Protein AF-0000000074040891 (afdb_homodimer)

Nearest PDB structures (foldseek):
  8d3t-assembly1_A  TM=7.217E-01  e=8.850E-19  Populus trichocarpa
  2z87-assembly3_B  TM=5.027E-01  e=4.835E-04  Escherichia coli
  4fkz-assembly1_B  TM=4.422E-01  e=5.295E-01  Bacillus subtilis subsp. subtilis str. 168
  5xvr-assembly3_A  TM=4.857E-01  e=1.137E+00  Neisseria meningitidis H44/76
  4qsh-assembly1_D  TM=4.574E-01  e=2.304E+00  Listeria monocytogenes

pLDDT: mean 83.93, std 18.78, range [24.61, 98.81]

Solvent-accessible surface area (backbone atoms only — not comparable to full-atom values): 55770 Å² total; per-residue (Å²): 133,84,78,75,78,71,81,71,76,76,76,73,74,57,65,66,55,55,51,50,46,50,63,48,29,43,67,40,32,47,58,51,40,54,50,46,51,52,49,47,51,50,48,47,50,51,46,50,46,41,50,53,49,47,42,42,63,63,41,50,34,51,44,39,41,47,47,33,33,80,36,63,64,63,84,83,60,68,85,58,79,82,63,48,80,85,43,43,64,36,47,40,34,47,63,88,72,64,28,33,40,44,44,33,34,52,38,64,54,58,68,75,63,56,64,53,52,37,47,66,44,70,43,89,90,69,51,65,45,64,48,61,44,76,52,81,64,72,79,74,57,62,88,64,39,45,56,53,24,28,36,43,31,39,28,37,37,53,61,83,57,64,53,87,41,29,29,39,36,34,34,23,92,81,70,48,73,46,76,40,68,39,69,40,67,42,67,48,82,89,38,82,82,24,59,27,21,32,24,42,37,32,34,72,40,63,28,49,46,59,42,57,55,28,80,41,62,44,24,40,18,55,23,31,60,91,38,80,62,15,54,50,67,65,41,72,32,62,47,43,57,41,50,83,62,44,66,55,35,52,39,56,85,36,55,31,31,37,37,39,60,60,37,46,89,50,34,41,41,25,36,51,53,48,47,42,53,54,51,40,43,68,26,51,42,62,35,35,41,39,32,46,47,29,54,28,72,64,29,47,48,52,51,51,54,37,32,74,70,62,38,34,40,69,29,56,47,58,76,82,90,62,52,78,68,56,32,29,50,69,84,42,38,62,37,51,55,38,52,40,43,45,44,38,27,40,55,60,26,24,39,32,34,33,44,42,45,80,48,45,43,80,42,48,57,52,90,91,44,33,43,46,57,48,48,59,64,68,37,40,53,44,45,23,28,40,36,22,23,20,30,40,29,48,67,86,52,77,66,48,69,86,78,56,57,87,84,51,72,61,71,82,44,61,67,62,21,56,34,47,26,28,59,67,58,42,54,77,69,45,76,10,30,33,36,32,26,37,90,32,47,77,35,60,51,83,29,46,73,74,39,58,46,84,86,44,40,73,40,74,44,46,76,82,48,17,34,23,46,30,54,37,70,32,50,83,69,80,62,72,82,46,62,40,83,53,57,62,61,25,70,75,40,35,73,59,51,56,49,53,42,39,51,49,22,30,67,75,29,64,90,76,29,46,47,52,63,35,91,68,56,86,54,60,48,73,64,122,135,84,78,76,78,74,80,72,77,76,76,76,73,57,63,66,55,56,50,51,47,48,62,48,29,43,67,41,33,46,56,50,38,51,50,44,51,52,48,48,51,50,49,47,50,51,47,51,47,40,49,52,48,47,43,41,62,64,42,50,34,52,43,38,39,42,48,31,34,79,37,62,62,63,85,71,68,71,86,55,79,80,60,46,79,83,40,45,63,35,46,39,35,47,62,90,72,64,29,34,40,44,43,33,34,53,40,60,54,56,69,74,62,55,64,53,49,34,47,65,45,69,44,92,89,69,52,65,44,65,48,29,64,74,48,82,64,71,77,73,57,62,88,63,38,46,56,52,23,29,37,42,31,39,30,36,37,52,61,81,57,62,52,88,39,29,29,40,35,33,34,24,90,81,69,46,73,47,76,42,67,39,69,39,69,42,69,48,83,88,38,83,83,25,60,28,20,32,24,42,36,33,33,71,40,64,28,48,47,60,43,55,55,28,77,42,61,47,27,40,18,54,24,32,60,90,39,80,64,16,55,51,66,66,40,73,34,60,47,43,56,41,50,82,61,45,68,58,33,53,37,56,84,36,55,32,31,36,37,39,60,60,37,47,90,51,34,41,42,26,36,52,52,48,47,42,54,54,50,40,42,69,26,50,42,61,36,35,42,39,32,45,47,28,54,30,72,64,28,46,48,52,52,51,54,37,33,75,69,62,38,34,40,67,29,56,48,58,76,81,90,62,50,77,69,56,32,28,50,69,85,42,37,61,36,51,54,39,51,40,44,45,44,39,26,40,55,60,26,24,37,32,34,34,44,42,46,81,48,46,42,80,43,47,58,52,90,91,45,33,42,48,55,49,49,58,65,69,37,40,55,46,45,23,28,41,37,22,24,20,30,40,29,48,66,85,51,78,65,45,69,85,77,56,57,88,85,52,72,61,72,81,44,61,66,60,22,56,34,46,26,29,58,67,58,40,55,78,66,46,74,10,30,34,36,32,26,37,92,31,47,75,37,59,51,83,30,45,72,75,37,57,46,85,86,45,40,73,42,73,42,47,74,83,49,16,35,24,46,30,54,37,70,32,47,82,70,81,62,71,83,46,62,40,82,53,56,62,61,25,71,72,40,35,72,59,50,57,49,53,41,40,52,49,22,29,69,74,28,64,90,76,28,45,48,51,63,35,92,68,57,87,54,60,49,72,64,122

Organism: Anopheles stephensi (NCBI:txid30069)

Radius of gyration: 36.56 Å; Cα contacts (8 Å, |Δi|>4): 2229; chains: 2; bounding box: 82×111×142 Å

InterPro domains:
  IPR008166 Glycosyltransferase family 92 [PF01697] (255-505)

Sequence (1056 aa):
MARNQGYMPIKSRLKPVIFVHTLVSNRFIRKYGVFCLILCTALGLLYYRRVLFQKYIHQTLPLYQRSVSLVFGNDSKVDVEDTGQHDRWLPIGDADKKFKIYSAYFDPRLEVVGKSIGLDIRLPKGWITNACCLLLESYLVPDGFLPFGSIRIFAILPLKVQKVNIFCNFRSDNDYLAQHRADEVEAVHEHWNMEYAASYVICKLAGNVTKREARLPDEVALSYLDEPSMQEATSFVRIKYPKTDRLFRAAPTRSLAVCVGPLHHNFAYALRVVEFFEYYKLQGAERFYVYNKSATPEVQAVLRHYEAAGLVQVLDWHFEGYRFESELRYEGIFVALNECFYRATVAGGFRYTAIVDFDELLFPSGDKETLLEYLQAKDRYDVHSFNFQGVFYYDIYAPDFSHVPPWANNTYLYTQVRNVRTKNPLLHHNRSKYVLKGRNVLEAGNHFVWKAVRDTYEYPVPESEGLLMHYRDGNLGYDFENVVLDNRIRDRFGKTMWQVVNEQCAIIFPETRICPLGENYNQTEPSQMARNQGYMPIKSRLKPVIFVHTLVSNRFIRKYGVFCLILCTALGLLYYRRVLFQKYIHQTLPLYQRSVSLVFGNDSKVDVEDTGQHDRWLPIGDADKKFKIYSAYFDPRLEVVGKSIGLDIRLPKGWITNACCLLLESYLVPDGFLPFGSIRIFAILPLKVQKVNIFCNFRSDNDYLAQHRADEVEAVHEHWNMEYAASYVICKLAGNVTKREARLPDEVALSYLDEPSMQEATSFVRIKYPKTDRLFRAAPTRSLAVCVGPLHHNFAYALRVVEFFEYYKLQGAERFYVYNKSATPEVQAVLRHYEAAGLVQVLDWHFEGYRFESELRYEGIFVALNECFYRATVAGGFRYTAIVDFDELLFPSGDKETLLEYLQAKDRYDVHSFNFQGVFYYDIYAPDFSHVPPWANNTYLYTQVRNVRTKNPLLHHNRSKYVLKGRNVLEAGNHFVWKAVRDTYEYPVPESEGLLMHYRDGNLGYDFENVVLDNRIRDRFGKTMWQVVNEQCAIIFPETRICPLGENYNQTEPSQ

Secondary structure (DSSP, 8-state):
--------------HHHHHHHHHTSHHHHHHHHHHHHHHHHHHHHHHHHHHHHHHIIIIIHHHHHHHSEEEESSGGGTT-----TT---EESS-GGG--EEEEEEEE--HHHH---EEEEEE-TTS-EEEEEEEE--S--PPTTEEEEEEEEEEEEEETT--GGGEEEEEE-TTS-EEEEE-SEEEEPS--TT-SEEEEEEEEEEEEETT-SEEEEPSEEEEEETTSGGGSS---EEEEE---GGGSSS---SEEEEEEEEEE-SSB--HHHHHHHHHHHHHTTEEEEEEEES-B-HHHHHHHHHHHHTTSEEEEE-------BTTTBGGGGHHHHHHHHHHIIIIIT-EEEEEEE-TTEEEEE-STT--HHHHHHHH--TTEEEEEEPEEEEETTSPP--TT--TT-S----HHHH--EEESSPPPTTSS-EEEEEGGGEEEE-SSSEEEE-TT-EEEEE-TTTEEEEEEE-S---TTTTSEEE--HHHHHHHHHHHHHHHHHHHHHSTTT------TTTT------/--------------HHHHHHHHHTSHHHHHHHHHHHHHHHHHHHHHHHHHHHHHHIIIIIHHHHHHHSEEEESSSSGGG-----TT---EESS-GGG--EEEEEEEE--HHHH---EEEEEE-TTS-EEEEEEEE--S--PPTTEEEEEEEEEEEEEETT--GGGEEEEEE-TTS-EEEEE-SEEEEPS--TT-SEEEEEEEEEEEEETT-SEEEEPSEEEEEETTSGGGSS----EEEE---GGGTTT---SEEEEEEEEEE-SSB--HHHHHHHHHHHHHTTEEEEEEEES-B-HHHHHHHHHHHHTTSEEEEE-------BTTTBGGGGHHHHHHHHHHIIIIIT-EEEEEEE-TTEEEEE-STT--HHHHHHHH--TTEEEEEE-EEEEETTSPP--TT--TT-S----HHHH--EEESSPPPTTSS-EEEEEGGGEEEE-SSSEEEE-TT-EEEEE-TTTEEEEEEE-S---TTTTSEEE--HHHHHHHHHHHHHHHHHHHHH-TTT------TTTT------

Structure (mmCIF, N/CA/C/O backbone):
data_AF-0000000074040891-model_v1
#
loop_
_entity.id
_entity.type
_entity.pdbx_description
1 polymer 'Glycosyltransferase family 92 protein'
#
loop_
_atom_site.group_PDB
_atom_site.id
_atom_site.type_symbol
_atom_site.label_atom_id
_atom_site.label_alt_id
_atom_site.label_comp_id
_atom_site.label_asym_id
_atom_site.label_entity_id
_atom_site.label_seq_id
_atom_site.pdbx_PDB_ins_code
_atom_site.Cartn_x
_atom_site.Cartn_y
_atom_site.Cartn_z
_atom_site.occupancy
_atom_site.B_iso_or_equiv
_atom_site.auth_seq_id
_atom_site.auth_comp_id
_atom_site.auth_asym_id
_atom_site.auth_atom_id
_atom_site.pdbx_PDB_model_num
ATOM 1 N N . MET A 1 1 ? -47.812 -59.562 62.156 1 25.06 1 MET A N 1
ATOM 2 C CA . MET A 1 1 ? -47.75 -58.781 60.906 1 25.06 1 MET A CA 1
ATOM 3 C C . MET A 1 1 ? -46.594 -57.812 60.938 1 25.06 1 MET A C 1
ATOM 5 O O . MET A 1 1 ? -46.625 -56.781 61.562 1 25.06 1 MET A O 1
ATOM 9 N N . ALA A 1 2 ? -45.312 -58.375 60.969 1 27.67 2 ALA A N 1
ATOM 10 C CA . ALA A 1 2 ? -44.031 -57.688 60.969 1 27.67 2 ALA A CA 1
ATOM 11 C C . ALA A 1 2 ? -43.875 -56.75 59.781 1 27.67 2 ALA A C 1
ATOM 13 O O . ALA A 1 2 ? -44 -57.188 58.625 1 27.67 2 ALA A O 1
ATOM 14 N N . ARG A 1 3 ? -44.281 -55.469 59.969 1 29.45 3 ARG A N 1
ATOM 15 C CA . ARG A 1 3 ? -44.25 -54.312 59.062 1 29.45 3 ARG A CA 1
ATOM 16 C C . ARG A 1 3 ? -42.844 -54.156 58.438 1 29.45 3 ARG A C 1
ATOM 18 O O . ARG A 1 3 ? -41.875 -53.969 59.156 1 29.45 3 ARG A O 1
ATOM 25 N N . ASN A 1 4 ? -42.5 -54.938 57.438 1 29.17 4 ASN A N 1
ATOM 26 C CA . ASN A 1 4 ? -41.312 -54.906 56.594 1 29.17 4 ASN A CA 1
ATOM 27 C C . ASN A 1 4 ? -41.031 -53.531 56.031 1 29.17 4 ASN A C 1
ATOM 29 O O . ASN A 1 4 ? -41.812 -53 55.219 1 29.17 4 ASN A O 1
ATOM 33 N N . GLN A 1 5 ? -40.656 -52.594 56.969 1 33.5 5 GLN A N 1
ATOM 34 C CA . GLN A 1 5 ? -40.219 -51.25 56.594 1 33.5 5 GLN A CA 1
ATOM 35 C C . GLN A 1 5 ? -39.188 -51.312 55.469 1 33.5 5 GLN A C 1
ATOM 37 O O . GLN A 1 5 ? -38.094 -51.906 55.656 1 33.5 5 GLN A O 1
ATOM 42 N N . GLY A 1 6 ? -39.625 -51.375 54.219 1 31.72 6 GLY A N 1
ATOM 43 C CA . GLY A 1 6 ? -38.875 -51.344 52.969 1 31.72 6 GLY A CA 1
ATOM 44 C C . GLY A 1 6 ? -37.844 -50.25 52.938 1 31.72 6 GLY A C 1
ATOM 45 O O . GLY A 1 6 ? -38.031 -49.188 53.531 1 31.72 6 GLY A O 1
ATOM 46 N N . TYR A 1 7 ? -36.531 -50.625 52.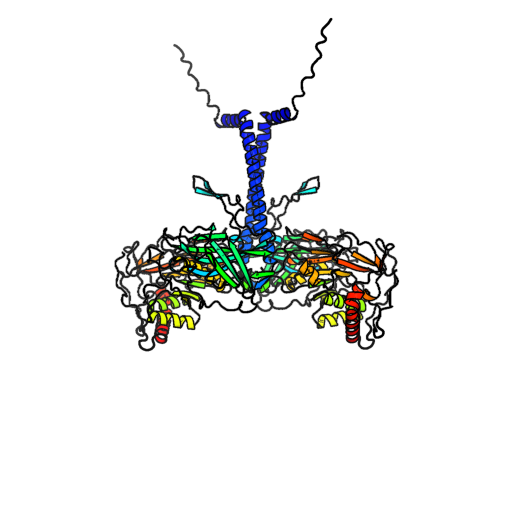969 1 36.31 7 TYR A N 1
ATOM 47 C CA . TYR A 1 7 ? -35.312 -49.812 52.812 1 36.31 7 TYR A CA 1
ATOM 48 C C . TYR A 1 7 ? -35.469 -48.844 51.625 1 36.31 7 TYR A C 1
ATOM 50 O O . TYR A 1 7 ? -35.781 -49.281 50.531 1 36.31 7 TYR A O 1
ATOM 58 N N . MET A 1 8 ? -36.188 -47.719 51.875 1 35.69 8 MET A N 1
ATOM 59 C CA . MET A 1 8 ? -36.25 -46.719 50.812 1 35.69 8 MET A CA 1
ATOM 60 C C . MET A 1 8 ? -34.844 -46.375 50.375 1 35.69 8 MET A C 1
ATOM 62 O O . MET A 1 8 ? -33.969 -46.094 51.188 1 35.69 8 MET A O 1
ATOM 66 N N . PRO A 1 9 ? -34.469 -46.781 49.156 1 34.47 9 PRO A N 1
ATOM 67 C CA . PRO A 1 9 ? -33.188 -46.438 48.562 1 34.47 9 PRO A CA 1
ATOM 68 C C . PRO A 1 9 ? -32.875 -44.969 48.656 1 34.47 9 PRO A C 1
ATOM 70 O O . PRO A 1 9 ? -33.781 -44.125 48.562 1 34.47 9 PRO A O 1
ATOM 73 N N . ILE A 1 10 ? -31.906 -44.625 49.531 1 37.72 10 ILE A N 1
ATOM 74 C CA . ILE A 1 10 ? -31.344 -43.281 49.656 1 37.72 10 ILE A CA 1
ATOM 75 C C . ILE A 1 10 ? -31.172 -42.688 48.281 1 37.72 10 ILE A C 1
ATOM 77 O O . ILE A 1 10 ? -30.547 -43.281 47.375 1 37.72 10 ILE A O 1
ATOM 81 N N . LYS A 1 11 ? -32.062 -41.75 47.906 1 34.97 11 LYS A N 1
ATOM 82 C CA . LYS A 1 11 ? -31.969 -40.906 46.719 1 34.97 11 LYS A CA 1
ATOM 83 C C . LYS A 1 11 ? -30.531 -40.469 46.469 1 34.97 11 LYS A C 1
ATOM 85 O O . LYS A 1 11 ? -29.859 -39.969 47.406 1 34.97 11 LYS A O 1
ATOM 90 N N . SER A 1 12 ? -29.859 -41.125 45.5 1 32.81 12 SER A N 1
ATOM 91 C CA . SER A 1 12 ? -28.547 -40.812 44.938 1 32.81 12 SER A CA 1
ATOM 92 C C . SER A 1 12 ? -28.328 -39.312 44.812 1 32.81 12 SER A C 1
ATOM 94 O O . SER A 1 12 ? -29.094 -38.625 44.156 1 32.81 12 SER A O 1
ATOM 96 N N . ARG A 1 13 ? -27.922 -38.656 45.969 1 42.09 13 ARG A N 1
ATOM 97 C CA . ARG A 1 13 ? -27.422 -37.281 45.812 1 42.09 13 ARG A CA 1
ATOM 98 C C . ARG A 1 13 ? -26.703 -37.094 44.5 1 42.09 13 ARG A C 1
ATOM 100 O O . ARG A 1 13 ? -25.875 -37.938 44.094 1 42.09 13 ARG A O 1
ATOM 107 N N . LEU A 1 14 ? -27.328 -36.344 43.656 1 42.75 14 LEU A N 1
ATOM 108 C CA . LEU A 1 14 ? -26.984 -36.031 42.25 1 42.75 14 LEU A CA 1
ATOM 109 C C . LEU A 1 14 ? -25.5 -35.75 42.125 1 42.75 14 LEU A C 1
ATOM 111 O O . LEU A 1 14 ? -24.938 -34.969 42.906 1 42.75 14 LEU A O 1
ATOM 115 N N . LYS A 1 15 ? -24.688 -36.594 41.469 1 47.31 15 LYS A N 1
ATOM 116 C CA . LYS A 1 15 ? -23.297 -36.594 41.062 1 47.31 15 LYS A CA 1
ATOM 117 C C . LYS A 1 15 ? -22.812 -35.188 40.719 1 47.31 15 LYS A C 1
ATOM 119 O O . LYS A 1 15 ? -21.703 -34.781 41.062 1 47.31 15 LYS A O 1
ATOM 124 N N . PRO A 1 16 ? -23.672 -34.438 40.188 1 48.41 16 PRO A N 1
ATOM 125 C CA . PRO A 1 16 ? -23.172 -33.094 39.875 1 48.41 16 PRO A CA 1
ATOM 126 C C . PRO A 1 16 ? -22.922 -32.25 41.125 1 48.41 16 PRO A C 1
ATOM 128 O O . PRO A 1 16 ? -22 -31.438 41.156 1 48.41 16 PRO A O 1
ATOM 131 N N . VAL A 1 17 ? -23.609 -32.5 42.219 1 51.91 17 VAL A N 1
ATOM 132 C CA . VAL A 1 17 ? -23.453 -31.703 43.438 1 51.91 17 VAL A CA 1
ATOM 133 C C . VAL A 1 17 ? -22.188 -32.125 44.188 1 51.91 17 VAL A C 1
ATOM 135 O O . VAL A 1 17 ? -21.453 -31.297 44.688 1 51.91 17 VAL A O 1
ATOM 138 N N . ILE A 1 18 ? -21.953 -33.438 44.25 1 51.84 18 ILE A N 1
ATOM 139 C CA . ILE A 1 18 ? -20.719 -33.906 44.844 1 51.84 18 ILE A CA 1
ATOM 140 C C . ILE A 1 18 ? -19.531 -33.375 44.062 1 51.84 18 ILE A C 1
ATOM 142 O O . ILE A 1 18 ? -18.531 -32.938 44.656 1 51.84 18 ILE A O 1
ATOM 146 N N . PHE A 1 19 ? -19.672 -33.406 42.75 1 48.81 19 PHE A N 1
ATOM 147 C CA . PHE A 1 19 ? -18.609 -32.875 41.906 1 48.81 19 PHE A CA 1
ATOM 148 C C . PHE A 1 19 ? -18.406 -31.391 42.156 1 48.81 19 PHE A C 1
ATOM 150 O O . PHE A 1 19 ? -17.266 -30.922 42.312 1 48.81 19 PHE A O 1
ATOM 157 N N . VAL A 1 20 ? -19.516 -30.688 42.312 1 51.34 20 VAL A N 1
ATOM 158 C CA . VAL A 1 20 ? -19.422 -29.266 42.625 1 51.34 20 VAL A CA 1
ATOM 159 C C . VAL A 1 20 ? -18.844 -29.094 44.031 1 51.34 20 VAL A C 1
ATOM 161 O O . VAL A 1 20 ? -18.016 -28.203 44.25 1 51.34 20 VAL A O 1
ATOM 164 N N . HIS A 1 21 ? -19.156 -29.969 44.938 1 53.56 21 HIS A N 1
ATOM 165 C CA . HIS A 1 21 ? -18.641 -29.875 46.312 1 53.56 21 HIS A CA 1
ATOM 166 C C . HIS A 1 21 ? -17.156 -30.172 46.344 1 53.56 21 HIS A C 1
ATOM 168 O O . HIS A 1 21 ? -16.422 -29.562 47.156 1 53.56 21 HIS A O 1
ATOM 174 N N . THR A 1 22 ? -16.812 -31.141 45.594 1 52.62 22 THR A N 1
ATOM 175 C CA . THR A 1 22 ? -15.391 -31.453 45.562 1 52.62 22 THR A CA 1
ATOM 176 C C . THR A 1 22 ? -14.617 -30.312 44.906 1 52.62 22 THR A C 1
ATOM 178 O O . THR A 1 22 ? -13.469 -30.047 45.25 1 52.62 22 THR A O 1
ATOM 181 N N . LEU A 1 23 ? -15.195 -29.812 43.875 1 51.72 23 LEU A N 1
ATOM 182 C CA . LEU A 1 23 ? -14.586 -28.656 43.219 1 51.72 23 LEU A CA 1
ATOM 183 C C . LEU A 1 23 ? -14.438 -27.5 44.188 1 51.72 23 LEU A C 1
ATOM 185 O O . LEU A 1 23 ? -13.523 -26.672 44.031 1 51.72 23 LEU A O 1
ATOM 189 N N . VAL A 1 24 ? -15.375 -27.625 45.25 1 53.38 24 VAL A N 1
ATOM 190 C CA . VAL A 1 24 ? -15.414 -26.547 46.25 1 53.38 24 VAL A CA 1
ATOM 191 C C . VAL A 1 24 ? -14.656 -26.984 47.5 1 53.38 24 VAL A C 1
ATOM 193 O O . VAL A 1 24 ? -14.656 -26.281 48.5 1 53.38 24 VAL A O 1
ATOM 196 N N . SER A 1 25 ? -14.062 -28.109 47.469 1 55.88 25 SER A N 1
ATOM 197 C CA . SER A 1 25 ? -13.297 -28.5 48.656 1 55.88 25 SER A CA 1
ATOM 198 C C . SER A 1 25 ? -12.016 -27.688 48.781 1 55.88 25 SER A C 1
ATOM 200 O O . SER A 1 25 ? -11.484 -27.188 47.781 1 55.88 25 SER A O 1
ATOM 202 N N . ASN A 1 26 ? -11.555 -27.281 50.031 1 55.97 26 ASN A N 1
ATOM 203 C CA . ASN A 1 26 ? -10.398 -26.469 50.375 1 55.97 26 ASN A CA 1
ATOM 204 C C . ASN A 1 26 ? -9.133 -26.953 49.688 1 55.97 26 ASN A C 1
ATOM 206 O O . ASN A 1 26 ? -8.328 -26.156 49.188 1 55.97 26 ASN A O 1
ATOM 210 N N . ARG A 1 27 ? -8.961 -28.234 49.781 1 57.5 27 ARG A N 1
ATOM 211 C CA . ARG A 1 27 ? -7.805 -28.812 49.125 1 57.5 27 ARG A CA 1
ATOM 212 C C . ARG A 1 27 ? -7.848 -28.562 47.625 1 57.5 27 ARG A C 1
ATOM 214 O O . ARG A 1 27 ? -6.82 -28.25 47 1 57.5 27 ARG A O 1
ATOM 221 N N . PHE A 1 28 ? -8.945 -28.688 47.094 1 58.28 28 PHE A N 1
ATOM 222 C CA . PHE A 1 28 ? -9.125 -28.5 45.656 1 58.28 28 PHE A CA 1
ATOM 223 C C . PHE A 1 28 ? -8.883 -27.047 45.281 1 58.28 28 PHE A C 1
ATOM 225 O O . PHE A 1 28 ? -8.188 -26.766 44.312 1 58.28 28 PHE A O 1
ATOM 232 N N . ILE A 1 29 ? -9.32 -26.219 46.156 1 59.19 29 ILE A N 1
ATOM 233 C CA . ILE A 1 29 ? -9.219 -24.797 45.875 1 59.19 29 ILE A CA 1
ATOM 234 C C . ILE A 1 29 ? -7.762 -24.359 46 1 59.19 29 ILE A C 1
ATOM 236 O O . ILE A 1 29 ? -7.277 -23.562 45.188 1 59.19 29 ILE A O 1
ATOM 240 N N . ARG A 1 30 ? -7.102 -24.953 47.031 1 59.53 30 ARG A N 1
ATOM 241 C CA . ARG A 1 30 ? -5.699 -24.594 47.219 1 59.53 30 ARG A CA 1
ATOM 242 C C . ARG A 1 30 ? -4.863 -25.062 46.031 1 59.53 30 ARG A C 1
ATOM 244 O O . ARG A 1 30 ? -4.07 -24.297 45.469 1 59.53 30 ARG A O 1
ATOM 251 N N . LYS A 1 31 ? -4.965 -26.312 45.844 1 60 31 LYS A N 1
ATOM 252 C CA . LYS A 1 31 ? -4.152 -26.859 44.75 1 60 31 LYS A CA 1
ATOM 253 C C . LYS A 1 31 ? -4.582 -26.312 43.406 1 60 31 LYS A C 1
ATOM 255 O O . LYS A 1 31 ? -3.744 -25.875 42.594 1 60 31 LYS A O 1
ATOM 260 N N . TYR A 1 32 ? -5.773 -26.266 43.281 1 62.38 32 TYR A N 1
ATOM 261 C CA . TYR A 1 32 ? -6.234 -25.891 41.969 1 62.38 32 TYR A CA 1
ATOM 262 C C . TYR A 1 32 ? -6.32 -24.375 41.812 1 62.38 32 TYR A C 1
ATOM 264 O O . TYR A 1 32 ? -6.254 -23.828 40.719 1 62.38 32 TYR A O 1
ATOM 272 N N . GLY A 1 33 ? -6.238 -23.797 43.062 1 62.47 33 GLY A N 1
ATOM 273 C CA . GLY A 1 33 ? -6.172 -22.344 43.031 1 62.47 33 GLY A CA 1
ATOM 274 C C . GLY A 1 33 ? -4.812 -21.828 42.594 1 62.47 33 GLY A C 1
ATOM 275 O O . GLY A 1 33 ? -4.727 -20.922 41.781 1 62.47 33 GLY A O 1
ATOM 276 N N . VAL A 1 34 ? -3.742 -22.422 43.25 1 63.78 34 VAL A N 1
ATOM 277 C CA . VAL A 1 34 ? -2.389 -22.047 42.844 1 63.78 34 VAL A CA 1
ATOM 278 C C . VAL A 1 34 ? -2.162 -22.344 41.375 1 63.78 34 VAL A C 1
ATOM 280 O O . VAL A 1 34 ? -1.588 -21.531 40.656 1 63.78 34 VAL A O 1
ATOM 283 N N . PHE A 1 35 ? -2.627 -23.469 41 1 69.44 35 PHE A N 1
ATOM 284 C CA . PHE A 1 35 ? -2.502 -23.859 39.594 1 69.44 35 PHE A CA 1
ATOM 285 C C . PHE A 1 35 ? -3.252 -22.875 38.719 1 69.44 35 PHE A C 1
ATOM 287 O O . PHE A 1 35 ? -2.756 -22.5 37.656 1 69.44 35 PHE A O 1
ATOM 294 N N . CYS A 1 36 ? -4.324 -22.438 39.188 1 68.19 36 CYS A N 1
ATOM 295 C CA . CYS A 1 36 ? -5.105 -21.484 38.406 1 68.19 36 CYS A CA 1
ATOM 296 C C . CYS A 1 36 ? -4.387 -20.141 38.344 1 68.19 36 CYS A C 1
ATOM 298 O O . CYS A 1 36 ? -4.395 -19.484 37.281 1 68.19 36 CYS A O 1
ATOM 300 N N . LEU A 1 37 ? -3.73 -19.812 39.469 1 66.44 37 LEU A N 1
ATOM 301 C CA . LEU A 1 37 ? -2.988 -18.562 39.438 1 66.44 37 LEU A CA 1
ATOM 302 C C . LEU A 1 37 ? -1.797 -18.641 38.5 1 66.44 37 LEU A C 1
ATOM 304 O O . LEU A 1 37 ? -1.509 -17.688 37.781 1 66.44 37 LEU A O 1
ATOM 308 N N . ILE A 1 38 ? -1.15 -19.719 38.531 1 72.44 38 ILE A N 1
ATOM 309 C CA . ILE A 1 38 ? -0.019 -19.938 37.625 1 72.44 38 ILE A CA 1
ATOM 310 C C . ILE A 1 38 ? -0.502 -19.938 36.188 1 72.44 38 ILE A C 1
ATOM 312 O O . ILE A 1 38 ? 0.111 -19.297 35.312 1 72.44 38 ILE A O 1
ATOM 316 N N . LEU A 1 39 ? -1.589 -20.547 35.969 1 72.5 39 LEU A N 1
ATOM 317 C CA . LEU A 1 39 ? -2.146 -20.609 34.625 1 72.5 39 LEU A CA 1
ATOM 318 C C . LEU A 1 39 ? -2.59 -19.234 34.156 1 72.5 39 LEU A C 1
ATOM 320 O O . LEU A 1 39 ? -2.35 -18.859 33 1 72.5 39 LEU A O 1
ATOM 324 N N . CYS A 1 40 ? -3.111 -18.531 35.062 1 72 40 CYS A N 1
ATOM 325 C CA . CYS A 1 40 ? -3.557 -17.188 34.719 1 72 40 CYS A CA 1
ATOM 326 C C . CYS A 1 40 ? -2.369 -16.297 34.375 1 72 40 CYS A C 1
ATOM 328 O O . CYS A 1 40 ? -2.41 -15.531 33.406 1 72 40 CYS A O 1
ATOM 330 N N . THR A 1 41 ? -1.351 -16.438 35.188 1 73.94 41 THR A N 1
ATOM 331 C CA . THR A 1 41 ? -0.161 -15.641 34.938 1 73.94 41 THR A CA 1
ATOM 332 C C . THR A 1 41 ? 0.484 -16.031 33.625 1 73.94 41 THR A C 1
ATOM 334 O O . THR A 1 41 ? 0.906 -15.172 32.844 1 73.94 41 THR A O 1
ATOM 337 N N . ALA A 1 42 ? 0.497 -17.266 33.406 1 75.5 42 ALA A N 1
ATOM 338 C CA . ALA A 1 42 ? 1.069 -17.75 32.156 1 75.5 42 ALA A CA 1
ATOM 339 C C . ALA A 1 42 ? 0.244 -17.281 30.969 1 75.5 42 ALA A C 1
ATOM 341 O O . ALA A 1 42 ? 0.796 -16.828 29.969 1 75.5 42 ALA A O 1
ATOM 342 N N . LEU A 1 43 ? -1.014 -17.391 31.141 1 72.25 43 LEU A N 1
ATOM 343 C CA . LEU A 1 43 ? -1.894 -16.938 30.062 1 72.25 43 LEU A CA 1
ATOM 344 C C . LEU A 1 43 ? -1.787 -15.422 29.875 1 72.25 43 LEU A C 1
ATOM 346 O O . LEU A 1 43 ? -1.83 -14.93 28.75 1 72.25 43 LEU A O 1
ATOM 350 N N . GLY A 1 44 ? -1.665 -14.805 31.016 1 71.44 44 GLY A N 1
ATOM 351 C CA . GLY A 1 44 ? -1.463 -13.367 30.938 1 71.44 44 GLY A CA 1
ATOM 352 C C . GLY A 1 44 ? -0.19 -12.992 30.203 1 71.44 44 GLY A C 1
ATOM 353 O O . GLY A 1 44 ? -0.194 -12.078 29.375 1 71.44 44 GLY A O 1
ATOM 354 N N . LEU A 1 45 ? 0.823 -13.664 30.516 1 76.25 45 LEU A N 1
ATOM 355 C CA . LEU A 1 45 ? 2.096 -13.406 29.844 1 76.25 45 LEU A CA 1
ATOM 356 C C . LEU A 1 45 ? 2.01 -13.734 28.359 1 76.25 45 LEU A C 1
ATOM 358 O O . LEU A 1 45 ? 2.535 -13 27.516 1 76.25 45 LEU A O 1
ATOM 362 N N . LEU A 1 46 ? 1.368 -14.789 28.094 1 71.94 46 LEU A N 1
ATOM 363 C CA . LEU A 1 46 ? 1.197 -15.172 26.688 1 71.94 46 LEU A CA 1
ATOM 364 C C . LEU A 1 46 ? 0.361 -14.141 25.938 1 71.94 46 LEU A C 1
ATOM 366 O O . LEU A 1 46 ? 0.66 -13.805 24.797 1 71.94 46 LEU A O 1
ATOM 370 N N . TYR A 1 47 ? -0.542 -13.734 26.703 1 69.25 47 TYR A N 1
ATOM 371 C CA . TYR A 1 47 ? -1.394 -12.711 26.109 1 69.25 47 TYR A CA 1
ATOM 372 C C . TYR A 1 47 ? -0.605 -11.43 25.844 1 69.25 47 TYR A C 1
ATOM 374 O O . TYR A 1 47 ? -0.724 -10.828 24.781 1 69.25 47 TYR A O 1
ATOM 382 N N . TYR A 1 48 ? 0.125 -11.125 26.812 1 72.69 48 TYR A N 1
ATOM 383 C CA . TYR A 1 48 ? 0.932 -9.922 26.672 1 72.69 48 TYR A CA 1
ATOM 384 C C . TYR A 1 48 ? 1.907 -10.047 25.5 1 72.69 48 TYR A C 1
ATOM 386 O O . TYR A 1 48 ? 2.053 -9.125 24.703 1 72.69 48 TYR A O 1
ATOM 394 N N . ARG A 1 49 ? 2.436 -11.07 25.375 1 72.06 49 ARG A N 1
ATOM 395 C CA . ARG A 1 49 ? 3.381 -11.297 24.281 1 72.06 49 ARG A CA 1
ATOM 396 C C . ARG A 1 49 ? 2.672 -11.289 22.938 1 72.06 49 ARG A C 1
ATOM 398 O O . ARG A 1 49 ? 3.203 -10.766 21.953 1 72.06 49 ARG A O 1
ATOM 405 N N . ARG A 1 50 ? 1.54 -11.836 22.953 1 70.5 50 ARG A N 1
ATOM 406 C CA . ARG A 1 50 ? 0.763 -11.844 21.719 1 70.5 50 ARG A CA 1
ATOM 407 C C . ARG A 1 50 ? 0.384 -10.43 21.297 1 70.5 50 ARG A C 1
ATOM 409 O O . ARG A 1 50 ? 0.436 -10.086 20.125 1 70.5 50 ARG A O 1
ATOM 416 N N . VAL A 1 51 ? 0.156 -9.695 22.266 1 68.31 51 VAL A N 1
ATOM 417 C CA . VAL A 1 51 ? -0.224 -8.32 21.984 1 68.31 51 VAL A CA 1
ATOM 418 C C . VAL A 1 51 ? 0.974 -7.555 21.422 1 68.31 51 VAL A C 1
ATOM 420 O O . VAL A 1 51 ? 0.839 -6.801 20.453 1 68.31 51 VAL A O 1
ATOM 423 N N . LEU A 1 52 ? 2.088 -7.789 21.969 1 71.88 52 LEU A N 1
ATOM 424 C CA . LEU A 1 52 ? 3.291 -7.113 21.5 1 71.88 52 LEU A CA 1
ATOM 425 C C . LEU A 1 52 ? 3.637 -7.543 20.078 1 71.88 52 LEU A C 1
ATOM 427 O O . LEU A 1 52 ? 4.043 -6.719 19.266 1 71.88 52 LEU A O 1
ATOM 431 N N . PHE A 1 53 ? 3.387 -8.727 19.906 1 72.94 53 PHE A N 1
ATOM 432 C CA . PHE A 1 53 ? 3.674 -9.258 18.578 1 72.94 53 PHE A CA 1
ATOM 433 C C . PHE A 1 53 ? 2.715 -8.68 17.547 1 72.94 53 PHE A C 1
ATOM 435 O O . PHE A 1 53 ? 3.133 -8.289 16.453 1 72.94 53 PHE A O 1
ATOM 442 N N . GLN A 1 54 ? 1.573 -8.641 17.922 1 72.19 54 GLN A N 1
ATOM 443 C CA . GLN A 1 54 ? 0.575 -8.094 17.016 1 72.19 54 GLN A CA 1
ATOM 444 C C . GLN A 1 54 ? 0.837 -6.613 16.734 1 72.19 54 GLN A C 1
ATOM 446 O O . GLN A 1 54 ? 0.682 -6.156 15.594 1 72.19 54 GLN A O 1
ATOM 451 N N . LYS A 1 55 ? 1.257 -5.996 17.734 1 74.69 55 LYS A N 1
ATOM 452 C CA . LYS A 1 55 ? 1.608 -4.594 17.562 1 74.69 55 LYS A CA 1
ATOM 453 C C . LYS A 1 55 ? 2.789 -4.438 16.594 1 74.69 55 LYS A C 1
ATOM 455 O O . LYS A 1 55 ? 2.787 -3.557 15.742 1 74.69 55 LYS A O 1
ATOM 460 N N . TYR A 1 56 ? 3.686 -5.277 16.766 1 78.25 56 TYR A N 1
ATOM 461 C CA . TYR A 1 56 ? 4.879 -5.234 15.922 1 78.25 56 TYR A CA 1
ATOM 462 C C . TYR A 1 56 ? 4.531 -5.504 14.461 1 78.25 56 TYR A C 1
ATOM 464 O O . TYR A 1 56 ? 4.871 -4.711 13.586 1 78.25 56 TYR A O 1
ATOM 472 N N . ILE A 1 57 ? 3.752 -6.48 14.18 1 77.69 57 ILE A N 1
ATOM 473 C CA . ILE A 1 57 ? 3.508 -6.941 12.82 1 77.69 57 ILE A CA 1
ATOM 474 C C . ILE A 1 57 ? 2.449 -6.062 12.156 1 77.69 57 ILE A C 1
ATOM 476 O O . ILE A 1 57 ? 2.527 -5.777 10.961 1 77.69 57 ILE A O 1
ATOM 480 N N . HIS A 1 58 ? 1.532 -5.633 13.039 1 78.75 58 HIS A N 1
ATOM 481 C CA . HIS A 1 58 ? 0.375 -5.012 12.398 1 78.75 58 HIS A CA 1
ATOM 482 C C . HIS A 1 58 ? 0.429 -3.492 12.523 1 78.75 58 HIS A C 1
ATOM 484 O O . HIS A 1 58 ? -0.353 -2.785 11.883 1 78.75 58 HIS A O 1
ATOM 490 N N . GLN A 1 59 ? 1.335 -3.008 13.234 1 80.81 59 GLN A N 1
ATOM 491 C CA . GLN A 1 59 ? 1.413 -1.56 13.391 1 80.81 59 GLN A CA 1
ATOM 492 C C . GLN A 1 59 ? 2.812 -1.044 13.07 1 80.81 59 GLN A C 1
ATOM 494 O O . GLN A 1 59 ? 2.994 -0.278 12.117 1 80.81 59 GLN A O 1
ATOM 499 N N . THR A 1 60 ? 3.779 -1.605 13.758 1 85.06 60 THR A N 1
ATOM 500 C CA . THR A 1 60 ? 5.133 -1.078 13.648 1 85.06 60 THR A CA 1
ATOM 501 C C . THR A 1 60 ? 5.691 -1.297 12.242 1 85.06 60 THR A C 1
ATOM 503 O O . THR A 1 60 ? 6.176 -0.359 11.609 1 85.06 60 THR A O 1
ATOM 506 N N . LEU A 1 61 ? 5.57 -2.494 11.766 1 86.69 61 LEU A N 1
ATOM 507 C CA . LEU A 1 61 ? 6.188 -2.814 10.477 1 86.69 61 LEU A CA 1
ATOM 508 C C . LEU A 1 61 ? 5.484 -2.086 9.344 1 86.69 61 LEU A C 1
ATOM 510 O O . LEU A 1 61 ? 6.137 -1.492 8.477 1 86.69 61 LEU A O 1
ATOM 514 N N . PRO A 1 62 ? 4.145 -2.121 9.391 1 84.31 62 PRO A N 1
ATOM 515 C CA . PRO A 1 62 ? 3.48 -1.356 8.336 1 84.31 62 PRO A CA 1
ATOM 516 C C . PRO A 1 62 ? 3.797 0.136 8.398 1 84.31 62 PRO A C 1
ATOM 518 O O . PRO A 1 62 ? 3.939 0.784 7.355 1 84.31 62 PRO A O 1
ATOM 521 N N . LEU A 1 63 ? 3.883 0.666 9.57 1 87.25 63 LEU A N 1
ATOM 522 C CA . LEU A 1 63 ? 4.234 2.072 9.734 1 87.25 63 LEU A CA 1
ATOM 523 C C . LEU A 1 63 ? 5.617 2.357 9.156 1 87.25 63 LEU A C 1
ATOM 525 O O . LEU A 1 63 ? 5.805 3.35 8.445 1 87.25 63 LEU A O 1
ATOM 529 N N . TYR A 1 64 ? 6.559 1.544 9.391 1 89.44 64 TYR A N 1
ATOM 530 C CA . TYR A 1 64 ? 7.902 1.716 8.852 1 89.44 64 TYR A CA 1
ATOM 531 C C . TYR A 1 64 ? 7.906 1.565 7.336 1 89.44 64 TYR A C 1
ATOM 533 O O . TYR A 1 64 ? 8.492 2.385 6.625 1 89.44 64 TYR A O 1
ATOM 541 N N . GLN A 1 65 ? 7.246 0.553 6.879 1 85.75 65 GLN A N 1
ATOM 542 C CA . GLN A 1 65 ? 7.242 0.265 5.449 1 85.75 65 GLN A CA 1
ATOM 543 C C . GLN A 1 65 ? 6.66 1.431 4.652 1 85.75 65 GLN A C 1
ATOM 545 O O . GLN A 1 65 ? 7.121 1.729 3.551 1 85.75 65 GLN A O 1
ATOM 550 N N . ARG A 1 66 ? 5.695 2.107 5.207 1 82.06 66 ARG A N 1
ATOM 551 C CA . ARG A 1 66 ? 5.059 3.205 4.488 1 82.06 66 ARG A CA 1
ATOM 552 C C . ARG A 1 66 ? 5.828 4.508 4.68 1 82.06 66 ARG A C 1
ATOM 554 O O . ARG A 1 66 ? 5.516 5.52 4.047 1 82.06 66 ARG A O 1
ATOM 561 N N . SER A 1 67 ? 6.781 4.469 5.535 1 84 67 SER A N 1
ATOM 562 C CA . SER A 1 67 ? 7.488 5.695 5.875 1 84 67 SER A CA 1
ATOM 563 C C . SER A 1 67 ? 8.828 5.785 5.148 1 84 67 SER A C 1
ATOM 565 O O . SER A 1 67 ? 9.398 6.867 5.016 1 84 67 SER A O 1
ATOM 567 N N . VAL A 1 68 ? 9.336 4.648 4.699 1 85.38 68 VAL A N 1
ATOM 568 C CA . VAL A 1 68 ? 10.688 4.637 4.152 1 85.38 68 VAL A CA 1
ATOM 569 C C . VAL A 1 68 ? 10.633 4.578 2.629 1 85.38 68 VAL A C 1
ATOM 571 O O . VAL A 1 68 ? 9.789 3.881 2.061 1 85.38 68 VAL A O 1
ATOM 574 N N . SER A 1 69 ? 11.445 5.359 1.998 1 82.5 69 SER A N 1
ATOM 575 C CA . SER A 1 69 ? 11.602 5.305 0.548 1 82.5 69 SER A CA 1
ATOM 576 C C . SER A 1 69 ? 12.578 4.211 0.136 1 82.5 69 SER A C 1
ATOM 578 O O . SER A 1 69 ? 13.719 4.172 0.617 1 82.5 69 SER A O 1
ATOM 580 N N . LEU A 1 70 ? 12.164 3.365 -0.679 1 82.75 70 LEU A N 1
ATOM 581 C CA . LEU A 1 70 ? 13.031 2.301 -1.175 1 82.75 70 LEU A CA 1
ATOM 582 C C . LEU A 1 70 ? 13.82 2.768 -2.391 1 82.75 70 LEU A C 1
ATOM 584 O O . LEU A 1 70 ? 13.242 3.209 -3.385 1 82.75 70 LEU A O 1
ATOM 588 N N . VAL A 1 71 ? 15.094 2.732 -2.254 1 81.31 71 VAL A N 1
ATOM 589 C CA . VAL A 1 71 ? 15.945 3.27 -3.309 1 81.31 71 VAL A CA 1
ATOM 590 C C . VAL A 1 71 ? 16.875 2.174 -3.836 1 81.31 71 VAL A C 1
ATOM 592 O O . VAL A 1 71 ? 17.391 1.37 -3.061 1 81.31 71 VAL A O 1
ATOM 595 N N . PHE A 1 72 ? 16.922 2.174 -5.172 1 79.12 72 PHE A N 1
ATOM 596 C CA . PHE A 1 72 ? 17.828 1.221 -5.805 1 79.12 72 PHE A CA 1
ATOM 597 C C . PHE A 1 72 ? 19.25 1.744 -5.793 1 79.12 72 PHE A C 1
ATOM 599 O O . PHE A 1 72 ? 19.484 2.957 -5.766 1 79.12 72 PHE A O 1
ATOM 606 N N . GLY A 1 73 ? 20.172 0.868 -5.605 1 65.25 73 GLY A N 1
ATOM 607 C CA . GLY A 1 73 ? 21.562 1.277 -5.684 1 65.25 73 GLY A CA 1
ATOM 608 C C . GLY A 1 73 ? 21.922 1.915 -7.012 1 65.25 73 GLY A C 1
ATOM 609 O O . GLY A 1 73 ? 22.609 2.943 -7.047 1 65.25 73 GLY A O 1
ATOM 610 N N . ASN A 1 74 ? 21.609 1.321 -8.18 1 59.16 74 ASN A N 1
ATOM 611 C CA . ASN A 1 74 ? 21.859 1.878 -9.5 1 59.16 74 ASN A CA 1
ATOM 612 C C . ASN A 1 74 ? 20.578 2.285 -10.203 1 59.16 74 ASN A C 1
ATOM 614 O O . ASN A 1 74 ? 19.594 1.536 -10.188 1 59.16 74 ASN A O 1
ATOM 618 N N . ASP A 1 75 ? 20.25 3.656 -10.352 1 55.06 75 ASP A N 1
ATOM 619 C CA . ASP A 1 75 ? 19.078 4.293 -10.922 1 55.06 75 ASP A CA 1
ATOM 620 C C . ASP A 1 75 ? 18.578 3.537 -12.156 1 55.06 75 ASP A C 1
ATOM 622 O O . ASP A 1 75 ? 17.422 3.666 -12.539 1 55.06 75 ASP A O 1
ATOM 626 N N . SER A 1 76 ? 19.359 2.965 -13.016 1 49.28 76 SER A N 1
ATOM 627 C CA . SER A 1 76 ? 19.094 2.697 -14.422 1 49.28 76 SER A CA 1
ATOM 628 C C . SER A 1 76 ? 18.016 1.619 -14.594 1 49.28 76 SER A C 1
ATOM 630 O O . SER A 1 76 ? 17.438 1.484 -15.664 1 49.28 76 SER A O 1
ATOM 632 N N . LYS A 1 77 ? 17.797 0.656 -13.688 1 52.62 77 LYS A N 1
ATOM 633 C CA . LYS A 1 77 ? 17.25 -0.548 -14.305 1 52.62 77 LYS A CA 1
ATOM 634 C C . LYS A 1 77 ? 15.867 -0.881 -13.742 1 52.62 77 LYS A C 1
ATOM 636 O O . LYS A 1 77 ? 15.375 -2 -13.906 1 52.62 77 LYS A O 1
ATOM 641 N N . VAL A 1 78 ? 15.203 0.009 -12.953 1 55.19 78 VAL A N 1
ATOM 642 C CA . VAL A 1 78 ? 13.992 -0.497 -12.312 1 55.19 78 VAL A CA 1
ATOM 643 C C . VAL A 1 78 ? 12.891 -0.674 -13.352 1 55.19 78 VAL A C 1
ATOM 645 O O . VAL A 1 78 ? 12.086 -1.601 -13.258 1 55.19 78 VAL A O 1
ATOM 648 N N . ASP A 1 79 ? 12.891 0.109 -14.422 1 59.25 79 ASP A N 1
ATOM 649 C CA . ASP A 1 79 ? 11.68 0.073 -15.242 1 59.25 79 ASP A CA 1
ATOM 650 C C . ASP A 1 79 ? 11.852 -0.877 -16.422 1 59.25 79 ASP A C 1
ATOM 652 O O . ASP A 1 79 ? 11.117 -0.784 -17.406 1 59.25 79 ASP A O 1
ATOM 656 N N . VAL A 1 80 ? 12.82 -1.828 -16.188 1 64.12 80 VAL A N 1
ATOM 657 C CA . VAL A 1 80 ? 12.945 -2.717 -17.328 1 64.12 80 VAL A CA 1
ATOM 658 C C . VAL A 1 80 ? 12.062 -3.951 -17.125 1 64.12 80 VAL A C 1
ATOM 660 O O . VAL A 1 80 ? 12 -4.5 -16.031 1 64.12 80 VAL A O 1
ATOM 663 N N . GLU A 1 81 ? 11.273 -4.273 -18.125 1 74.69 81 GLU A N 1
ATOM 664 C CA . GLU A 1 81 ? 10.43 -5.457 -18.125 1 74.69 81 GLU A CA 1
ATOM 665 C C . GLU A 1 81 ? 11.258 -6.73 -17.953 1 74.69 81 GLU A C 1
ATOM 667 O O . GLU A 1 81 ? 12.336 -6.855 -18.547 1 74.69 81 GLU A O 1
ATOM 672 N N . ASP A 1 82 ? 10.828 -7.598 -17.094 1 84.06 82 ASP A N 1
ATOM 673 C CA . ASP A 1 82 ? 11.469 -8.898 -16.906 1 84.06 82 ASP A CA 1
ATOM 674 C C . ASP A 1 82 ? 11.297 -9.766 -18.156 1 84.06 82 ASP A C 1
ATOM 676 O O . ASP A 1 82 ? 10.18 -10.211 -18.453 1 84.06 82 ASP A O 1
ATOM 680 N N . THR A 1 83 ? 12.344 -10.016 -18.859 1 84.44 83 THR A N 1
ATOM 681 C CA . THR A 1 83 ? 12.273 -10.867 -20.047 1 84.44 83 THR A CA 1
ATOM 682 C C . THR A 1 83 ? 12.711 -12.289 -19.719 1 84.44 83 THR A C 1
ATOM 684 O O . THR A 1 83 ? 12.469 -13.211 -20.5 1 84.44 83 THR A O 1
ATOM 687 N N . GLY A 1 84 ? 13.273 -12.414 -18.578 1 88.31 84 GLY A N 1
ATOM 688 C CA . GLY A 1 84 ? 13.766 -13.727 -18.203 1 88.31 84 GLY A CA 1
ATOM 689 C C . GLY A 1 84 ? 14.992 -14.156 -18.969 1 88.31 84 GLY A C 1
ATOM 690 O O . GLY A 1 84 ? 15.516 -15.258 -18.766 1 88.31 84 GLY A O 1
ATOM 691 N N . GLN A 1 85 ? 15.531 -13.344 -19.812 1 84.69 85 GLN A N 1
ATOM 692 C CA . GLN A 1 85 ? 16.578 -13.742 -20.75 1 84.69 85 GLN A CA 1
ATOM 693 C C . GLN A 1 85 ? 17.891 -14.023 -20.016 1 84.69 85 GLN A C 1
ATOM 695 O O . GLN A 1 85 ? 18.719 -14.812 -20.5 1 84.69 85 GLN A O 1
ATOM 700 N N . HIS A 1 86 ? 18 -13.484 -18.859 1 85.69 86 HIS A N 1
ATOM 701 C CA . HIS A 1 86 ? 19.281 -13.648 -18.156 1 85.69 86 HIS A CA 1
ATOM 702 C C . HIS A 1 86 ? 19.156 -14.664 -17.031 1 85.69 86 HIS A C 1
ATOM 704 O O . HIS A 1 86 ? 20.125 -14.922 -16.312 1 85.69 86 HIS A O 1
ATOM 710 N N . ASP A 1 87 ? 18.078 -15.242 -16.984 1 93.69 87 ASP A N 1
ATOM 711 C CA . ASP A 1 87 ? 17.875 -16.203 -15.906 1 93.69 87 ASP A CA 1
ATOM 712 C C . ASP A 1 87 ? 18.328 -17.609 -16.328 1 93.69 87 ASP A C 1
ATOM 714 O O . ASP A 1 87 ? 17.891 -18.109 -17.359 1 93.69 87 ASP A O 1
ATOM 718 N N . ARG A 1 88 ? 19.219 -18.172 -15.578 1 95.81 88 ARG A N 1
ATOM 719 C CA . ARG A 1 88 ? 19.703 -19.531 -15.773 1 95.81 88 ARG A CA 1
ATOM 720 C C . ARG A 1 88 ? 20.141 -20.156 -14.445 1 95.81 88 ARG A C 1
ATOM 722 O O . ARG A 1 88 ? 20.359 -19.438 -13.469 1 95.81 88 ARG A O 1
ATOM 729 N N . TRP A 1 89 ? 20.219 -21.453 -14.461 1 96.81 89 TRP A N 1
ATOM 730 C CA . TRP A 1 89 ? 20.703 -22.141 -13.266 1 96.81 89 TRP A CA 1
ATOM 731 C C . TRP A 1 89 ? 22.203 -21.906 -13.078 1 96.81 89 TRP A C 1
ATOM 733 O O . TRP A 1 89 ? 22.984 -22.078 -14.008 1 96.81 89 TRP A O 1
ATOM 743 N N . LEU A 1 90 ? 22.562 -21.484 -11.906 1 96.62 90 LEU A N 1
ATOM 744 C CA . LEU A 1 90 ? 23.953 -21.281 -11.531 1 96.62 90 LEU A CA 1
ATOM 745 C C . LEU A 1 90 ? 24.344 -22.188 -10.367 1 96.62 90 LEU A C 1
ATOM 747 O O . LEU A 1 90 ? 23.562 -22.375 -9.438 1 96.62 90 LEU A O 1
ATOM 751 N N . PRO A 1 91 ? 25.516 -22.703 -10.406 1 95.88 91 PRO A N 1
ATOM 752 C CA . PRO A 1 91 ? 25.969 -23.5 -9.266 1 95.88 91 PRO A CA 1
ATOM 753 C C . PRO A 1 91 ? 26.297 -22.641 -8.039 1 95.88 91 PRO A C 1
ATOM 755 O O . PRO A 1 91 ? 26.734 -21.5 -8.172 1 95.88 91 PRO A O 1
ATOM 758 N N . ILE A 1 92 ? 26.062 -23.188 -6.938 1 95.38 92 ILE A N 1
ATOM 759 C CA . ILE A 1 92 ? 26.516 -22.594 -5.684 1 95.38 92 ILE A CA 1
ATOM 760 C C . ILE A 1 92 ? 27.797 -23.312 -5.215 1 95.38 92 ILE A C 1
ATOM 762 O O . ILE A 1 92 ? 27.734 -24.469 -4.77 1 95.38 92 ILE A O 1
ATOM 766 N N . GLY A 1 93 ? 28.859 -22.594 -5.316 1 93.38 93 GLY A N 1
ATOM 767 C CA . GLY A 1 93 ? 30.125 -23.234 -5.008 1 93.38 93 GLY A CA 1
ATOM 768 C C . GLY A 1 93 ? 30.547 -24.266 -6.047 1 93.38 93 GLY A C 1
ATOM 769 O O . GLY A 1 93 ? 30.469 -24 -7.246 1 93.38 93 GLY A O 1
ATOM 770 N N . ASP A 1 94 ? 31.016 -25.438 -5.5 1 92.12 94 ASP A N 1
ATOM 771 C CA . ASP A 1 94 ? 31.469 -26.531 -6.355 1 92.12 94 ASP A CA 1
ATOM 772 C C . ASP A 1 94 ? 30.281 -27.188 -7.074 1 92.12 94 ASP A C 1
ATOM 774 O O . ASP A 1 94 ? 29.359 -27.688 -6.434 1 92.12 94 ASP A O 1
ATOM 778 N N . ALA A 1 95 ? 30.406 -27.266 -8.406 1 91.44 95 ALA A N 1
ATOM 779 C CA . ALA A 1 95 ? 29.328 -27.812 -9.227 1 91.44 95 ALA A CA 1
ATOM 780 C C . ALA A 1 95 ? 29.078 -29.281 -8.883 1 91.44 95 ALA A C 1
ATOM 782 O O . ALA A 1 95 ? 27.953 -29.766 -9.031 1 91.44 95 ALA A O 1
ATOM 783 N N . ASP A 1 96 ? 30.078 -29.922 -8.312 1 91.38 96 ASP A N 1
ATOM 784 C CA . ASP A 1 96 ? 29.969 -31.344 -8 1 91.38 96 ASP A CA 1
ATOM 785 C C . ASP A 1 96 ? 29.016 -31.562 -6.82 1 91.38 96 ASP A C 1
ATOM 787 O O . ASP A 1 96 ? 28.516 -32.656 -6.625 1 91.38 96 ASP A O 1
ATOM 791 N N . LYS A 1 97 ? 28.766 -30.516 -6.121 1 92.19 97 LYS A N 1
ATOM 792 C CA . LYS A 1 97 ? 27.906 -30.625 -4.945 1 92.19 97 LYS A CA 1
ATOM 793 C C . LYS A 1 97 ? 26.438 -30.469 -5.324 1 92.19 97 LYS A C 1
ATOM 795 O O . LYS A 1 97 ? 25.547 -30.734 -4.512 1 92.19 97 LYS A O 1
ATOM 800 N N . LYS A 1 98 ? 26.094 -29.984 -6.484 1 93.69 98 LYS A N 1
ATOM 801 C CA . LYS A 1 98 ? 24.797 -29.984 -7.148 1 93.69 98 LYS A CA 1
ATOM 802 C C . LYS A 1 98 ? 23.828 -29.016 -6.461 1 93.69 98 LYS A C 1
ATOM 804 O O . LYS A 1 98 ? 22.625 -29.25 -6.453 1 93.69 98 LYS A O 1
ATOM 809 N N . PHE A 1 99 ? 24.438 -28.031 -5.664 1 94.75 99 PHE A N 1
ATOM 810 C CA . PHE A 1 99 ? 23.641 -26.891 -5.246 1 94.75 99 PHE A CA 1
ATOM 811 C C . PHE A 1 99 ? 23.453 -25.906 -6.395 1 94.75 99 PHE A C 1
ATOM 813 O O . PHE A 1 99 ? 24.406 -25.547 -7.078 1 94.75 99 PHE A O 1
ATOM 820 N N . LYS A 1 100 ? 22.203 -25.453 -6.586 1 96.94 100 LYS A N 1
ATOM 821 C CA . LYS A 1 100 ? 21.984 -24.516 -7.68 1 96.94 100 LYS A CA 1
ATOM 822 C C . LYS A 1 100 ? 21.031 -23.391 -7.254 1 96.94 100 LYS A C 1
ATOM 824 O O . LYS A 1 100 ? 20.188 -23.594 -6.383 1 96.94 100 LYS A O 1
ATOM 829 N N . ILE A 1 101 ? 21.203 -22.25 -7.793 1 97.5 101 ILE A N 1
ATOM 830 C CA . ILE A 1 101 ? 20.359 -21.094 -7.598 1 97.5 101 ILE A CA 1
ATOM 831 C C . ILE A 1 101 ? 19.812 -20.625 -8.945 1 97.5 101 ILE A C 1
ATOM 833 O O . ILE A 1 101 ? 20.5 -20.672 -9.961 1 97.5 101 ILE A O 1
ATOM 837 N N . TYR A 1 102 ? 18.562 -20.172 -8.984 1 97.62 102 TYR A N 1
ATOM 838 C CA . TYR A 1 102 ? 17.969 -19.828 -10.266 1 97.62 102 TYR A CA 1
ATOM 839 C C . TYR A 1 102 ? 17.547 -18.359 -10.297 1 97.62 102 TYR A C 1
ATOM 841 O O . TYR A 1 102 ? 17.922 -17.625 -11.211 1 97.62 102 TYR A O 1
ATOM 849 N N . SER A 1 103 ? 16.75 -17.891 -9.336 1 97.06 103 SER A N 1
ATOM 850 C CA . SER A 1 103 ? 16.234 -16.531 -9.367 1 97.06 103 SER A CA 1
ATOM 851 C C . SER A 1 103 ? 15.867 -16.047 -7.973 1 97.06 103 SER A C 1
ATOM 853 O O . SER A 1 103 ? 15.938 -16.797 -7.004 1 97.06 103 SER A O 1
ATOM 855 N N . ALA A 1 104 ? 15.547 -14.734 -7.914 1 96.31 104 ALA A N 1
ATOM 856 C CA . ALA A 1 104 ? 15.172 -14.102 -6.656 1 96.31 104 ALA A CA 1
ATOM 857 C C . ALA A 1 104 ? 14.148 -12.992 -6.883 1 96.31 104 ALA A C 1
ATOM 859 O O . ALA A 1 104 ? 14.195 -12.297 -7.902 1 96.31 104 ALA A O 1
ATOM 860 N N . TYR A 1 105 ? 13.242 -12.844 -5.91 1 94.56 105 TYR A N 1
ATOM 861 C CA . TYR A 1 105 ? 12.164 -11.867 -6.004 1 94.56 105 TYR A CA 1
ATOM 862 C C . TYR A 1 105 ? 12.023 -11.086 -4.703 1 94.56 105 TYR A C 1
ATOM 864 O O . TYR A 1 105 ? 12.125 -11.656 -3.615 1 94.56 105 TYR A O 1
ATOM 872 N N . PHE A 1 106 ? 11.797 -9.812 -4.852 1 91.94 106 PHE A N 1
ATOM 873 C CA . PHE A 1 106 ? 11.422 -9.016 -3.688 1 91.94 106 PHE A CA 1
ATOM 874 C C . PHE A 1 106 ? 9.953 -9.219 -3.342 1 91.94 106 PHE A C 1
ATOM 876 O O . PHE A 1 106 ? 9.078 -9.062 -4.195 1 91.94 106 PHE A O 1
ATOM 883 N N . ASP A 1 107 ? 9.664 -9.617 -2.141 1 89.81 107 ASP A N 1
ATOM 884 C CA . ASP A 1 107 ? 8.32 -9.789 -1.599 1 89.81 107 ASP A CA 1
ATOM 885 C C . ASP A 1 107 ? 8.031 -8.75 -0.517 1 89.81 107 ASP A C 1
ATOM 887 O O . ASP A 1 107 ? 8.555 -8.844 0.594 1 89.81 107 ASP A O 1
ATOM 891 N N . PRO A 1 108 ? 7.203 -7.758 -0.784 1 85.06 108 PRO A N 1
ATOM 892 C CA . PRO A 1 108 ? 6.93 -6.695 0.188 1 85.06 108 PRO A CA 1
ATOM 893 C C . PRO A 1 108 ? 5.941 -7.125 1.269 1 85.06 108 PRO A C 1
ATOM 895 O O . PRO A 1 108 ? 5.691 -6.375 2.215 1 85.06 108 PRO A O 1
ATOM 898 N N . ARG A 1 109 ? 5.348 -8.359 1.195 1 88.12 109 ARG A N 1
ATOM 899 C CA . ARG A 1 109 ? 4.359 -8.805 2.174 1 88.12 109 ARG A CA 1
ATOM 900 C C . ARG A 1 109 ? 5.004 -9.039 3.535 1 88.12 109 ARG A C 1
ATOM 902 O O . ARG A 1 109 ? 5.902 -9.875 3.668 1 88.12 109 ARG A O 1
ATOM 909 N N . LEU A 1 110 ? 4.473 -8.328 4.512 1 83.06 110 LEU A N 1
ATOM 910 C CA . LEU A 1 110 ? 5.055 -8.367 5.848 1 83.06 110 LEU A CA 1
ATOM 911 C C . LEU A 1 110 ? 4.699 -9.664 6.555 1 83.06 110 LEU A C 1
ATOM 913 O O . LEU A 1 110 ? 5.375 -10.062 7.508 1 83.06 110 LEU A O 1
ATOM 917 N N . GLU A 1 111 ? 3.676 -10.32 6.098 1 79.06 111 GLU A N 1
ATOM 918 C CA . GLU A 1 111 ? 3.291 -11.609 6.672 1 79.06 111 GLU A CA 1
ATOM 919 C C . GLU A 1 111 ? 4.371 -12.656 6.449 1 79.06 111 GLU A C 1
ATOM 921 O O . GLU A 1 111 ? 4.48 -13.617 7.215 1 79.06 111 GLU A O 1
ATOM 926 N N . VAL A 1 112 ? 5.082 -12.477 5.371 1 82.38 112 VAL A N 1
ATOM 927 C CA . VAL A 1 112 ? 6.172 -13.398 5.059 1 82.38 112 VAL A CA 1
ATOM 928 C C . VAL A 1 112 ? 7.32 -13.188 6.039 1 82.38 112 VAL A C 1
ATOM 930 O O . VAL A 1 112 ? 8.031 -14.141 6.379 1 82.38 112 VAL A O 1
ATOM 933 N N . VAL A 1 113 ? 7.418 -11.945 6.441 1 72.12 113 VAL A N 1
ATOM 934 C CA . VAL A 1 113 ? 8.5 -11.562 7.344 1 72.12 113 VAL A CA 1
ATOM 935 C C . VAL A 1 113 ? 8.18 -12.031 8.758 1 72.12 113 VAL A C 1
ATOM 937 O O . VAL A 1 113 ? 9.078 -12.43 9.508 1 72.12 113 VAL A O 1
ATOM 940 N N . GLY A 1 114 ? 6.848 -11.852 9.188 1 60.81 114 GLY A N 1
ATOM 941 C CA . GLY A 1 114 ? 6.445 -12.07 10.562 1 60.81 114 GLY A CA 1
ATOM 942 C C . GLY A 1 114 ? 6.125 -13.523 10.867 1 60.81 114 GLY A C 1
ATOM 943 O O . GLY A 1 114 ? 5.379 -13.812 11.805 1 60.81 114 GLY A O 1
ATOM 944 N N . LYS A 1 115 ? 6.461 -14.531 10.094 1 54.12 115 LYS A N 1
ATOM 945 C CA . LYS A 1 115 ? 5.988 -15.867 10.461 1 54.12 115 LYS A CA 1
ATOM 946 C C . LYS A 1 115 ? 6.441 -16.234 11.867 1 54.12 115 LYS A C 1
ATOM 948 O O . LYS A 1 115 ? 7.625 -16.125 12.195 1 54.12 115 LYS A O 1
ATOM 953 N N . SER A 1 116 ? 5.535 -16.016 12.773 1 43.44 116 SER A N 1
ATOM 954 C CA . SER A 1 116 ? 5.609 -16.484 14.148 1 43.44 116 SER A CA 1
ATOM 955 C C . SER A 1 116 ? 5.848 -18 14.195 1 43.44 116 SER A C 1
ATOM 957 O O . SER A 1 116 ? 5.375 -18.734 13.32 1 43.44 116 SER A O 1
ATOM 959 N N . ILE A 1 117 ? 6.965 -18.422 14.586 1 41.69 117 ILE A N 1
ATOM 960 C CA . ILE A 1 117 ? 7.055 -19.828 14.953 1 41.69 117 ILE A CA 1
ATOM 961 C C . ILE A 1 117 ? 5.82 -20.234 15.758 1 41.69 117 ILE A C 1
ATOM 963 O O . ILE A 1 117 ? 5.609 -19.75 16.875 1 41.69 117 ILE A O 1
ATOM 967 N N . GLY A 1 118 ? 4.695 -20.188 15.266 1 39.69 118 GLY A N 1
ATOM 968 C CA . GLY A 1 118 ? 3.6 -20.828 15.969 1 39.69 118 GLY A CA 1
ATOM 969 C C . GLY A 1 118 ? 3.873 -22.281 16.297 1 39.69 118 GLY A C 1
ATOM 970 O O . GLY A 1 118 ? 4.574 -22.969 15.547 1 39.69 118 GLY A O 1
ATOM 971 N N . LEU A 1 119 ? 4.039 -22.562 17.5 1 38.62 119 LEU A N 1
ATOM 972 C CA . LEU A 1 119 ? 3.957 -23.969 17.875 1 38.62 119 LEU A CA 1
ATOM 973 C C . LEU A 1 119 ? 2.631 -24.578 17.438 1 38.62 119 LEU A C 1
ATOM 975 O O . LEU A 1 119 ? 1.563 -24.109 17.828 1 38.62 119 LEU A O 1
ATOM 979 N N . ASP A 1 120 ? 2.6 -25.094 16.328 1 39.06 120 ASP A N 1
ATOM 980 C CA . ASP A 1 120 ? 1.475 -25.969 16.031 1 39.06 120 ASP A CA 1
ATOM 981 C C . ASP A 1 120 ? 1.316 -27.031 17.109 1 39.06 120 ASP A C 1
ATOM 983 O O . ASP A 1 120 ? 2.207 -27.875 17.297 1 39.06 120 ASP A O 1
ATOM 987 N N . ILE A 1 121 ? 0.616 -26.797 18.141 1 37.28 121 ILE A N 1
ATOM 988 C CA . ILE A 1 121 ? 0.264 -27.891 19.031 1 37.28 121 ILE A CA 1
ATOM 989 C C . ILE A 1 121 ? -0.898 -28.688 18.453 1 37.28 121 ILE A C 1
ATOM 991 O O . ILE A 1 121 ? -1.993 -28.156 18.266 1 37.28 121 ILE A O 1
ATOM 995 N N . ARG A 1 122 ? -0.54 -29.688 17.781 1 37.84 122 ARG A N 1
ATOM 996 C CA . ARG A 1 122 ? -1.533 -30.688 17.406 1 37.84 122 ARG A CA 1
ATOM 997 C C . ARG A 1 122 ? -2.129 -31.375 18.625 1 37.84 122 ARG A C 1
ATOM 999 O O . ARG A 1 122 ? -1.41 -32 19.406 1 37.84 122 ARG A O 1
ATOM 1006 N N . LEU A 1 123 ? -3.24 -30.766 19.031 1 38.91 123 LEU A N 1
ATOM 1007 C CA . LEU A 1 123 ? -3.926 -31.547 20.062 1 38.91 123 LEU A CA 1
ATOM 1008 C C . LEU A 1 123 ? -4.473 -32.844 19.469 1 38.91 123 LEU A C 1
ATOM 1010 O O . LEU A 1 123 ? -4.668 -32.938 18.266 1 38.91 123 LEU A O 1
ATOM 1014 N N . PRO A 1 124 ? -4.641 -33.906 20.219 1 38 124 PRO A N 1
ATOM 1015 C CA . PRO A 1 124 ? -5.02 -35.219 19.719 1 38 124 PRO A CA 1
ATOM 1016 C C . PRO A 1 124 ? -6.098 -35.188 18.641 1 38 124 PRO A C 1
ATOM 1018 O O . PRO A 1 124 ? -6.098 -36 17.734 1 38 124 PRO A O 1
ATOM 1021 N N . LYS A 1 125 ? -7.312 -34.75 18.875 1 46.53 125 LYS A N 1
ATOM 1022 C CA . LYS A 1 125 ? -8.461 -34.906 17.984 1 46.53 125 LYS A CA 1
ATOM 1023 C C . LYS A 1 125 ? -8.414 -33.906 16.844 1 46.53 125 LYS A C 1
ATOM 1025 O O . LYS A 1 125 ? -9.453 -33.531 16.297 1 46.53 125 LYS A O 1
ATOM 1030 N N . GLY A 1 126 ? -7.348 -33.469 16.234 1 39.62 126 GLY A N 1
ATOM 1031 C CA . GLY A 1 126 ? -7.156 -32.75 15 1 39.62 126 GLY A CA 1
ATOM 1032 C C . GLY A 1 126 ? -7.16 -31.234 15.188 1 39.62 126 GLY A C 1
ATOM 1033 O O . GLY A 1 126 ? -7.133 -30.484 14.211 1 39.62 126 GLY A O 1
ATOM 1034 N N . TRP A 1 127 ? -7.578 -30.844 16.391 1 36.22 127 TRP A N 1
ATOM 1035 C CA . TRP A 1 127 ? -7.641 -29.391 16.516 1 36.22 127 TRP A CA 1
ATOM 1036 C C . TRP A 1 127 ? -6.242 -28.781 16.484 1 36.22 127 TRP A C 1
ATOM 1038 O O . TRP A 1 127 ? -5.336 -29.25 17.172 1 36.22 127 TRP A O 1
ATOM 1048 N N . ILE A 1 128 ? -5.734 -28.391 15.359 1 36.28 128 ILE A N 1
ATOM 1049 C CA . ILE A 1 128 ? -4.492 -27.641 15.25 1 36.28 128 ILE A CA 1
ATOM 1050 C C . ILE A 1 128 ? -4.676 -26.25 15.844 1 36.28 128 ILE A C 1
ATOM 1052 O O . ILE A 1 128 ? -5.582 -25.516 15.445 1 36.28 128 ILE A O 1
ATOM 1056 N N . THR A 1 129 ? -4.5 -26.188 17.203 1 39.44 129 THR A N 1
ATOM 1057 C CA . THR A 1 129 ? -4.418 -24.812 17.672 1 39.44 129 THR A CA 1
ATOM 1058 C C . THR A 1 129 ? -3.047 -24.219 17.375 1 39.44 129 THR A C 1
ATOM 1060 O O . THR A 1 129 ? -2.027 -24.891 17.5 1 39.44 129 THR A O 1
ATOM 1063 N N . ASN A 1 130 ? -2.922 -23.469 16.453 1 39.09 130 ASN A N 1
ATOM 1064 C CA . ASN A 1 130 ? -1.714 -22.672 16.219 1 39.09 130 ASN A CA 1
ATOM 1065 C C . ASN A 1 130 ? -1.363 -21.812 17.422 1 39.09 130 ASN A C 1
ATOM 1067 O O . ASN A 1 130 ? -2.117 -20.906 17.781 1 39.09 130 ASN A O 1
ATOM 1071 N N . ALA A 1 131 ? -0.979 -22.516 18.531 1 37.62 131 ALA A N 1
ATOM 1072 C CA . ALA A 1 131 ? -0.353 -21.672 19.547 1 37.62 131 ALA A CA 1
ATOM 1073 C C . ALA A 1 131 ? 0.696 -20.75 18.938 1 37.62 131 ALA A C 1
ATOM 1075 O O . ALA A 1 131 ? 1.809 -21.188 18.625 1 37.62 131 ALA A O 1
ATOM 1076 N N . CYS A 1 132 ? 0.503 -19.844 18.156 1 35.72 132 CYS A N 1
ATOM 1077 C CA . CYS A 1 132 ? 1.113 -18.625 17.609 1 35.72 132 CYS A CA 1
ATOM 1078 C C . CYS A 1 132 ? 1.652 -17.734 18.719 1 35.72 132 CYS A C 1
ATOM 1080 O O . CYS A 1 132 ? 1.038 -17.625 19.781 1 35.72 132 CYS A O 1
ATOM 1082 N N . CYS A 1 133 ? 2.914 -17.656 18.969 1 40.22 133 CYS A N 1
ATOM 1083 C CA . CYS A 1 133 ? 3.588 -16.469 19.5 1 40.22 133 CYS A CA 1
ATOM 1084 C C . CYS A 1 133 ? 4.641 -16.844 20.531 1 40.22 133 CYS A C 1
ATOM 1086 O O . CYS A 1 133 ? 5.059 -16.016 21.328 1 40.22 133 CYS A O 1
ATOM 1088 N N . LEU A 1 134 ? 4.781 -18.016 20.859 1 39.06 134 LEU A N 1
ATOM 1089 C CA . LEU A 1 134 ? 5.711 -18.109 21.984 1 39.06 134 LEU A CA 1
ATOM 1090 C C . LEU A 1 134 ? 7.066 -17.516 21.609 1 39.06 134 LEU A C 1
ATOM 1092 O O . LEU A 1 134 ? 7.738 -16.922 22.453 1 39.06 134 LEU A O 1
ATOM 1096 N N . LEU A 1 135 ? 7.832 -18.141 20.641 1 39.19 135 LEU A N 1
ATOM 1097 C CA . LEU A 1 135 ? 9.211 -17.719 20.453 1 39.19 135 LEU A CA 1
ATOM 1098 C C . LEU A 1 135 ? 9.336 -16.75 19.266 1 39.19 135 LEU A C 1
ATOM 1100 O O . LEU A 1 135 ? 8.891 -17.062 18.172 1 39.19 135 LEU A O 1
ATOM 1104 N N . LEU A 1 136 ? 9.234 -15.562 19.562 1 40.91 136 LEU A N 1
ATOM 1105 C CA . LEU A 1 136 ? 9.727 -14.539 18.641 1 40.91 136 LEU A CA 1
ATOM 1106 C C . LEU A 1 136 ? 11.148 -14.859 18.188 1 40.91 136 LEU A C 1
ATOM 1108 O O . LEU A 1 136 ? 12.117 -14.406 18.812 1 40.91 136 LEU A O 1
ATOM 1112 N N . GLU A 1 137 ? 11.594 -16.031 18.188 1 40.97 137 GLU A N 1
ATOM 1113 C CA . GLU A 1 137 ? 13 -16.219 17.844 1 40.97 137 GLU A CA 1
ATOM 1114 C C . GLU A 1 137 ? 13.359 -15.469 16.578 1 40.97 137 GLU A C 1
ATOM 1116 O O . GLU A 1 137 ? 14.477 -14.961 16.438 1 40.97 137 GLU A O 1
ATOM 1121 N N . SER A 1 138 ? 12.641 -15.75 15.539 1 44.47 138 SER A N 1
ATOM 1122 C CA . SER A 1 138 ? 13.312 -15.75 14.242 1 44.47 138 SER A CA 1
ATOM 1123 C C . SER A 1 138 ? 13.852 -14.359 13.898 1 44.47 138 SER A C 1
ATOM 1125 O O . SER A 1 138 ? 14.82 -14.234 13.141 1 44.47 138 SER A O 1
ATOM 1127 N N . TYR A 1 139 ? 12.961 -13.328 13.648 1 49.84 139 TYR A N 1
ATOM 1128 C CA . TYR A 1 139 ? 13.461 -12.375 12.664 1 49.84 139 TYR A CA 1
ATOM 1129 C C . TYR A 1 139 ? 14.336 -11.32 13.336 1 49.84 139 TYR A C 1
ATOM 1131 O O . TYR A 1 139 ? 13.844 -10.242 13.703 1 49.84 139 TYR A O 1
ATOM 1139 N N . LEU A 1 140 ? 15.406 -11.867 13.82 1 62.78 140 LEU A N 1
ATOM 1140 C CA . LEU A 1 140 ? 16.25 -10.891 14.5 1 62.78 140 LEU A CA 1
ATOM 1141 C C . LEU A 1 140 ? 16.859 -9.922 13.492 1 62.78 140 LEU A C 1
ATOM 1143 O O . LEU A 1 140 ? 17.438 -10.336 12.484 1 62.78 140 LEU A O 1
ATOM 1147 N N . VAL A 1 141 ? 16.375 -8.852 13.375 1 74.81 141 VAL A N 1
ATOM 1148 C CA . VAL A 1 141 ? 17.094 -7.758 12.734 1 74.81 141 VAL A CA 1
ATOM 1149 C C . VAL A 1 141 ? 17.891 -6.977 13.773 1 74.81 141 VAL A C 1
ATOM 1151 O O . VAL A 1 141 ? 17.578 -7.02 14.961 1 74.81 141 VAL A O 1
ATOM 1154 N N . PRO A 1 142 ? 19.047 -6.516 13.305 1 77.56 142 PRO A N 1
ATOM 1155 C CA . PRO A 1 142 ? 19.828 -5.711 14.25 1 77.56 142 PRO A CA 1
ATOM 1156 C C . PRO A 1 142 ? 19 -4.613 14.914 1 77.56 142 PRO A C 1
ATOM 1158 O O . PRO A 1 142 ? 17.969 -4.188 14.367 1 77.56 142 PRO A O 1
ATOM 1161 N N . ASP A 1 143 ? 19.484 -4.258 16.047 1 81.44 143 ASP A N 1
ATOM 1162 C CA . ASP A 1 143 ? 18.828 -3.156 16.75 1 81.44 143 ASP A CA 1
ATOM 1163 C C . ASP A 1 143 ? 18.828 -1.889 15.898 1 81.44 143 ASP A C 1
ATOM 1165 O O . ASP A 1 143 ? 19.844 -1.562 15.266 1 81.44 143 ASP A O 1
ATOM 1169 N N . GLY A 1 144 ? 17.781 -1.278 15.914 1 87.25 144 GLY A N 1
ATOM 1170 C CA . GLY A 1 144 ? 17.656 -0.048 15.148 1 87.25 144 GLY A CA 1
ATOM 1171 C C . GLY A 1 144 ? 17.203 -0.278 13.719 1 87.25 144 GLY A C 1
ATOM 1172 O O . GLY A 1 144 ? 17.125 0.663 12.93 1 87.25 144 GLY A O 1
ATOM 1173 N N . PHE A 1 145 ? 16.984 -1.516 13.438 1 89.81 145 PHE A N 1
ATOM 1174 C CA . PHE A 1 145 ? 16.5 -1.829 12.102 1 89.81 145 PHE A CA 1
ATOM 1175 C C . PHE A 1 145 ? 15.125 -2.473 12.156 1 89.81 145 PHE A C 1
ATOM 1177 O O . PHE A 1 145 ? 14.766 -3.102 13.156 1 89.81 145 PHE A O 1
ATOM 1184 N N . LEU A 1 146 ? 14.406 -2.256 11.125 1 89.69 146 LEU A N 1
ATOM 1185 C CA . LEU A 1 146 ? 13.109 -2.91 10.961 1 89.69 146 LEU A CA 1
ATOM 1186 C C . LEU A 1 146 ? 12.969 -3.49 9.555 1 89.69 146 LEU A C 1
ATOM 1188 O O . LEU A 1 146 ? 13.383 -2.863 8.578 1 89.69 146 LEU A O 1
ATOM 1192 N N . PRO A 1 147 ? 12.383 -4.688 9.477 1 89.75 147 PRO A N 1
ATOM 1193 C CA . PRO A 1 147 ? 12.172 -5.27 8.148 1 89.75 147 PRO A CA 1
ATOM 1194 C C . PRO A 1 147 ? 11.086 -4.555 7.355 1 89.75 147 PRO A C 1
ATOM 1196 O O . PRO A 1 147 ? 10.102 -4.09 7.934 1 89.75 147 PRO A O 1
ATOM 1199 N N . PHE A 1 148 ? 11.258 -4.418 6.07 1 88.06 148 PHE A N 1
ATOM 1200 C CA . PHE A 1 148 ? 10.258 -3.795 5.215 1 88.06 148 PHE A CA 1
ATOM 1201 C C . PHE A 1 148 ? 9.867 -4.727 4.07 1 88.06 148 PHE A C 1
ATOM 1203 O O . PHE A 1 148 ? 9.039 -4.371 3.227 1 88.06 148 PHE A O 1
ATOM 1210 N N . GLY A 1 149 ? 10.398 -5.906 4.016 1 88.88 149 GLY A N 1
ATOM 1211 C CA . GLY A 1 149 ? 10.172 -6.934 3.014 1 88.88 149 GLY A CA 1
ATOM 1212 C C . GLY A 1 149 ? 11.188 -8.055 3.062 1 88.88 149 GLY A C 1
ATOM 1213 O O . GLY A 1 149 ? 11.984 -8.133 3.998 1 88.88 149 GLY A O 1
ATOM 1214 N N . SER A 1 150 ? 11.117 -8.898 2.086 1 91.81 150 SER A N 1
ATOM 1215 C CA . SER A 1 150 ? 12.039 -10.023 2.039 1 91.81 150 SER A CA 1
ATOM 1216 C C . SER A 1 150 ? 12.375 -10.398 0.601 1 91.81 150 SER A C 1
ATOM 1218 O O . SER A 1 150 ? 11.695 -9.977 -0.335 1 91.81 150 SER A O 1
ATOM 1220 N N . ILE A 1 151 ? 13.445 -11.039 0.509 1 94.31 151 ILE A N 1
ATOM 1221 C CA . ILE A 1 151 ? 13.828 -11.633 -0.768 1 94.31 151 ILE A CA 1
ATOM 1222 C C . ILE A 1 151 ? 13.562 -13.133 -0.736 1 94.31 151 ILE A C 1
ATOM 1224 O O . ILE A 1 151 ? 14.008 -13.828 0.182 1 94.31 151 ILE A O 1
ATOM 1228 N N . ARG A 1 152 ? 12.844 -13.562 -1.665 1 96.19 152 ARG A N 1
ATOM 1229 C CA . ARG A 1 152 ? 12.633 -14.992 -1.865 1 96.19 152 ARG A CA 1
ATOM 1230 C C . ARG A 1 152 ? 13.539 -15.531 -2.969 1 96.19 152 ARG A C 1
ATOM 1232 O O . ARG A 1 152 ? 13.477 -15.07 -4.109 1 96.19 152 ARG A O 1
ATOM 1239 N N . ILE A 1 153 ? 14.305 -16.484 -2.631 1 97.38 153 ILE A N 1
ATOM 1240 C CA . ILE A 1 153 ? 15.273 -17.062 -3.561 1 97.38 153 ILE A CA 1
ATOM 1241 C C . ILE A 1 153 ? 14.859 -18.484 -3.914 1 97.38 153 ILE A C 1
ATOM 1243 O O . ILE A 1 153 ? 14.531 -19.281 -3.031 1 97.38 153 ILE A O 1
ATOM 1247 N N . PHE A 1 154 ? 14.844 -18.797 -5.145 1 97.81 154 PHE A N 1
ATOM 1248 C CA . PHE A 1 154 ? 14.516 -20.156 -5.598 1 97.81 154 PHE A CA 1
ATOM 1249 C C . PHE A 1 154 ? 15.781 -20.922 -5.941 1 97.81 154 PHE A C 1
ATOM 1251 O O . PHE A 1 154 ? 16.641 -20.438 -6.68 1 97.81 154 PHE A O 1
ATOM 1258 N N . ALA A 1 155 ? 15.867 -22.125 -5.41 1 97.62 155 ALA A N 1
ATOM 1259 C CA . ALA A 1 155 ? 17.078 -22.938 -5.52 1 97.62 155 ALA A CA 1
ATOM 1260 C C . ALA A 1 155 ? 16.766 -24.422 -5.48 1 97.62 155 ALA A C 1
ATOM 1262 O O . ALA A 1 155 ? 15.617 -24.812 -5.262 1 97.62 155 ALA A O 1
ATOM 1263 N N . ILE A 1 156 ? 17.703 -25.219 -5.879 1 96.88 156 ILE A N 1
ATOM 1264 C CA . ILE A 1 156 ? 17.734 -26.656 -5.602 1 96.88 156 ILE A CA 1
ATOM 1265 C C . ILE A 1 156 ? 18.797 -26.953 -4.547 1 96.88 156 ILE A C 1
ATOM 1267 O O . ILE A 1 156 ? 19.984 -26.656 -4.746 1 96.88 156 ILE A O 1
ATOM 1271 N N . LEU A 1 157 ? 18.359 -27.453 -3.434 1 96.62 157 LEU A N 1
ATOM 1272 C CA . LEU A 1 157 ? 19.25 -27.766 -2.312 1 96.62 157 LEU A CA 1
ATOM 1273 C C . LEU A 1 157 ? 19.016 -29.188 -1.83 1 96.62 157 LEU A C 1
ATOM 1275 O O . LEU A 1 157 ? 17.969 -29.781 -2.088 1 96.62 157 LEU A O 1
ATOM 1279 N N . PRO A 1 158 ? 20.031 -29.75 -1.162 1 95.5 158 PRO A N 1
ATOM 1280 C CA . PRO A 1 158 ? 19.766 -31.031 -0.516 1 95.5 158 PRO A CA 1
ATOM 1281 C C . PRO A 1 158 ? 18.625 -30.969 0.496 1 95.5 158 PRO A C 1
ATOM 1283 O O . PRO A 1 158 ? 18.5 -29.969 1.217 1 95.5 158 PRO A O 1
ATOM 1286 N N . LEU A 1 159 ? 17.828 -31.984 0.479 1 94.56 159 LEU A N 1
ATOM 1287 C CA . LEU A 1 159 ? 16.672 -32.031 1.38 1 94.56 159 LEU A CA 1
ATOM 1288 C C . LEU A 1 159 ? 17.125 -31.859 2.83 1 94.56 159 LEU A C 1
ATOM 1290 O O . LEU A 1 159 ? 16.438 -31.188 3.615 1 94.56 159 LEU A O 1
ATOM 1294 N N . LYS A 1 160 ? 18.266 -32.344 3.234 1 92.19 160 LYS A N 1
ATOM 1295 C CA . LYS A 1 160 ? 18.734 -32.375 4.617 1 92.19 160 LYS A CA 1
ATOM 1296 C C . LYS A 1 160 ? 19.75 -31.25 4.848 1 92.19 160 LYS A C 1
ATOM 1298 O O . LYS A 1 160 ? 20.578 -31.344 5.77 1 92.19 160 LYS A O 1
ATOM 1303 N N . VAL A 1 161 ? 19.734 -30.297 4.059 1 93.12 161 VAL A N 1
ATOM 1304 C CA . VAL A 1 161 ? 20.672 -29.188 4.227 1 93.12 161 VAL A CA 1
ATOM 1305 C C . VAL A 1 161 ? 20.469 -28.531 5.59 1 93.12 161 VAL A C 1
ATOM 1307 O O . VAL A 1 161 ? 19.344 -28.469 6.09 1 93.12 161 VAL A O 1
ATOM 1310 N N . GLN A 1 162 ? 21.547 -28.109 6.203 1 90 162 GLN A N 1
ATOM 1311 C CA . GLN A 1 162 ? 21.453 -27.406 7.477 1 90 162 GLN A CA 1
ATOM 1312 C C . GLN A 1 162 ? 21.047 -25.953 7.262 1 90 162 GLN A C 1
ATOM 1314 O O . GLN A 1 162 ? 21.891 -25.109 6.961 1 90 162 GLN A O 1
ATOM 1319 N N . LYS A 1 163 ? 19.891 -25.672 7.605 1 89.12 163 LYS A N 1
ATOM 1320 C CA . LYS A 1 163 ? 19.297 -24.375 7.285 1 89.12 163 LYS A CA 1
ATOM 1321 C C . LYS A 1 163 ? 20.031 -23.25 7.992 1 89.12 163 LYS A C 1
ATOM 1323 O O . LYS A 1 163 ? 20.156 -22.141 7.441 1 89.12 163 LYS A O 1
ATOM 1328 N N . VAL A 1 164 ? 20.625 -23.469 9.141 1 88.5 164 VAL A N 1
ATOM 1329 C CA . VAL A 1 164 ? 21.281 -22.453 9.945 1 88.5 164 VAL A CA 1
ATOM 1330 C C . VAL A 1 164 ? 22.578 -22.016 9.266 1 88.5 164 VAL A C 1
ATOM 1332 O O . VAL A 1 164 ? 23.109 -20.938 9.562 1 88.5 164 VAL A O 1
ATOM 1335 N N . ASN A 1 165 ? 23.031 -22.844 8.344 1 92.62 165 ASN A N 1
ATOM 1336 C CA . ASN A 1 165 ? 24.328 -22.562 7.719 1 92.62 165 ASN A CA 1
ATOM 1337 C C . ASN A 1 165 ? 24.156 -21.922 6.344 1 92.62 165 ASN A C 1
ATOM 1339 O O . ASN A 1 165 ? 25.125 -21.781 5.598 1 92.62 165 ASN A O 1
ATOM 1343 N N . ILE A 1 166 ? 22.922 -21.578 6.004 1 94.88 166 ILE A N 1
ATOM 1344 C CA . ILE A 1 166 ? 22.672 -20.922 4.723 1 94.88 166 ILE A CA 1
ATOM 1345 C C . ILE A 1 166 ? 22.594 -19.406 4.914 1 94.88 166 ILE A C 1
ATOM 1347 O O . ILE A 1 166 ? 21.906 -18.922 5.816 1 94.88 166 ILE A O 1
ATOM 1351 N N . PHE A 1 167 ? 23.328 -18.672 4.047 1 94.06 167 PHE A N 1
ATOM 1352 C CA . PHE A 1 167 ? 23.391 -17.219 4.137 1 94.06 167 PHE A CA 1
ATOM 1353 C C . PHE A 1 167 ? 23 -16.578 2.807 1 94.06 167 PHE A C 1
ATOM 1355 O O . PHE A 1 167 ? 23.328 -17.109 1.741 1 94.06 167 PHE A O 1
ATOM 1362 N N . CYS A 1 168 ? 22.312 -15.469 2.893 1 94.94 168 CYS A N 1
ATOM 1363 C CA . CYS A 1 168 ? 22.062 -14.602 1.749 1 94.94 168 CYS A CA 1
ATOM 1364 C C . CYS A 1 168 ? 23.109 -13.5 1.65 1 94.94 168 CYS A C 1
ATOM 1366 O O . CYS A 1 168 ? 23.359 -12.781 2.621 1 94.94 168 CYS A O 1
ATOM 1368 N N . ASN A 1 169 ? 23.734 -13.445 0.516 1 93.94 169 ASN A N 1
ATOM 1369 C CA . ASN A 1 169 ? 24.719 -12.406 0.218 1 93.94 169 ASN A CA 1
ATOM 1370 C C . ASN A 1 169 ? 24.172 -11.391 -0.782 1 93.94 169 ASN A C 1
ATOM 1372 O O . ASN A 1 169 ? 23.906 -11.727 -1.937 1 93.94 169 ASN A O 1
ATOM 1376 N N . PHE A 1 170 ? 24.047 -10.172 -0.296 1 92.12 170 PHE A N 1
ATOM 1377 C CA . PHE A 1 170 ? 23.469 -9.125 -1.131 1 92.12 170 PHE A CA 1
ATOM 1378 C C . PHE A 1 170 ? 24.547 -8.211 -1.689 1 92.12 170 PHE A C 1
ATOM 1380 O O . PHE A 1 170 ? 25.547 -7.941 -1.016 1 92.12 170 PHE A O 1
ATOM 1387 N N . ARG A 1 171 ? 24.359 -7.797 -2.965 1 88.25 171 ARG A N 1
ATOM 1388 C CA . ARG A 1 171 ? 25.297 -6.836 -3.547 1 88.25 171 ARG A CA 1
ATOM 1389 C C . ARG A 1 171 ? 24.562 -5.812 -4.402 1 88.25 171 ARG A C 1
ATOM 1391 O O . ARG A 1 171 ? 23.484 -6.09 -4.922 1 88.25 171 ARG A O 1
ATOM 1398 N N . SER A 1 172 ? 24.922 -4.582 -4.211 1 80.88 172 SER A N 1
ATOM 1399 C CA . SER A 1 172 ? 24.531 -3.527 -5.137 1 80.88 172 SER A CA 1
ATOM 1400 C C . SER A 1 172 ? 25.75 -2.918 -5.832 1 80.88 172 SER A C 1
ATOM 1402 O O . SER A 1 172 ? 26.875 -3.076 -5.367 1 80.88 172 SER A O 1
ATOM 1404 N N . ASP A 1 173 ? 25.734 -2.533 -7.152 1 60.03 173 ASP A N 1
ATOM 1405 C CA . ASP A 1 173 ? 26.844 -2.053 -7.973 1 60.03 173 ASP A CA 1
ATOM 1406 C C . ASP A 1 173 ? 27.766 -1.139 -7.168 1 60.03 173 ASP A C 1
ATOM 1408 O O . ASP A 1 173 ? 28.984 -1.189 -7.32 1 60.03 173 ASP A O 1
ATOM 1412 N N . ASN A 1 174 ? 27.188 -0.304 -6.363 1 50.47 174 ASN A N 1
ATOM 1413 C CA . ASN A 1 174 ? 28.047 0.709 -5.762 1 50.47 174 ASN A CA 1
ATOM 1414 C C . ASN A 1 174 ? 28.5 0.298 -4.367 1 50.47 174 ASN A C 1
ATOM 1416 O O . ASN A 1 174 ? 28.5 1.112 -3.443 1 50.47 174 ASN A O 1
ATOM 1420 N N . ASP A 1 175 ? 28.859 -0.912 -4.164 1 57.72 175 ASP A N 1
ATOM 1421 C CA . ASP A 1 175 ? 29.656 -1.284 -3.01 1 57.72 175 ASP A CA 1
ATOM 1422 C C . ASP A 1 175 ? 28.797 -1.896 -1.908 1 57.72 175 ASP A C 1
ATOM 1424 O O . ASP A 1 175 ? 29.312 -2.252 -0.842 1 57.72 175 ASP A O 1
ATOM 1428 N N . TYR A 1 176 ? 27.578 -1.876 -2.084 1 59.81 176 TYR A N 1
ATOM 1429 C CA . TYR A 1 176 ? 26.781 -2.43 -0.988 1 59.81 176 TYR A CA 1
ATOM 1430 C C . TYR A 1 176 ? 26.938 -3.945 -0.926 1 59.81 176 TYR A C 1
ATOM 1432 O O . TYR A 1 176 ? 26.688 -4.641 -1.916 1 59.81 176 TYR A O 1
ATOM 1440 N N . LEU A 1 177 ? 27.719 -4.465 0.14 1 70.44 177 LEU A N 1
ATOM 1441 C CA . LEU A 1 177 ? 27.828 -5.891 0.426 1 70.44 177 LEU A CA 1
ATOM 1442 C C . LEU A 1 177 ? 27.234 -6.211 1.798 1 70.44 177 LEU A C 1
ATOM 1444 O O . LEU A 1 177 ? 27.562 -5.551 2.785 1 70.44 177 LEU A O 1
ATOM 1448 N N . ALA A 1 178 ? 26.141 -7 1.777 1 76.94 178 ALA A N 1
ATOM 1449 C CA . ALA A 1 178 ? 25.594 -7.453 3.055 1 76.94 178 ALA A CA 1
ATOM 1450 C C . ALA A 1 178 ? 25.375 -8.961 3.053 1 76.94 178 ALA A C 1
ATOM 1452 O O . ALA A 1 178 ? 25.094 -9.555 2.01 1 76.94 178 ALA A O 1
ATOM 1453 N N . GLN A 1 179 ? 25.766 -9.586 4.184 1 84.38 179 GLN A N 1
ATOM 1454 C CA . GLN A 1 179 ? 25.5 -11.008 4.391 1 84.38 179 GLN A CA 1
ATOM 1455 C C . GLN A 1 179 ? 24.578 -11.227 5.582 1 84.38 179 GLN A C 1
ATOM 1457 O O . GLN A 1 179 ? 24.797 -10.664 6.656 1 84.38 179 GLN A O 1
ATOM 1462 N N . HIS A 1 180 ? 23.547 -11.898 5.328 1 87.56 180 HIS A N 1
ATOM 1463 C CA . HIS A 1 180 ? 22.578 -12.234 6.363 1 87.56 180 HIS A CA 1
ATOM 1464 C C . HIS A 1 180 ? 22.281 -13.734 6.383 1 87.56 180 HIS A C 1
ATOM 1466 O O . HIS A 1 180 ? 22.219 -14.367 5.332 1 87.56 180 HIS A O 1
ATOM 1472 N N . ARG A 1 181 ? 22.203 -14.219 7.605 1 90.06 181 ARG A N 1
ATOM 1473 C CA . ARG A 1 181 ? 21.703 -15.586 7.703 1 90.06 181 ARG A CA 1
ATOM 1474 C C . ARG A 1 181 ? 20.281 -15.688 7.16 1 90.06 181 ARG A C 1
ATOM 1476 O O . ARG A 1 181 ? 19.453 -14.805 7.406 1 90.06 181 ARG A O 1
ATOM 1483 N N . ALA A 1 182 ? 20.047 -16.797 6.383 1 93 182 ALA A N 1
ATOM 1484 C CA . ALA A 1 182 ? 18.703 -16.984 5.848 1 93 182 ALA A CA 1
ATOM 1485 C C . ALA A 1 182 ? 17.672 -17.062 6.969 1 93 182 ALA A C 1
ATOM 1487 O O . ALA A 1 182 ? 17.906 -17.672 8.008 1 93 182 ALA A O 1
ATOM 1488 N N . ASP A 1 183 ? 16.578 -16.375 6.781 1 90.62 183 ASP A N 1
ATOM 1489 C CA . ASP A 1 183 ? 15.492 -16.422 7.754 1 90.62 183 ASP A CA 1
ATOM 1490 C C . ASP A 1 183 ? 14.703 -17.734 7.641 1 90.62 183 ASP A C 1
ATOM 1492 O O . ASP A 1 183 ? 14.219 -18.266 8.641 1 90.62 183 ASP A O 1
ATOM 1496 N N . GLU A 1 184 ? 14.516 -18.172 6.477 1 91.25 184 GLU A N 1
ATOM 1497 C CA . GLU A 1 184 ? 13.82 -19.438 6.215 1 91.25 184 GLU A CA 1
ATOM 1498 C C . GLU A 1 184 ? 14.469 -20.188 5.062 1 91.25 184 GLU A C 1
ATOM 1500 O O . GLU A 1 184 ? 14.891 -19.594 4.07 1 91.25 184 GLU A O 1
ATOM 1505 N N . VAL A 1 185 ? 14.656 -21.422 5.215 1 94.5 185 VAL A N 1
ATOM 1506 C CA . VAL A 1 185 ? 15.039 -22.359 4.176 1 94.5 185 VAL A CA 1
ATOM 1507 C C . VAL A 1 185 ? 14.062 -23.531 4.16 1 94.5 185 VAL A C 1
ATOM 1509 O O . VAL A 1 185 ? 14 -24.312 5.113 1 94.5 185 VAL A O 1
ATOM 1512 N N . GLU A 1 186 ? 13.32 -23.609 3.109 1 93.44 186 GLU A N 1
ATOM 1513 C CA . GLU A 1 186 ? 12.258 -24.609 3.086 1 93.44 186 GLU A CA 1
ATOM 1514 C C . GLU A 1 186 ? 12.273 -25.391 1.779 1 93.44 186 GLU A C 1
ATOM 1516 O O . GLU A 1 186 ? 12.43 -24.828 0.701 1 93.44 186 GLU A O 1
ATOM 1521 N N . ALA A 1 187 ? 12.188 -26.734 1.932 1 95.19 187 ALA A N 1
ATOM 1522 C CA . ALA A 1 187 ? 11.906 -27.578 0.77 1 95.19 187 ALA A CA 1
ATOM 1523 C C . ALA A 1 187 ? 10.422 -27.531 0.407 1 95.19 187 ALA A C 1
ATOM 1525 O O . ALA A 1 187 ? 9.562 -27.688 1.274 1 95.19 187 ALA A O 1
ATOM 1526 N N . VAL A 1 188 ? 10.188 -27.219 -0.84 1 93.94 188 VAL A N 1
ATOM 1527 C CA . VAL A 1 188 ? 8.805 -27.203 -1.302 1 93.94 188 VAL A CA 1
ATOM 1528 C C . VAL A 1 188 ? 8.172 -28.578 -1.08 1 93.94 188 VAL A C 1
ATOM 1530 O O . VAL A 1 188 ? 8.82 -29.609 -1.264 1 93.94 188 VAL A O 1
ATOM 1533 N N . HIS A 1 189 ? 6.902 -28.469 -0.737 1 91.94 189 HIS A N 1
ATOM 1534 C CA . HIS A 1 189 ? 6.176 -29.719 -0.536 1 91.94 189 HIS A CA 1
ATOM 1535 C C . HIS A 1 189 ? 6.215 -30.594 -1.79 1 91.94 189 HIS A C 1
ATOM 1537 O O . HIS A 1 189 ? 6.535 -30.109 -2.877 1 91.94 189 HIS A O 1
ATOM 1543 N N . GLU A 1 190 ? 6.02 -31.906 -1.667 1 91.06 190 GLU A N 1
ATOM 1544 C CA . GLU A 1 190 ? 5.98 -32.906 -2.744 1 91.06 190 GLU A CA 1
ATOM 1545 C C . GLU A 1 190 ? 7.387 -33.219 -3.23 1 91.06 190 GLU A C 1
ATOM 1547 O O . GLU A 1 190 ? 7.598 -33.438 -4.426 1 91.06 190 GLU A O 1
ATOM 1552 N N . HIS A 1 191 ? 8.352 -33.125 -2.363 1 91.31 191 HIS A N 1
ATOM 1553 C CA . HIS A 1 191 ? 9.734 -33.469 -2.684 1 91.31 191 HIS A CA 1
ATOM 1554 C C . HIS A 1 191 ? 9.938 -35 -2.607 1 91.31 191 HIS A C 1
ATOM 1556 O O . HIS A 1 191 ? 10.961 -35.5 -3.064 1 91.31 191 HIS A O 1
ATOM 1562 N N . TRP A 1 192 ? 8.953 -35.75 -2.006 1 91.44 192 TRP A N 1
ATOM 1563 C CA . TRP A 1 192 ? 8.93 -37.188 -1.94 1 91.44 192 TRP A CA 1
ATOM 1564 C C . TRP A 1 192 ? 10.195 -37.719 -1.271 1 91.44 192 TRP A C 1
ATOM 1566 O O . TRP A 1 192 ? 10.719 -38.781 -1.664 1 91.44 192 TRP A O 1
ATOM 1576 N N . ASN A 1 193 ? 10.852 -36.906 -0.506 1 91.81 193 ASN A N 1
ATOM 1577 C CA . ASN A 1 193 ? 12.023 -37.25 0.294 1 91.81 193 ASN A CA 1
ATOM 1578 C C . ASN A 1 193 ? 13.219 -37.594 -0.586 1 91.81 193 ASN A C 1
ATOM 1580 O O . ASN A 1 193 ? 14.062 -38.406 -0.201 1 91.81 193 ASN A O 1
ATOM 1584 N N . MET A 1 194 ? 13.25 -37.062 -1.723 1 94.62 194 MET A N 1
ATOM 1585 C CA . MET A 1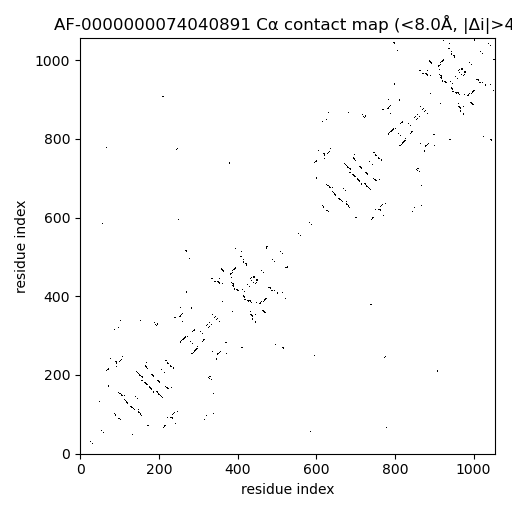 194 ? 14.414 -37.25 -2.592 1 94.62 194 MET A CA 1
ATOM 1586 C C . MET A 1 194 ? 15.625 -36.5 -2.049 1 94.62 194 MET A C 1
ATOM 1588 O O . MET A 1 194 ? 15.492 -35.688 -1.146 1 94.62 194 MET A O 1
ATOM 1592 N N . GLU A 1 195 ? 16.781 -36.906 -2.57 1 94.44 195 GLU A N 1
ATOM 1593 C CA . GLU A 1 195 ? 18.031 -36.375 -2.047 1 94.44 195 GLU A CA 1
ATOM 1594 C C . GLU A 1 195 ? 18.094 -34.875 -2.186 1 94.44 195 GLU A C 1
ATOM 1596 O O . GLU A 1 195 ? 18.562 -34.156 -1.28 1 94.44 195 GLU A O 1
ATOM 1601 N N . TYR A 1 196 ? 17.734 -34.375 -3.35 1 95.44 196 TYR A N 1
ATOM 1602 C CA . TYR A 1 196 ? 17.656 -32.938 -3.59 1 95.44 196 TYR A CA 1
ATOM 1603 C C . TYR A 1 196 ? 16.203 -32.5 -3.725 1 95.44 196 TYR A C 1
ATOM 1605 O O . TYR A 1 196 ? 15.328 -33.281 -4.07 1 95.44 196 TYR A O 1
ATOM 1613 N N . ALA A 1 197 ? 15.953 -31.25 -3.375 1 95 197 ALA A N 1
ATOM 1614 C CA . ALA A 1 197 ? 14.586 -30.719 -3.414 1 95 197 ALA A CA 1
ATOM 1615 C C . ALA A 1 197 ? 14.562 -29.297 -3.961 1 95 197 ALA A C 1
ATOM 1617 O O . ALA A 1 197 ? 15.523 -28.547 -3.789 1 95 197 ALA A O 1
ATOM 1618 N N . ALA A 1 198 ? 13.43 -29 -4.68 1 93.94 198 ALA A N 1
ATOM 1619 C CA . ALA A 1 198 ? 13.094 -27.594 -4.891 1 93.94 198 ALA A CA 1
ATOM 1620 C C . ALA A 1 198 ? 12.977 -26.859 -3.564 1 93.94 198 ALA A C 1
ATOM 1622 O O . ALA A 1 198 ? 12.305 -27.328 -2.641 1 93.94 198 ALA A O 1
ATOM 1623 N N . SER A 1 199 ? 13.688 -25.766 -3.457 1 95.75 199 SER A N 1
ATOM 1624 C CA . SER A 1 199 ? 13.711 -25.031 -2.193 1 95.75 199 SER A CA 1
ATOM 1625 C C . SER A 1 199 ? 13.547 -23.531 -2.42 1 95.75 199 SER A C 1
ATOM 1627 O O . SER A 1 199 ? 13.898 -23.016 -3.484 1 95.75 199 SER A O 1
ATOM 1629 N N . TYR A 1 200 ? 12.953 -22.906 -1.48 1 95.31 200 TYR A N 1
ATOM 1630 C CA . TYR A 1 200 ? 13.039 -21.453 -1.429 1 95.31 200 TYR A CA 1
ATOM 1631 C C . TYR A 1 200 ? 13.695 -21 -0.134 1 95.31 200 TYR A C 1
ATOM 1633 O O . TYR A 1 200 ? 13.516 -21.609 0.917 1 95.31 200 TYR A O 1
ATOM 1641 N N . VAL A 1 201 ? 14.523 -20 -0.307 1 95.88 201 VAL A N 1
ATOM 1642 C CA . VAL A 1 201 ? 15.211 -19.344 0.796 1 95.88 201 VAL A CA 1
ATOM 1643 C C . VAL A 1 201 ? 14.68 -17.922 0.956 1 95.88 201 VAL A C 1
ATOM 1645 O O . VAL A 1 201 ? 14.555 -17.188 -0.026 1 95.88 201 VAL A O 1
ATOM 1648 N N . ILE A 1 202 ? 14.32 -17.578 2.16 1 94.81 202 ILE A N 1
ATOM 1649 C CA . ILE A 1 202 ? 13.789 -16.234 2.43 1 94.81 202 ILE A CA 1
ATOM 1650 C C . ILE A 1 202 ? 14.766 -15.469 3.314 1 94.81 202 ILE A C 1
ATOM 1652 O O . ILE A 1 202 ? 15.211 -15.977 4.344 1 94.81 202 ILE A O 1
ATOM 1656 N N . CYS A 1 203 ? 15.117 -14.297 2.9 1 93.5 203 CYS A N 1
ATOM 1657 C CA . CYS A 1 203 ? 15.93 -13.375 3.68 1 93.5 203 CYS A CA 1
ATOM 1658 C C . CYS A 1 203 ? 15.273 -12 3.775 1 93.5 203 CYS A C 1
ATOM 1660 O O . CYS A 1 203 ? 14.992 -11.367 2.756 1 93.5 203 CYS A O 1
ATOM 1662 N N . LYS A 1 204 ? 15.125 -11.555 4.945 1 91.38 204 LYS A N 1
ATOM 1663 C CA . LYS A 1 204 ? 14.469 -10.266 5.16 1 91.38 204 LYS A CA 1
ATOM 1664 C C . LYS A 1 204 ? 15.398 -9.117 4.777 1 91.38 204 LYS A C 1
ATOM 1666 O O . LYS A 1 204 ? 16.609 -9.227 4.895 1 91.38 204 LYS A O 1
ATOM 1671 N N . LEU A 1 205 ? 14.789 -8.07 4.309 1 90.31 205 LEU A N 1
ATOM 1672 C CA . LEU A 1 205 ? 15.453 -6.785 4.145 1 90.31 205 LEU A CA 1
ATOM 1673 C C . LEU A 1 205 ? 15.039 -5.816 5.242 1 90.31 205 LEU A C 1
ATOM 1675 O O . LEU A 1 205 ? 13.852 -5.652 5.516 1 90.31 205 LEU A O 1
ATOM 1679 N N . ALA A 1 206 ? 15.984 -5.309 5.863 1 89.88 206 ALA A N 1
ATOM 1680 C CA . ALA A 1 206 ? 15.719 -4.371 6.953 1 89.88 206 ALA A CA 1
ATOM 1681 C C . ALA A 1 206 ? 16.422 -3.039 6.715 1 89.88 206 ALA A C 1
ATOM 1683 O O . ALA A 1 206 ? 17.484 -2.996 6.086 1 89.88 206 ALA A O 1
ATOM 1684 N N . GLY A 1 207 ? 15.805 -2.014 7.113 1 88.81 207 GLY A N 1
ATOM 1685 C CA . GLY A 1 207 ? 16.375 -0.681 7.027 1 88.81 207 GLY A CA 1
ATOM 1686 C C . GLY A 1 207 ? 16.531 -0.009 8.383 1 88.81 207 GLY A C 1
ATOM 1687 O O . GLY A 1 207 ? 15.898 -0.407 9.352 1 88.81 207 GLY A O 1
ATOM 1688 N N . ASN A 1 208 ? 17.422 0.923 8.391 1 89.88 208 ASN A N 1
ATOM 1689 C CA . ASN A 1 208 ? 17.672 1.716 9.586 1 89.88 208 ASN A CA 1
ATOM 1690 C C . ASN A 1 208 ? 16.484 2.631 9.898 1 89.88 208 ASN A C 1
ATOM 1692 O O . ASN A 1 208 ? 16.047 3.404 9.047 1 89.88 208 ASN A O 1
ATOM 1696 N N . VAL A 1 209 ? 16.016 2.604 11.148 1 89.62 209 VAL A N 1
ATOM 1697 C CA . VAL A 1 209 ? 14.789 3.297 11.516 1 89.62 209 VAL A CA 1
ATOM 1698 C C . VAL A 1 209 ? 15.047 4.805 11.57 1 89.62 209 VAL A C 1
ATOM 1700 O O . VAL A 1 209 ? 14.102 5.598 11.578 1 89.62 209 VAL A O 1
ATOM 1703 N N . THR A 1 210 ? 16.281 5.27 11.586 1 88.44 210 THR A N 1
ATOM 1704 C CA . THR A 1 210 ? 16.594 6.691 11.664 1 88.44 210 THR A CA 1
ATOM 1705 C C . THR A 1 210 ? 16.828 7.266 10.273 1 88.44 210 THR A C 1
ATOM 1707 O O . THR A 1 210 ? 17.141 8.453 10.125 1 88.44 210 THR A O 1
ATOM 1710 N N . LYS A 1 211 ? 16.719 6.414 9.25 1 87.81 211 LYS A N 1
ATOM 1711 C CA . LYS A 1 211 ? 16.906 6.879 7.875 1 87.81 211 LYS A CA 1
ATOM 1712 C C . LYS A 1 211 ? 15.594 6.879 7.109 1 87.81 211 LYS A C 1
ATOM 1714 O O . LYS A 1 211 ? 14.742 6.016 7.336 1 87.81 211 LYS A O 1
ATOM 1719 N N . ARG A 1 212 ? 15.5 7.766 6.172 1 86.25 212 ARG A N 1
ATOM 1720 C CA . ARG A 1 212 ? 14.289 7.906 5.375 1 86.25 212 ARG A CA 1
ATOM 1721 C C . ARG A 1 212 ? 14.305 6.961 4.18 1 86.25 212 ARG A C 1
ATOM 1723 O O . ARG A 1 212 ? 13.273 6.746 3.539 1 86.25 212 ARG A O 1
ATOM 1730 N N . GLU A 1 213 ? 15.492 6.477 3.934 1 84.44 213 GLU A N 1
ATOM 1731 C CA . GLU A 1 213 ? 15.633 5.617 2.764 1 84.44 213 GLU A CA 1
ATOM 1732 C C . GLU A 1 213 ? 16.172 4.242 3.152 1 84.44 213 GLU A C 1
ATOM 1734 O O . GLU A 1 213 ? 16.969 4.125 4.086 1 84.44 213 GLU A O 1
ATOM 1739 N N . ALA A 1 214 ? 15.664 3.279 2.543 1 85.5 214 ALA A N 1
ATOM 1740 C CA . ALA A 1 214 ? 16.203 1.926 2.633 1 85.5 214 ALA A CA 1
ATOM 1741 C C . ALA A 1 214 ? 16.734 1.454 1.28 1 85.5 214 ALA A C 1
ATOM 1743 O O . ALA A 1 214 ? 16.047 1.592 0.26 1 85.5 214 ALA A O 1
ATOM 1744 N N . ARG A 1 215 ? 17.844 0.963 1.254 1 82.56 215 ARG A N 1
ATOM 1745 C CA . ARG A 1 215 ? 18.484 0.547 0.013 1 82.56 215 ARG A CA 1
ATOM 1746 C C . ARG A 1 215 ? 18.078 -0.868 -0.374 1 82.56 215 ARG A C 1
ATOM 1748 O O . ARG A 1 215 ? 18 -1.756 0.479 1 82.56 215 ARG A O 1
ATOM 1755 N N . LEU A 1 216 ? 17.781 -0.981 -1.605 1 87.62 216 LEU A N 1
ATOM 1756 C CA . LEU A 1 216 ? 17.438 -2.287 -2.166 1 87.62 216 LEU A CA 1
ATOM 1757 C C . LEU A 1 216 ? 18.656 -2.902 -2.859 1 87.62 216 LEU A C 1
ATOM 1759 O O . LEU A 1 216 ? 19.312 -2.248 -3.676 1 87.62 216 LEU A O 1
ATOM 1763 N N . PRO A 1 217 ? 18.953 -4.109 -2.529 1 89.88 217 PRO A N 1
ATOM 1764 C CA . PRO A 1 217 ? 20.031 -4.773 -3.258 1 89.88 217 PRO A CA 1
ATOM 1765 C C . PRO A 1 217 ? 19.656 -5.113 -4.695 1 89.88 217 PRO A C 1
ATOM 1767 O O . PRO A 1 217 ? 18.484 -5.309 -5 1 89.88 217 PRO A O 1
ATOM 1770 N N . ASP A 1 218 ? 20.688 -5.223 -5.547 1 88.25 218 ASP A N 1
ATOM 1771 C CA . ASP A 1 218 ? 20.453 -5.543 -6.953 1 88.25 218 ASP A CA 1
ATOM 1772 C C . ASP A 1 218 ? 20.5 -7.051 -7.188 1 88.25 218 ASP A C 1
ATOM 1774 O O . ASP A 1 218 ? 19.828 -7.566 -8.078 1 88.25 218 ASP A O 1
ATOM 1778 N N . GLU A 1 219 ? 21.375 -7.672 -6.422 1 92.5 219 GLU A N 1
ATOM 1779 C CA . GLU A 1 219 ? 21.609 -9.102 -6.617 1 92.5 219 GLU A CA 1
ATOM 1780 C C . GLU A 1 219 ? 21.734 -9.828 -5.281 1 92.5 219 GLU A C 1
ATOM 1782 O O . GLU A 1 219 ? 22 -9.203 -4.25 1 92.5 219 GLU A O 1
ATOM 1787 N N . VAL A 1 220 ? 21.547 -11.086 -5.336 1 94.62 220 VAL A N 1
ATOM 1788 C CA . VAL A 1 220 ? 21.688 -11.914 -4.145 1 94.62 220 VAL A CA 1
ATOM 1789 C C . VAL A 1 220 ? 22.344 -13.242 -4.516 1 94.62 220 VAL A C 1
ATOM 1791 O O . VAL A 1 220 ? 22.188 -13.734 -5.633 1 94.62 220 VAL A O 1
ATOM 1794 N N . ALA A 1 221 ? 23.125 -13.766 -3.625 1 95.94 221 ALA A N 1
ATOM 1795 C CA . ALA A 1 221 ? 23.75 -15.086 -3.723 1 95.94 221 ALA A CA 1
ATOM 1796 C C . ALA A 1 221 ? 23.562 -15.875 -2.434 1 95.94 221 ALA A C 1
ATOM 1798 O O . ALA A 1 221 ? 23.328 -15.297 -1.371 1 95.94 221 ALA A O 1
ATOM 1799 N N . LEU A 1 222 ? 23.594 -17.156 -2.545 1 96.62 222 LEU A N 1
ATOM 1800 C CA . LEU A 1 222 ? 23.562 -18.016 -1.376 1 96.62 222 LEU A CA 1
ATOM 1801 C C . LEU A 1 222 ? 24.953 -18.578 -1.064 1 96.62 222 LEU A C 1
ATOM 1803 O O . LEU A 1 222 ? 25.719 -18.891 -1.977 1 96.62 222 LEU A O 1
ATOM 1807 N N . SER A 1 223 ? 25.219 -18.641 0.165 1 95.06 223 SER A N 1
ATOM 1808 C CA . SER A 1 223 ? 26.391 -19.344 0.649 1 95.06 223 SER A CA 1
ATOM 1809 C C . SER A 1 223 ? 26.016 -20.359 1.726 1 95.06 223 SER A C 1
ATOM 1811 O O . SER A 1 223 ? 24.938 -20.281 2.314 1 95.06 223 SER A O 1
ATOM 1813 N N . TYR A 1 224 ? 26.828 -21.344 1.854 1 94.56 224 TYR A N 1
ATOM 1814 C CA . TYR A 1 224 ? 26.625 -22.438 2.795 1 94.56 224 TYR A CA 1
ATOM 1815 C C . TYR A 1 224 ? 27.906 -22.719 3.588 1 94.56 224 TYR A C 1
ATOM 1817 O O . TYR A 1 224 ? 28.891 -23.219 3.041 1 94.56 224 TYR A O 1
ATOM 1825 N N . LEU A 1 225 ? 27.891 -22.562 4.816 1 91.12 225 LEU A N 1
ATOM 1826 C CA . LEU A 1 225 ? 29.078 -22.516 5.668 1 91.12 225 LEU A CA 1
ATOM 1827 C C . LEU A 1 225 ? 29.703 -23.906 5.789 1 91.12 225 LEU A C 1
ATOM 1829 O O . LEU A 1 225 ? 30.922 -24.031 5.922 1 91.12 225 LEU A O 1
ATOM 1833 N N . ASP A 1 226 ? 28.938 -24.922 5.793 1 89.38 226 ASP A N 1
ATOM 1834 C CA . ASP A 1 226 ? 29.422 -26.266 6.066 1 89.38 226 ASP A CA 1
ATOM 1835 C C . ASP A 1 226 ? 30.188 -26.844 4.867 1 89.38 226 ASP A C 1
ATOM 1837 O O . ASP A 1 226 ? 30.781 -27.906 4.953 1 89.38 226 ASP A O 1
ATOM 1841 N N . GLU A 1 227 ? 30.172 -26.188 3.76 1 90.94 227 GLU A N 1
ATOM 1842 C CA . GLU A 1 227 ? 30.875 -26.625 2.557 1 90.94 227 GLU A CA 1
ATOM 1843 C C . GLU A 1 227 ? 31.953 -25.609 2.154 1 90.94 227 GLU A C 1
ATOM 1845 O O . GLU A 1 227 ? 31.625 -24.516 1.704 1 90.94 227 GLU A O 1
ATOM 1850 N N . PRO A 1 228 ? 33.156 -25.938 2.197 1 90 228 PRO A N 1
ATOM 1851 C CA . PRO A 1 228 ? 34.281 -25.016 1.968 1 90 228 PRO A CA 1
ATOM 1852 C C . PRO A 1 228 ? 34.125 -24.25 0.653 1 90 228 PRO A C 1
ATOM 1854 O O . PRO A 1 228 ? 34.406 -23.047 0.605 1 90 228 PRO A O 1
ATOM 1857 N N . SER A 1 229 ? 33.719 -24.891 -0.36 1 89.31 229 SER A N 1
ATOM 1858 C CA . SER A 1 229 ? 33.625 -24.25 -1.671 1 89.31 229 SER A CA 1
ATOM 1859 C C . SER A 1 229 ? 32.469 -23.25 -1.725 1 89.31 229 SER A C 1
ATOM 1861 O O . SER A 1 229 ? 32.375 -22.469 -2.68 1 89.31 229 SER A O 1
ATOM 1863 N N . MET A 1 230 ? 31.609 -23.219 -0.645 1 91.25 230 MET A N 1
ATOM 1864 C CA . MET A 1 230 ? 30.391 -22.406 -0.668 1 91.25 230 MET A CA 1
ATOM 1865 C C . MET A 1 230 ? 30.406 -21.359 0.433 1 91.25 230 MET A C 1
ATOM 1867 O O . MET A 1 230 ? 29.391 -20.703 0.684 1 91.25 230 MET A O 1
ATOM 1871 N N . GLN A 1 231 ? 31.484 -21.25 1.058 1 89.38 231 GLN A N 1
ATOM 1872 C CA . GLN A 1 231 ? 31.562 -20.281 2.156 1 89.38 231 GLN A CA 1
ATOM 1873 C C . GLN A 1 231 ? 31.453 -18.859 1.646 1 89.38 231 GLN A C 1
ATOM 1875 O O . GLN A 1 231 ? 30.859 -18 2.307 1 89.38 231 GLN A O 1
ATOM 1880 N N . GLU A 1 232 ? 31.953 -18.719 0.454 1 88.5 232 GLU A N 1
ATOM 1881 C CA . GLU A 1 232 ? 31.797 -17.422 -0.199 1 88.5 232 GLU A CA 1
ATOM 1882 C C . GLU A 1 232 ? 30.781 -17.5 -1.336 1 88.5 232 GLU A C 1
ATOM 1884 O O . GLU A 1 232 ? 30.688 -18.531 -2.018 1 88.5 232 GLU A O 1
ATOM 1889 N N . ALA A 1 233 ? 30.094 -16.422 -1.439 1 89.38 233 ALA A N 1
ATOM 1890 C CA . ALA A 1 233 ? 29.125 -16.359 -2.527 1 89.38 233 ALA A CA 1
ATOM 1891 C C . ALA A 1 233 ? 29.812 -16.438 -3.887 1 89.38 233 ALA A C 1
ATOM 1893 O O . ALA A 1 233 ? 30.75 -15.688 -4.16 1 89.38 233 ALA A O 1
ATOM 1894 N N . THR A 1 234 ? 29.328 -17.297 -4.656 1 88.12 234 THR A N 1
ATOM 1895 C CA . THR A 1 234 ? 30 -17.531 -5.93 1 88.12 234 THR A CA 1
ATOM 1896 C C . THR A 1 234 ? 29.109 -17.141 -7.098 1 88.12 234 THR A C 1
ATOM 1898 O O . THR A 1 234 ? 29.594 -16.797 -8.18 1 88.12 234 THR A O 1
ATOM 1901 N N . SER A 1 235 ? 27.828 -17.266 -7.02 1 93.38 235 SER A N 1
ATOM 1902 C CA . SER A 1 235 ? 26.875 -17 -8.094 1 93.38 235 SER A CA 1
ATOM 1903 C C . SER A 1 235 ? 25.766 -16.062 -7.637 1 93.38 235 SER A C 1
ATOM 1905 O O . SER A 1 235 ? 25 -16.406 -6.73 1 93.38 235 SER A O 1
ATOM 1907 N N . PHE A 1 236 ? 25.734 -14.93 -8.312 1 93.44 236 PHE A N 1
ATOM 1908 C CA . PHE A 1 236 ? 24.703 -13.945 -7.992 1 93.44 236 PHE A CA 1
ATOM 1909 C C . PHE A 1 236 ? 23.609 -13.945 -9.047 1 93.44 236 PHE A C 1
ATOM 1911 O O . PHE A 1 236 ? 23.875 -14.062 -10.242 1 93.44 236 PHE A O 1
ATOM 1918 N N . VAL A 1 237 ? 22.375 -13.859 -8.586 1 94.69 237 VAL A N 1
ATOM 1919 C CA . VAL A 1 237 ? 21.234 -13.664 -9.477 1 94.69 237 VAL A CA 1
ATOM 1920 C C . VAL A 1 237 ? 20.609 -12.297 -9.234 1 94.69 237 VAL A C 1
ATOM 1922 O O . VAL A 1 237 ? 20.672 -11.773 -8.117 1 94.69 237 VAL A O 1
ATOM 1925 N N . ARG A 1 238 ? 20.062 -11.773 -10.25 1 92.06 238 ARG A N 1
ATOM 1926 C CA . ARG A 1 238 ? 19.422 -10.469 -10.117 1 92.06 238 ARG A CA 1
ATOM 1927 C C . ARG A 1 238 ? 18.094 -10.586 -9.391 1 92.06 238 ARG A C 1
ATOM 1929 O O . ARG A 1 238 ? 17.312 -11.508 -9.664 1 92.06 238 ARG A O 1
ATOM 1936 N N . ILE A 1 239 ? 17.891 -9.688 -8.461 1 92.12 239 ILE A N 1
ATOM 1937 C CA . ILE A 1 239 ? 16.625 -9.656 -7.754 1 92.12 239 ILE A CA 1
ATOM 1938 C C . ILE A 1 239 ? 15.57 -8.961 -8.617 1 92.12 239 ILE A C 1
ATOM 1940 O O . ILE A 1 239 ? 15.82 -7.883 -9.164 1 92.12 239 ILE A O 1
ATOM 1944 N N . LYS A 1 240 ? 14.461 -9.586 -8.805 1 91.62 240 LYS A N 1
ATOM 1945 C CA . LYS A 1 240 ? 13.352 -8.977 -9.531 1 91.62 240 LYS A CA 1
ATOM 1946 C C . LYS A 1 240 ? 12.438 -8.195 -8.594 1 91.62 240 LYS A C 1
ATOM 1948 O O . LYS A 1 240 ? 11.992 -8.727 -7.57 1 91.62 240 LYS A O 1
ATOM 1953 N N . TYR A 1 241 ? 12.18 -6.969 -8.906 1 86 241 TYR A N 1
ATOM 1954 C CA . TYR A 1 241 ? 11.312 -6.082 -8.141 1 86 241 TYR A CA 1
ATOM 1955 C C . TYR A 1 241 ? 10.039 -5.766 -8.914 1 86 241 TYR A C 1
ATOM 1957 O O . TYR A 1 241 ? 10.039 -5.734 -10.148 1 86 241 TYR A O 1
ATOM 1965 N N . PRO A 1 242 ? 8.922 -5.57 -8.102 1 79.12 242 PRO A N 1
ATOM 1966 C CA . PRO A 1 242 ? 7.723 -5.094 -8.781 1 79.12 242 PRO A CA 1
ATOM 1967 C C . PRO A 1 242 ? 7.891 -3.693 -9.367 1 79.12 242 PRO A C 1
ATOM 1969 O O . PRO A 1 242 ? 8.672 -2.895 -8.844 1 79.12 242 PRO A O 1
ATOM 1972 N N . LYS A 1 243 ? 7.297 -3.453 -10.469 1 69.62 243 LYS A N 1
ATOM 1973 C CA . LYS A 1 243 ? 7.34 -2.1 -11.016 1 69.62 243 LYS A CA 1
ATOM 1974 C C . LYS A 1 243 ? 6.77 -1.088 -10.031 1 69.62 243 LYS A C 1
ATOM 1976 O O . LYS A 1 243 ? 5.891 -1.418 -9.227 1 69.62 243 LYS A O 1
ATOM 1981 N N . THR A 1 244 ? 7.535 0.015 -9.781 1 57.97 244 THR A N 1
ATOM 1982 C CA . THR A 1 244 ? 7.449 1.041 -8.75 1 57.97 244 THR A CA 1
ATOM 1983 C C . THR A 1 244 ? 6 1.242 -8.305 1 57.97 244 THR A C 1
ATOM 1985 O O . THR A 1 244 ? 5.727 1.387 -7.113 1 57.97 244 THR A O 1
ATOM 1988 N N . ASP A 1 245 ? 5.059 1.41 -9.195 1 50.88 245 ASP A N 1
ATOM 1989 C CA . ASP A 1 245 ? 3.732 1.779 -8.711 1 50.88 245 ASP A CA 1
ATOM 1990 C C . ASP A 1 245 ? 3.059 0.604 -8 1 50.88 245 ASP A C 1
ATOM 1992 O O . ASP A 1 245 ? 2.014 0.77 -7.371 1 50.88 245 ASP A O 1
ATOM 1996 N N . ARG A 1 246 ? 3.764 -0.563 -8.086 1 47.53 246 ARG A N 1
ATOM 1997 C CA . ARG A 1 246 ? 2.963 -1.755 -7.824 1 47.53 246 ARG A CA 1
ATOM 1998 C C . ARG A 1 246 ? 3.168 -2.248 -6.395 1 47.53 246 ARG A C 1
ATOM 2000 O O . ARG A 1 246 ? 2.436 -3.119 -5.922 1 47.53 246 ARG A O 1
ATOM 2007 N N . LEU A 1 247 ? 4.363 -1.964 -5.812 1 46.12 247 LEU A N 1
ATOM 2008 C CA . LEU A 1 247 ? 4.68 -2.746 -4.621 1 46.12 247 LEU A CA 1
ATOM 2009 C C . LEU A 1 247 ? 3.52 -2.719 -3.631 1 46.12 247 LEU A C 1
ATOM 2011 O O . LEU A 1 247 ? 3.266 -3.707 -2.938 1 46.12 247 LEU A O 1
ATOM 2015 N N . PHE A 1 248 ? 2.967 -1.676 -3.357 1 48.34 248 PHE A N 1
ATOM 2016 C CA . PHE A 1 248 ? 2.105 -1.8 -2.188 1 48.34 248 PHE A CA 1
ATOM 2017 C C . PHE A 1 248 ? 0.646 -1.942 -2.604 1 48.34 248 PHE A C 1
ATOM 2019 O O . PHE A 1 248 ? -0.099 -2.729 -2.014 1 48.34 248 PHE A O 1
ATOM 2026 N N . ARG A 1 249 ? -0.25 -1.138 -2.83 1 53.59 249 ARG A N 1
ATOM 2027 C CA . ARG A 1 249 ? -1.698 -1.269 -2.717 1 53.59 249 ARG A CA 1
ATOM 2028 C C . ARG A 1 249 ? -2.35 -1.371 -4.09 1 53.59 249 ARG A C 1
ATOM 2030 O O . ARG A 1 249 ? -3.549 -1.64 -4.199 1 53.59 249 ARG A O 1
ATOM 2037 N N . ALA A 1 250 ? -1.556 -1.343 -5.273 1 56.41 250 ALA A N 1
ATOM 2038 C CA . ALA A 1 250 ? -2.445 -1.256 -6.43 1 56.41 250 ALA A CA 1
ATOM 2039 C C . ALA A 1 250 ? -2.867 -2.645 -6.902 1 56.41 250 ALA A C 1
ATOM 2041 O O . ALA A 1 250 ? -2.133 -3.619 -6.719 1 56.41 250 ALA A O 1
ATOM 2042 N N . ALA A 1 251 ? -4.227 -2.801 -7.137 1 64.44 251 ALA A N 1
ATOM 2043 C CA . ALA A 1 251 ? -4.727 -4.004 -7.797 1 64.44 251 ALA A CA 1
ATOM 2044 C C . ALA A 1 251 ? -3.869 -4.363 -9.008 1 64.44 251 ALA A C 1
ATOM 2046 O O . ALA A 1 251 ? -3.291 -3.486 -9.648 1 64.44 251 ALA A O 1
ATOM 2047 N N . PRO A 1 252 ? -3.572 -5.715 -9.18 1 71.44 252 PRO A N 1
ATOM 2048 C CA . PRO A 1 252 ? -2.814 -6.148 -10.352 1 71.44 252 PRO A CA 1
ATOM 2049 C C . PRO A 1 252 ? -3.328 -5.531 -11.648 1 71.44 252 PRO A C 1
ATOM 2051 O O . PRO A 1 252 ? -4.539 -5.352 -11.82 1 71.44 252 PRO A O 1
ATOM 2054 N N . THR A 1 253 ? -2.465 -5.184 -12.469 1 74.69 253 THR A N 1
ATOM 2055 C CA . THR A 1 253 ? -2.805 -4.473 -13.695 1 74.69 253 THR A CA 1
ATOM 2056 C C . THR A 1 253 ? -3.117 -5.457 -14.82 1 74.69 253 THR A C 1
ATOM 2058 O O . THR A 1 253 ? -3.74 -5.09 -15.82 1 74.69 253 THR A O 1
ATOM 2061 N N . ARG A 1 254 ? -2.652 -6.676 -14.641 1 88.06 254 ARG A N 1
ATOM 2062 C CA . ARG A 1 254 ? -2.885 -7.699 -15.656 1 88.06 254 ARG A CA 1
ATOM 2063 C C . ARG A 1 254 ? -3.73 -8.844 -15.094 1 88.06 254 ARG A C 1
ATOM 2065 O O . ARG A 1 254 ? -3.967 -8.914 -13.891 1 88.06 254 ARG A O 1
ATOM 2072 N N . SER A 1 255 ? -4.215 -9.648 -16.016 1 93.31 255 SER A N 1
ATOM 2073 C CA . SER A 1 255 ? -5.273 -10.531 -15.555 1 93.31 255 SER A CA 1
ATOM 2074 C C . SER A 1 255 ? -4.789 -11.977 -15.461 1 93.31 255 SER A C 1
ATOM 2076 O O . SER A 1 255 ? -4.371 -12.43 -14.398 1 93.31 255 SER A O 1
ATOM 2078 N N . LEU A 1 256 ? -4.555 -12.625 -16.531 1 97.88 256 LEU A N 1
ATOM 2079 C CA . LEU A 1 256 ? -4.367 -14.062 -16.453 1 97.88 256 LEU A CA 1
ATOM 2080 C C . LEU A 1 256 ? -3.066 -14.484 -17.125 1 97.88 256 LEU A C 1
ATOM 2082 O O . LEU A 1 256 ? -2.859 -14.211 -18.312 1 97.88 256 LEU A O 1
ATOM 2086 N N . ALA A 1 257 ? -2.188 -15.078 -16.359 1 98.31 257 ALA A N 1
ATOM 2087 C CA . ALA A 1 257 ? -0.994 -15.75 -16.859 1 98.31 257 ALA A CA 1
ATOM 2088 C C . ALA A 1 257 ? -1.122 -17.266 -16.734 1 98.31 257 ALA A C 1
ATOM 2090 O O . ALA A 1 257 ? -1.974 -17.766 -15.984 1 98.31 257 ALA A O 1
ATOM 2091 N N . VAL A 1 258 ? -0.321 -17.969 -17.5 1 98.75 258 VAL A N 1
ATOM 2092 C CA . VAL A 1 258 ? -0.324 -19.438 -17.438 1 98.75 258 VAL A CA 1
ATOM 2093 C C . VAL A 1 258 ? 1.099 -19.938 -17.234 1 98.75 258 VAL A C 1
ATOM 2095 O O . VAL A 1 258 ? 2.018 -19.562 -17.969 1 98.75 258 VAL A O 1
ATOM 2098 N N . CYS A 1 259 ? 1.245 -20.719 -16.203 1 98 259 CYS A N 1
ATOM 2099 C CA . CYS A 1 259 ? 2.494 -21.422 -15.922 1 98 259 CYS A CA 1
ATOM 2100 C C . CYS A 1 259 ? 2.402 -22.891 -16.328 1 98 259 CYS A C 1
ATOM 2102 O O . CYS A 1 259 ? 1.525 -23.609 -15.859 1 98 259 CYS A O 1
ATOM 2104 N N . VAL A 1 260 ? 3.312 -23.25 -17.141 1 95.56 260 VAL A N 1
ATOM 2105 C CA . VAL A 1 260 ? 3.299 -24.625 -17.641 1 95.56 260 VAL A CA 1
ATOM 2106 C C . VAL A 1 260 ? 4.508 -25.375 -17.078 1 95.56 260 VAL A C 1
ATOM 2108 O O . VAL A 1 260 ? 5.582 -24.797 -16.906 1 95.56 260 VAL A O 1
ATOM 2111 N N . GLY A 1 261 ? 4.332 -26.656 -16.797 1 90 261 GLY A N 1
ATOM 2112 C CA . GLY A 1 261 ? 5.453 -27.469 -16.375 1 90 261 GLY A CA 1
ATOM 2113 C C . GLY A 1 261 ? 6.621 -27.438 -17.328 1 90 261 GLY A C 1
ATOM 2114 O O . GLY A 1 261 ? 6.453 -27.125 -18.516 1 90 261 GLY A O 1
ATOM 2115 N N . PRO A 1 262 ? 7.762 -27.75 -16.891 1 93.56 262 PRO A N 1
ATOM 2116 C CA . PRO A 1 262 ? 8.953 -27.672 -17.734 1 93.56 262 PRO A CA 1
ATOM 2117 C C . PRO A 1 262 ? 8.914 -28.656 -18.906 1 93.56 262 PRO A C 1
ATOM 2119 O O . PRO A 1 262 ? 8.484 -29.797 -18.75 1 93.56 262 PRO A O 1
ATOM 2122 N N . LEU A 1 263 ? 9.352 -28.156 -20.062 1 95.12 263 LEU A N 1
ATOM 2123 C CA . LEU A 1 263 ? 9.609 -29.047 -21.188 1 95.12 263 LEU A CA 1
ATOM 2124 C C . LEU A 1 263 ? 10.859 -29.875 -20.953 1 95.12 263 LEU A C 1
ATOM 2126 O O . LEU A 1 263 ? 11.875 -29.359 -20.484 1 95.12 263 LEU A O 1
ATOM 2130 N N . HIS A 1 264 ? 10.688 -31.141 -21.234 1 92.19 264 HIS A N 1
ATOM 2131 C CA . HIS A 1 264 ? 11.82 -32.031 -21.031 1 92.19 264 HIS A CA 1
ATOM 2132 C C . HIS A 1 264 ? 11.719 -33.25 -21.953 1 92.19 264 HIS A C 1
ATOM 2134 O O . HIS A 1 264 ? 10.75 -33.406 -22.703 1 92.19 264 HIS A O 1
ATOM 2140 N N . HIS A 1 265 ? 12.805 -34.094 -22 1 90.19 265 HIS A N 1
ATOM 2141 C CA . HIS A 1 265 ? 12.867 -35.312 -22.797 1 90.19 265 HIS A CA 1
ATOM 2142 C C . HIS A 1 265 ? 12.609 -35.031 -24.281 1 90.19 265 HIS A C 1
ATOM 2144 O O . HIS A 1 265 ? 11.82 -35.719 -24.922 1 90.19 265 HIS A O 1
ATOM 2150 N N . ASN A 1 266 ? 13.188 -33.969 -24.703 1 93.31 266 ASN A N 1
ATOM 2151 C CA . ASN A 1 266 ? 13.055 -33.531 -26.094 1 93.31 266 ASN A CA 1
ATOM 2152 C C . ASN A 1 266 ? 11.594 -33.469 -26.531 1 93.31 266 ASN A C 1
ATOM 2154 O O . ASN A 1 266 ? 11.211 -34.094 -27.516 1 93.31 266 ASN A O 1
ATOM 2158 N N . PHE A 1 267 ? 10.883 -32.75 -25.75 1 94.62 267 PHE A N 1
ATOM 2159 C CA . PHE A 1 267 ? 9.453 -32.562 -26 1 94.62 267 PHE A CA 1
ATOM 2160 C C . PHE A 1 267 ? 9.195 -32.281 -27.469 1 94.62 267 PHE A C 1
ATOM 2162 O O . PHE A 1 267 ? 9.781 -31.344 -28.016 1 94.62 267 PHE A O 1
ATOM 2169 N N . ALA A 1 268 ? 8.227 -32.938 -28.141 1 95.44 268 ALA A N 1
ATOM 2170 C CA . ALA A 1 268 ? 8.219 -32.906 -29.609 1 95.44 268 ALA A CA 1
ATOM 2171 C C . ALA A 1 268 ? 6.84 -32.562 -30.141 1 95.44 268 ALA A C 1
ATOM 2173 O O . ALA A 1 268 ? 6.617 -32.562 -31.359 1 95.44 268 ALA A O 1
ATOM 2174 N N . TYR A 1 269 ? 5.926 -32.156 -29.344 1 94.88 269 TYR A N 1
ATOM 2175 C CA . TYR A 1 269 ? 4.539 -32.031 -29.781 1 94.88 269 TYR A CA 1
ATOM 2176 C C . TYR A 1 269 ? 4.215 -30.594 -30.172 1 94.88 269 TYR A C 1
ATOM 2178 O O . TYR A 1 269 ? 3.438 -29.906 -29.5 1 94.88 269 TYR A O 1
ATOM 2186 N N . ALA A 1 270 ? 4.641 -30.188 -31.344 1 97.69 270 ALA A N 1
ATOM 2187 C CA . ALA A 1 270 ? 4.508 -28.812 -31.812 1 97.69 270 ALA A CA 1
ATOM 2188 C C . ALA A 1 270 ? 3.037 -28.438 -31.969 1 97.69 270 ALA A C 1
ATOM 2190 O O . ALA A 1 270 ? 2.621 -27.359 -31.531 1 97.69 270 ALA A O 1
ATOM 2191 N N . LEU A 1 271 ? 2.244 -29.328 -32.594 1 97.88 271 LEU A N 1
ATOM 2192 C CA . LEU A 1 271 ? 0.833 -29.016 -32.781 1 97.88 271 LEU A CA 1
ATOM 2193 C C . LEU A 1 271 ? 0.127 -28.812 -31.453 1 97.88 271 LEU A C 1
ATOM 2195 O O . LEU A 1 271 ? -0.71 -27.906 -31.328 1 97.88 271 LEU A O 1
ATOM 2199 N N . ARG A 1 272 ? 0.447 -29.609 -30.453 1 96.62 272 ARG A N 1
ATOM 2200 C CA . ARG A 1 272 ? -0.15 -29.516 -29.125 1 96.62 272 ARG A CA 1
ATOM 2201 C C . ARG A 1 272 ? 0.163 -28.156 -28.5 1 96.62 272 ARG A C 1
ATOM 2203 O O . ARG A 1 272 ? -0.705 -27.547 -27.875 1 96.62 272 ARG A O 1
ATOM 2210 N N . VAL A 1 273 ? 1.35 -27.75 -28.656 1 98.19 273 VAL A N 1
ATOM 2211 C CA . VAL A 1 273 ? 1.778 -26.5 -28.062 1 98.19 273 VAL A CA 1
ATOM 2212 C C . VAL A 1 273 ? 1.024 -25.328 -28.703 1 98.19 273 VAL A C 1
ATOM 2214 O O . VAL A 1 273 ? 0.531 -24.438 -28.016 1 98.19 273 VAL A O 1
ATOM 2217 N N . VAL A 1 274 ? 0.874 -25.344 -30 1 98.69 274 VAL A N 1
ATOM 2218 C CA . VAL A 1 274 ? 0.137 -24.297 -30.703 1 98.69 274 VAL A CA 1
ATOM 2219 C C . VAL A 1 274 ? -1.322 -24.297 -30.266 1 98.69 274 VAL A C 1
ATOM 2221 O O . VAL A 1 274 ? -1.881 -23.25 -29.938 1 98.69 274 VAL A O 1
ATOM 2224 N N . GLU A 1 275 ? -1.91 -25.5 -30.281 1 98.5 275 GLU A N 1
ATOM 2225 C CA . GLU A 1 275 ? -3.301 -25.625 -29.859 1 98.5 275 GLU A CA 1
ATOM 2226 C C . GLU A 1 275 ? -3.488 -25.109 -28.422 1 98.5 275 GLU A C 1
ATOM 2228 O O . GLU A 1 275 ? -4.461 -24.422 -28.141 1 98.5 275 GLU A O 1
ATOM 2233 N N . PHE A 1 276 ? -2.557 -25.438 -27.578 1 98.38 276 PHE A N 1
ATOM 2234 C CA . PHE A 1 276 ? -2.59 -25.047 -26.172 1 98.38 276 PHE A CA 1
ATOM 2235 C C . PHE A 1 276 ? -2.574 -23.531 -26.031 1 98.38 276 PHE A C 1
ATOM 2237 O O . PHE A 1 276 ? -3.426 -22.953 -25.344 1 98.38 276 PHE A O 1
ATOM 2244 N N . PHE A 1 277 ? -1.602 -22.844 -26.672 1 98.69 277 PHE A N 1
ATOM 2245 C CA . PHE A 1 277 ? -1.489 -21.391 -26.578 1 98.69 277 PHE A CA 1
ATOM 2246 C C . PHE A 1 277 ? -2.752 -20.719 -27.109 1 98.69 277 PHE A C 1
ATOM 2248 O O . PHE A 1 277 ? -3.285 -19.812 -26.469 1 98.69 277 PHE A O 1
ATOM 2255 N N . GLU A 1 278 ? -3.232 -21.188 -28.219 1 98.69 278 GLU A N 1
ATOM 2256 C CA . GLU A 1 278 ? -4.395 -20.562 -28.844 1 98.69 278 GLU A CA 1
ATOM 2257 C C . GLU A 1 278 ? -5.648 -20.766 -28 1 98.69 278 GLU A C 1
ATOM 2259 O O . GLU A 1 278 ? -6.504 -19.875 -27.906 1 98.69 278 GLU A O 1
ATOM 2264 N N . TYR A 1 279 ? -5.75 -21.953 -27.406 1 98.19 279 TYR A N 1
ATOM 2265 C CA . TYR A 1 279 ? -6.887 -22.203 -26.531 1 98.19 279 TYR A CA 1
ATOM 2266 C C . TYR A 1 279 ? -6.902 -21.219 -25.359 1 98.19 279 TYR A C 1
ATOM 2268 O O . TYR A 1 279 ? -7.918 -20.578 -25.094 1 98.19 279 TYR A O 1
ATOM 2276 N N . TYR A 1 280 ? -5.82 -21.109 -24.672 1 98.56 280 TYR A N 1
ATOM 2277 C CA . TYR A 1 280 ? -5.797 -20.281 -23.484 1 98.56 280 TYR A CA 1
ATOM 2278 C C . TYR A 1 280 ? -5.855 -18.797 -23.844 1 98.56 280 TYR A C 1
ATOM 2280 O O . TYR A 1 280 ? -6.359 -17.984 -23.062 1 98.56 280 TYR A O 1
ATOM 2288 N N . LYS A 1 281 ? -5.316 -18.453 -24.984 1 97.75 281 LYS A N 1
ATOM 2289 C CA . LYS A 1 281 ? -5.543 -17.094 -25.484 1 97.75 281 LYS A CA 1
ATOM 2290 C C . LYS A 1 281 ? -7.035 -16.797 -25.578 1 97.75 281 LYS A C 1
ATOM 2292 O O . LYS A 1 281 ? -7.484 -15.727 -25.141 1 97.75 281 LYS A O 1
ATOM 2297 N N . LEU A 1 282 ? -7.785 -17.734 -26.109 1 96.31 282 LEU A N 1
ATOM 2298 C CA . LEU A 1 282 ? -9.234 -17.578 -26.219 1 96.31 282 LEU A CA 1
ATOM 2299 C C . LEU A 1 282 ? -9.867 -17.5 -24.828 1 96.31 282 LEU A C 1
ATOM 2301 O O . LEU A 1 282 ? -10.93 -16.906 -24.672 1 96.31 282 LEU A O 1
ATOM 2305 N N . GLN A 1 283 ? -9.172 -18.109 -23.859 1 97.25 283 GLN A N 1
ATOM 2306 C CA . GLN A 1 283 ? -9.68 -18.141 -22.484 1 97.25 283 GLN A CA 1
ATOM 2307 C C . GLN A 1 283 ? -9.289 -16.875 -21.719 1 97.25 283 GLN A C 1
ATOM 2309 O O . GLN A 1 283 ? -9.609 -16.734 -20.547 1 97.25 283 GLN A O 1
ATOM 2314 N N . GLY A 1 284 ? -8.523 -15.961 -22.297 1 97.12 284 GLY A N 1
ATOM 2315 C CA . GLY A 1 284 ? -8.211 -14.672 -21.703 1 97.12 284 GLY A CA 1
ATOM 2316 C C . GLY A 1 284 ? -6.777 -14.586 -21.203 1 97.12 284 GLY A C 1
ATOM 2317 O O . GLY A 1 284 ? -6.398 -13.609 -20.562 1 97.12 284 GLY A O 1
ATOM 2318 N N . ALA A 1 285 ? -5.965 -15.578 -21.547 1 98.31 285 ALA A N 1
ATOM 2319 C CA . ALA A 1 285 ? -4.574 -15.539 -21.094 1 98.31 285 ALA A CA 1
ATOM 2320 C C . ALA A 1 285 ? -3.783 -14.469 -21.844 1 98.31 285 ALA A C 1
ATOM 2322 O O . ALA A 1 285 ? -3.93 -14.312 -23.062 1 98.31 285 ALA A O 1
ATOM 2323 N N . GLU A 1 286 ? -2.924 -13.734 -21.031 1 97.44 286 GLU A N 1
ATOM 2324 C CA . GLU A 1 286 ? -2.137 -12.648 -21.594 1 97.44 286 GLU A CA 1
ATOM 2325 C C . GLU A 1 286 ? -0.666 -13.031 -21.719 1 97.44 286 GLU A C 1
ATOM 2327 O O . GLU A 1 286 ? 0.081 -12.422 -22.484 1 97.44 286 GLU A O 1
ATOM 2332 N N . ARG A 1 287 ? -0.291 -14.016 -20.953 1 97.12 287 ARG A N 1
ATOM 2333 C CA . ARG A 1 287 ? 1.115 -14.406 -20.891 1 97.12 287 ARG A CA 1
ATOM 2334 C C . ARG A 1 287 ? 1.266 -15.875 -20.516 1 97.12 287 ARG A C 1
ATOM 2336 O O . ARG A 1 287 ? 0.519 -16.391 -19.672 1 97.12 287 ARG A O 1
ATOM 2343 N N . PHE A 1 288 ? 2.264 -16.438 -21.188 1 98.19 288 PHE A N 1
ATOM 2344 C CA . PHE A 1 288 ? 2.662 -17.812 -20.859 1 98.19 288 PHE A CA 1
ATOM 2345 C C . PHE A 1 288 ? 4.117 -17.844 -20.391 1 98.19 288 PHE A C 1
ATOM 2347 O O . PHE A 1 288 ? 4.969 -17.156 -20.969 1 98.19 288 PHE A O 1
ATOM 2354 N N . TYR A 1 289 ? 4.355 -18.609 -19.359 1 97.88 289 TYR A N 1
ATOM 2355 C CA . TYR A 1 289 ? 5.723 -18.891 -18.938 1 97.88 289 TYR A CA 1
ATOM 2356 C C . TYR A 1 289 ? 6.078 -20.359 -19.188 1 97.88 289 TYR A C 1
ATOM 2358 O O . TYR A 1 289 ? 5.426 -21.25 -18.672 1 97.88 289 TYR A O 1
ATOM 2366 N N . VAL A 1 290 ? 7.094 -20.531 -19.984 1 97.44 290 VAL A N 1
ATOM 2367 C CA . VAL A 1 290 ? 7.512 -21.875 -20.344 1 97.44 290 VAL A CA 1
ATOM 2368 C C . VAL A 1 290 ? 8.969 -22.094 -19.938 1 97.44 290 VAL A C 1
ATOM 2370 O O . VAL A 1 290 ? 9.859 -21.391 -20.406 1 97.44 290 VAL A O 1
ATOM 2373 N N . TYR A 1 291 ? 9.18 -23.031 -19.078 1 97.19 291 TYR A N 1
ATOM 2374 C CA . TYR A 1 291 ? 10.523 -23.453 -18.703 1 97.19 291 TYR A CA 1
ATOM 2375 C C . TYR A 1 291 ? 11.031 -24.562 -19.625 1 97.19 291 TYR A C 1
ATOM 2377 O O . TYR A 1 291 ? 10.516 -25.688 -19.609 1 97.19 291 TYR A O 1
ATOM 2385 N N . ASN A 1 292 ? 12.062 -24.203 -20.375 1 96.75 292 ASN A N 1
ATOM 2386 C CA . ASN A 1 292 ? 12.5 -25.078 -21.453 1 96.75 292 ASN A CA 1
ATOM 2387 C C . ASN A 1 292 ? 13.805 -25.781 -21.109 1 96.75 292 ASN A C 1
ATOM 2389 O O . ASN A 1 292 ? 14.883 -25.203 -21.234 1 96.75 292 ASN A O 1
ATOM 2393 N N . LYS A 1 293 ? 13.688 -26.984 -20.75 1 95.44 293 LYS A N 1
ATOM 2394 C CA . LYS A 1 293 ? 14.875 -27.812 -20.531 1 95.44 293 LYS A CA 1
ATOM 2395 C C . LYS A 1 293 ? 15.32 -28.484 -21.828 1 95.44 293 LYS A C 1
ATOM 2397 O O . LYS A 1 293 ? 16.5 -28.453 -22.172 1 95.44 293 LYS A O 1
ATOM 2402 N N . SER A 1 294 ? 14.352 -29.125 -22.531 1 95.31 294 SER A N 1
ATOM 2403 C CA . SER A 1 294 ? 14.664 -29.703 -23.828 1 95.31 294 SER A CA 1
ATOM 2404 C C . SER A 1 294 ? 13.406 -29.875 -24.688 1 95.31 294 SER A C 1
ATOM 2406 O O . SER A 1 294 ? 12.391 -30.375 -24.203 1 95.31 294 SER A O 1
ATOM 2408 N N . ALA A 1 295 ? 13.547 -29.453 -25.938 1 96.38 295 ALA A N 1
ATOM 2409 C CA . ALA A 1 295 ? 12.492 -29.594 -26.938 1 96.38 295 ALA A CA 1
ATOM 2410 C C . ALA A 1 295 ? 13.078 -29.781 -28.328 1 96.38 295 ALA A C 1
ATOM 2412 O O . ALA A 1 295 ? 14.234 -29.438 -28.578 1 96.38 295 ALA A O 1
ATOM 2413 N N . THR A 1 296 ? 12.266 -30.359 -29.203 1 96.75 296 THR A N 1
ATOM 2414 C CA . THR A 1 296 ? 12.688 -30.547 -30.578 1 96.75 296 THR A CA 1
ATOM 2415 C C . THR A 1 296 ? 12.773 -29.203 -31.297 1 96.75 296 THR A C 1
ATOM 2417 O O . THR A 1 296 ? 12.227 -28.203 -30.828 1 96.75 296 THR A O 1
ATOM 2420 N N . PRO A 1 297 ? 13.484 -29.188 -32.375 1 96.88 297 PRO A N 1
ATOM 2421 C CA . PRO A 1 297 ? 13.578 -27.953 -33.156 1 96.88 297 PRO A CA 1
ATOM 2422 C C . PRO A 1 297 ? 12.211 -27.422 -33.594 1 96.88 297 PRO A C 1
ATOM 2424 O O . PRO A 1 297 ? 12.016 -26.203 -33.688 1 96.88 297 PRO A O 1
ATOM 2427 N N . GLU A 1 298 ? 11.289 -28.328 -33.844 1 97 298 GLU A N 1
ATOM 2428 C CA . GLU A 1 298 ? 9.953 -27.906 -34.25 1 97 298 GLU A CA 1
ATOM 2429 C C . GLU A 1 298 ? 9.234 -27.172 -33.125 1 97 298 GLU A C 1
ATOM 2431 O O . GLU A 1 298 ? 8.617 -26.125 -33.344 1 97 298 GLU A O 1
ATOM 2436 N N . VAL A 1 299 ? 9.383 -27.75 -31.969 1 98 299 VAL A N 1
ATOM 2437 C CA . VAL A 1 299 ? 8.75 -27.094 -30.812 1 98 299 VAL A CA 1
ATOM 2438 C C . VAL A 1 299 ? 9.469 -25.781 -30.516 1 98 299 VAL A C 1
ATOM 2440 O O . VAL A 1 299 ? 8.828 -24.781 -30.156 1 98 299 VAL A O 1
ATOM 2443 N N . GLN A 1 300 ? 10.711 -25.781 -30.672 1 98.06 300 GLN A N 1
ATOM 2444 C CA . GLN A 1 300 ? 11.469 -24.547 -30.5 1 98.06 300 GLN A CA 1
ATOM 2445 C C . GLN A 1 300 ? 10.984 -23.453 -31.453 1 98.06 300 GLN A C 1
ATOM 2447 O O . GLN A 1 300 ? 10.922 -22.281 -31.078 1 98.06 300 GLN A O 1
ATOM 2452 N N . ALA A 1 301 ? 10.688 -23.828 -32.625 1 98.31 301 ALA A N 1
ATOM 2453 C CA . ALA A 1 301 ? 10.172 -22.875 -33.594 1 98.31 301 ALA A CA 1
ATOM 2454 C C . ALA A 1 301 ? 8.836 -22.297 -33.156 1 98.31 301 ALA A C 1
ATOM 2456 O O . ALA A 1 301 ? 8.594 -21.094 -33.312 1 98.31 301 ALA A O 1
ATOM 2457 N N . VAL A 1 302 ? 8.023 -23.125 -32.562 1 98.62 302 VAL A N 1
ATOM 2458 C CA . VAL A 1 302 ? 6.738 -22.672 -32.062 1 98.62 302 VAL A CA 1
ATOM 2459 C C . VAL A 1 302 ? 6.961 -21.672 -30.922 1 98.62 302 VAL A C 1
ATOM 2461 O O . VAL A 1 302 ? 6.344 -20.609 -30.906 1 98.62 302 VAL A O 1
ATOM 2464 N N . LEU A 1 303 ? 7.84 -21.984 -30.016 1 98.19 303 LEU A N 1
ATOM 2465 C CA . LEU A 1 303 ? 8.125 -21.125 -28.875 1 98.19 303 LEU A CA 1
ATOM 2466 C C . LEU A 1 303 ? 8.68 -19.781 -29.328 1 98.19 303 LEU A C 1
ATOM 2468 O O . LEU A 1 303 ? 8.273 -18.734 -28.828 1 98.19 303 LEU A O 1
ATOM 2472 N N . ARG A 1 304 ? 9.562 -19.781 -30.312 1 97.88 304 ARG A N 1
ATOM 2473 C CA . ARG A 1 304 ? 10.141 -18.547 -30.828 1 97.88 304 ARG A CA 1
ATOM 2474 C C . ARG A 1 304 ? 9.055 -17.656 -31.438 1 97.88 304 ARG A C 1
ATOM 2476 O O . ARG A 1 304 ? 9.086 -16.438 -31.266 1 97.88 304 ARG A O 1
ATOM 2483 N N . HIS A 1 305 ? 8.172 -18.25 -32.125 1 98.38 305 HIS A N 1
ATOM 2484 C CA . HIS A 1 305 ? 7.094 -17.516 -32.781 1 98.38 305 HIS A CA 1
ATOM 2485 C C . HIS A 1 305 ? 6.25 -16.766 -31.75 1 98.38 305 HIS A C 1
ATOM 2487 O O . HIS A 1 305 ? 6.012 -15.57 -31.891 1 98.38 305 HIS A O 1
ATOM 2493 N N . TYR A 1 306 ? 5.848 -17.453 -30.75 1 98.19 306 TYR A N 1
ATOM 2494 C CA . TYR A 1 306 ? 4.953 -16.844 -29.766 1 98.19 306 TYR A CA 1
ATOM 2495 C C . TYR A 1 306 ? 5.715 -15.914 -28.844 1 98.19 306 TYR A C 1
ATOM 2497 O O . TYR A 1 306 ? 5.141 -14.977 -28.281 1 98.19 306 TYR A O 1
ATOM 2505 N N . GLU A 1 307 ? 6.969 -16.219 -28.594 1 97.06 307 GLU A N 1
ATOM 2506 C CA . GLU A 1 307 ? 7.805 -15.281 -27.844 1 97.06 307 GLU A CA 1
ATOM 2507 C C . GLU A 1 307 ? 7.941 -13.953 -28.578 1 97.06 307 GLU A C 1
ATOM 2509 O O . GLU A 1 307 ? 7.855 -12.891 -27.969 1 97.06 307 GLU A O 1
ATOM 2514 N N . ALA A 1 308 ? 8.148 -13.984 -29.875 1 96.44 308 ALA A N 1
ATOM 2515 C CA . ALA A 1 308 ? 8.266 -12.789 -30.703 1 96.44 308 ALA A CA 1
ATOM 2516 C C . ALA A 1 308 ? 6.977 -11.977 -30.672 1 96.44 308 ALA A C 1
ATOM 2518 O O . ALA A 1 308 ? 7.008 -10.75 -30.766 1 96.44 308 ALA A O 1
ATOM 2519 N N . ALA A 1 309 ? 5.906 -12.664 -30.516 1 95.94 309 ALA A N 1
ATOM 2520 C CA . ALA A 1 309 ? 4.609 -12 -30.469 1 95.94 309 ALA A CA 1
ATOM 2521 C C . ALA A 1 309 ? 4.328 -11.43 -29.094 1 95.94 309 ALA A C 1
ATOM 2523 O O . ALA A 1 309 ? 3.314 -10.758 -28.875 1 95.94 309 ALA A O 1
ATOM 2524 N N . GLY A 1 310 ? 5.16 -11.75 -28.109 1 94.19 310 GLY A N 1
ATOM 2525 C CA . GLY A 1 310 ? 5.016 -11.203 -26.766 1 94.19 310 GLY A CA 1
ATOM 2526 C C . GLY A 1 310 ? 4.086 -12.023 -25.891 1 94.19 310 GLY A C 1
ATOM 2527 O O . GLY A 1 310 ? 3.725 -11.602 -24.797 1 94.19 310 GLY A O 1
ATOM 2528 N N . LEU A 1 311 ? 3.738 -13.164 -26.328 1 96.69 311 LEU A N 1
ATOM 2529 C CA . LEU A 1 311 ? 2.75 -13.977 -25.641 1 96.69 311 LEU A CA 1
ATOM 2530 C C . LEU A 1 311 ? 3.428 -14.961 -24.688 1 96.69 311 LEU A C 1
ATOM 2532 O O . LEU A 1 311 ? 2.863 -15.32 -23.656 1 96.69 311 LEU A O 1
ATOM 2536 N N . VAL A 1 312 ? 4.609 -15.414 -25.078 1 97.25 312 VAL A N 1
ATOM 2537 C CA . VAL A 1 312 ? 5.277 -16.453 -24.297 1 97.25 312 VAL A CA 1
ATOM 2538 C C . VAL A 1 312 ? 6.645 -15.961 -23.828 1 97.25 312 VAL A C 1
ATOM 2540 O O . VAL A 1 312 ? 7.367 -15.305 -24.594 1 97.25 312 VAL A O 1
ATOM 2543 N N . GLN A 1 313 ? 6.93 -16.141 -22.609 1 96.62 313 GLN A N 1
ATOM 2544 C CA . GLN A 1 313 ? 8.297 -16.031 -22.109 1 96.62 313 GLN A CA 1
ATOM 2545 C C . GLN A 1 313 ? 8.945 -17.406 -21.969 1 96.62 313 GLN A C 1
ATOM 2547 O O . GLN A 1 313 ? 8.492 -18.234 -21.172 1 96.62 313 GLN A O 1
ATOM 2552 N N . VAL A 1 314 ? 9.945 -17.578 -22.719 1 97.19 314 VAL A N 1
ATOM 2553 C CA . VAL A 1 314 ? 10.68 -18.844 -22.656 1 97.19 314 VAL A CA 1
ATOM 2554 C C . VAL A 1 314 ? 11.859 -18.703 -21.703 1 97.19 314 VAL A C 1
ATOM 2556 O O . VAL A 1 314 ? 12.734 -17.859 -21.891 1 97.19 314 VAL A O 1
ATOM 2559 N N . LEU A 1 315 ? 11.883 -19.5 -20.703 1 97.12 315 LEU A N 1
ATOM 2560 C CA . LEU A 1 315 ? 12.898 -19.438 -19.672 1 97.12 315 LEU A CA 1
ATOM 2561 C C . LEU A 1 315 ? 13.859 -20.609 -19.766 1 97.12 315 LEU A C 1
ATOM 2563 O O . LEU A 1 315 ? 13.43 -21.75 -19.938 1 97.12 315 LEU A O 1
ATOM 2567 N N . ASP A 1 316 ? 15.148 -20.297 -19.703 1 96.88 316 ASP A N 1
ATOM 2568 C CA . ASP A 1 316 ? 16.172 -21.344 -19.719 1 96.88 316 ASP A CA 1
ATOM 2569 C C . ASP A 1 316 ? 16.078 -22.234 -18.484 1 96.88 316 ASP A C 1
ATOM 2571 O O . ASP A 1 316 ? 16.188 -21.734 -17.359 1 96.88 316 ASP A O 1
ATOM 2575 N N . TRP A 1 317 ? 15.914 -23.578 -18.719 1 96.94 317 TRP A N 1
ATOM 2576 C CA . TRP A 1 317 ? 15.742 -24.484 -17.594 1 96.94 317 TRP A CA 1
ATOM 2577 C C . TRP A 1 317 ? 16.766 -25.609 -17.641 1 96.94 317 TRP A C 1
ATOM 2579 O O . TRP A 1 317 ? 16.5 -26.719 -17.188 1 96.94 317 TRP A O 1
ATOM 2589 N N . HIS A 1 318 ? 17.875 -25.297 -18.219 1 93.44 318 HIS A N 1
ATOM 2590 C CA . HIS A 1 318 ? 18.906 -26.312 -18.391 1 93.44 318 HIS A CA 1
ATOM 2591 C C . HIS A 1 318 ? 19.75 -26.453 -17.109 1 93.44 318 HIS A C 1
ATOM 2593 O O . HIS A 1 318 ? 20.344 -25.484 -16.641 1 93.44 318 HIS A O 1
ATOM 2599 N N . PHE A 1 319 ? 19.672 -27.594 -16.594 1 89.62 319 PHE A N 1
ATOM 2600 C CA . PHE A 1 319 ? 20.578 -28.016 -15.523 1 89.62 319 PHE A CA 1
ATOM 2601 C C . PHE A 1 319 ? 20.906 -29.5 -15.625 1 89.62 319 PHE A C 1
ATOM 2603 O O . PHE A 1 319 ? 20.172 -30.25 -16.25 1 89.62 319 PHE A O 1
ATOM 2610 N N . GLU A 1 320 ? 22.062 -29.812 -15.125 1 85.56 320 GLU A N 1
ATOM 2611 C CA . GLU A 1 320 ? 22.5 -31.203 -15.188 1 85.56 320 GLU A CA 1
ATOM 2612 C C . GLU A 1 320 ? 22.953 -31.719 -13.82 1 85.56 320 GLU A C 1
ATOM 2614 O O . GLU A 1 320 ? 23.062 -30.938 -12.867 1 85.56 320 GLU A O 1
ATOM 2619 N N . GLY A 1 321 ? 22.953 -33.031 -13.789 1 83.88 321 GLY A N 1
ATOM 2620 C CA . GLY A 1 321 ? 23.609 -33.625 -12.633 1 83.88 321 GLY A CA 1
ATOM 2621 C C . GLY A 1 321 ? 22.641 -34.375 -11.727 1 83.88 321 GLY A C 1
ATOM 2622 O O . GLY A 1 321 ? 23.062 -34.938 -10.719 1 83.88 321 GLY A O 1
ATOM 2623 N N . TYR A 1 322 ? 21.438 -34.281 -12.078 1 90 322 TYR A N 1
ATOM 2624 C CA . TYR A 1 322 ? 20.469 -35 -11.242 1 90 322 TYR A CA 1
ATOM 2625 C C . TYR A 1 322 ? 19.891 -36.219 -11.961 1 90 322 TYR A C 1
ATOM 2627 O O . TYR A 1 322 ? 19.531 -36.125 -13.133 1 90 322 TYR A O 1
ATOM 2635 N N . ARG A 1 323 ? 19.891 -37.312 -11.266 1 85.75 323 ARG A N 1
ATOM 2636 C CA . ARG A 1 323 ? 19.188 -38.469 -11.82 1 85.75 323 ARG A CA 1
ATOM 2637 C C . ARG A 1 323 ? 17.688 -38.25 -11.781 1 85.75 323 ARG A C 1
ATOM 2639 O O . ARG A 1 323 ? 17.125 -38 -10.719 1 85.75 323 ARG A O 1
ATOM 2646 N N . PHE A 1 324 ? 17.047 -38.344 -12.906 1 80.81 324 PHE A N 1
ATOM 2647 C CA . PHE A 1 324 ? 15.625 -38.062 -13.117 1 80.81 324 PHE A CA 1
ATOM 2648 C C . PHE A 1 324 ? 14.773 -38.938 -12.188 1 80.81 324 PHE A C 1
ATOM 2650 O O . PHE A 1 324 ? 14.969 -40.156 -12.125 1 80.81 324 PHE A O 1
ATOM 2657 N N . GLU A 1 325 ? 13.844 -38.312 -11.391 1 83.81 325 GLU A N 1
ATOM 2658 C CA . GLU A 1 325 ? 12.867 -38.969 -10.508 1 83.81 325 GLU A CA 1
ATOM 2659 C C . GLU A 1 325 ? 13.562 -39.812 -9.453 1 83.81 325 GLU A C 1
ATOM 2661 O O . GLU A 1 325 ? 13 -40.812 -8.992 1 83.81 325 GLU A O 1
ATOM 2666 N N . SER A 1 326 ? 14.727 -39.562 -9.172 1 87.5 326 SER A N 1
ATOM 2667 C CA . SER A 1 326 ? 15.484 -40.25 -8.133 1 87.5 326 SER A CA 1
ATOM 2668 C C . SER A 1 326 ? 16.156 -39.281 -7.195 1 87.5 326 SER A C 1
ATOM 2670 O O . SER A 1 326 ? 15.875 -39.25 -5.996 1 87.5 326 SER A O 1
ATOM 2672 N N . GLU A 1 327 ? 16.875 -38.406 -7.832 1 91.88 327 GLU A N 1
ATOM 2673 C CA . GLU A 1 327 ? 17.578 -37.438 -7.008 1 91.88 327 GLU A CA 1
ATOM 2674 C C . GLU A 1 327 ? 16.797 -36.125 -6.934 1 91.88 327 GLU A C 1
ATOM 2676 O O . GLU A 1 327 ? 16.906 -35.375 -5.957 1 91.88 327 GLU A O 1
ATOM 2681 N N . LEU A 1 328 ? 16.109 -35.844 -7.945 1 91.44 328 LEU A N 1
ATOM 2682 C CA . LEU A 1 328 ? 15.289 -34.625 -8.055 1 91.44 328 LEU A CA 1
ATOM 2683 C C . LEU A 1 328 ? 13.977 -34.938 -8.773 1 91.44 328 LEU A C 1
ATOM 2685 O O . LEU A 1 328 ? 13.977 -35.594 -9.812 1 91.44 328 LEU A O 1
ATOM 2689 N N . ARG A 1 329 ? 12.969 -34.406 -8.164 1 88.31 329 ARG A N 1
ATOM 2690 C CA . ARG A 1 329 ? 11.648 -34.719 -8.695 1 88.31 329 ARG A CA 1
ATOM 2691 C C . ARG A 1 329 ? 11.398 -33.969 -10.008 1 88.31 329 ARG A C 1
ATOM 2693 O O . ARG A 1 329 ? 11.516 -32.75 -10.07 1 88.31 329 ARG A O 1
ATOM 2700 N N . TYR A 1 330 ? 10.977 -34.75 -11.023 1 87.81 330 TYR A N 1
ATOM 2701 C CA . TYR A 1 330 ? 10.375 -34.344 -12.289 1 87.81 330 TYR A CA 1
ATOM 2702 C C . TYR A 1 330 ? 11.039 -33.094 -12.82 1 87.81 330 TYR A C 1
ATOM 2704 O O . TYR A 1 330 ? 10.367 -32.094 -13.078 1 87.81 330 TYR A O 1
ATOM 2712 N N . GLU A 1 331 ? 12.359 -33.062 -12.93 1 87.62 331 GLU A N 1
ATOM 2713 C CA . GLU A 1 331 ? 13.172 -31.984 -13.508 1 87.62 331 GLU A CA 1
ATOM 2714 C C . GLU A 1 331 ? 12.945 -30.656 -12.789 1 87.62 331 GLU A C 1
ATOM 2716 O O . GLU A 1 331 ? 12.852 -29.609 -13.422 1 87.62 331 GLU A O 1
ATOM 2721 N N . GLY A 1 332 ? 12.711 -30.734 -11.5 1 90.81 332 GLY A N 1
ATOM 2722 C CA . GLY A 1 332 ? 12.578 -29.516 -10.719 1 90.81 332 GLY A CA 1
ATOM 2723 C C . GLY A 1 332 ? 11.242 -28.828 -10.898 1 90.81 332 GLY A C 1
ATOM 2724 O O . GLY A 1 332 ? 11.156 -27.594 -10.82 1 90.81 332 GLY A O 1
ATOM 2725 N N . ILE A 1 333 ? 10.195 -29.531 -11.188 1 92.56 333 ILE A N 1
ATOM 2726 C CA . ILE A 1 333 ? 8.891 -28.969 -11.516 1 92.56 333 ILE A CA 1
ATOM 2727 C C . ILE A 1 333 ? 8.422 -28.062 -10.383 1 92.56 333 ILE A C 1
ATOM 2729 O O . ILE A 1 333 ? 7.812 -27.016 -10.633 1 92.56 333 ILE A O 1
ATOM 2733 N N . PHE A 1 334 ? 8.734 -28.391 -9.203 1 93.5 334 PHE A N 1
ATOM 2734 C CA . PHE A 1 334 ? 8.188 -27.625 -8.094 1 93.5 334 PHE A CA 1
ATOM 2735 C C . PHE A 1 334 ? 8.922 -26.297 -7.93 1 93.5 334 PHE A C 1
ATOM 2737 O O . PHE A 1 334 ? 8.344 -25.312 -7.449 1 93.5 334 PHE A O 1
ATOM 2744 N N . VAL A 1 335 ? 10.18 -26.25 -8.289 1 94.25 335 VAL A N 1
ATOM 2745 C CA . VAL A 1 335 ? 10.836 -24.953 -8.383 1 94.25 335 VAL A CA 1
ATOM 2746 C C . VAL A 1 335 ? 10.195 -24.125 -9.492 1 94.25 335 VAL A C 1
ATOM 2748 O O . VAL A 1 335 ? 9.93 -22.938 -9.32 1 94.25 335 VAL A O 1
ATOM 2751 N N . ALA A 1 336 ? 9.945 -24.797 -10.562 1 95.94 336 ALA A N 1
ATOM 2752 C CA . ALA A 1 336 ? 9.398 -24.094 -11.727 1 95.94 336 ALA A CA 1
ATOM 2753 C C . ALA A 1 336 ? 8.039 -23.484 -11.414 1 95.94 336 ALA A C 1
ATOM 2755 O O . ALA A 1 336 ? 7.789 -22.312 -11.711 1 95.94 336 ALA A O 1
ATOM 2756 N N . LEU A 1 337 ? 7.156 -24.266 -10.797 1 96.5 337 LEU A N 1
ATOM 2757 C CA . LEU A 1 337 ? 5.809 -23.797 -10.492 1 96.5 337 LEU A CA 1
ATOM 2758 C C . LEU A 1 337 ? 5.859 -22.594 -9.539 1 96.5 337 LEU A C 1
ATOM 2760 O O . LEU A 1 337 ? 5.16 -21.609 -9.75 1 96.5 337 LEU A O 1
ATOM 2764 N N . ASN A 1 338 ? 6.629 -22.641 -8.547 1 97.06 338 ASN A N 1
ATOM 2765 C CA . ASN A 1 338 ? 6.715 -21.578 -7.559 1 97.06 338 ASN A CA 1
ATOM 2766 C C . ASN A 1 338 ? 7.449 -20.359 -8.117 1 97.06 338 ASN A C 1
ATOM 2768 O O . ASN A 1 338 ? 7.023 -19.219 -7.902 1 97.06 338 ASN A O 1
ATOM 2772 N N . GLU A 1 339 ? 8.539 -20.641 -8.781 1 97.06 339 GLU A N 1
ATOM 2773 C CA . GLU A 1 339 ? 9.219 -19.547 -9.469 1 97.06 339 GLU A CA 1
ATOM 2774 C C . GLU A 1 339 ? 8.289 -18.844 -10.453 1 97.06 339 GLU A C 1
ATOM 2776 O O . GLU A 1 339 ? 8.273 -17.609 -10.523 1 97.06 339 GLU A O 1
ATOM 2781 N N . CYS A 1 340 ? 7.539 -19.562 -11.133 1 97.5 340 CYS A N 1
ATOM 2782 C CA . CYS A 1 340 ? 6.648 -19.047 -12.164 1 97.5 340 CYS A CA 1
ATOM 2783 C C . CYS A 1 340 ? 5.59 -18.125 -11.555 1 97.5 340 CYS A C 1
ATOM 2785 O O . CYS A 1 340 ? 5.371 -17.016 -12.047 1 97.5 340 CYS A O 1
ATOM 2787 N N . PHE A 1 341 ? 4.891 -18.594 -10.5 1 95.12 341 PHE A N 1
ATOM 2788 C CA . PHE A 1 341 ? 3.803 -17.75 -10.023 1 95.12 341 PHE A CA 1
ATOM 2789 C C . PHE A 1 341 ? 4.348 -16.484 -9.367 1 95.12 341 PHE A C 1
ATOM 2791 O O . PHE A 1 341 ? 3.701 -15.438 -9.391 1 95.12 341 PHE A O 1
ATOM 2798 N N . TYR A 1 342 ? 5.566 -16.562 -8.805 1 95.06 342 TYR A N 1
ATOM 2799 C CA . TYR A 1 342 ? 6.18 -15.336 -8.305 1 95.06 342 TYR A CA 1
ATOM 2800 C C . TYR A 1 342 ? 6.547 -14.398 -9.453 1 95.06 342 TYR A C 1
ATOM 2802 O O . TYR A 1 342 ? 6.355 -13.188 -9.352 1 95.06 342 TYR A O 1
ATOM 2810 N N . ARG A 1 343 ? 7.148 -14.969 -10.492 1 95.19 343 ARG A N 1
ATOM 2811 C CA . ARG A 1 343 ? 7.469 -14.172 -11.664 1 95.19 343 ARG A CA 1
ATOM 2812 C C . ARG A 1 343 ? 6.223 -13.5 -12.227 1 95.19 343 ARG A C 1
ATOM 2814 O O . ARG A 1 343 ? 6.234 -12.297 -12.508 1 95.19 343 ARG A O 1
ATOM 2821 N N . ALA A 1 344 ? 5.168 -14.258 -12.344 1 95.06 344 ALA A N 1
ATOM 2822 C CA . ALA A 1 344 ? 3.91 -13.742 -12.875 1 95.06 344 ALA A CA 1
ATOM 2823 C C . ALA A 1 344 ? 3.336 -12.656 -11.969 1 95.06 344 ALA A C 1
ATOM 2825 O O . ALA A 1 344 ? 2.832 -11.641 -12.445 1 95.06 344 ALA A O 1
ATOM 2826 N N . THR A 1 345 ? 3.447 -12.867 -10.703 1 91.31 345 THR A N 1
ATOM 2827 C CA . THR A 1 345 ? 2.818 -11.977 -9.734 1 91.31 345 THR A CA 1
ATOM 2828 C C . THR A 1 345 ? 3.686 -10.742 -9.484 1 91.31 345 THR A C 1
ATOM 2830 O O . THR A 1 345 ? 3.227 -9.609 -9.648 1 91.31 345 THR A O 1
ATOM 2833 N N . VAL A 1 346 ? 4.926 -10.977 -9.172 1 86.5 346 VAL A N 1
ATOM 2834 C CA . VAL A 1 346 ? 5.797 -9.898 -8.703 1 86.5 346 VAL A CA 1
ATOM 2835 C C . VAL A 1 346 ? 6.328 -9.109 -9.898 1 86.5 346 VAL A C 1
ATOM 2837 O O . VAL A 1 346 ? 6.168 -7.883 -9.961 1 86.5 346 VAL A O 1
ATOM 2840 N N . ALA A 1 347 ? 6.875 -9.789 -10.812 1 84.81 347 ALA A N 1
ATOM 2841 C CA . ALA A 1 347 ? 7.48 -9.109 -11.961 1 84.81 347 ALA A CA 1
ATOM 2842 C C . ALA A 1 347 ? 6.438 -8.82 -13.031 1 84.81 347 ALA A C 1
ATOM 2844 O O . ALA A 1 347 ? 6.496 -7.781 -13.695 1 84.81 347 ALA A O 1
ATOM 2845 N N . GLY A 1 348 ? 5.504 -9.711 -13.18 1 88.88 348 GLY A N 1
ATOM 2846 C CA . GLY A 1 348 ? 4.562 -9.594 -14.289 1 88.88 348 GLY A CA 1
ATOM 2847 C C . GLY A 1 348 ? 3.342 -8.758 -13.945 1 88.88 348 GLY A C 1
ATOM 2848 O O . GLY A 1 348 ? 2.691 -8.203 -14.828 1 88.88 348 GLY A O 1
ATOM 2849 N N . GLY A 1 349 ? 2.928 -8.797 -12.672 1 88.31 349 GLY A N 1
ATOM 2850 C CA . GLY A 1 349 ? 1.783 -8.016 -12.242 1 88.31 349 GLY A CA 1
ATOM 2851 C C . GLY A 1 349 ? 0.454 -8.68 -12.539 1 88.31 349 GLY A C 1
ATOM 2852 O O . GLY A 1 349 ? -0.561 -8.008 -12.719 1 88.31 349 GLY A O 1
ATOM 2853 N N . PHE A 1 350 ? 0.42 -9.961 -12.625 1 93.12 350 PHE A N 1
ATOM 2854 C CA . PHE A 1 350 ? -0.802 -10.68 -12.961 1 93.12 350 PHE A CA 1
ATOM 2855 C C . PHE A 1 350 ? -1.6 -11.008 -11.703 1 93.12 350 PHE A C 1
ATOM 2857 O O . PHE A 1 350 ? -1.025 -11.367 -10.672 1 93.12 350 PHE A O 1
ATOM 2864 N N . ARG A 1 351 ? -2.922 -10.898 -11.859 1 93.19 351 ARG A N 1
ATOM 2865 C CA . ARG A 1 351 ? -3.82 -11.25 -10.766 1 93.19 351 ARG A CA 1
ATOM 2866 C C . ARG A 1 351 ? -3.957 -12.766 -10.641 1 93.19 351 ARG A C 1
ATOM 2868 O O . ARG A 1 351 ? -3.91 -13.305 -9.531 1 93.19 351 ARG A O 1
ATOM 2875 N N . TYR A 1 352 ? -4.148 -13.398 -11.781 1 97 352 TYR A N 1
ATOM 2876 C CA . TYR A 1 352 ? -4.383 -14.836 -11.836 1 97 352 TYR A CA 1
ATOM 2877 C C . TYR A 1 352 ? -3.242 -15.547 -12.555 1 97 352 TYR A C 1
ATOM 2879 O O . TYR A 1 352 ? -2.701 -15.039 -13.531 1 97 352 TYR A O 1
ATOM 2887 N N . THR A 1 353 ? -2.938 -16.688 -12.047 1 98.38 353 THR A N 1
ATOM 2888 C CA . THR A 1 353 ? -1.979 -17.562 -12.711 1 98.38 353 THR A CA 1
ATOM 2889 C C . THR A 1 353 ? -2.492 -19 -12.742 1 98.38 353 THR A C 1
ATOM 2891 O O . THR A 1 353 ? -2.715 -19.609 -11.695 1 98.38 353 THR A O 1
ATOM 2894 N N . ALA A 1 354 ? -2.664 -19.531 -13.914 1 98.81 354 ALA A N 1
ATOM 2895 C CA . ALA A 1 354 ? -3.045 -20.922 -14.062 1 98.81 354 ALA A CA 1
ATOM 2896 C C . ALA A 1 354 ? -1.823 -21.844 -14 1 98.81 354 ALA A C 1
ATOM 2898 O O . ALA A 1 354 ? -0.791 -21.547 -14.609 1 98.81 354 ALA A O 1
ATOM 2899 N N . ILE A 1 355 ? -1.957 -22.875 -13.219 1 98.31 355 ILE A N 1
ATOM 2900 C CA . ILE A 1 355 ? -0.945 -23.922 -13.133 1 98.31 355 ILE A CA 1
ATOM 2901 C C . ILE A 1 355 ? -1.443 -25.172 -13.844 1 98.31 355 ILE A C 1
ATOM 2903 O O . ILE A 1 355 ? -2.281 -25.906 -13.305 1 98.31 355 ILE A O 1
ATOM 2907 N N . VAL A 1 356 ? -0.889 -25.422 -15.039 1 97.94 356 VAL A N 1
ATOM 2908 C CA . VAL A 1 356 ? -1.385 -26.531 -15.859 1 97.94 356 VAL A CA 1
ATOM 2909 C C . VAL A 1 356 ? -0.246 -27.109 -16.703 1 97.94 356 VAL A C 1
ATOM 2911 O O . VAL A 1 356 ? 0.807 -26.484 -16.844 1 97.94 356 VAL A O 1
ATOM 2914 N N . ASP A 1 357 ? -0.44 -28.281 -17.234 1 95.31 357 ASP A N 1
ATOM 2915 C CA . ASP A 1 357 ? 0.442 -28.875 -18.234 1 95.31 357 ASP A CA 1
ATOM 2916 C C . ASP A 1 357 ? -0.112 -28.688 -19.641 1 95.31 357 ASP A C 1
ATOM 2918 O O . ASP A 1 357 ? -1.262 -28.266 -19.812 1 95.31 357 ASP A O 1
ATOM 2922 N N . PHE A 1 358 ? 0.643 -29.047 -20.625 1 95.38 358 PHE A N 1
ATOM 2923 C CA . PHE A 1 358 ? 0.284 -28.797 -22.016 1 95.38 358 PHE A CA 1
ATOM 2924 C C . PHE A 1 358 ? -0.904 -29.656 -22.438 1 95.38 358 PHE A C 1
ATOM 2926 O O . PHE A 1 358 ? -1.548 -29.375 -23.453 1 95.38 358 PHE A O 1
ATOM 2933 N N . ASP A 1 359 ? -1.163 -30.719 -21.719 1 95 359 ASP A N 1
ATOM 2934 C CA . ASP A 1 359 ? -2.283 -31.578 -22.078 1 95 359 ASP A CA 1
ATOM 2935 C C . ASP A 1 359 ? -3.486 -31.312 -21.172 1 95 359 ASP A C 1
ATOM 2937 O O . ASP A 1 359 ? -4.414 -32.125 -21.109 1 95 359 ASP A O 1
ATOM 2941 N N . GLU A 1 360 ? -3.42 -30.25 -20.469 1 97.44 360 GLU A N 1
ATOM 2942 C CA . GLU A 1 360 ? -4.461 -29.906 -19.516 1 97.44 360 GLU A CA 1
ATOM 2943 C C . GLU A 1 360 ? -5.129 -28.578 -19.859 1 97.44 360 GLU A C 1
ATOM 2945 O O . GLU A 1 360 ? -4.461 -27.547 -19.969 1 97.44 360 GLU A O 1
ATOM 2950 N N . LEU A 1 361 ? -6.469 -28.625 -19.984 1 98.31 361 LEU A N 1
ATOM 2951 C CA . LEU A 1 361 ? -7.23 -27.438 -20.328 1 98.31 361 LEU A CA 1
ATOM 2952 C C . LEU A 1 361 ? -8.32 -27.172 -19.297 1 98.31 361 LEU A C 1
ATOM 2954 O O . LEU A 1 361 ? -9.188 -28.016 -19.062 1 98.31 361 LEU A O 1
ATOM 2958 N N . LEU A 1 362 ? -8.234 -26 -18.656 1 98.5 362 LEU A N 1
ATOM 2959 C CA . LEU A 1 362 ? -9.32 -25.562 -17.781 1 98.5 362 LEU A CA 1
ATOM 2960 C C . LEU A 1 362 ? -10.492 -25.031 -18.594 1 98.5 362 LEU A C 1
ATOM 2962 O O . LEU A 1 362 ? -10.32 -24.172 -19.453 1 98.5 362 LEU A O 1
ATOM 2966 N N . PHE A 1 363 ? -11.672 -25.547 -18.25 1 97.19 363 PHE A N 1
ATOM 2967 C CA . PHE A 1 363 ? -12.836 -25.219 -19.062 1 97.19 363 PHE A CA 1
ATOM 2968 C C . PHE A 1 363 ? -14.016 -24.812 -18.188 1 97.19 363 PHE A C 1
ATOM 2970 O O . PHE A 1 363 ? -14.57 -25.641 -17.469 1 97.19 363 PHE A O 1
ATOM 2977 N N . PRO A 1 364 ? -14.391 -23.516 -18.203 1 95.81 364 PRO A N 1
ATOM 2978 C CA . PRO A 1 364 ? -15.633 -23.094 -17.547 1 95.81 364 PRO A CA 1
ATOM 2979 C C . PRO A 1 364 ? -16.875 -23.547 -18.297 1 95.81 364 PRO A C 1
ATOM 2981 O O . PRO A 1 364 ? -16.953 -23.406 -19.531 1 95.81 364 PRO A O 1
ATOM 2984 N N . SER A 1 365 ? -17.828 -24.047 -17.641 1 88.56 365 SER A N 1
ATOM 2985 C CA . SER A 1 365 ? -18.984 -24.688 -18.266 1 88.56 365 SER A CA 1
ATOM 2986 C C . SER A 1 365 ? -20.078 -23.672 -18.594 1 88.56 365 SER A C 1
ATOM 2988 O O . SER A 1 365 ? -21.031 -23.984 -19.297 1 88.56 365 SER A O 1
ATOM 2990 N N . GLY A 1 366 ? -20.016 -22.484 -18.016 1 81.62 366 GLY A N 1
ATOM 2991 C CA . GLY A 1 366 ? -21.031 -21.484 -18.281 1 81.62 366 GLY A CA 1
ATOM 2992 C C . GLY A 1 366 ? -21.078 -21.047 -19.734 1 81.62 366 GLY A C 1
ATOM 2993 O O . GLY A 1 366 ? -20.047 -21.078 -20.422 1 81.62 366 GLY A O 1
ATOM 2994 N N . ASP A 1 367 ? -22.297 -20.734 -20.125 1 75.25 367 ASP A N 1
ATOM 2995 C CA . ASP A 1 367 ? -22.516 -20.406 -21.531 1 75.25 367 ASP A CA 1
ATOM 2996 C C . ASP A 1 367 ? -21.781 -19.125 -21.922 1 75.25 367 ASP A C 1
ATOM 2998 O O . ASP A 1 367 ? -22.078 -18.047 -21.375 1 75.25 367 ASP A O 1
ATOM 3002 N N . LYS A 1 368 ? -20.781 -19.188 -22.797 1 75.56 368 LYS A N 1
ATOM 3003 C CA . LYS A 1 368 ? -20.078 -18.141 -23.547 1 75.56 368 LYS A CA 1
ATOM 3004 C C . LYS A 1 368 ? -19.141 -17.344 -22.641 1 75.56 368 LYS A C 1
ATOM 3006 O O . LYS A 1 368 ? -18.781 -16.219 -22.953 1 75.56 368 LYS A O 1
ATOM 3011 N N . GLU A 1 369 ? -18.797 -18.016 -21.578 1 90.44 369 GLU A N 1
ATOM 3012 C CA . GLU A 1 369 ? -17.828 -17.297 -20.734 1 90.44 369 GLU A CA 1
ATOM 3013 C C . GLU A 1 369 ? -16.422 -17.875 -20.906 1 90.44 369 GLU A C 1
ATOM 3015 O O . GLU A 1 369 ? -16.266 -19.078 -21.047 1 90.44 369 GLU A O 1
ATOM 3020 N N . THR A 1 370 ? -15.477 -17.016 -21.016 1 95.81 370 THR A N 1
ATOM 3021 C CA . THR A 1 370 ? -14.07 -17.422 -20.984 1 95.81 370 THR A CA 1
ATOM 3022 C C . THR A 1 370 ? -13.633 -17.766 -19.562 1 95.81 370 THR A C 1
ATOM 3024 O O . THR A 1 370 ? -14.344 -17.484 -18.609 1 95.81 370 THR A O 1
ATOM 3027 N N . LEU A 1 371 ? -12.531 -18.453 -19.484 1 97.94 371 LEU A N 1
ATOM 3028 C CA . LEU A 1 371 ? -11.969 -18.75 -18.156 1 97.94 371 LEU A CA 1
ATOM 3029 C C . LEU A 1 371 ? -11.773 -17.469 -17.359 1 97.94 371 LEU A C 1
ATOM 3031 O O . LEU A 1 371 ? -12.125 -17.422 -16.172 1 97.94 371 LEU A O 1
ATOM 3035 N N . LEU A 1 372 ? -11.234 -16.438 -18 1 97.44 372 LEU A N 1
ATOM 3036 C CA . LEU A 1 372 ? -11 -15.164 -17.312 1 97.44 372 LEU A CA 1
ATOM 3037 C C . LEU A 1 372 ? -12.312 -14.578 -16.797 1 97.44 372 LEU A C 1
ATOM 3039 O O . LEU A 1 372 ? -12.391 -14.133 -15.648 1 97.44 372 LEU A O 1
ATOM 3043 N N . GLU A 1 373 ? -13.305 -14.578 -17.641 1 96.06 373 GLU A N 1
ATOM 3044 C CA . GLU A 1 373 ? -14.602 -14.039 -17.234 1 96.06 373 GLU A CA 1
ATOM 3045 C C . GLU A 1 373 ? -15.172 -14.828 -16.047 1 96.06 373 GLU A C 1
ATOM 3047 O O . GLU A 1 373 ? -15.75 -14.242 -15.133 1 96.06 373 GLU A O 1
ATOM 3052 N N . TYR A 1 374 ? -15.062 -16.156 -16.125 1 96.62 374 TYR A N 1
ATOM 3053 C CA . TYR A 1 374 ? -15.523 -17 -15.031 1 96.62 374 TYR A CA 1
ATOM 3054 C C . TYR A 1 374 ? -14.805 -16.656 -13.734 1 96.62 374 TYR A C 1
ATOM 3056 O O . TYR A 1 374 ? -15.445 -16.453 -12.695 1 96.62 374 TYR A O 1
ATOM 3064 N N . LEU A 1 375 ? -13.453 -16.547 -13.789 1 96.69 375 LEU A N 1
ATOM 3065 C CA . LEU A 1 375 ? -12.648 -16.203 -12.617 1 96.69 375 LEU A CA 1
ATOM 3066 C C . LEU A 1 375 ? -13.07 -14.859 -12.047 1 96.69 375 LEU A C 1
ATOM 3068 O O . LEU A 1 375 ? -13.242 -14.727 -10.828 1 96.69 375 LEU A O 1
ATOM 3072 N N . GLN A 1 376 ? -13.266 -13.891 -12.922 1 94 376 GLN A N 1
ATOM 3073 C CA . GLN A 1 376 ? -13.625 -12.547 -12.5 1 94 376 GLN A CA 1
ATOM 3074 C C . GLN A 1 376 ? -15.016 -12.523 -11.859 1 94 376 GLN A C 1
ATOM 3076 O O . GLN A 1 376 ? -15.266 -11.75 -10.938 1 94 376 GLN A O 1
ATOM 3081 N N . ALA A 1 377 ? -15.875 -13.391 -12.336 1 93.25 377 ALA A N 1
ATOM 3082 C CA . ALA A 1 377 ? -17.234 -13.438 -11.82 1 93.25 377 ALA A CA 1
ATOM 3083 C C . ALA A 1 377 ? -17.281 -14.094 -10.445 1 93.25 377 ALA A C 1
ATOM 3085 O O . ALA A 1 377 ? -18.094 -13.734 -9.594 1 93.25 377 ALA A O 1
ATOM 3086 N N . LYS A 1 378 ? -16.375 -15.055 -10.242 1 93.62 378 LYS A N 1
ATOM 3087 C CA . LYS A 1 378 ? -16.422 -15.844 -9.016 1 93.62 378 LYS A CA 1
ATOM 3088 C C . LYS A 1 378 ? -15.445 -15.312 -7.977 1 93.62 378 LYS A C 1
ATOM 3090 O O . LYS A 1 378 ? -15.492 -15.703 -6.812 1 93.62 378 LYS A O 1
ATOM 3095 N N . ASP A 1 379 ? -14.633 -14.414 -8.367 1 93.31 379 ASP A N 1
ATOM 3096 C CA . ASP A 1 379 ? -13.531 -13.938 -7.527 1 93.31 379 ASP A CA 1
ATOM 3097 C C . ASP A 1 379 ? -14.055 -13.188 -6.305 1 93.31 379 ASP A C 1
ATOM 3099 O O . ASP A 1 379 ? -15.141 -12.602 -6.344 1 93.31 379 ASP A O 1
ATOM 3103 N N . ARG A 1 380 ? -13.359 -13.336 -5.25 1 93.06 380 ARG A N 1
ATOM 3104 C CA . ARG A 1 380 ? -13.523 -12.633 -3.98 1 93.06 380 ARG A CA 1
ATOM 3105 C C . ARG A 1 380 ? -12.172 -12.289 -3.363 1 93.06 380 ARG A C 1
ATOM 3107 O O . ARG A 1 380 ? -11.156 -12.906 -3.695 1 93.06 380 ARG A O 1
ATOM 3114 N N . TYR A 1 381 ? -12.195 -11.336 -2.42 1 90.31 381 TYR A N 1
ATOM 3115 C CA . TYR A 1 381 ? -10.945 -10.859 -1.822 1 90.31 381 TYR A CA 1
ATOM 3116 C C . TYR A 1 381 ? -10.25 -11.984 -1.065 1 90.31 381 TYR A C 1
ATOM 3118 O O . TYR A 1 381 ? -9.016 -11.992 -0.955 1 90.31 381 TYR A O 1
ATOM 3126 N N . ASP A 1 382 ? -10.984 -12.992 -0.536 1 92.94 382 ASP A N 1
ATOM 3127 C CA . ASP A 1 382 ? -10.422 -13.992 0.364 1 92.94 382 ASP A CA 1
ATOM 3128 C C . ASP A 1 382 ? -10.25 -15.336 -0.343 1 92.94 382 ASP A C 1
ATOM 3130 O O . ASP A 1 382 ? -10.086 -16.375 0.308 1 92.94 382 ASP A O 1
ATOM 3134 N N . VAL A 1 383 ? -10.281 -15.328 -1.624 1 96.25 383 VAL A N 1
ATOM 3135 C CA . VAL A 1 383 ? -9.969 -16.516 -2.398 1 96.25 383 VAL A CA 1
ATOM 3136 C C . VAL A 1 383 ? -8.492 -16.531 -2.766 1 96.25 383 VAL A C 1
ATOM 3138 O O . VAL A 1 383 ? -7.953 -15.516 -3.229 1 96.25 383 VAL A O 1
ATOM 3141 N N . HIS A 1 384 ? -7.852 -17.688 -2.52 1 97.19 384 HIS A N 1
ATOM 3142 C CA . HIS A 1 384 ? -6.453 -17.719 -2.928 1 97.19 384 HIS A CA 1
ATOM 3143 C C . HIS A 1 384 ? -6.27 -18.578 -4.176 1 97.19 384 HIS A C 1
ATOM 3145 O O . HIS A 1 384 ? -5.227 -18.531 -4.828 1 97.19 384 HIS A O 1
ATOM 3151 N N . SER A 1 385 ? -7.293 -19.453 -4.484 1 98.62 385 SER A N 1
ATOM 3152 C CA . SER A 1 385 ? -7.176 -20.266 -5.691 1 98.62 385 SER A CA 1
ATOM 3153 C C . SER A 1 385 ? -8.523 -20.859 -6.082 1 98.62 385 SER A C 1
ATOM 3155 O O . SER A 1 385 ? -9.43 -20.969 -5.254 1 98.62 385 SER A O 1
ATOM 3157 N N . PHE A 1 386 ? -8.656 -21.172 -7.32 1 98.75 386 PHE A N 1
ATOM 3158 C CA . PHE A 1 386 ? -9.766 -21.906 -7.918 1 98.75 386 PHE A CA 1
ATOM 3159 C C . PHE A 1 386 ? -9.328 -23.297 -8.359 1 98.75 386 PHE A C 1
ATOM 3161 O O . PHE A 1 386 ? -8.508 -23.422 -9.273 1 98.75 386 PHE A O 1
ATOM 3168 N N . ASN A 1 387 ? -9.875 -24.281 -7.711 1 98.81 387 ASN A N 1
ATOM 3169 C CA . ASN A 1 387 ? -9.43 -25.641 -7.98 1 98.81 387 ASN A CA 1
ATOM 3170 C C . ASN A 1 387 ? -10.453 -26.406 -8.82 1 98.81 387 ASN A C 1
ATOM 3172 O O . ASN A 1 387 ? -11.609 -26.547 -8.422 1 98.81 387 ASN A O 1
ATOM 3176 N N . PHE A 1 388 ? -10.031 -26.922 -9.977 1 98.75 388 PHE A N 1
ATOM 3177 C CA . PHE A 1 388 ? -10.883 -27.609 -10.93 1 98.75 388 PHE A CA 1
ATOM 3178 C C . PHE A 1 388 ? -10.672 -29.125 -10.852 1 98.75 388 PHE A C 1
ATOM 3180 O O . PHE A 1 388 ? -9.539 -29.594 -10.961 1 98.75 388 PHE A O 1
ATOM 3187 N N . GLN A 1 389 ? -11.758 -29.859 -10.727 1 98.06 389 GLN A N 1
ATOM 3188 C CA . GLN A 1 389 ? -11.672 -31.312 -10.781 1 98.06 389 GLN A CA 1
ATOM 3189 C C . GLN A 1 389 ? -11.352 -31.797 -12.195 1 98.06 389 GLN A C 1
ATOM 3191 O O . GLN A 1 389 ? -11.789 -31.188 -13.172 1 98.06 389 GLN A O 1
ATOM 3196 N N . GLY A 1 390 ? -10.617 -32.938 -12.242 1 96.94 390 GLY A N 1
ATOM 3197 C CA . GLY A 1 390 ? -10.133 -33.406 -13.531 1 96.94 390 GLY A CA 1
ATOM 3198 C C . GLY A 1 390 ? -10.953 -34.531 -14.102 1 96.94 390 GLY A C 1
ATOM 3199 O O . GLY A 1 390 ? -11.398 -35.438 -13.359 1 96.94 390 GLY A O 1
ATOM 3200 N N . VAL A 1 391 ? -11.258 -34.5 -15.375 1 96.62 391 VAL A N 1
ATOM 3201 C CA . VAL A 1 391 ? -11.734 -35.625 -16.188 1 96.62 391 VAL A CA 1
ATOM 3202 C C . VAL A 1 391 ? -10.703 -35.969 -17.266 1 96.62 391 VAL A C 1
ATOM 3204 O O . VAL A 1 391 ? -9.844 -35.125 -17.578 1 96.62 391 VAL A O 1
ATOM 3207 N N . PHE A 1 392 ? -10.812 -37.156 -17.844 1 96.56 392 PHE A N 1
ATOM 3208 C CA . PHE A 1 392 ? -9.703 -37.656 -18.656 1 96.56 392 PHE A CA 1
ATOM 3209 C C . PHE A 1 392 ? -10.195 -38.094 -20.031 1 96.56 392 PHE A C 1
ATOM 3211 O O . PHE A 1 392 ? -11.203 -38.781 -20.141 1 96.56 392 PHE A O 1
ATOM 3218 N N . TYR A 1 393 ? -9.523 -37.562 -21.031 1 96.25 393 TYR A N 1
ATOM 3219 C CA . TYR A 1 393 ? -9.633 -38.062 -22.406 1 96.25 393 TYR A CA 1
ATOM 3220 C C . TYR A 1 393 ? -8.508 -39.031 -22.734 1 96.25 393 TYR A C 1
ATOM 3222 O O . TYR A 1 393 ? -7.41 -38.594 -23.109 1 96.25 393 TYR A O 1
ATOM 3230 N N . TYR A 1 394 ? -8.867 -40.312 -22.641 1 94.56 394 TYR A N 1
ATOM 3231 C CA . TYR A 1 394 ? -7.832 -41.312 -22.875 1 94.56 394 TYR A CA 1
ATOM 3232 C C . TYR A 1 394 ? -7.699 -41.625 -24.375 1 94.56 394 TYR A C 1
ATOM 3234 O O . TYR A 1 394 ? -8.672 -41.5 -25.125 1 94.56 394 TYR A O 1
ATOM 3242 N N . ASP A 1 395 ? -6.48 -41.906 -24.766 1 91.44 395 ASP A N 1
ATOM 3243 C CA . ASP A 1 395 ? -6.219 -42.094 -26.188 1 91.44 395 ASP A CA 1
ATOM 3244 C C . ASP A 1 395 ? -6.785 -43.438 -26.688 1 91.44 395 ASP A C 1
ATOM 3246 O O . ASP A 1 395 ? -6.793 -43.688 -27.891 1 91.44 395 ASP A O 1
ATOM 3250 N N . ILE A 1 396 ? -7.352 -44.25 -25.828 1 91.38 396 ILE A N 1
ATOM 3251 C CA . ILE A 1 396 ? -8 -45.5 -26.25 1 91.38 396 ILE A CA 1
ATOM 3252 C C . ILE A 1 396 ? -9.359 -45.188 -26.859 1 91.38 396 ILE A C 1
ATOM 3254 O O . ILE A 1 396 ? -9.945 -46.031 -27.547 1 91.38 396 ILE A O 1
ATOM 3258 N N . TYR A 1 397 ? -9.906 -44.062 -26.562 1 93.81 397 TYR A N 1
ATOM 3259 C CA . TYR A 1 397 ? -11.203 -43.688 -27.125 1 93.81 397 TYR A CA 1
ATOM 3260 C C . TYR A 1 397 ? -11.062 -43.219 -28.562 1 93.81 397 TYR A C 1
ATOM 3262 O O . TYR A 1 397 ? -10.117 -42.5 -28.906 1 93.81 397 TYR A O 1
ATOM 3270 N N . ALA A 1 398 ? -11.969 -43.594 -29.406 1 92.38 398 ALA A N 1
ATOM 3271 C CA . ALA A 1 398 ? -11.891 -43.281 -30.828 1 92.38 398 ALA A CA 1
ATOM 3272 C C . ALA A 1 398 ? -12.109 -41.812 -31.078 1 92.38 398 ALA A C 1
ATOM 3274 O O . ALA A 1 398 ? -13.07 -41.219 -30.578 1 92.38 398 ALA A O 1
ATOM 3275 N N . PRO A 1 399 ? -11.211 -41.219 -31.812 1 95 399 PRO A N 1
ATOM 3276 C CA . PRO A 1 399 ? -11.438 -39.812 -32.188 1 95 399 PRO A CA 1
ATOM 3277 C C . PRO A 1 399 ? -12.57 -39.656 -33.219 1 95 399 PRO A C 1
ATOM 3279 O O . PRO A 1 399 ? -12.891 -40.594 -33.938 1 95 399 PRO A O 1
ATOM 3282 N N . ASP A 1 400 ? -13.203 -38.531 -33.25 1 96.06 400 ASP A N 1
ATOM 3283 C CA . ASP A 1 400 ? -14.25 -38.188 -34.188 1 96.06 400 ASP A CA 1
ATOM 3284 C C . ASP A 1 400 ? -13.758 -37.125 -35.156 1 96.06 400 ASP A C 1
ATOM 3286 O O . ASP A 1 400 ? -13.633 -35.938 -34.812 1 96.06 400 ASP A O 1
ATOM 3290 N N . PHE A 1 401 ? -13.602 -37.469 -36.438 1 95.81 401 PHE A N 1
ATOM 3291 C CA . PHE A 1 401 ? -13.062 -36.562 -37.438 1 95.81 401 PHE A CA 1
ATOM 3292 C C . PHE A 1 401 ? -14.172 -35.969 -38.281 1 95.81 401 PHE A C 1
ATOM 3294 O O . PHE A 1 401 ? -13.906 -35.281 -39.281 1 95.81 401 PHE A O 1
ATOM 3301 N N . SER A 1 402 ? -15.352 -36.188 -37.875 1 95 402 SER A N 1
ATOM 3302 C CA . SER A 1 402 ? -16.5 -35.812 -38.688 1 95 402 SER A CA 1
ATOM 3303 C C . SER A 1 402 ? -16.625 -34.312 -38.844 1 95 402 SER A C 1
ATOM 3305 O O . SER A 1 402 ? -17.25 -33.812 -39.781 1 95 402 SER A O 1
ATOM 3307 N N . HIS A 1 403 ? -15.992 -33.531 -37.969 1 94.81 403 HIS A N 1
ATOM 3308 C CA . HIS A 1 403 ? -16.156 -32.094 -38 1 94.81 403 HIS A CA 1
ATOM 3309 C C . HIS A 1 403 ? -14.883 -31.391 -38.438 1 94.81 403 HIS A C 1
ATOM 3311 O O . HIS A 1 403 ? -14.766 -30.172 -38.344 1 94.81 403 HIS A O 1
ATOM 3317 N N . VAL A 1 404 ? -13.969 -32.125 -38.906 1 96.75 404 VAL A N 1
ATOM 3318 C CA . VAL A 1 404 ? -12.742 -31.531 -39.438 1 96.75 404 VAL A CA 1
ATOM 3319 C C . VAL A 1 404 ? -13.047 -30.781 -40.75 1 96.75 404 VAL A C 1
ATOM 3321 O O . VAL A 1 404 ? -13.617 -31.344 -41.688 1 96.75 404 VAL A O 1
ATOM 3324 N N . PRO A 1 405 ? -12.68 -29.516 -40.781 1 97.06 405 PRO A N 1
ATOM 3325 C CA . PRO A 1 405 ? -12.891 -28.812 -42.031 1 97.06 405 PRO A CA 1
ATOM 3326 C C . PRO A 1 405 ? -12.039 -29.375 -43.188 1 97.06 405 PRO A C 1
ATOM 3328 O O . PRO A 1 405 ? -10.883 -29.734 -42.969 1 97.06 405 PRO A O 1
ATOM 3331 N N . PRO A 1 406 ? -12.617 -29.281 -44.344 1 95.94 406 PRO A N 1
ATOM 3332 C CA . PRO A 1 406 ? -11.875 -29.812 -45.5 1 95.94 406 PRO A CA 1
ATOM 3333 C C . PRO A 1 406 ? -10.586 -29.062 -45.781 1 95.94 406 PRO A C 1
ATOM 3335 O O . PRO A 1 406 ? -9.625 -29.625 -46.281 1 95.94 406 PRO A O 1
ATOM 3338 N N . TRP A 1 407 ? -10.578 -27.844 -45.406 1 96.25 407 TRP A N 1
ATOM 3339 C CA . TRP A 1 407 ? -9.43 -27 -45.719 1 96.25 407 TRP A CA 1
ATOM 3340 C C . TRP A 1 407 ? -8.312 -27.172 -44.688 1 96.25 407 TRP A C 1
ATOM 3342 O O . TRP A 1 407 ? -7.195 -26.703 -44.906 1 96.25 407 TRP A O 1
ATOM 3352 N N . ALA A 1 408 ? -8.586 -27.875 -43.594 1 96.81 408 ALA A N 1
ATOM 3353 C CA . ALA A 1 408 ? -7.641 -27.953 -42.5 1 96.81 408 ALA A CA 1
ATOM 3354 C C . ALA A 1 408 ? -6.477 -28.891 -42.844 1 96.81 408 ALA A C 1
ATOM 3356 O O . ALA A 1 408 ? -6.691 -30.031 -43.219 1 96.81 408 ALA A O 1
ATOM 3357 N N . ASN A 1 409 ? -5.223 -28.391 -42.688 1 96 409 ASN A N 1
ATOM 3358 C CA . ASN A 1 409 ? -4.027 -29.203 -42.844 1 96 409 ASN A CA 1
ATOM 3359 C C . ASN A 1 409 ? -3.678 -29.938 -41.562 1 96 409 ASN A C 1
ATOM 3361 O O . ASN A 1 409 ? -3.188 -31.062 -41.594 1 96 409 ASN A O 1
ATOM 3365 N N . ASN A 1 410 ? -3.863 -29.266 -40.469 1 97.31 410 ASN A N 1
ATOM 3366 C CA . ASN A 1 410 ? -3.721 -29.828 -39.125 1 97.31 410 ASN A CA 1
ATOM 3367 C C . ASN A 1 410 ? -5.051 -30.359 -38.594 1 97.31 410 ASN A C 1
ATOM 3369 O O . ASN A 1 410 ? -5.859 -29.578 -38.094 1 97.31 410 ASN A O 1
ATOM 3373 N N . THR A 1 411 ? -5.234 -31.703 -38.625 1 96 411 THR A N 1
ATOM 3374 C CA . THR A 1 411 ? -6.582 -32.25 -38.469 1 96 411 THR A CA 1
ATOM 3375 C C . THR A 1 411 ? -6.766 -32.875 -37.094 1 96 411 THR A C 1
ATOM 3377 O O . THR A 1 411 ? -7.883 -33.25 -36.719 1 96 411 THR A O 1
ATOM 3380 N N . TYR A 1 412 ? -5.719 -33 -36.312 1 95.56 412 TYR A N 1
ATOM 3381 C CA . TYR A 1 412 ? -5.824 -33.719 -35.062 1 95.56 412 TYR A CA 1
ATOM 3382 C C . TYR A 1 412 ? -5.707 -32.781 -33.875 1 95.56 412 TYR A C 1
ATOM 3384 O O . TYR A 1 412 ? -4.762 -32.875 -33.094 1 95.56 412 TYR A O 1
ATOM 3392 N N . LEU A 1 413 ? -6.664 -31.984 -33.781 1 97.12 413 LEU A N 1
ATOM 3393 C CA . LEU A 1 413 ? -6.75 -31.125 -32.594 1 97.12 413 LEU A CA 1
ATOM 3394 C C . LEU A 1 413 ? -7.457 -31.859 -31.469 1 97.12 413 LEU A C 1
ATOM 3396 O O . LEU A 1 413 ? -8.602 -32.281 -31.625 1 97.12 413 LEU A O 1
ATOM 3400 N N . TYR A 1 414 ? -6.762 -32 -30.328 1 96.06 414 TYR A N 1
ATOM 3401 C CA . TYR A 1 414 ? -7.332 -32.688 -29.188 1 96.06 414 TYR A CA 1
ATOM 3402 C C . TYR A 1 414 ? -8.727 -32.188 -28.859 1 96.06 414 TYR A C 1
ATOM 3404 O O . TYR A 1 414 ? -9.672 -32.969 -28.734 1 96.06 414 TYR A O 1
ATOM 3412 N N . THR A 1 415 ? -8.961 -30.891 -28.828 1 96.69 415 THR A N 1
ATOM 3413 C CA . THR A 1 415 ? -10.195 -30.234 -28.391 1 96.69 415 THR A CA 1
ATOM 3414 C C . THR A 1 415 ? -11.32 -30.484 -29.391 1 96.69 415 THR A C 1
ATOM 3416 O O . THR A 1 415 ? -12.492 -30.266 -29.078 1 96.69 415 THR A O 1
ATOM 3419 N N . GLN A 1 416 ? -10.953 -30.922 -30.547 1 97.38 416 GLN A N 1
ATOM 3420 C CA . GLN A 1 416 ? -11.953 -30.984 -31.609 1 97.38 416 GLN A CA 1
ATOM 3421 C C . GLN A 1 416 ? -12.281 -32.438 -31.953 1 97.38 416 GLN A C 1
ATOM 3423 O O . GLN A 1 416 ? -13.414 -32.75 -32.344 1 97.38 416 GLN A O 1
ATOM 3428 N N . VAL A 1 417 ? -11.289 -33.312 -31.828 1 97.06 417 VAL A N 1
ATOM 3429 C CA . VAL A 1 417 ? -11.539 -34.656 -32.344 1 97.06 417 VAL A CA 1
ATOM 3430 C C . VAL A 1 417 ? -11.648 -35.625 -31.188 1 97.06 417 VAL A C 1
ATOM 3432 O O . VAL A 1 417 ? -12.164 -36.75 -31.359 1 97.06 417 VAL A O 1
ATOM 3435 N N . ARG A 1 418 ? -11.07 -35.344 -30.031 1 96.88 418 ARG A N 1
ATOM 3436 C CA . ARG A 1 418 ? -11.195 -36.188 -28.859 1 96.88 418 ARG A CA 1
ATOM 3437 C C . ARG A 1 418 ? -12.336 -35.719 -27.953 1 96.88 418 ARG A C 1
ATOM 3439 O O . ARG A 1 418 ? -12.148 -34.812 -27.125 1 96.88 418 ARG A O 1
ATOM 3446 N N . ASN A 1 419 ? -13.508 -36.406 -28.062 1 97.12 419 ASN A N 1
ATOM 3447 C CA . ASN A 1 419 ? -14.703 -35.875 -27.406 1 97.12 419 ASN A CA 1
ATOM 3448 C C . ASN A 1 419 ? -15.312 -36.906 -26.453 1 97.12 419 ASN A C 1
ATOM 3450 O O . ASN A 1 419 ? -16.438 -36.719 -26 1 97.12 419 ASN A O 1
ATOM 3454 N N . VAL A 1 420 ? -14.555 -37.969 -26.188 1 97.12 420 VAL A N 1
ATOM 3455 C CA . VAL A 1 420 ? -14.969 -38.938 -25.188 1 97.12 420 VAL A CA 1
ATOM 3456 C C . VAL A 1 420 ? -14.07 -38.844 -23.953 1 97.12 420 VAL A C 1
ATOM 3458 O O . VAL A 1 420 ? -12.844 -38.812 -24.078 1 97.12 420 VAL A O 1
ATOM 3461 N N . ARG A 1 421 ? -14.688 -38.719 -22.812 1 96.19 421 ARG A N 1
ATOM 3462 C CA . ARG A 1 421 ? -13.922 -38.594 -21.578 1 96.19 421 ARG A CA 1
ATOM 3463 C C . ARG A 1 421 ? -14.562 -39.406 -20.453 1 96.19 421 ARG A C 1
ATOM 3465 O O . ARG A 1 421 ? -15.688 -39.875 -20.578 1 96.19 421 ARG A O 1
ATOM 3472 N N . THR A 1 422 ? -13.789 -39.594 -19.391 1 96.19 422 THR A N 1
ATOM 3473 C CA . THR A 1 422 ? -14.344 -40.25 -18.203 1 96.19 422 THR A CA 1
ATOM 3474 C C . THR A 1 422 ? -15.578 -39.5 -17.703 1 96.19 422 THR A C 1
ATOM 3476 O O . THR A 1 422 ? -15.641 -38.281 -17.781 1 96.19 422 THR A O 1
ATOM 3479 N N . LYS A 1 423 ? -16.5 -40.219 -17.219 1 96.44 423 LYS A N 1
ATOM 3480 C CA . LYS A 1 423 ? -17.766 -39.688 -16.781 1 96.44 423 LYS A CA 1
ATOM 3481 C C . LYS A 1 423 ? -17.609 -38.875 -15.484 1 96.44 423 LYS A C 1
ATOM 3483 O O . LYS A 1 423 ? -18.109 -37.75 -15.375 1 96.44 423 LYS A O 1
ATOM 3488 N N . ASN A 1 424 ? -16.953 -39.469 -14.562 1 94.94 424 ASN A N 1
ATOM 3489 C CA . ASN A 1 424 ? -16.859 -38.875 -13.227 1 94.94 424 ASN A CA 1
ATOM 3490 C C . ASN A 1 424 ? -15.523 -38.188 -13.008 1 94.94 424 ASN A C 1
ATOM 3492 O O . ASN A 1 424 ? -14.469 -38.781 -13.242 1 94.94 424 ASN A O 1
ATOM 3496 N N . PRO A 1 425 ? -15.602 -36.938 -12.57 1 96 425 PRO A N 1
ATOM 3497 C CA . PRO A 1 425 ? -14.336 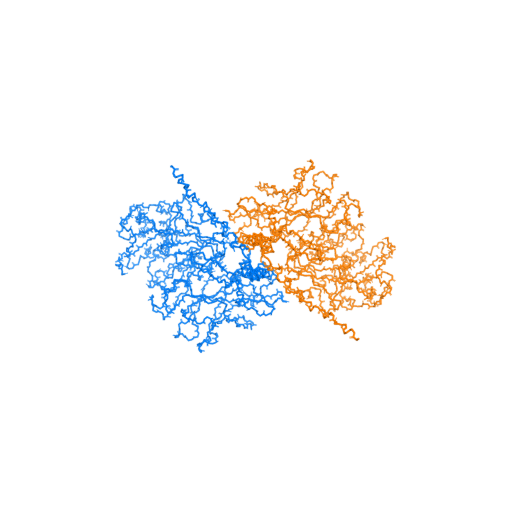-36.281 -12.219 1 96 425 PRO A CA 1
ATOM 3498 C C . PRO A 1 425 ? -13.711 -36.844 -10.945 1 96 425 PRO A C 1
ATOM 3500 O O . PRO A 1 425 ? -14.43 -37.375 -10.086 1 96 425 PRO A O 1
ATOM 3503 N N . LEU A 1 426 ? -12.438 -36.781 -10.883 1 95.5 426 LEU A N 1
ATOM 3504 C CA . LEU A 1 426 ? -11.766 -37.125 -9.625 1 95.5 426 LEU A CA 1
ATOM 3505 C C . LEU A 1 426 ? -12.008 -36.031 -8.578 1 95.5 426 LEU A C 1
ATOM 3507 O O . LEU A 1 426 ? -12.469 -34.938 -8.898 1 95.5 426 LEU A O 1
ATOM 3511 N N . LEU A 1 427 ? -11.703 -36.406 -7.328 1 94.62 427 LEU A N 1
ATOM 3512 C CA . LEU A 1 427 ? -11.898 -35.469 -6.227 1 94.62 427 LEU A CA 1
ATOM 3513 C C . LEU A 1 427 ? -10.93 -34.281 -6.34 1 94.62 427 LEU A C 1
ATOM 3515 O O . LEU A 1 427 ? -9.859 -34.406 -6.941 1 94.62 427 LEU A O 1
ATOM 3519 N N . HIS A 1 428 ? -11.367 -33.156 -5.793 1 96.56 428 HIS A N 1
ATOM 3520 C CA . HIS A 1 428 ? -10.422 -32.062 -5.656 1 96.56 428 HIS A CA 1
ATOM 3521 C C . HIS A 1 428 ? -9.141 -32.531 -4.973 1 96.56 428 HIS A C 1
ATOM 3523 O O . HIS A 1 428 ? -9.172 -33.375 -4.078 1 96.56 428 HIS A O 1
ATOM 3529 N N . HIS A 1 429 ? -7.984 -32 -5.438 1 95.25 429 HIS A N 1
ATOM 3530 C CA . HIS A 1 429 ? -6.645 -32.25 -4.914 1 95.25 429 HIS A CA 1
ATOM 3531 C C . HIS A 1 429 ? -6.113 -33.594 -5.398 1 95.25 429 HIS A C 1
ATOM 3533 O O . HIS A 1 429 ? -4.969 -33.969 -5.105 1 95.25 429 HIS A O 1
ATOM 3539 N N . ASN A 1 430 ? -6.977 -34.312 -6.133 1 94.5 430 ASN A N 1
ATOM 3540 C CA . ASN A 1 430 ? -6.535 -35.531 -6.816 1 94.5 430 ASN A CA 1
ATOM 3541 C C . ASN A 1 430 ? -6.414 -35.312 -8.32 1 94.5 430 ASN A C 1
ATOM 3543 O O . ASN A 1 430 ? -7.387 -35.469 -9.055 1 94.5 430 ASN A O 1
ATOM 3547 N N . ARG A 1 431 ? -5.27 -35.031 -8.719 1 93.69 431 ARG A N 1
ATOM 3548 C CA . ARG A 1 431 ? -4.961 -34.75 -10.117 1 93.69 431 ARG A CA 1
ATOM 3549 C C . ARG A 1 431 ? -5.777 -33.594 -10.641 1 93.69 431 ARG A C 1
ATOM 3551 O O . ARG A 1 431 ? -6.195 -33.594 -11.805 1 93.69 431 ARG A O 1
ATOM 3558 N N . SER A 1 432 ? -6.215 -32.75 -9.758 1 97.19 432 SER A N 1
ATOM 3559 C CA . SER A 1 432 ? -6.855 -31.484 -10.102 1 97.19 432 SER A CA 1
ATOM 3560 C C . SER A 1 432 ? -5.82 -30.422 -10.484 1 97.19 432 SER A C 1
ATOM 3562 O O . SER A 1 432 ? -4.617 -30.641 -10.336 1 97.19 432 SER A O 1
ATOM 3564 N N . LYS A 1 433 ? -6.25 -29.453 -11.125 1 98.25 433 LYS A N 1
ATOM 3565 C CA . LYS A 1 433 ? -5.426 -28.266 -11.367 1 98.25 433 LYS A CA 1
ATOM 3566 C C . LYS A 1 433 ? -6.156 -26.984 -10.953 1 98.25 433 LYS A C 1
ATOM 3568 O O . LYS A 1 433 ? -7.316 -27.047 -10.531 1 98.25 433 LYS A O 1
ATOM 3573 N N . TYR A 1 434 ? -5.445 -25.875 -10.969 1 98.56 434 TYR A N 1
ATOM 3574 C CA . TYR A 1 434 ? -6.043 -24.703 -10.344 1 98.56 434 TYR A CA 1
ATOM 3575 C C . TYR A 1 434 ? -5.484 -23.422 -10.953 1 98.56 434 TYR A C 1
ATOM 3577 O O . TYR A 1 434 ? -4.5 -23.453 -11.703 1 98.56 434 TYR A O 1
ATOM 3585 N N . VAL A 1 435 ? -6.211 -22.359 -10.766 1 98.81 435 VAL A N 1
ATOM 3586 C CA . VAL A 1 435 ? -5.77 -20.984 -10.969 1 98.81 435 VAL A CA 1
ATOM 3587 C C . VAL A 1 435 ? -5.559 -20.312 -9.617 1 98.81 435 VAL A C 1
ATOM 3589 O O . VAL A 1 435 ? -6.434 -20.344 -8.758 1 98.81 435 VAL A O 1
ATOM 3592 N N . LEU A 1 436 ? -4.371 -19.797 -9.422 1 98.44 436 LEU A N 1
ATOM 3593 C CA . LEU A 1 436 ? -4.129 -19.141 -8.141 1 98.44 436 LEU A CA 1
ATOM 3594 C C . LEU A 1 436 ? -4.086 -17.625 -8.289 1 98.44 436 LEU A C 1
ATOM 3596 O O . LEU A 1 436 ? -3.855 -17.109 -9.391 1 98.44 436 LEU A O 1
ATOM 3600 N N . LYS A 1 437 ? -4.387 -16.938 -7.234 1 95.62 437 LYS A N 1
ATOM 3601 C CA . LYS A 1 437 ? -4.148 -15.5 -7.074 1 95.62 437 LYS A CA 1
ATOM 3602 C C . LYS A 1 437 ? -2.801 -15.234 -6.406 1 95.62 437 LYS A C 1
ATOM 3604 O O . LYS A 1 437 ? -2.66 -15.391 -5.191 1 95.62 437 LYS A O 1
ATOM 3609 N N . GLY A 1 438 ? -1.907 -14.773 -7.152 1 93.12 438 GLY A N 1
ATOM 3610 C CA . GLY A 1 438 ? -0.512 -14.719 -6.746 1 93.12 438 GLY A CA 1
ATOM 3611 C C . GLY A 1 438 ? -0.294 -13.969 -5.445 1 93.12 438 GLY A C 1
ATOM 3612 O O . GLY A 1 438 ? 0.536 -14.367 -4.625 1 93.12 438 GLY A O 1
ATOM 3613 N N . ARG A 1 439 ? -0.993 -12.977 -5.137 1 90.06 439 ARG A N 1
ATOM 3614 C CA . ARG A 1 439 ? -0.79 -12.156 -3.947 1 90.06 439 ARG A CA 1
ATOM 3615 C C . ARG A 1 439 ? -1.278 -12.875 -2.695 1 90.06 439 ARG A C 1
ATOM 3617 O O . ARG A 1 439 ? -0.911 -12.508 -1.578 1 90.06 439 ARG A O 1
ATOM 3624 N N . ASN A 1 440 ? -2.137 -13.898 -2.877 1 93.56 440 ASN A N 1
ATOM 3625 C CA . ASN A 1 440 ? -2.697 -14.617 -1.739 1 93.56 440 ASN A CA 1
ATOM 3626 C C . ASN A 1 440 ? -2.018 -15.977 -1.544 1 93.56 440 ASN A C 1
ATOM 3628 O O . ASN A 1 440 ? -2.428 -16.766 -0.688 1 93.56 440 ASN A O 1
ATOM 3632 N N . VAL A 1 441 ? -1.006 -16.234 -2.309 1 96.31 441 VAL A N 1
ATOM 3633 C CA . VAL A 1 441 ? -0.382 -17.562 -2.242 1 96.31 441 VAL A CA 1
ATOM 3634 C C . VAL A 1 441 ? 1.08 -17.422 -1.826 1 96.31 441 VAL A C 1
ATOM 3636 O O . VAL A 1 441 ? 1.764 -16.469 -2.244 1 96.31 441 VAL A O 1
ATOM 3639 N N . LEU A 1 442 ? 1.545 -18.422 -1.013 1 94.88 442 LEU A N 1
ATOM 3640 C CA . LEU A 1 442 ? 2.93 -18.438 -0.554 1 94.88 442 LEU A CA 1
ATOM 3641 C C . LEU A 1 442 ? 3.691 -19.625 -1.145 1 94.88 442 LEU A C 1
ATOM 3643 O O . LEU A 1 442 ? 4.902 -19.531 -1.356 1 94.88 442 LEU A O 1
ATOM 3647 N N . GLU A 1 443 ? 2.992 -20.688 -1.406 1 96.62 443 GLU A N 1
ATOM 3648 C CA . GLU A 1 443 ? 3.6 -21.891 -1.962 1 96.62 443 GLU A CA 1
ATOM 3649 C C . GLU A 1 443 ? 2.609 -22.656 -2.836 1 96.62 443 GLU A C 1
ATOM 3651 O O . GLU A 1 443 ? 1.527 -23.031 -2.377 1 96.62 443 GLU A O 1
ATOM 3656 N N . ALA A 1 444 ? 3.049 -22.875 -3.992 1 97.06 444 ALA A N 1
ATOM 3657 C CA . ALA A 1 444 ? 2.221 -23.594 -4.953 1 97.06 444 ALA A CA 1
ATOM 3658 C C . ALA A 1 444 ? 2.594 -25.078 -4.992 1 97.06 444 ALA A C 1
ATOM 3660 O O . ALA A 1 444 ? 3.766 -25.422 -4.855 1 97.06 444 ALA A O 1
ATOM 3661 N N . GLY A 1 445 ? 1.577 -25.875 -5.176 1 96.38 445 GLY A N 1
ATOM 3662 C CA . GLY A 1 445 ? 1.769 -27.281 -5.453 1 96.38 445 GLY A CA 1
ATOM 3663 C C . GLY A 1 445 ? 1.379 -27.672 -6.867 1 96.38 445 GLY A C 1
ATOM 3664 O O . GLY A 1 445 ? 1.063 -26.812 -7.691 1 96.38 445 GLY A O 1
ATOM 3665 N N . ASN A 1 446 ? 1.5 -28.953 -7.113 1 95.25 446 ASN A N 1
ATOM 3666 C CA . ASN A 1 446 ? 1.156 -29.438 -8.445 1 95.25 446 ASN A CA 1
ATOM 3667 C C . ASN A 1 446 ? -0.353 -29.438 -8.672 1 95.25 446 ASN A C 1
ATOM 3669 O O . ASN A 1 446 ? -0.822 -29.125 -9.766 1 95.25 446 ASN A O 1
ATOM 3673 N N . HIS A 1 447 ? -1.097 -29.781 -7.609 1 96.81 447 HIS A N 1
ATOM 3674 C CA . HIS A 1 447 ? -2.527 -30 -7.797 1 96.81 447 HIS A CA 1
ATOM 3675 C C . HIS A 1 447 ? -3.346 -29 -6.988 1 96.81 447 HIS A C 1
ATOM 3677 O O . HIS A 1 447 ? -4.551 -28.859 -7.207 1 96.81 447 HIS A O 1
ATOM 3683 N N . PHE A 1 448 ? -2.717 -28.406 -6.059 1 97.19 448 PHE A N 1
ATOM 3684 C CA . PHE A 1 448 ? -3.371 -27.406 -5.215 1 97.19 448 PHE A CA 1
ATOM 3685 C C . PHE A 1 448 ? -2.34 -26.531 -4.52 1 97.19 448 PHE A C 1
ATOM 3687 O O . PHE A 1 448 ? -1.136 -26.766 -4.625 1 97.19 448 PHE A O 1
ATOM 3694 N N . VAL A 1 449 ? -2.793 -25.484 -3.869 1 97.62 449 VAL A N 1
ATOM 3695 C CA . VAL A 1 449 ? -1.943 -24.562 -3.129 1 97.62 449 VAL A CA 1
ATOM 3696 C C . VAL A 1 449 ? -1.606 -25.156 -1.761 1 97.62 449 VAL A C 1
ATOM 3698 O O . VAL A 1 449 ? -2.496 -25.609 -1.038 1 97.62 449 VAL A O 1
ATOM 3701 N N . TRP A 1 450 ? -0.314 -25.172 -1.398 1 96.25 450 TRP A N 1
ATOM 3702 C CA . TRP A 1 450 ? 0.11 -25.719 -0.117 1 96.25 450 TRP A CA 1
ATOM 3703 C C . TRP A 1 450 ? 0.031 -24.672 0.984 1 96.25 450 TRP A C 1
ATOM 3705 O O . TRP A 1 450 ? -0.374 -24.969 2.109 1 96.25 450 TRP A O 1
ATOM 3715 N N . LYS A 1 451 ? 0.515 -23.469 0.708 1 94.62 451 LYS A N 1
ATOM 3716 C CA . LYS A 1 451 ? 0.518 -22.391 1.686 1 94.62 451 LYS A CA 1
ATOM 3717 C C . LYS A 1 451 ? -0.07 -21.109 1.091 1 94.62 451 LYS A C 1
ATOM 3719 O O . LYS A 1 451 ? 0.271 -20.719 -0.029 1 94.62 451 LYS A O 1
ATOM 3724 N N . ALA A 1 452 ? -0.98 -20.5 1.81 1 95.12 452 ALA A N 1
ATOM 3725 C CA . ALA A 1 452 ? -1.611 -19.25 1.402 1 95.12 452 ALA A CA 1
ATOM 3726 C C . ALA A 1 452 ? -1.652 -18.25 2.559 1 95.12 452 ALA A C 1
ATOM 3728 O O . ALA A 1 452 ? -1.382 -18.609 3.707 1 95.12 452 ALA A O 1
ATOM 3729 N N . VAL A 1 453 ? -1.876 -17 2.203 1 90.06 453 VAL A N 1
ATOM 3730 C CA . VAL A 1 453 ? -2.045 -15.953 3.199 1 90.06 453 VAL A CA 1
ATOM 3731 C C . VAL A 1 453 ? -3.193 -16.312 4.141 1 90.06 453 VAL A C 1
ATOM 3733 O O . VAL A 1 453 ? -4.184 -16.906 3.719 1 90.06 453 VAL A O 1
ATOM 3736 N N . ARG A 1 454 ? -3.09 -15.844 5.293 1 83.25 454 ARG A N 1
ATOM 3737 C CA . ARG A 1 454 ? -4.082 -16.156 6.316 1 83.25 454 ARG A CA 1
ATOM 3738 C C . ARG A 1 454 ? -5.461 -15.641 5.918 1 83.25 454 ARG A C 1
ATOM 3740 O O . ARG A 1 454 ? -5.574 -14.609 5.25 1 83.25 454 ARG A O 1
ATOM 3747 N N . ASP A 1 455 ? -6.461 -16.375 6.285 1 82.81 455 ASP A N 1
ATOM 3748 C CA . ASP A 1 455 ? -7.867 -16.016 6.133 1 82.81 455 ASP A CA 1
ATOM 3749 C C . ASP A 1 455 ? -8.289 -16.047 4.664 1 82.81 455 ASP A C 1
ATOM 3751 O O . ASP A 1 455 ? -9.141 -15.273 4.242 1 82.81 455 ASP A O 1
ATOM 3755 N N . THR A 1 456 ? -7.559 -16.766 3.879 1 93 456 THR A N 1
ATOM 3756 C CA . THR A 1 456 ? -7.973 -17.031 2.506 1 93 456 THR A CA 1
ATOM 3757 C C . THR A 1 456 ? -8.32 -18.516 2.33 1 93 456 THR A C 1
ATOM 3759 O O . THR A 1 456 ? -7.969 -19.344 3.17 1 93 456 THR A O 1
ATOM 3762 N N . TYR A 1 457 ? -9.062 -18.797 1.298 1 95.62 457 TYR A N 1
ATOM 3763 C CA . TYR A 1 457 ? -9.477 -20.188 1.098 1 95.62 457 TYR A CA 1
ATOM 3764 C C . TYR A 1 457 ? -9.445 -20.547 -0.381 1 95.62 457 TYR A C 1
ATOM 3766 O O . TYR A 1 457 ? -9.383 -19.672 -1.245 1 95.62 457 TYR A O 1
ATOM 3774 N N . GLU A 1 458 ? -9.43 -21.812 -0.624 1 98.12 458 GLU A N 1
ATOM 3775 C CA . GLU A 1 458 ? -9.57 -22.359 -1.973 1 98.12 458 GLU A CA 1
ATOM 3776 C C . GLU A 1 458 ? -11.031 -22.438 -2.391 1 98.12 458 GLU A C 1
ATOM 3778 O O . GLU A 1 458 ? -11.883 -22.891 -1.616 1 98.12 458 GLU A O 1
ATOM 3783 N N . TYR A 1 459 ? -11.328 -21.922 -3.527 1 98.19 459 TYR A N 1
ATOM 3784 C CA . TYR A 1 459 ? -12.648 -22.125 -4.109 1 98.19 459 TYR A CA 1
ATOM 3785 C C . TYR A 1 459 ? -12.719 -23.422 -4.887 1 98.19 459 TYR A C 1
ATOM 3787 O O . TYR A 1 459 ? -12.156 -23.531 -5.98 1 98.19 459 TYR A O 1
ATOM 3795 N N . PRO A 1 460 ? -13.367 -24.406 -4.301 1 98.44 460 PRO A N 1
ATOM 3796 C CA . PRO A 1 460 ? -13.57 -25.625 -5.082 1 98.44 460 PRO A CA 1
ATOM 3797 C C . PRO A 1 460 ? -14.586 -25.453 -6.203 1 98.44 460 PRO A C 1
ATOM 3799 O O . PRO A 1 460 ? -15.789 -25.328 -5.938 1 98.44 460 PRO A O 1
ATOM 3802 N N . VAL A 1 461 ? -14.133 -25.438 -7.406 1 98.38 461 VAL A N 1
ATOM 3803 C CA . VAL A 1 461 ? -15.016 -25.219 -8.547 1 98.38 461 VAL A CA 1
ATOM 3804 C C . VAL A 1 461 ? -15.945 -26.422 -8.711 1 98.38 461 VAL A C 1
ATOM 3806 O O . VAL A 1 461 ? -15.492 -27.547 -8.93 1 98.38 461 VAL A O 1
ATOM 3809 N N . PRO A 1 462 ? -17.172 -26.141 -8.609 1 97.19 462 PRO A N 1
ATOM 3810 C CA . PRO A 1 462 ? -18.109 -27.25 -8.82 1 97.19 462 PRO A CA 1
ATOM 3811 C C . PRO A 1 462 ? -18.062 -27.781 -10.25 1 97.19 462 PRO A C 1
ATOM 3813 O O . PRO A 1 462 ? -17.844 -27.016 -11.195 1 97.19 462 PRO A O 1
ATOM 3816 N N . GLU A 1 463 ? -18.359 -29.062 -10.359 1 95.94 463 GLU A N 1
ATOM 3817 C CA . GLU A 1 463 ? -18.375 -29.719 -11.664 1 95.94 463 GLU A CA 1
ATOM 3818 C C . GLU A 1 463 ? -19.297 -28.984 -12.641 1 95.94 463 GLU A C 1
ATOM 3820 O O . GLU A 1 463 ? -19 -28.906 -13.836 1 95.94 463 GLU A O 1
ATOM 3825 N N . SER A 1 464 ? -20.375 -28.438 -12.156 1 95.19 464 SER A N 1
ATOM 3826 C CA . SER A 1 464 ? -21.359 -27.766 -12.992 1 95.19 464 SER A CA 1
ATOM 3827 C C . SER A 1 464 ? -20.812 -26.438 -13.508 1 95.19 464 SER A C 1
ATOM 3829 O O . SER A 1 464 ? -21.328 -25.891 -14.484 1 95.19 464 SER A O 1
ATOM 3831 N N . GLU A 1 465 ? -19.734 -25.938 -12.898 1 96.62 465 GLU A N 1
ATOM 3832 C CA . GLU A 1 465 ? -19.219 -24.609 -13.266 1 96.62 465 GLU A CA 1
ATOM 3833 C C . GLU A 1 465 ? -17.953 -24.734 -14.109 1 96.62 465 GLU A C 1
ATOM 3835 O O . GLU A 1 465 ? -17.641 -23.844 -14.898 1 96.62 465 GLU A O 1
ATOM 3840 N N . GLY A 1 466 ? -17.25 -25.797 -13.883 1 97.5 466 GLY A N 1
ATOM 3841 C CA . GLY A 1 466 ? -16.031 -25.953 -14.656 1 97.5 466 GLY A CA 1
ATOM 3842 C C . GLY A 1 466 ? -15.289 -27.234 -14.336 1 97.5 466 GLY A C 1
ATOM 3843 O O . GLY A 1 466 ? -15.469 -27.812 -13.266 1 97.5 466 GLY A O 1
ATOM 3844 N N . LEU A 1 467 ? -14.414 -27.641 -15.297 1 97.94 467 LEU A N 1
ATOM 3845 C CA . LEU A 1 467 ? -13.633 -28.859 -15.164 1 97.94 467 LEU A CA 1
ATOM 3846 C C . LEU A 1 467 ? -12.242 -28.688 -15.766 1 97.94 467 LEU A C 1
ATOM 3848 O O . LEU A 1 467 ? -12.023 -27.797 -16.594 1 97.94 467 LEU A O 1
ATOM 3852 N N . LEU A 1 468 ? -11.336 -29.5 -15.281 1 98.44 468 LEU A N 1
ATOM 3853 C CA . LEU A 1 468 ? -10.062 -29.734 -15.945 1 98.44 468 LEU A CA 1
ATOM 3854 C C . LEU A 1 468 ? -10.188 -30.844 -16.984 1 98.44 468 LEU A C 1
ATOM 3856 O O . LEU A 1 468 ? -10.508 -31.984 -16.656 1 98.44 468 LEU A O 1
ATOM 3860 N N . MET A 1 469 ? -10.008 -30.469 -18.25 1 97.88 469 MET A N 1
ATOM 3861 C CA . MET A 1 469 ? -9.992 -31.422 -19.344 1 97.88 469 MET A CA 1
ATOM 3862 C C . MET A 1 469 ? -8.586 -31.938 -19.594 1 97.88 469 MET A C 1
ATOM 3864 O O . MET A 1 469 ? -7.758 -31.25 -20.188 1 97.88 469 MET A O 1
ATOM 3868 N N . HIS A 1 470 ? -8.336 -33.156 -19.188 1 97.12 470 HIS A N 1
ATOM 3869 C CA . HIS A 1 470 ? -7 -33.75 -19.266 1 97.12 470 HIS A CA 1
ATOM 3870 C C . HIS A 1 470 ? -6.902 -34.75 -20.406 1 97.12 470 HIS A C 1
ATOM 3872 O O . HIS A 1 470 ? -7.469 -35.844 -20.344 1 97.12 470 HIS A O 1
ATOM 3878 N N . TYR A 1 471 ? -6.23 -34.344 -21.438 1 95.88 471 TYR A N 1
ATOM 3879 C CA . TYR A 1 471 ? -6.012 -35.219 -22.594 1 95.88 471 TYR A CA 1
ATOM 3880 C C . TYR A 1 471 ? -4.77 -36.062 -22.391 1 95.88 471 TYR A C 1
ATOM 3882 O O . TYR A 1 471 ? -3.66 -35.656 -22.734 1 95.88 471 TYR A O 1
ATOM 3890 N N . ARG A 1 472 ? -4.969 -37.25 -21.953 1 92.5 472 ARG A N 1
ATOM 3891 C CA . ARG A 1 472 ? -3.859 -38.094 -21.531 1 92.5 472 ARG A CA 1
ATOM 3892 C C . ARG A 1 472 ? -3.537 -39.156 -22.578 1 92.5 472 ARG A C 1
ATOM 3894 O O . ARG A 1 472 ? -4.402 -39.969 -22.953 1 92.5 472 ARG A O 1
ATOM 3901 N N . ASP A 1 473 ? -2.336 -39.156 -22.922 1 86.38 473 ASP A N 1
ATOM 3902 C CA . ASP A 1 473 ? -1.848 -40.156 -23.844 1 86.38 473 ASP A CA 1
ATOM 3903 C C . ASP A 1 473 ? -1.053 -41.25 -23.109 1 86.38 473 ASP A C 1
ATOM 3905 O O . ASP A 1 473 ? -0.297 -40.938 -22.188 1 86.38 473 ASP A O 1
ATOM 3909 N N . GLY A 1 474 ? -1.171 -42.562 -23.531 1 75.25 474 GLY A N 1
ATOM 3910 C CA . GLY A 1 474 ? -0.323 -43.688 -23.109 1 75.25 474 GLY A CA 1
ATOM 3911 C C . GLY A 1 474 ? -0.778 -44.312 -21.812 1 75.25 474 GLY A C 1
ATOM 3912 O O . GLY A 1 474 ? -0.673 -45.531 -21.656 1 75.25 474 GLY A O 1
ATOM 3913 N N . ASN A 1 475 ? -0.996 -43.562 -20.797 1 73.38 475 ASN A N 1
ATOM 3914 C CA . ASN A 1 475 ? -1.284 -44.125 -19.484 1 73.38 475 ASN A CA 1
ATOM 3915 C C . ASN A 1 475 ? -2.771 -44.062 -19.156 1 73.38 475 ASN A C 1
ATOM 3917 O O . ASN A 1 475 ? -3.365 -42.969 -19.203 1 73.38 475 ASN A O 1
ATOM 3921 N N . LEU A 1 476 ? -3.283 -45.406 -19.016 1 72.31 476 LEU A N 1
ATOM 3922 C CA . LEU A 1 476 ? -4.672 -45.469 -18.562 1 72.31 476 LEU A CA 1
ATOM 3923 C C . LEU A 1 476 ? -4.762 -45.312 -17.047 1 72.31 476 LEU A C 1
ATOM 3925 O O . LEU A 1 476 ? -3.869 -45.75 -16.328 1 72.31 476 LEU A O 1
ATOM 3929 N N . GLY A 1 477 ? -5.594 -44.5 -16.688 1 73 477 GLY A N 1
ATOM 3930 C CA . GLY A 1 477 ? -5.711 -44.281 -15.266 1 73 477 GLY A CA 1
ATOM 3931 C C . GLY A 1 477 ? -7.09 -44.594 -14.719 1 73 477 GLY A C 1
ATOM 3932 O O . GLY A 1 477 ? -7.645 -45.656 -14.992 1 73 477 GLY A O 1
ATOM 3933 N N . TYR A 1 478 ? -7.707 -43.594 -14.18 1 78.44 478 TYR A N 1
ATOM 3934 C CA . TYR A 1 478 ? -8.852 -43.719 -13.281 1 78.44 478 TYR A CA 1
ATOM 3935 C C . TYR A 1 478 ? -10.148 -43.812 -14.062 1 78.44 478 TYR A C 1
ATOM 3937 O O . TYR A 1 478 ? -10.406 -43.031 -14.969 1 78.44 478 TYR A O 1
ATOM 3945 N N . ASP A 1 479 ? -11.062 -44.812 -13.781 1 84.44 479 ASP A N 1
ATOM 3946 C CA . ASP A 1 479 ? -12.453 -44.938 -14.211 1 84.44 479 ASP A CA 1
ATOM 3947 C C . ASP A 1 479 ? -12.562 -44.875 -15.734 1 84.44 479 ASP A C 1
ATOM 3949 O O . ASP A 1 479 ? -13.477 -44.25 -16.266 1 84.44 479 ASP A O 1
ATOM 3953 N N . PHE A 1 480 ? -11.578 -45.438 -16.531 1 90.75 480 PHE A N 1
ATOM 3954 C CA . PHE A 1 480 ? -11.531 -45.312 -17.984 1 90.75 480 PHE A CA 1
ATOM 3955 C C . PHE A 1 480 ? -12.695 -46.031 -18.641 1 90.75 480 PHE A C 1
ATOM 3957 O O . PHE A 1 480 ? -13 -45.812 -19.812 1 90.75 480 PHE A O 1
ATOM 3964 N N . GLU A 1 481 ? -13.406 -46.875 -17.922 1 92.5 481 GLU A N 1
ATOM 3965 C CA . GLU A 1 481 ? -14.492 -47.656 -18.5 1 92.5 481 GLU A CA 1
ATOM 3966 C C . GLU A 1 481 ? -15.805 -46.875 -18.5 1 92.5 481 GLU A C 1
ATOM 3968 O O . GLU A 1 481 ? -16.719 -47.156 -19.281 1 92.5 481 GLU A O 1
ATOM 3973 N N . ASN A 1 482 ? -15.969 -46.031 -17.641 1 95.19 482 ASN A N 1
ATOM 3974 C CA . ASN A 1 482 ? -17.156 -45.188 -17.547 1 95.19 482 ASN A CA 1
ATOM 3975 C C . ASN A 1 482 ? -16.984 -43.844 -18.266 1 95.19 482 ASN A C 1
ATOM 3977 O O . ASN A 1 482 ? -16.344 -42.938 -17.75 1 95.19 482 ASN A O 1
ATOM 3981 N N . VAL A 1 483 ? -17.562 -43.781 -19.484 1 96.19 483 VAL A N 1
ATOM 3982 C CA . VAL A 1 483 ? -17.234 -42.656 -20.328 1 96.19 483 VAL A CA 1
ATOM 3983 C C . VAL A 1 483 ? -18.5 -41.938 -20.734 1 96.19 483 VAL A C 1
ATOM 3985 O O . VAL A 1 483 ? -19.609 -42.438 -20.594 1 96.19 483 VAL A O 1
ATOM 3988 N N . VAL A 1 484 ? -18.375 -40.656 -21.125 1 97.31 484 VAL A N 1
ATOM 3989 C CA . VAL A 1 484 ? -19.438 -39.844 -21.703 1 97.31 484 VAL A CA 1
ATOM 3990 C C . VAL A 1 484 ? -18.875 -39.062 -22.891 1 97.31 484 VAL A C 1
ATOM 3992 O O . VAL A 1 484 ? -17.672 -38.812 -22.969 1 97.31 484 VAL A O 1
ATOM 3995 N N . LEU A 1 485 ? -19.75 -38.781 -23.859 1 97.31 485 LEU A N 1
ATOM 3996 C CA . LEU A 1 485 ? -19.422 -37.875 -24.953 1 97.31 485 LEU A CA 1
ATOM 3997 C C . LEU A 1 485 ? -19.5 -36.406 -24.484 1 97.31 485 LEU A C 1
ATOM 3999 O O . LEU A 1 485 ? -20.469 -36.031 -23.828 1 97.31 485 LEU A O 1
ATOM 4003 N N . ASP A 1 486 ? -18.453 -35.625 -24.688 1 96.06 486 ASP A N 1
ATOM 4004 C CA . ASP A 1 486 ? -18.375 -34.219 -24.297 1 96.06 486 ASP A CA 1
ATOM 4005 C C . ASP A 1 486 ? -17.922 -33.344 -25.453 1 96.06 486 ASP A C 1
ATOM 4007 O O . ASP A 1 486 ? -16.734 -33.219 -25.719 1 96.06 486 ASP A O 1
ATOM 4011 N N . ASN A 1 487 ? -18.844 -32.625 -26.062 1 94.81 487 ASN A N 1
ATOM 4012 C CA . ASN A 1 487 ? -18.578 -31.828 -27.25 1 94.81 487 ASN A CA 1
ATOM 4013 C C . ASN A 1 487 ? -18.531 -30.344 -26.906 1 94.81 487 ASN A C 1
ATOM 4015 O O . ASN A 1 487 ? -18.469 -29.5 -27.812 1 94.81 487 ASN A O 1
ATOM 4019 N N . ARG A 1 488 ? -18.484 -29.984 -25.719 1 93.5 488 ARG A N 1
ATOM 4020 C CA . ARG A 1 488 ? -18.672 -28.594 -25.297 1 93.5 488 ARG A CA 1
ATOM 4021 C C . ARG A 1 488 ? -17.547 -27.703 -25.812 1 93.5 488 ARG A C 1
ATOM 4023 O O . ARG A 1 488 ? -17.797 -26.609 -26.328 1 93.5 488 ARG A O 1
ATOM 4030 N N . ILE A 1 489 ? -16.312 -28.172 -25.703 1 94.44 489 ILE A N 1
ATOM 4031 C CA . ILE A 1 489 ? -15.195 -27.375 -26.188 1 94.44 489 ILE A CA 1
ATOM 4032 C C . ILE A 1 489 ? -15.258 -27.25 -27.703 1 94.44 489 ILE A C 1
ATOM 4034 O O . ILE A 1 489 ? -15.062 -26.156 -28.25 1 94.44 489 ILE A O 1
ATOM 4038 N N . ARG A 1 490 ? -15.531 -28.328 -28.359 1 94.94 490 ARG A N 1
ATOM 4039 C CA . ARG A 1 490 ? -15.641 -28.328 -29.812 1 94.94 490 ARG A CA 1
ATOM 4040 C C . ARG A 1 490 ? -16.734 -27.359 -30.266 1 94.94 490 ARG A C 1
ATOM 4042 O O . ARG A 1 490 ? -16.531 -26.562 -31.188 1 94.94 490 ARG A O 1
ATOM 4049 N N . ASP A 1 491 ? -17.844 -27.438 -29.656 1 93.25 491 ASP A N 1
ATOM 4050 C CA . ASP A 1 491 ? -19 -26.641 -30.062 1 93.25 491 ASP A CA 1
ATOM 4051 C C . ASP A 1 491 ? -18.75 -25.156 -29.812 1 93.25 491 ASP A C 1
ATOM 4053 O O . ASP A 1 491 ? -19.141 -24.312 -30.609 1 93.25 491 ASP A O 1
ATOM 4057 N N . ARG A 1 492 ? -18.156 -24.844 -28.781 1 92.69 492 ARG A N 1
ATOM 4058 C CA . ARG A 1 492 ? -17.984 -23.453 -28.375 1 92.69 492 ARG A CA 1
ATOM 4059 C C . ARG A 1 492 ? -16.844 -22.797 -29.156 1 92.69 492 ARG A C 1
ATOM 4061 O O . ARG A 1 492 ? -16.938 -21.625 -29.531 1 92.69 492 ARG A O 1
ATOM 4068 N N . PHE A 1 493 ? -15.758 -23.609 -29.406 1 93.12 493 PHE A N 1
ATOM 4069 C CA . PHE A 1 493 ? -14.555 -22.953 -29.906 1 93.12 493 PHE A CA 1
ATOM 4070 C C . PHE A 1 493 ? -14.133 -23.531 -31.25 1 93.12 493 PHE A C 1
ATOM 4072 O O . PHE A 1 493 ? -13.148 -23.094 -31.844 1 93.12 493 PHE A O 1
ATOM 4079 N N . GLY A 1 494 ? -14.852 -24.438 -31.75 1 94.06 494 GLY A N 1
ATOM 4080 C CA . GLY A 1 494 ? -14.422 -25.234 -32.875 1 94.06 494 GLY A CA 1
ATOM 4081 C C . GLY A 1 494 ? -14.039 -24.391 -34.094 1 94.06 494 GLY A C 1
ATOM 4082 O O . GLY A 1 494 ? -12.93 -24.516 -34.625 1 94.06 494 GLY A O 1
ATOM 4083 N N . LYS A 1 495 ? -14.898 -23.469 -34.469 1 94.88 495 LYS A N 1
ATOM 4084 C CA . LYS A 1 495 ? -14.641 -22.641 -35.656 1 94.88 495 LYS A CA 1
ATOM 4085 C C . LYS A 1 495 ? -13.359 -21.828 -35.5 1 94.88 495 LYS A C 1
ATOM 4087 O O . LYS A 1 495 ? -12.477 -21.875 -36.344 1 94.88 495 LYS A O 1
ATOM 4092 N N . THR A 1 496 ? -13.266 -21.188 -34.406 1 97.12 496 THR A N 1
ATOM 4093 C CA . THR A 1 496 ? -12.125 -20.328 -34.125 1 97.12 496 THR A CA 1
ATOM 4094 C C . THR A 1 496 ? -10.852 -21.156 -33.969 1 97.12 496 THR A C 1
ATOM 4096 O O . THR A 1 496 ? -9.797 -20.797 -34.5 1 97.12 496 THR A O 1
ATOM 4099 N N . MET A 1 497 ? -10.906 -22.312 -33.312 1 97.69 497 MET A N 1
ATOM 4100 C CA . MET A 1 497 ? -9.742 -23.141 -33.062 1 97.69 497 MET A CA 1
ATOM 4101 C C . MET A 1 497 ? -9.172 -23.703 -34.344 1 97.69 497 MET A C 1
ATOM 4103 O O . MET A 1 497 ? -7.957 -23.688 -34.562 1 97.69 497 MET A O 1
ATOM 4107 N N . TRP A 1 498 ? -10.07 -24.156 -35.188 1 98.06 498 TRP A N 1
ATOM 4108 C CA . TRP A 1 498 ? -9.609 -24.656 -36.469 1 98.06 498 TRP A CA 1
ATOM 4109 C C . TRP A 1 498 ? -8.891 -23.562 -37.281 1 98.06 498 TRP A C 1
ATOM 4111 O O . TRP A 1 498 ? -7.812 -23.797 -37.812 1 98.06 498 TRP A O 1
ATOM 4121 N N . GLN A 1 499 ? -9.422 -22.422 -37.281 1 98.25 499 GLN A N 1
ATOM 4122 C CA . GLN A 1 499 ? -8.867 -21.312 -38.031 1 98.25 499 GLN A CA 1
ATOM 4123 C C . GLN A 1 499 ? -7.523 -20.859 -37.469 1 98.25 499 GLN A C 1
ATOM 4125 O O . GLN A 1 499 ? -6.516 -20.859 -38.188 1 98.25 499 GLN A O 1
ATOM 4130 N N . VAL A 1 500 ? -7.457 -20.578 -36.219 1 98.44 500 VAL A N 1
ATOM 4131 C CA . VAL A 1 500 ? -6.285 -19.922 -35.656 1 98.44 500 VAL A CA 1
ATOM 4132 C C . VAL A 1 500 ? -5.125 -20.906 -35.594 1 98.44 500 VAL A C 1
ATOM 4134 O O . VAL A 1 500 ? -3.971 -20.547 -35.844 1 98.44 500 VAL A O 1
ATOM 4137 N N . VAL A 1 501 ? -5.359 -22.172 -35.281 1 98.62 501 VAL A N 1
ATOM 4138 C CA . VAL A 1 501 ? -4.281 -23.141 -35.156 1 98.62 501 VAL A CA 1
ATOM 4139 C C . VAL A 1 501 ? -3.672 -23.391 -36.562 1 98.62 501 VAL A C 1
ATOM 4141 O O . VAL A 1 501 ? -2.447 -23.406 -36.688 1 98.62 501 VAL A O 1
ATOM 4144 N N . ASN A 1 502 ? -4.566 -23.547 -37.5 1 98.44 502 ASN A N 1
ATOM 4145 C CA . ASN A 1 502 ? -4.047 -23.797 -38.844 1 98.44 502 ASN A CA 1
ATOM 4146 C C . ASN A 1 502 ? -3.326 -22.578 -39.406 1 98.44 502 ASN A C 1
ATOM 4148 O O . ASN A 1 502 ? -2.326 -22.703 -40.125 1 98.44 502 ASN A O 1
ATOM 4152 N N . GLU A 1 503 ? -3.797 -21.438 -39.125 1 98.5 503 GLU A N 1
ATOM 4153 C CA . GLU A 1 503 ? -3.127 -20.219 -39.562 1 98.5 503 GLU A CA 1
ATOM 4154 C C . GLU A 1 503 ? -1.74 -20.109 -38.938 1 98.5 503 GLU A C 1
ATOM 4156 O O . GLU A 1 503 ? -0.763 -19.812 -39.625 1 98.5 503 GLU A O 1
ATOM 4161 N N . GLN A 1 504 ? -1.644 -20.375 -37.625 1 98.69 504 GLN A N 1
ATOM 4162 C CA . GLN A 1 504 ? -0.363 -20.266 -36.938 1 98.69 504 GLN A CA 1
ATOM 4163 C C . GLN A 1 504 ? 0.618 -21.328 -37.438 1 98.69 504 GLN A C 1
ATOM 4165 O O . GLN A 1 504 ? 1.803 -21.047 -37.625 1 98.69 504 GLN A O 1
ATOM 4170 N N . CYS A 1 505 ? 0.089 -22.516 -37.625 1 98.56 505 CYS A N 1
ATOM 4171 C CA . CYS A 1 505 ? 0.954 -23.578 -38.156 1 98.56 505 CYS A CA 1
ATOM 4172 C C . CYS A 1 505 ? 1.492 -23.219 -39.531 1 98.56 505 CYS A C 1
ATOM 4174 O O . CYS A 1 505 ? 2.648 -23.516 -39.844 1 98.56 505 CYS A O 1
ATOM 4176 N N . ALA A 1 506 ? 0.677 -22.531 -40.344 1 98.38 506 ALA A N 1
ATOM 4177 C CA . ALA A 1 506 ? 1.104 -22.125 -41.688 1 98.38 506 ALA A CA 1
ATOM 4178 C C . ALA A 1 506 ? 2.193 -21.062 -41.594 1 98.38 506 ALA A C 1
ATOM 4180 O O . ALA A 1 506 ? 3.094 -21.016 -42.438 1 98.38 506 ALA A O 1
ATOM 4181 N N . ILE A 1 507 ? 2.137 -20.25 -40.625 1 98.44 507 ILE A N 1
ATOM 4182 C CA . ILE A 1 507 ? 3.117 -19.188 -40.469 1 98.44 507 ILE A CA 1
ATOM 4183 C C . ILE A 1 507 ? 4.426 -19.766 -39.938 1 98.44 507 ILE A C 1
ATOM 4185 O O . ILE A 1 507 ? 5.508 -19.406 -40.406 1 98.44 507 ILE A O 1
ATOM 4189 N N . ILE A 1 508 ? 4.344 -20.672 -39.031 1 98.5 508 ILE A N 1
ATOM 4190 C CA . ILE A 1 508 ? 5.516 -21.219 -38.344 1 98.5 508 ILE A CA 1
ATOM 4191 C C . ILE A 1 508 ? 6.242 -22.188 -39.281 1 98.5 508 ILE A C 1
ATOM 4193 O O . ILE A 1 508 ? 7.477 -22.219 -39.281 1 98.5 508 ILE A O 1
ATOM 4197 N N . PHE A 1 509 ? 5.391 -22.984 -39.969 1 97.94 509 PHE A 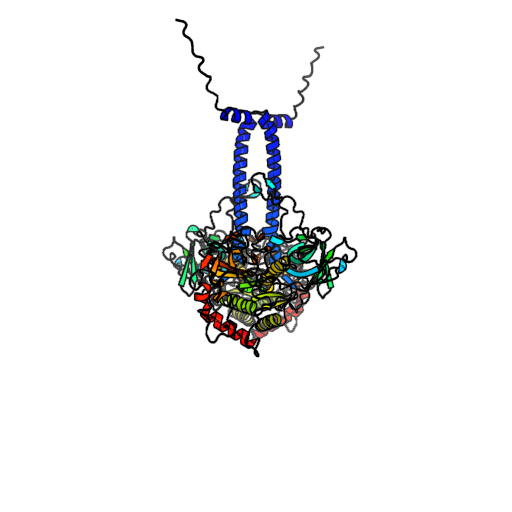N 1
ATOM 4198 C CA . PHE A 1 509 ? 5.926 -23.969 -40.875 1 97.94 509 PHE A CA 1
ATOM 4199 C C . PHE A 1 509 ? 5.422 -23.719 -42.312 1 97.94 509 PHE A C 1
ATOM 4201 O O . PHE A 1 509 ? 4.652 -24.516 -42.844 1 97.94 509 PHE A O 1
ATOM 4208 N N . PRO A 1 510 ? 5.965 -2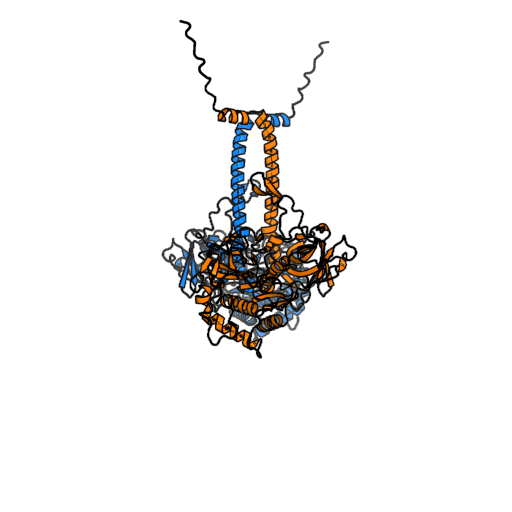2.781 -42.969 1 97.12 510 PRO A N 1
ATOM 4209 C CA . PRO A 1 510 ? 5.418 -22.359 -44.25 1 97.12 510 PRO A CA 1
ATOM 4210 C C . PRO A 1 510 ? 5.578 -23.406 -45.344 1 97.12 510 PRO A C 1
ATOM 4212 O O . PRO A 1 510 ? 4.777 -23.453 -46.281 1 97.12 510 PRO A O 1
ATOM 4215 N N . GLU A 1 511 ? 6.527 -24.266 -45.312 1 96.62 511 GLU A N 1
ATOM 4216 C CA . GLU A 1 511 ? 6.762 -25.25 -46.344 1 96.62 511 GLU A CA 1
ATOM 4217 C C . GLU A 1 511 ? 5.699 -26.344 -46.312 1 96.62 511 GLU A C 1
ATOM 4219 O O . GLU A 1 511 ? 5.18 -26.75 -47.375 1 96.62 511 GLU A O 1
ATOM 4224 N N . THR A 1 512 ? 5.332 -26.797 -45.125 1 95.75 512 THR A N 1
ATOM 4225 C CA . THR A 1 512 ? 4.41 -27.922 -45 1 95.75 512 THR A CA 1
ATOM 4226 C C . THR A 1 512 ? 3.027 -27.438 -44.562 1 95.75 512 THR A C 1
ATOM 4228 O O . THR A 1 512 ? 2.027 -28.125 -44.812 1 95.75 512 THR A O 1
ATOM 4231 N N . ARG A 1 513 ? 2.996 -26.266 -43.875 1 97.06 513 ARG A N 1
ATOM 4232 C CA . ARG A 1 513 ? 1.795 -25.703 -43.25 1 97.06 513 ARG A CA 1
ATOM 4233 C C . ARG A 1 513 ? 1.259 -26.625 -42.156 1 97.06 513 ARG A C 1
ATOM 4235 O O . ARG A 1 513 ? 0.114 -26.469 -41.719 1 97.06 513 ARG A O 1
ATOM 4242 N N . ILE A 1 514 ? 2.082 -27.609 -41.812 1 97 514 ILE A N 1
ATOM 4243 C CA . ILE A 1 514 ? 1.696 -28.609 -40.844 1 97 514 ILE A CA 1
ATOM 4244 C C . ILE A 1 514 ? 2.604 -28.516 -39.594 1 97 514 ILE A C 1
ATOM 4246 O O . ILE A 1 514 ? 3.83 -28.469 -39.75 1 97 514 ILE A O 1
ATOM 4250 N N . CYS A 1 515 ? 1.951 -28.375 -38.438 1 97.56 515 CYS A N 1
ATOM 4251 C CA . CYS A 1 515 ? 2.688 -28.516 -37.188 1 97.56 515 CYS A CA 1
ATOM 4252 C C . CYS A 1 515 ? 2.859 -29.984 -36.812 1 97.56 515 CYS A C 1
ATOM 4254 O O . CYS A 1 515 ? 1.879 -30.719 -36.719 1 97.56 515 CYS A O 1
ATOM 4256 N N . PRO A 1 516 ? 4.082 -30.391 -36.531 1 95.19 516 PRO A N 1
ATOM 4257 C CA . PRO A 1 516 ? 4.312 -31.812 -36.281 1 95.19 516 PRO A CA 1
ATOM 4258 C C . PRO A 1 516 ? 3.625 -32.281 -35 1 95.19 516 PRO A C 1
ATOM 4260 O O . PRO A 1 516 ? 3.604 -31.562 -34 1 95.19 516 PRO A O 1
ATOM 4263 N N . LEU A 1 517 ? 3.066 -33.5 -35 1 91.25 517 LEU A N 1
ATOM 4264 C CA . LEU A 1 517 ? 2.395 -34.125 -33.875 1 91.25 517 LEU A CA 1
ATOM 4265 C C . LEU A 1 517 ? 3.402 -34.812 -32.969 1 91.25 517 LEU A C 1
ATOM 4267 O O . LEU A 1 517 ? 3.086 -35.125 -31.812 1 91.25 517 LEU A O 1
ATOM 4271 N N . GLY A 1 518 ? 4.574 -35.031 -33.375 1 84.31 518 GLY A N 1
ATOM 4272 C CA . GLY A 1 518 ? 5.57 -35.781 -32.625 1 84.31 518 GLY A CA 1
ATOM 4273 C C . GLY A 1 518 ? 5.684 -37.219 -33.125 1 84.31 518 GLY A C 1
ATOM 4274 O O . GLY A 1 518 ? 4.73 -37.781 -33.688 1 84.31 518 GLY A O 1
ATOM 4275 N N . GLU A 1 519 ? 6.941 -37.812 -33.281 1 68.62 519 GLU A N 1
ATOM 4276 C CA . GLU A 1 519 ? 7.152 -39.156 -33.812 1 68.62 519 GLU A CA 1
ATOM 4277 C C . GLU A 1 519 ? 6.324 -40.156 -33.031 1 68.62 519 GLU A C 1
ATOM 4279 O O . GLU A 1 519 ? 5.777 -41.094 -33.625 1 68.62 519 GLU A O 1
ATOM 4284 N N . ASN A 1 520 ? 6.406 -40.125 -31.766 1 56.94 520 ASN A N 1
ATOM 4285 C CA . ASN A 1 520 ? 5.738 -41.156 -30.969 1 56.94 520 ASN A CA 1
ATOM 4286 C C . ASN A 1 520 ? 4.309 -40.75 -30.625 1 56.94 520 ASN A C 1
ATOM 4288 O O . ASN A 1 520 ? 3.75 -41.219 -29.625 1 56.94 520 ASN A O 1
ATOM 4292 N N . TYR A 1 521 ? 3.846 -40 -31.594 1 57.72 521 TYR A N 1
ATOM 4293 C CA . TYR A 1 521 ? 2.471 -39.594 -31.328 1 57.72 521 TYR A CA 1
ATOM 4294 C C . TYR A 1 521 ? 1.516 -40.75 -31.484 1 57.72 521 TYR A C 1
ATOM 4296 O O . TYR A 1 521 ? 1.646 -41.562 -32.406 1 57.72 521 TYR A O 1
ATOM 4304 N N . ASN A 1 522 ? 0.652 -41.125 -30.484 1 48.09 522 ASN A N 1
ATOM 4305 C CA . ASN A 1 522 ? -0.344 -42.188 -30.328 1 48.09 522 ASN A CA 1
ATOM 4306 C C . ASN A 1 522 ? 0.291 -43.5 -29.875 1 48.09 522 ASN A C 1
ATOM 4308 O O . ASN A 1 522 ? -0.32 -44.562 -29.984 1 48.09 522 ASN A O 1
ATOM 4312 N N . GLN A 1 523 ? 1.667 -43.438 -29.641 1 42 523 GLN A N 1
ATOM 4313 C CA . GLN A 1 523 ? 2.123 -44.719 -29.156 1 42 523 GLN A CA 1
ATOM 4314 C C . GLN A 1 523 ? 1.753 -44.938 -27.688 1 42 523 GLN A C 1
ATOM 4316 O O . GLN A 1 523 ? 2.084 -44.094 -26.844 1 42 523 GLN A O 1
ATOM 4321 N N . THR A 1 524 ? 0.682 -45.469 -27.406 1 37.28 524 THR A N 1
ATOM 4322 C CA . THR A 1 524 ? 0.225 -45.938 -26.094 1 37.28 524 THR A CA 1
ATOM 4323 C C . THR A 1 524 ? 1.362 -46.594 -25.328 1 37.28 524 THR A C 1
ATOM 4325 O O . THR A 1 524 ? 1.848 -47.656 -25.734 1 37.28 524 THR A O 1
ATOM 4328 N N . GLU A 1 525 ? 2.369 -45.844 -24.844 1 35.41 525 GLU A N 1
ATOM 4329 C CA . GLU A 1 525 ? 3.23 -46.656 -24 1 35.41 525 GLU A CA 1
ATOM 4330 C C . GLU A 1 525 ? 2.457 -47.25 -22.812 1 35.41 525 GLU A C 1
ATOM 4332 O O . GLU A 1 525 ? 1.661 -46.531 -22.188 1 35.41 525 GLU A O 1
ATOM 4337 N N . PRO A 1 526 ? 2.449 -48.531 -22.641 1 31.05 526 PRO A N 1
ATOM 4338 C CA . PRO A 1 526 ? 1.81 -49.156 -21.469 1 31.05 526 PRO A CA 1
ATOM 4339 C C . PRO A 1 526 ? 2.293 -48.562 -20.141 1 31.05 526 PRO A C 1
ATOM 4341 O O . PRO A 1 526 ? 3.424 -48.062 -20.062 1 31.05 526 PRO A O 1
ATOM 4344 N N . SER A 1 527 ? 1.384 -48.031 -19.391 1 31.3 527 SER A N 1
ATOM 4345 C CA . SER A 1 527 ? 1.644 -47.562 -18.031 1 31.3 527 SER A CA 1
ATOM 4346 C C . SER A 1 527 ? 2.689 -48.438 -17.328 1 31.3 527 SER A C 1
ATOM 4348 O O . SER A 1 527 ? 2.531 -49.656 -17.234 1 31.3 527 SER A O 1
ATOM 4350 N N . GLN A 1 528 ? 4.035 -48.094 -17.547 1 25.09 528 GLN A N 1
ATOM 4351 C CA . GLN A 1 528 ? 4.793 -48.719 -16.484 1 25.09 528 GLN A CA 1
ATOM 4352 C C . GLN A 1 528 ? 4.383 -48.156 -15.117 1 25.09 528 GLN A C 1
ATOM 4354 O O . GLN A 1 528 ? 4.156 -46.969 -14.969 1 25.09 528 GLN A O 1
ATOM 4359 N N . MET B 1 1 ? 7.789 -11.125 97.438 1 24.61 1 MET B N 1
ATOM 4360 C CA . MET B 1 1 ? 8.523 -11.047 96.188 1 24.61 1 MET B CA 1
ATOM 4361 C C . MET B 1 1 ? 7.719 -11.68 95.062 1 24.61 1 MET B C 1
ATOM 4363 O O . MET B 1 1 ? 7.746 -12.898 94.875 1 24.61 1 MET B O 1
ATOM 4367 N N . ALA B 1 2 ? 6.426 -11.188 94.875 1 28.73 2 ALA B N 1
ATOM 4368 C CA . ALA B 1 2 ? 5.426 -11.492 93.812 1 28.73 2 ALA B CA 1
ATOM 4369 C C . ALA B 1 2 ? 6.012 -11.359 92.438 1 28.73 2 ALA B C 1
ATOM 4371 O O . ALA B 1 2 ? 6.398 -10.266 92 1 28.73 2 ALA B O 1
ATOM 4372 N N . ARG B 1 3 ? 6.824 -12.375 92 1 30.09 3 ARG B N 1
ATOM 4373 C CA . ARG B 1 3 ? 7.445 -12.477 90.688 1 30.09 3 ARG B CA 1
ATOM 4374 C C . ARG B 1 3 ? 6.418 -12.289 89.562 1 30.09 3 ARG B C 1
ATOM 4376 O O . ARG B 1 3 ? 5.438 -13.031 89.5 1 30.09 3 ARG B O 1
ATOM 4383 N N . ASN B 1 4 ? 6.16 -11.016 89.188 1 31.12 4 ASN B N 1
ATOM 4384 C CA . ASN B 1 4 ? 5.316 -10.523 88.125 1 31.12 4 ASN B CA 1
ATOM 4385 C C . ASN B 1 4 ? 5.676 -11.172 86.75 1 31.12 4 ASN B C 1
ATOM 4387 O O . ASN B 1 4 ? 6.797 -11.016 86.25 1 31.12 4 ASN B O 1
ATOM 4391 N N . GLN B 1 5 ? 5.207 -12.438 86.562 1 33.28 5 GLN B N 1
ATOM 4392 C CA . GLN B 1 5 ? 5.344 -13.164 85.312 1 33.28 5 GLN B CA 1
ATOM 4393 C C . GLN B 1 5 ? 4.934 -12.289 84.125 1 33.28 5 GLN B C 1
ATOM 4395 O O . GLN B 1 5 ? 3.805 -11.789 84.062 1 33.28 5 GLN B O 1
ATOM 4400 N N . GLY B 1 6 ? 5.883 -11.594 83.5 1 31.36 6 GLY B N 1
ATOM 4401 C CA . GLY B 1 6 ? 5.867 -10.742 82.312 1 31.36 6 GLY B CA 1
ATOM 4402 C C . GLY B 1 6 ? 5.188 -11.383 81.125 1 31.36 6 GLY B C 1
ATOM 4403 O O . GLY B 1 6 ? 5.32 -12.594 80.875 1 31.36 6 GLY B O 1
ATOM 4404 N N . TYR B 1 7 ? 3.918 -10.984 80.812 1 36 7 TYR B N 1
ATOM 4405 C CA . TYR B 1 7 ? 3.111 -11.328 79.625 1 36 7 TYR B CA 1
ATOM 4406 C C . TYR B 1 7 ? 3.939 -11.258 78.375 1 36 7 TYR B C 1
ATOM 4408 O O . TYR B 1 7 ? 4.562 -10.234 78.062 1 36 7 TYR B O 1
ATOM 4416 N N . MET B 1 8 ? 4.703 -12.312 78.125 1 34.53 8 MET B N 1
ATOM 4417 C CA . MET B 1 8 ? 5.41 -12.32 76.812 1 34.53 8 MET B CA 1
ATOM 4418 C C . MET B 1 8 ? 4.441 -12.094 75.688 1 34.53 8 MET B C 1
ATOM 4420 O O . MET B 1 8 ? 3.408 -12.758 75.562 1 34.53 8 MET B O 1
ATOM 4424 N N . PRO B 1 9 ? 4.535 -10.914 75.062 1 34.22 9 PRO B N 1
ATOM 4425 C CA . PRO B 1 9 ? 3.684 -10.609 73.875 1 34.22 9 PRO B CA 1
ATOM 4426 C C . PRO B 1 9 ? 3.736 -11.688 72.812 1 34.22 9 PRO B C 1
ATOM 4428 O O . PRO B 1 9 ? 4.789 -12.297 72.625 1 34.22 9 PRO B O 1
ATOM 4431 N N . ILE B 1 10 ? 2.631 -12.43 72.688 1 37.25 10 ILE B N 1
ATOM 4432 C CA . ILE B 1 10 ? 2.4 -13.375 71.562 1 37.25 10 ILE B CA 1
ATOM 4433 C C . ILE B 1 10 ? 2.971 -12.82 70.25 1 37.25 10 ILE B C 1
ATOM 4435 O O . ILE B 1 10 ? 2.646 -11.703 69.875 1 37.25 10 ILE B O 1
ATOM 4439 N N . LYS B 1 11 ? 4.113 -13.352 69.812 1 34.75 11 LYS B N 1
ATOM 4440 C CA . LYS B 1 11 ? 4.723 -13.117 68.562 1 34.75 11 LYS B CA 1
ATOM 4441 C C . LYS B 1 11 ? 3.666 -13.062 67.438 1 34.75 11 LYS B C 1
ATOM 4443 O O . LYS B 1 11 ? 2.816 -13.945 67.312 1 34.75 11 LYS B O 1
ATOM 4448 N N . SER B 1 12 ? 3.373 -11.844 66.938 1 32.75 12 SER B N 1
ATOM 4449 C CA . SER B 1 12 ? 2.504 -11.469 65.812 1 32.75 12 SER B CA 1
ATOM 4450 C C . SER B 1 12 ? 2.688 -12.406 64.625 1 32.75 12 SER B C 1
ATOM 4452 O O . SER B 1 12 ? 3.793 -12.531 64.125 1 32.75 12 SER B O 1
ATOM 4454 N N . ARG B 1 13 ? 2.027 -13.648 64.75 1 41.47 13 ARG B N 1
ATOM 4455 C CA . ARG B 1 13 ? 1.931 -14.438 63.5 1 41.47 13 ARG B CA 1
ATOM 4456 C C . ARG B 1 13 ? 1.85 -13.531 62.281 1 41.47 13 ARG B C 1
ATOM 4458 O O . ARG B 1 13 ? 1.099 -12.547 62.25 1 41.47 13 ARG B O 1
ATOM 4465 N N . LEU B 1 14 ? 2.918 -13.586 61.5 1 42.09 14 LEU B N 1
ATOM 4466 C CA . LEU B 1 14 ? 3.207 -12.75 60.344 1 42.09 14 LEU B CA 1
ATOM 4467 C C . LEU B 1 14 ? 1.98 -12.633 59.438 1 42.09 14 LEU B C 1
ATOM 4469 O O . LEU B 1 14 ? 1.342 -13.633 59.125 1 42.09 14 LEU B O 1
ATOM 4473 N N . LYS B 1 15 ? 1.333 -11.492 59.312 1 46.28 15 LYS B N 1
ATOM 4474 C CA . LYS B 1 15 ? 0.22 -10.969 58.531 1 46.28 15 LYS B CA 1
ATOM 4475 C C . LYS B 1 15 ? 0.21 -11.57 57.125 1 46.28 15 LYS B C 1
ATOM 4477 O O . LYS B 1 15 ? -0.852 -11.906 56.594 1 46.28 15 LYS B O 1
ATOM 4482 N N . PRO B 1 16 ? 1.343 -11.82 56.656 1 47.22 16 PRO B N 1
ATOM 4483 C CA . PRO B 1 16 ? 1.26 -12.406 55.312 1 47.22 16 PRO B CA 1
ATOM 4484 C C . PRO B 1 16 ? 0.756 -13.852 55.344 1 47.22 16 PRO B C 1
ATOM 4486 O O . PRO B 1 16 ? 0.058 -14.273 54.406 1 47.22 16 PRO B O 1
ATOM 4489 N N . VAL B 1 17 ? 0.948 -14.617 56.375 1 51.28 17 VAL B N 1
ATOM 4490 C CA . VAL B 1 17 ? 0.516 -16.016 56.438 1 51.28 17 VAL B CA 1
ATOM 4491 C C . VAL B 1 17 ? -0.988 -16.078 56.688 1 51.28 17 VAL B C 1
ATOM 4493 O O . VAL B 1 17 ? -1.691 -16.891 56.094 1 51.28 17 VAL B O 1
ATOM 4496 N N . ILE B 1 18 ? -1.485 -15.242 57.594 1 51.06 18 ILE B N 1
ATOM 4497 C CA . ILE B 1 18 ? -2.926 -15.188 57.812 1 51.06 18 ILE B CA 1
ATOM 4498 C C . ILE B 1 18 ? -3.631 -14.766 56.531 1 51.06 18 ILE B C 1
ATOM 4500 O O . ILE B 1 18 ? -4.668 -15.328 56.156 1 51.06 18 ILE B O 1
ATOM 4504 N N . PHE B 1 19 ? -3.035 -13.797 55.875 1 47.78 19 PHE B N 1
ATOM 4505 C CA . PHE B 1 19 ? -3.588 -13.352 54.594 1 47.78 19 PHE B CA 1
ATOM 4506 C C . PHE B 1 19 ? -3.582 -14.492 53.594 1 47.78 19 PHE B C 1
ATOM 4508 O O . PHE B 1 19 ? -4.582 -14.734 52.906 1 47.78 19 PHE B O 1
ATOM 4515 N N . VAL B 1 20 ? -2.498 -15.203 53.562 1 50.88 20 VAL B N 1
ATOM 4516 C CA . VAL B 1 20 ? -2.424 -16.359 52.656 1 50.88 20 VAL B CA 1
ATOM 4517 C C . VAL B 1 20 ? -3.402 -17.438 53.125 1 50.88 20 VAL B C 1
ATOM 4519 O O . VAL B 1 20 ? -4.074 -18.062 52.312 1 50.88 20 VAL B O 1
ATOM 4522 N N . HIS B 1 21 ? -3.596 -17.594 54.406 1 53.19 21 HIS B N 1
ATOM 4523 C CA . HIS B 1 21 ? -4.523 -18.594 54.938 1 53.19 21 HIS B CA 1
ATOM 4524 C C . HIS B 1 21 ? -5.969 -18.203 54.625 1 53.19 21 HIS B C 1
ATOM 4526 O O . HIS B 1 21 ? -6.805 -19.078 54.375 1 53.19 21 HIS B O 1
ATOM 4532 N N . THR B 1 22 ? -6.191 -16.953 54.781 1 51.88 22 THR B N 1
ATOM 4533 C CA . THR B 1 22 ? -7.543 -16.516 54.469 1 51.88 22 THR B CA 1
ATOM 4534 C C . THR B 1 22 ? -7.809 -16.625 52.969 1 51.88 22 THR B C 1
ATOM 4536 O O . THR B 1 22 ? -8.938 -16.906 52.562 1 51.88 22 THR B O 1
ATOM 4539 N N . LEU B 1 23 ? -6.832 -16.312 52.219 1 51.12 23 LEU B N 1
ATOM 4540 C CA . LEU B 1 23 ? -6.941 -16.469 50.781 1 51.12 23 LEU B CA 1
ATOM 4541 C C . LEU B 1 23 ? -7.227 -17.922 50.406 1 51.12 23 LEU B C 1
ATOM 4543 O O . LEU B 1 23 ? -7.863 -18.203 49.406 1 51.12 23 LEU B O 1
ATOM 4547 N N . VAL B 1 24 ? -6.77 -18.797 51.469 1 52.88 24 VAL B N 1
ATOM 4548 C CA . VAL B 1 24 ? -6.918 -20.234 51.25 1 52.88 24 VAL B CA 1
ATOM 4549 C C . VAL B 1 24 ? -8.141 -20.734 52.031 1 52.88 24 VAL B C 1
ATOM 4551 O O . VAL B 1 24 ? -8.391 -21.938 52.062 1 52.88 24 VAL B O 1
ATOM 4554 N N . SER B 1 25 ? -8.844 -19.891 52.656 1 54.81 25 SER B N 1
ATOM 4555 C CA . SER B 1 25 ? -10.039 -20.391 53.312 1 54.81 25 SER B CA 1
ATOM 4556 C C . SER B 1 25 ? -11.117 -20.781 52.344 1 54.81 25 SER B C 1
ATOM 4558 O O . SER B 1 25 ? -11.172 -20.266 51.219 1 54.81 25 SER B O 1
ATOM 4560 N N . ASN B 1 26 ? -11.891 -21.922 52.562 1 54.94 26 ASN B N 1
ATOM 4561 C CA . ASN B 1 26 ? -12.938 -22.5 51.719 1 54.94 26 ASN B CA 1
ATOM 4562 C C . ASN B 1 26 ? -13.938 -21.438 51.25 1 54.94 26 ASN B C 1
ATOM 4564 O O . ASN B 1 26 ? -14.375 -21.469 50.094 1 54.94 26 ASN B O 1
ATOM 4568 N N . ARG B 1 27 ? -14.336 -20.672 52.188 1 56.91 27 ARG B N 1
ATOM 4569 C CA . ARG B 1 27 ? -15.258 -19.594 51.875 1 56.91 27 ARG B CA 1
ATOM 4570 C C . ARG B 1 27 ? -14.633 -18.625 50.844 1 56.91 27 ARG B C 1
ATOM 4572 O O . ARG B 1 27 ? -15.305 -18.188 49.906 1 56.91 27 ARG B O 1
ATOM 4579 N N . PHE B 1 28 ? -13.469 -18.359 51.062 1 57.59 28 PHE B N 1
ATOM 4580 C CA . PHE B 1 28 ? -12.758 -17.438 50.156 1 57.59 28 PHE B CA 1
ATOM 4581 C C . PHE B 1 28 ? -12.594 -18.047 48.781 1 57.59 28 PHE B C 1
ATOM 4583 O O . PHE B 1 28 ? -12.836 -17.391 47.781 1 57.59 28 PHE B O 1
ATOM 4590 N N . ILE B 1 29 ? -12.359 -19.312 48.812 1 58.69 29 ILE B N 1
ATOM 4591 C CA . ILE B 1 29 ? -12.109 -20 47.562 1 58.69 29 ILE B CA 1
ATOM 4592 C C . ILE B 1 29 ? -13.414 -20.141 46.781 1 58.69 29 ILE B C 1
ATOM 4594 O O . ILE B 1 29 ? -13.438 -19.969 45.531 1 58.69 29 ILE B O 1
ATOM 4598 N N . ARG B 1 30 ? -14.5 -20.406 47.594 1 59.19 30 ARG B N 1
ATOM 4599 C CA . ARG B 1 30 ? -15.789 -20.531 46.906 1 59.19 30 ARG B CA 1
ATOM 4600 C C . ARG B 1 30 ? -16.219 -19.188 46.312 1 59.19 30 ARG B C 1
ATOM 4602 O O . ARG B 1 30 ? -16.625 -19.125 45.156 1 59.19 30 ARG B O 1
ATOM 4609 N N . LYS B 1 31 ? -16.25 -18.281 47.156 1 59.22 31 LYS B N 1
ATOM 4610 C CA . LYS B 1 31 ? -16.719 -16.969 46.688 1 59.22 31 LYS B CA 1
ATOM 4611 C C . LYS B 1 31 ? -15.758 -16.391 45.656 1 59.22 31 LYS B C 1
ATOM 4613 O O . LYS B 1 31 ? -16.188 -15.922 44.594 1 59.22 31 LYS B O 1
ATOM 4618 N N . TYR B 1 32 ? -14.609 -16.547 46 1 61.84 32 TYR B N 1
ATOM 4619 C CA . TYR B 1 32 ? -13.664 -15.867 45.125 1 61.84 32 TYR B CA 1
ATOM 4620 C C . TYR B 1 32 ? -13.266 -16.75 43.938 1 61.84 32 TYR B C 1
ATOM 4622 O O . TYR B 1 32 ? -12.836 -16.234 42.906 1 61.84 32 TYR B O 1
ATOM 4630 N N . GLY B 1 33 ? -13.688 -18.047 44.188 1 62.03 33 GLY B N 1
ATOM 4631 C CA . GLY B 1 33 ? -13.477 -18.938 43.062 1 62.03 33 GLY B CA 1
ATOM 4632 C C . GLY B 1 33 ? -14.469 -18.719 41.938 1 62.03 33 GLY B C 1
ATOM 4633 O O . GLY B 1 33 ? -14.086 -18.672 40.781 1 62.03 33 GLY B O 1
ATOM 4634 N N . VAL B 1 34 ? -15.781 -18.625 42.344 1 63.59 34 VAL B N 1
ATOM 4635 C CA . VAL B 1 34 ? -16.812 -18.344 41.344 1 63.59 34 VAL B CA 1
ATOM 4636 C C . VAL B 1 34 ? -16.547 -17 40.688 1 63.59 34 VAL B C 1
ATOM 4638 O O . VAL B 1 34 ? -16.656 -16.891 39.469 1 63.59 34 VAL B O 1
ATOM 4641 N N . PHE B 1 35 ? -16.203 -16.094 41.469 1 69 35 PHE B N 1
ATOM 4642 C CA . PHE B 1 35 ? -15.875 -14.773 40.938 1 69 35 PHE B CA 1
ATOM 4643 C C . PHE B 1 35 ? -14.688 -14.859 40 1 69 35 PHE B C 1
ATOM 4645 O O . PHE B 1 35 ? -14.688 -14.227 38.938 1 69 35 PHE B O 1
ATOM 4652 N N . CYS B 1 36 ? -13.789 -15.68 40.312 1 67.31 36 CYS B N 1
ATOM 4653 C CA . CYS B 1 36 ? -12.625 -15.859 39.469 1 67.31 36 CYS B CA 1
ATOM 4654 C C . CYS B 1 36 ? -13.008 -16.531 38.156 1 67.31 36 CYS B C 1
ATOM 4656 O O . CYS B 1 36 ? -12.508 -16.172 37.094 1 67.31 36 CYS B O 1
ATOM 4658 N N . LEU B 1 37 ? -13.953 -17.484 38.312 1 66 37 LEU B N 1
ATOM 4659 C CA . LEU B 1 37 ? -14.398 -18.156 37.094 1 66 37 LEU B CA 1
ATOM 4660 C C . LEU B 1 37 ? -15.164 -17.188 36.188 1 66 37 LEU B C 1
ATOM 4662 O O . LEU B 1 37 ? -14.992 -17.219 34.969 1 66 37 LEU B O 1
ATOM 4666 N N . ILE B 1 38 ? -15.961 -16.406 36.781 1 72.56 38 ILE B N 1
ATOM 4667 C CA . ILE B 1 38 ? -16.719 -15.406 36 1 72.56 38 ILE B CA 1
ATOM 4668 C C . ILE B 1 38 ? -15.75 -14.398 35.375 1 72.56 38 ILE B C 1
ATOM 4670 O O . ILE B 1 38 ? -15.883 -14.047 34.219 1 72.56 38 ILE B O 1
ATOM 4674 N N . LEU B 1 39 ? -14.781 -14.047 36.125 1 72.19 39 LEU B N 1
ATOM 4675 C CA . LEU B 1 39 ? -13.805 -13.086 35.625 1 72.19 39 LEU B CA 1
ATOM 4676 C C . LEU B 1 39 ? -12.969 -13.695 34.5 1 72.19 39 LEU B C 1
ATOM 4678 O O . LEU B 1 39 ? -12.711 -13.031 33.5 1 72.19 39 LEU B O 1
ATOM 4682 N N . CYS B 1 40 ? -12.695 -14.914 34.688 1 71.69 40 CYS B N 1
ATOM 4683 C CA . CYS B 1 40 ? -11.906 -15.578 33.656 1 71.69 40 CYS B CA 1
ATOM 4684 C C . CYS B 1 40 ? -12.711 -15.727 32.375 1 71.69 40 CYS B C 1
ATOM 4686 O O . CYS B 1 40 ? -12.18 -15.5 31.281 1 71.69 40 CYS B O 1
ATOM 4688 N N . THR B 1 41 ? -13.969 -16.047 32.562 1 73.94 41 THR B N 1
ATOM 4689 C CA . THR B 1 41 ? -14.82 -16.188 31.375 1 73.94 41 THR B CA 1
ATOM 4690 C C . THR B 1 41 ? -15 -14.828 30.703 1 73.94 41 THR B C 1
ATOM 4692 O O . THR B 1 41 ? -14.945 -14.734 29.469 1 73.94 41 THR B O 1
ATOM 4695 N N . ALA B 1 42 ? -15.156 -13.883 31.484 1 74.94 42 ALA B N 1
ATOM 4696 C CA . ALA B 1 42 ? -15.32 -12.539 30.922 1 74.94 42 ALA B CA 1
ATOM 4697 C C . ALA B 1 42 ? -14.047 -12.086 30.219 1 74.94 42 ALA B C 1
ATOM 4699 O O . ALA B 1 42 ? -14.102 -11.539 29.109 1 74.94 42 ALA B O 1
ATOM 4700 N N . LEU B 1 43 ? -12.977 -12.359 30.859 1 71.94 43 LEU B N 1
ATOM 4701 C CA . LEU B 1 43 ? -11.703 -11.992 30.25 1 71.94 43 LEU B CA 1
ATOM 4702 C C . LEU B 1 43 ? -11.453 -12.805 28.984 1 71.94 43 LEU B C 1
ATOM 4704 O O . LEU B 1 43 ? -10.914 -12.289 28.016 1 71.94 43 LEU B O 1
ATOM 4708 N N . GLY B 1 44 ? -11.867 -14.031 29.141 1 71.75 44 GLY B N 1
ATOM 4709 C CA . GLY B 1 44 ? -11.758 -14.859 27.953 1 71.75 44 GLY B CA 1
ATOM 4710 C C . GLY B 1 44 ? -12.586 -14.344 26.781 1 71.75 44 GLY B C 1
ATOM 4711 O O . GLY B 1 44 ? -12.117 -14.312 25.641 1 71.75 44 GLY B O 1
ATOM 4712 N N . LEU B 1 45 ? -13.75 -13.969 27.078 1 76.12 45 LEU B N 1
ATOM 4713 C CA . LEU B 1 45 ? -14.625 -13.43 26.047 1 76.12 45 LEU B CA 1
ATOM 4714 C C . LEU B 1 45 ? -14.07 -12.125 25.484 1 76.12 45 LEU B C 1
ATOM 4716 O O . LEU B 1 45 ? -14.117 -11.891 24.281 1 76.12 45 LEU B O 1
ATOM 4720 N N . LEU B 1 46 ? -13.586 -11.344 26.359 1 71.94 46 LEU B N 1
ATOM 4721 C CA . LEU B 1 46 ? -12.992 -10.086 25.922 1 71.94 46 LEU B CA 1
ATOM 4722 C C . LEU B 1 46 ? -11.773 -10.328 25.047 1 71.94 46 LEU B C 1
ATOM 4724 O O . LEU B 1 46 ? -11.562 -9.633 24.062 1 71.94 46 LEU B O 1
ATOM 4728 N N . TYR B 1 47 ? -11.141 -11.297 25.5 1 69.19 47 TYR B N 1
ATOM 4729 C CA . TYR B 1 47 ? -9.961 -11.656 24.719 1 69.19 47 TYR B CA 1
ATOM 4730 C C . TYR B 1 47 ? -10.352 -12.156 23.328 1 69.19 47 TYR B C 1
ATOM 4732 O O . TYR B 1 47 ? -9.742 -11.773 22.328 1 69.19 47 TYR B O 1
ATOM 4740 N N . TYR B 1 48 ? -11.312 -12.969 23.375 1 72.81 48 TYR B N 1
ATOM 4741 C CA . TYR B 1 48 ? -11.781 -13.508 22.109 1 72.81 48 TYR B CA 1
ATOM 4742 C C . TYR B 1 48 ? -12.266 -12.398 21.188 1 72.81 48 TYR B C 1
ATOM 4744 O O . TYR B 1 48 ? -11.938 -12.375 20 1 72.81 48 TYR B O 1
ATOM 4752 N N . ARG B 1 49 ? -12.898 -11.547 21.656 1 71.69 49 ARG B N 1
ATOM 4753 C CA . ARG B 1 49 ? -13.406 -10.43 20.875 1 71.69 49 ARG B CA 1
ATOM 4754 C C . ARG B 1 49 ? -12.266 -9.555 20.375 1 71.69 49 ARG B C 1
ATOM 4756 O O . ARG B 1 49 ? -12.297 -9.07 19.234 1 71.69 49 ARG B O 1
ATOM 4763 N N . ARG B 1 50 ? -11.344 -9.398 21.219 1 70.38 50 ARG B N 1
ATOM 4764 C CA . ARG B 1 50 ? -10.188 -8.609 20.812 1 70.38 50 ARG B CA 1
ATOM 4765 C C . ARG B 1 50 ? -9.43 -9.273 19.672 1 70.38 50 ARG B C 1
ATOM 4767 O O . ARG B 1 50 ? -8.992 -8.602 18.734 1 70.38 50 ARG B O 1
ATOM 4774 N N . VAL B 1 51 ? -9.445 -10.5 19.75 1 68.12 51 VAL B N 1
ATOM 4775 C CA . VAL B 1 51 ? -8.75 -11.242 18.703 1 68.12 51 VAL B CA 1
ATOM 4776 C C . VAL B 1 51 ? -9.508 -11.117 17.375 1 68.12 51 VAL B C 1
ATOM 4778 O O . VAL B 1 51 ? -8.898 -10.906 16.328 1 68.12 51 VAL B O 1
ATOM 4781 N N . LEU B 1 52 ? -10.766 -11.195 17.453 1 71.69 52 LEU B N 1
ATOM 4782 C CA . LEU B 1 52 ? -11.578 -11.078 16.25 1 71.69 52 LEU B CA 1
ATOM 4783 C C . LEU B 1 52 ? -11.453 -9.688 15.641 1 71.69 52 LEU B C 1
ATOM 4785 O O . LEU B 1 52 ? -11.391 -9.539 14.422 1 71.69 52 LEU B O 1
ATOM 4789 N N . PHE B 1 53 ? -11.383 -8.82 16.516 1 72.5 53 PHE B N 1
ATOM 4790 C CA . PHE B 1 53 ? -11.258 -7.441 16.062 1 72.5 53 PHE B CA 1
ATOM 4791 C C . PHE B 1 53 ? -9.898 -7.211 15.406 1 72.5 53 PHE B C 1
ATOM 4793 O O . PHE B 1 53 ? -9.82 -6.586 14.344 1 72.5 53 PHE B O 1
ATOM 4800 N N . GLN B 1 54 ? -8.984 -7.711 16 1 72.12 54 GLN B N 1
ATOM 4801 C CA . GLN B 1 54 ? -7.645 -7.555 15.453 1 72.12 54 GLN B CA 1
ATOM 4802 C C . GLN B 1 54 ? -7.52 -8.258 14.102 1 72.12 54 GLN B C 1
ATOM 4804 O O . GLN B 1 54 ? -6.895 -7.734 13.18 1 72.12 54 GLN B O 1
ATOM 4809 N N . LYS B 1 55 ? -8.164 -9.344 14.055 1 74.56 55 LYS B N 1
ATOM 4810 C CA . LYS B 1 55 ? -8.172 -10.055 12.789 1 74.56 55 LYS B CA 1
ATOM 4811 C C . LYS B 1 55 ? -8.875 -9.25 11.703 1 74.56 55 LYS B C 1
ATOM 4813 O O . LYS B 1 55 ? -8.406 -9.172 10.57 1 74.56 55 LYS B O 1
ATOM 4818 N N . TYR B 1 56 ? -9.906 -8.672 12.086 1 78.06 56 TYR B N 1
ATOM 4819 C CA . TYR B 1 56 ? -10.688 -7.875 11.148 1 78.06 56 TYR B CA 1
ATOM 4820 C C . TYR B 1 56 ? -9.891 -6.676 10.648 1 78.06 56 TYR B C 1
ATOM 4822 O O . TYR B 1 56 ? -9.75 -6.477 9.445 1 78.06 56 TYR B O 1
ATOM 4830 N N . ILE B 1 57 ? -9.25 -5.953 11.5 1 77.5 57 ILE B N 1
ATOM 4831 C CA . ILE B 1 57 ? -8.617 -4.684 11.164 1 77.5 57 ILE B CA 1
ATOM 4832 C C . ILE B 1 57 ? -7.254 -4.945 10.523 1 77.5 57 ILE B C 1
ATOM 4834 O O . ILE B 1 57 ? -6.844 -4.227 9.609 1 77.5 57 ILE B O 1
ATOM 4838 N N . HIS B 1 58 ? -6.652 -6.031 11.031 1 78.62 58 HIS B N 1
ATOM 4839 C CA . HIS B 1 58 ? -5.258 -6.16 10.625 1 78.62 58 HIS B CA 1
ATOM 4840 C C . HIS B 1 58 ? -5.09 -7.215 9.539 1 78.62 58 HIS B C 1
ATOM 4842 O O . HIS B 1 58 ? -4.023 -7.32 8.93 1 78.62 58 HIS B O 1
ATOM 4848 N N . GLN B 1 59 ? -6.102 -7.902 9.273 1 80.81 59 GLN B N 1
ATOM 4849 C CA . GLN B 1 59 ? -5.977 -8.945 8.258 1 80.81 59 GLN B CA 1
ATOM 4850 C C . GLN B 1 59 ? -7.059 -8.797 7.184 1 80.81 59 GLN B C 1
ATOM 4852 O O . GLN B 1 59 ? -6.75 -8.547 6.016 1 80.81 59 GLN B O 1
ATOM 4857 N N . THR B 1 60 ? -8.289 -8.781 7.641 1 84.94 60 THR B N 1
ATOM 4858 C CA . THR B 1 60 ? -9.406 -8.812 6.699 1 84.94 60 THR B CA 1
ATOM 4859 C C . THR B 1 60 ? -9.445 -7.531 5.871 1 84.94 60 THR B C 1
ATOM 4861 O O . THR B 1 60 ? -9.5 -7.586 4.641 1 84.94 60 THR B O 1
ATOM 4864 N N . LEU B 1 61 ? -9.367 -6.414 6.527 1 86.69 61 LEU B N 1
ATOM 4865 C CA . LEU B 1 61 ? -9.531 -5.148 5.816 1 86.69 61 LEU B CA 1
ATOM 4866 C C . LEU B 1 61 ? -8.344 -4.895 4.891 1 86.69 61 LEU B C 1
ATOM 4868 O O . LEU B 1 61 ? -8.531 -4.527 3.727 1 86.69 61 LEU B O 1
ATOM 4872 N N . PRO B 1 62 ? -7.148 -5.141 5.418 1 84.31 62 PRO B N 1
ATOM 4873 C CA . PRO B 1 62 ? -6.023 -4.961 4.496 1 84.31 62 PRO B CA 1
ATOM 4874 C C . PRO B 1 62 ? -6.078 -5.914 3.305 1 84.31 62 PRO B C 1
ATOM 4876 O O . PRO B 1 62 ? -5.727 -5.535 2.186 1 84.31 62 PRO B O 1
ATOM 4879 N N . LEU B 1 63 ? -6.5 -7.121 3.547 1 86.94 63 LEU B N 1
ATOM 4880 C CA . LEU B 1 63 ? -6.641 -8.086 2.465 1 86.94 63 LEU B CA 1
ATOM 4881 C C . LEU B 1 63 ? -7.648 -7.605 1.429 1 86.94 63 LEU B C 1
ATOM 4883 O O . LEU B 1 63 ? -7.395 -7.688 0.224 1 86.94 63 LEU B O 1
ATOM 4887 N N . TYR B 1 64 ? -8.766 -7.109 1.839 1 89.94 64 TYR B N 1
ATOM 4888 C CA . TYR B 1 64 ? -9.773 -6.586 0.919 1 89.94 64 TYR B CA 1
ATOM 4889 C C . TYR B 1 64 ? -9.25 -5.363 0.177 1 89.94 64 TYR B C 1
ATOM 4891 O O . TYR B 1 64 ? -9.391 -5.262 -1.044 1 89.94 64 TYR B O 1
ATOM 4899 N N . GLN B 1 65 ? -8.648 -4.461 0.897 1 85.94 65 GLN B N 1
ATOM 4900 C CA . GLN B 1 65 ? -8.172 -3.213 0.307 1 85.94 65 GLN B CA 1
ATOM 4901 C C . GLN B 1 65 ? -7.156 -3.479 -0.798 1 85.94 65 GLN B C 1
ATOM 4903 O O . GLN B 1 65 ? -7.133 -2.779 -1.812 1 85.94 65 GLN B O 1
ATOM 4908 N N . ARG B 1 66 ? -6.355 -4.496 -0.653 1 82 66 ARG B N 1
ATOM 4909 C CA . ARG B 1 66 ? -5.324 -4.781 -1.646 1 82 66 ARG B CA 1
ATOM 4910 C C . ARG B 1 66 ? -5.883 -5.625 -2.789 1 82 66 ARG B C 1
ATOM 4912 O O . ARG B 1 66 ? -5.203 -5.844 -3.793 1 82 66 ARG B O 1
ATOM 4919 N N . SER B 1 67 ? -7.055 -6.078 -2.594 1 83.88 67 SER B N 1
ATOM 4920 C CA . SER B 1 67 ? -7.621 -7 -3.572 1 83.88 67 SER B CA 1
ATOM 4921 C C . SER B 1 67 ? -8.562 -6.281 -4.527 1 83.88 67 SER B C 1
ATOM 4923 O O . SER B 1 67 ? -8.836 -6.77 -5.625 1 83.88 67 SER B O 1
ATOM 4925 N N . VAL B 1 68 ? -9.086 -5.148 -4.117 1 85.31 68 VAL B N 1
ATOM 4926 C CA . VAL B 1 68 ? -10.133 -4.5 -4.898 1 85.31 68 VAL B CA 1
ATOM 4927 C C . VAL B 1 68 ? -9.539 -3.344 -5.703 1 85.31 68 VAL B C 1
ATOM 4929 O O . VAL B 1 68 ? -8.672 -2.615 -5.207 1 85.31 68 VAL B O 1
ATOM 4932 N N . SER B 1 69 ? -9.938 -3.236 -6.934 1 82.56 69 SER B N 1
ATOM 4933 C CA . SER B 1 69 ? -9.562 -2.1 -7.77 1 82.56 69 SER B CA 1
ATOM 4934 C C . SER B 1 69 ? -10.5 -0.918 -7.547 1 82.56 69 SER B C 1
ATOM 4936 O O . SER B 1 69 ? -11.719 -1.057 -7.66 1 82.56 69 SER B O 1
ATOM 4938 N N . LEU B 1 70 ? -9.961 0.165 -7.223 1 82.88 70 LEU B N 1
ATOM 4939 C CA . LEU B 1 70 ? -10.758 1.371 -7.027 1 82.88 70 LEU B CA 1
ATOM 4940 C C . LEU B 1 70 ? -10.969 2.105 -8.344 1 82.88 70 LEU B C 1
ATOM 4942 O O . LEU B 1 70 ? -10 2.457 -9.023 1 82.88 70 LEU B O 1
ATOM 4946 N N . VAL B 1 71 ? -12.188 2.248 -8.703 1 81 71 VAL B N 1
ATOM 4947 C CA . VAL B 1 71 ? -12.5 2.83 -10 1 81 71 VAL B CA 1
ATOM 4948 C C . VAL B 1 71 ? -13.344 4.086 -9.82 1 81 71 VAL B C 1
ATOM 4950 O O . VAL B 1 71 ? -14.242 4.117 -8.977 1 81 71 VAL B O 1
ATOM 4953 N N . PHE B 1 72 ? -12.922 5.078 -10.594 1 78.44 72 PHE B N 1
ATOM 4954 C CA . PHE B 1 72 ? -13.695 6.312 -10.57 1 78.44 72 PHE B CA 1
ATOM 4955 C C . PHE B 1 72 ? -14.922 6.203 -11.461 1 78.44 72 PHE B C 1
ATOM 4957 O O . PHE B 1 72 ? -14.938 5.426 -12.414 1 78.44 72 PHE B O 1
ATOM 4964 N N . GLY B 1 73 ? -16 6.75 -11.039 1 64.56 73 GLY B N 1
ATOM 4965 C CA . GLY B 1 73 ? -17.188 6.758 -11.867 1 64.56 73 GLY B CA 1
ATOM 4966 C C . GLY B 1 73 ? -16.953 7.363 -13.242 1 64.56 73 GLY B C 1
ATOM 4967 O O . GLY B 1 73 ? -17.406 6.82 -14.25 1 64.56 73 GLY B O 1
ATOM 4968 N N . ASN B 1 74 ? -16.391 8.523 -13.383 1 58.72 74 ASN B N 1
ATOM 4969 C CA . ASN B 1 74 ? -16.094 9.148 -14.664 1 58.72 74 ASN B CA 1
ATOM 4970 C C . ASN B 1 74 ? -14.594 9.125 -14.961 1 58.72 74 ASN B C 1
ATOM 4972 O O . ASN B 1 74 ? -13.773 9.336 -14.055 1 58.72 74 ASN B O 1
ATOM 4976 N N . ASP B 1 75 ? -14.133 8.219 -15.922 1 54.44 75 ASP B N 1
ATOM 4977 C CA . ASP B 1 75 ? -12.758 7.992 -16.359 1 54.44 75 ASP B CA 1
ATOM 4978 C C . ASP B 1 75 ? -11.938 9.281 -16.281 1 54.44 75 ASP B C 1
ATOM 4980 O O . ASP B 1 75 ? -10.727 9.258 -16.5 1 54.44 75 ASP B O 1
ATOM 4984 N N . SER B 1 76 ? -12.438 10.375 -16.422 1 48.5 76 SER B N 1
ATOM 4985 C CA . SER B 1 76 ? -11.609 11.531 -16.781 1 48.5 76 SER B CA 1
ATOM 4986 C C . SER B 1 76 ? -10.547 11.789 -15.711 1 48.5 76 SER B C 1
ATOM 4988 O O . SER B 1 76 ? -9.359 11.844 -16.016 1 48.5 76 SER B O 1
ATOM 4990 N N . LYS B 1 77 ? -10.758 12.859 -14.664 1 51.41 77 LYS B N 1
ATOM 4991 C CA . LYS B 1 77 ? -9.852 13.914 -14.219 1 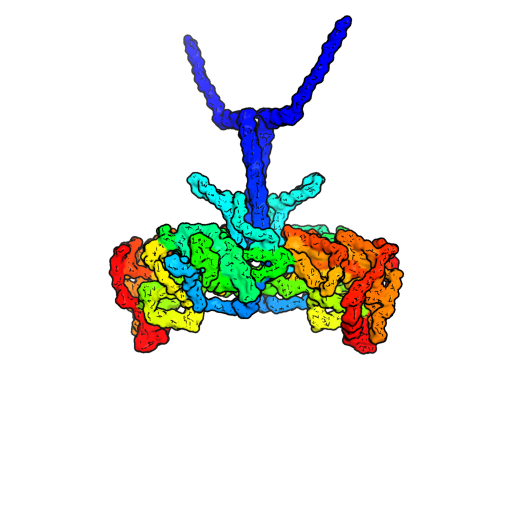51.41 77 LYS B CA 1
ATOM 4992 C C . LYS B 1 77 ? -9.016 13.445 -13.031 1 51.41 77 LYS B C 1
ATOM 4994 O O . LYS B 1 77 ? -8.695 14.234 -12.141 1 51.41 77 LYS B O 1
ATOM 4999 N N . VAL B 1 78 ? -8.82 12.133 -12.844 1 55.16 78 VAL B N 1
ATOM 5000 C CA . VAL B 1 78 ? -8.062 11.828 -11.633 1 55.16 78 VAL B CA 1
ATOM 5001 C C . VAL B 1 78 ? -6.703 12.516 -11.68 1 55.16 78 VAL B C 1
ATOM 5003 O O . VAL B 1 78 ? -6.172 12.93 -10.648 1 55.16 78 VAL B O 1
ATOM 5006 N N . ASP B 1 79 ? -6.18 12.703 -12.844 1 59.19 79 ASP B N 1
ATOM 5007 C CA . ASP B 1 79 ? -4.785 13.133 -12.836 1 59.19 79 ASP B CA 1
ATOM 5008 C C . ASP B 1 79 ? -4.684 14.656 -12.875 1 59.19 79 ASP B C 1
ATOM 5010 O O . ASP B 1 79 ? -3.648 15.211 -13.258 1 59.19 79 ASP B O 1
ATOM 5014 N N . VAL B 1 80 ? -5.859 15.234 -12.359 1 64.19 80 VAL B N 1
ATOM 5015 C CA . VAL B 1 80 ? -5.715 16.688 -12.398 1 64.19 80 VAL B CA 1
ATOM 5016 C C . VAL B 1 80 ? -5.199 17.188 -11.055 1 64.19 80 VAL B C 1
ATOM 5018 O O . VAL B 1 80 ? -5.621 16.703 -10 1 64.19 80 VAL B O 1
ATOM 5021 N N . GLU B 1 81 ? -4.195 18 -11.094 1 74.75 81 GLU B N 1
ATOM 5022 C CA . GLU B 1 81 ? -3.627 18.625 -9.906 1 74.75 81 GLU B CA 1
ATOM 5023 C C . GLU B 1 81 ? -4.668 19.469 -9.172 1 74.75 81 GLU B C 1
ATOM 5025 O O . GLU B 1 81 ? -5.469 20.156 -9.797 1 74.75 81 GLU B O 1
ATOM 5030 N N . ASP B 1 82 ? -4.742 19.297 -7.883 1 84.31 82 ASP B N 1
ATOM 5031 C CA . ASP B 1 82 ? -5.617 20.125 -7.047 1 84.31 82 ASP B CA 1
ATOM 5032 C C . ASP B 1 82 ? -5.164 21.578 -7.047 1 84.31 82 ASP B C 1
ATOM 5034 O O . ASP B 1 82 ? -4.102 21.906 -6.512 1 84.31 82 ASP B O 1
ATOM 5038 N N . THR B 1 83 ? -5.934 22.453 -7.609 1 84.31 83 THR B N 1
ATOM 5039 C CA . THR B 1 83 ? -5.598 23.875 -7.621 1 84.31 83 THR B CA 1
ATOM 5040 C C . THR B 1 83 ? -6.363 24.609 -6.531 1 84.31 83 THR B C 1
ATOM 5042 O O . THR B 1 83 ? -6.031 25.75 -6.199 1 84.31 83 THR B O 1
ATOM 5045 N N . GLY B 1 84 ? -7.316 23.938 -6.012 1 88.31 84 GLY B N 1
ATOM 5046 C CA . GLY B 1 84 ? -8.133 24.578 -4.992 1 88.31 84 GLY B CA 1
ATOM 5047 C C . GLY B 1 84 ? -9.062 25.641 -5.547 1 88.31 84 GLY B C 1
ATOM 5048 O O . GLY B 1 84 ? -9.812 26.266 -4.797 1 88.31 84 GLY B O 1
ATOM 5049 N N . GLN B 1 85 ? -9.117 25.844 -6.824 1 84.69 85 GLN B N 1
ATOM 5050 C CA . GLN B 1 85 ? -9.82 26.969 -7.43 1 84.69 85 GLN B CA 1
ATOM 5051 C C . GLN B 1 85 ? -11.328 26.812 -7.277 1 84.69 85 GLN B C 1
ATOM 5053 O O . GLN B 1 85 ? -12.055 27.812 -7.254 1 84.69 85 GLN B O 1
ATOM 5058 N N . HIS B 1 86 ? -11.742 25.625 -7.062 1 85.56 86 HIS B N 1
ATOM 5059 C CA . HIS B 1 86 ? -13.188 25.422 -7.004 1 85.56 86 HIS B CA 1
ATOM 5060 C C . HIS B 1 86 ? -13.656 25.203 -5.566 1 85.56 86 HIS B C 1
ATOM 5062 O O . HIS B 1 86 ? -14.844 25 -5.32 1 85.56 86 HIS B O 1
ATOM 5068 N N . ASP B 1 87 ? -12.781 25.359 -4.719 1 93.69 87 ASP B N 1
ATOM 5069 C CA . ASP B 1 87 ? -13.148 25.141 -3.322 1 93.69 87 ASP B CA 1
ATOM 5070 C C . ASP B 1 87 ? -13.648 26.438 -2.682 1 93.69 87 ASP B C 1
ATOM 5072 O O . ASP B 1 87 ? -12.961 27.469 -2.725 1 93.69 87 ASP B O 1
ATOM 5076 N N . ARG B 1 88 ? -14.828 26.391 -2.17 1 95.75 88 ARG B N 1
ATOM 5077 C CA . ARG B 1 88 ? -15.438 27.5 -1.438 1 95.75 88 ARG B CA 1
ATOM 5078 C C . ARG B 1 88 ? -16.422 26.984 -0.392 1 95.75 88 ARG B C 1
ATOM 5080 O O . ARG B 1 88 ? -16.859 25.828 -0.454 1 95.75 88 ARG B O 1
ATOM 5087 N N . TRP B 1 89 ? -16.719 27.828 0.544 1 96.69 89 TRP B N 1
ATOM 5088 C CA . TRP B 1 89 ? -17.703 27.469 1.554 1 96.69 89 TRP B CA 1
ATOM 5089 C C . TRP B 1 89 ? -19.109 27.422 0.953 1 96.69 89 TRP B C 1
ATOM 5091 O O . TRP B 1 89 ? -19.531 28.359 0.263 1 96.69 89 TRP B O 1
ATOM 5101 N N . LEU B 1 90 ? -19.797 26.359 1.187 1 96.56 90 LEU B N 1
ATOM 5102 C CA . LEU B 1 90 ? -21.172 26.188 0.742 1 96.56 90 LEU B CA 1
ATOM 5103 C C . LEU B 1 90 ? -22.109 25.953 1.93 1 96.56 90 LEU B C 1
ATOM 5105 O O . LEU B 1 90 ? -21.734 25.266 2.885 1 96.56 90 LEU B O 1
ATOM 5109 N N . PRO B 1 91 ? -23.25 26.516 1.869 1 95.75 91 PRO B N 1
ATOM 5110 C CA . PRO B 1 91 ? -24.203 26.25 2.943 1 95.75 91 PRO B CA 1
ATOM 5111 C C . PRO B 1 91 ? -24.797 24.844 2.893 1 95.75 91 PRO B C 1
ATOM 5113 O O . PRO B 1 91 ? -24.984 24.297 1.807 1 95.75 91 PRO B O 1
ATOM 5116 N N . ILE B 1 92 ? -25.047 24.328 3.994 1 95.19 92 ILE B N 1
ATOM 5117 C CA . ILE B 1 92 ? -25.828 23.094 4.102 1 95.19 92 ILE B CA 1
ATOM 5118 C C . ILE B 1 92 ? -27.281 23.422 4.438 1 95.19 92 ILE B C 1
ATOM 5120 O O . ILE B 1 92 ? -27.594 23.828 5.559 1 95.19 92 ILE B O 1
ATOM 5124 N N . GLY B 1 93 ? -28.094 23.234 3.465 1 93.19 93 GLY B N 1
ATOM 5125 C CA . GLY B 1 93 ? -29.484 23.625 3.65 1 93.19 93 GLY B CA 1
ATOM 5126 C C . GLY B 1 93 ? -29.672 25.125 3.682 1 93.19 93 GLY B C 1
ATOM 5127 O O . GLY B 1 93 ? -29.141 25.844 2.834 1 93.19 93 GLY B O 1
ATOM 5128 N N . ASP B 1 94 ? -30.484 25.547 4.707 1 91.81 94 ASP B N 1
ATOM 5129 C CA . ASP B 1 94 ? -30.781 26.969 4.883 1 91.81 94 ASP B CA 1
ATOM 5130 C C . ASP B 1 94 ? -29.562 27.734 5.387 1 91.81 94 ASP B C 1
ATOM 5132 O O . ASP B 1 94 ? -29.031 27.422 6.457 1 91.81 94 ASP B O 1
ATOM 5136 N N . ALA B 1 95 ? -29.219 28.797 4.637 1 91.31 95 ALA B N 1
ATOM 5137 C CA . ALA B 1 95 ? -28.031 29.578 4.965 1 91.31 95 ALA B CA 1
ATOM 5138 C C . ALA B 1 95 ? -28.156 30.219 6.34 1 91.31 95 ALA B C 1
ATOM 5140 O O . ALA B 1 95 ? -27.156 30.453 7.023 1 91.31 95 ALA B O 1
ATOM 5141 N N . ASP B 1 96 ? -29.406 30.391 6.789 1 91.19 96 ASP B N 1
ATOM 5142 C CA . ASP B 1 96 ? -29.641 31.062 8.062 1 91.19 96 ASP B CA 1
ATOM 5143 C C . ASP B 1 96 ? -29.25 30.172 9.234 1 91.19 96 ASP B C 1
ATOM 5145 O O . ASP B 1 96 ? -29.047 30.641 10.352 1 91.19 96 ASP B O 1
ATOM 5149 N N . LYS B 1 97 ? -29.094 28.922 8.945 1 91.88 97 LYS B N 1
ATOM 5150 C CA . LYS B 1 97 ? -28.734 27.969 9.992 1 91.88 97 LYS B CA 1
ATOM 5151 C C . LYS B 1 97 ? -27.234 27.906 10.188 1 91.88 97 LYS B C 1
ATOM 5153 O O . LYS B 1 97 ? -26.75 27.312 11.164 1 91.88 97 LYS B O 1
ATOM 5158 N N . LYS B 1 98 ? -26.406 28.391 9.297 1 93.5 98 LYS B N 1
ATOM 5159 C CA . LYS B 1 98 ? -24.984 28.656 9.383 1 93.5 98 LYS B CA 1
ATOM 5160 C C . LYS B 1 98 ? -24.172 27.359 9.406 1 93.5 98 LYS B C 1
ATOM 5162 O O . LYS B 1 98 ? -23.109 27.297 10.031 1 93.5 98 LYS B O 1
ATOM 5167 N N . PHE B 1 99 ? -24.844 26.234 8.898 1 94.5 99 PHE B N 1
ATOM 5168 C CA . PHE B 1 99 ? -24.047 25.047 8.578 1 94.5 99 PHE B CA 1
ATOM 5169 C C . PHE B 1 99 ? -23.297 25.219 7.262 1 94.5 99 PHE B C 1
ATOM 5171 O O . PHE B 1 99 ? -23.891 25.656 6.266 1 94.5 99 PHE B O 1
ATOM 5178 N N . LYS B 1 100 ? -22.016 24.875 7.262 1 96.81 100 LYS B N 1
ATOM 5179 C CA . LYS B 1 100 ? -21.266 25.047 6.027 1 96.81 100 LYS B CA 1
ATOM 5180 C C . LYS B 1 100 ? -20.344 23.859 5.773 1 96.81 100 LYS B C 1
ATOM 5182 O O . LYS B 1 100 ? -19.906 23.188 6.715 1 96.81 100 LYS B O 1
ATOM 5187 N N . ILE B 1 101 ? -20.125 23.562 4.559 1 97.38 101 ILE B N 1
ATOM 5188 C CA . ILE B 1 101 ? -19.219 22.516 4.102 1 97.38 101 ILE B CA 1
ATOM 5189 C C . ILE B 1 101 ? -18.156 23.125 3.193 1 97.38 101 ILE B C 1
ATOM 5191 O O . ILE B 1 101 ? -18.438 24.031 2.408 1 97.38 101 ILE B O 1
ATOM 5195 N N . TYR B 1 102 ? -16.922 22.656 3.279 1 97.56 102 TYR B N 1
ATOM 5196 C CA . TYR B 1 102 ? -15.852 23.281 2.52 1 97.56 102 TYR B CA 1
ATOM 5197 C C . TYR B 1 102 ? -15.203 22.297 1.559 1 97.56 102 TYR B C 1
ATOM 5199 O O . TYR B 1 102 ? -15.094 22.562 0.36 1 97.56 102 TYR B O 1
ATOM 5207 N N . SER B 1 103 ? -14.742 21.141 2.029 1 97.06 103 SER B N 1
ATOM 5208 C CA . SER B 1 103 ? -14.008 20.203 1.185 1 97.06 103 SER B CA 1
ATOM 5209 C C . SER B 1 103 ? -14.086 18.781 1.734 1 97.06 103 SER B C 1
ATOM 5211 O O . SER B 1 103 ? -14.633 18.562 2.816 1 97.06 103 SER B O 1
ATOM 5213 N N . ALA B 1 104 ? -13.578 17.844 0.92 1 96.25 104 ALA B N 1
ATOM 5214 C CA . ALA B 1 104 ? -13.578 16.438 1.291 1 96.25 104 ALA B CA 1
ATOM 5215 C C . ALA B 1 104 ? -12.367 15.719 0.7 1 96.25 104 ALA B C 1
ATOM 5217 O O . ALA B 1 104 ? -11.93 16.031 -0.407 1 96.25 104 ALA B O 1
ATOM 5218 N N . TYR B 1 105 ? -11.852 14.734 1.466 1 94.44 105 TYR B N 1
ATOM 5219 C CA . TYR B 1 105 ? -10.664 13.992 1.068 1 94.44 105 TYR B CA 1
ATOM 5220 C C . TYR B 1 105 ? -10.859 12.492 1.274 1 94.44 105 TYR B C 1
ATOM 5222 O O . TYR B 1 105 ? -11.438 12.07 2.279 1 94.44 105 TYR B O 1
ATOM 5230 N N . PHE B 1 106 ? -10.383 11.742 0.332 1 91.75 106 PHE B N 1
ATOM 5231 C CA . PHE B 1 106 ? -10.32 10.305 0.527 1 91.75 106 PHE B CA 1
ATOM 5232 C C . PHE B 1 106 ? -9.125 9.922 1.4 1 91.75 106 PHE B C 1
ATOM 5234 O O . PHE B 1 106 ? -7.996 10.312 1.114 1 91.75 106 PHE B O 1
ATOM 5241 N N . ASP B 1 107 ? -9.359 9.234 2.465 1 89.62 107 ASP B N 1
ATOM 5242 C CA . ASP B 1 107 ? -8.352 8.711 3.379 1 89.62 107 ASP B CA 1
ATOM 5243 C C . ASP B 1 107 ? -8.297 7.188 3.326 1 89.62 107 ASP B C 1
ATOM 5245 O O . ASP B 1 107 ? -9.195 6.512 3.834 1 89.62 107 ASP B O 1
ATOM 5249 N N . PRO B 1 108 ? -7.281 6.602 2.736 1 84.69 108 PRO B N 1
ATOM 5250 C CA . PRO B 1 108 ? -7.203 5.145 2.596 1 84.69 108 PRO B CA 1
ATOM 5251 C C . PRO B 1 108 ? -6.754 4.453 3.881 1 84.69 108 PRO B C 1
ATOM 5253 O O . PRO B 1 108 ? -6.734 3.221 3.949 1 84.69 108 PRO B O 1
ATOM 5256 N N . ARG B 1 109 ? -6.395 5.203 4.969 1 87.62 109 ARG B N 1
ATOM 5257 C CA . ARG B 1 109 ? -5.91 4.602 6.203 1 87.62 109 ARG B CA 1
ATOM 5258 C C . ARG B 1 109 ? -7.027 3.844 6.918 1 87.62 109 ARG B C 1
ATOM 5260 O O . ARG B 1 109 ? -8.047 4.434 7.289 1 87.62 109 ARG B O 1
ATOM 5267 N N . LEU B 1 110 ? -6.754 2.576 7.133 1 82.75 110 LEU B N 1
ATOM 5268 C CA . LEU B 1 110 ? -7.773 1.706 7.715 1 82.75 110 LEU B CA 1
ATOM 5269 C C . LEU B 1 110 ? -7.922 1.966 9.211 1 82.75 110 LEU B C 1
ATOM 5271 O O . LEU B 1 110 ? -8.953 1.632 9.805 1 82.75 110 LEU B O 1
ATOM 5275 N N . GLU B 1 111 ? -6.93 2.566 9.797 1 78.88 111 GLU B N 1
ATOM 5276 C CA . GLU B 1 111 ? -7 2.908 11.219 1 78.88 111 GLU B CA 1
ATOM 5277 C C . GLU B 1 111 ? -8.102 3.934 11.484 1 78.88 111 GLU B C 1
ATOM 5279 O O . GLU B 1 111 ? -8.641 3.998 12.594 1 78.88 111 GLU B O 1
ATOM 5284 N N . VAL B 1 112 ? -8.336 4.734 10.477 1 81.69 112 VAL B N 1
ATOM 5285 C CA . VAL B 1 112 ? -9.391 5.742 10.594 1 81.69 112 VAL B CA 1
ATOM 5286 C C . VAL B 1 112 ? -10.758 5.066 10.586 1 81.69 112 VAL B C 1
ATOM 5288 O O . VAL B 1 112 ? -11.695 5.543 11.227 1 81.69 112 VAL B O 1
ATOM 5291 N N . VAL B 1 113 ? -10.766 3.967 9.852 1 71.44 113 VAL B N 1
ATOM 5292 C CA . VAL B 1 113 ? -12.016 3.232 9.688 1 71.44 113 VAL B CA 1
ATOM 5293 C C . VAL B 1 113 ? -12.305 2.418 10.945 1 71.44 113 VAL B C 1
ATOM 5295 O O . VAL B 1 113 ? -13.461 2.256 11.336 1 71.44 113 VAL B O 1
ATOM 5298 N N . GLY B 1 114 ? -11.195 1.771 11.523 1 60.81 114 GLY B N 1
ATOM 5299 C CA . GLY B 1 114 ? -11.352 0.815 12.609 1 60.81 114 GLY B CA 1
ATOM 5300 C C . GLY B 1 114 ? -11.43 1.469 13.977 1 60.81 114 GLY B C 1
ATOM 5301 O O . GLY B 1 114 ? -11.141 0.834 14.992 1 60.81 114 GLY B O 1
ATOM 5302 N N . LYS B 1 115 ? -11.672 2.742 14.172 1 53.56 115 LYS B N 1
ATOM 5303 C CA . LYS B 1 115 ? -11.609 3.242 15.539 1 53.56 115 LYS B CA 1
ATOM 5304 C C . LYS B 1 115 ? -12.586 2.492 16.438 1 53.56 115 LYS B C 1
ATOM 5306 O O . LYS B 1 115 ? -13.766 2.352 16.109 1 53.56 115 LYS B O 1
ATOM 5311 N N . SER B 1 116 ? -12.023 1.515 17.078 1 43.16 116 SER B N 1
ATOM 5312 C CA . SER B 1 116 ? -12.672 0.801 18.172 1 43.16 116 SER B CA 1
ATOM 5313 C C . SER B 1 116 ? -13.203 1.767 19.234 1 43.16 116 SER B C 1
ATOM 5315 O O . SER B 1 116 ? -12.602 2.814 19.469 1 43.16 116 SER B O 1
ATOM 5317 N N . ILE B 1 117 ? -14.438 1.923 19.328 1 41.62 117 ILE B N 1
ATOM 5318 C CA . ILE B 1 117 ? -14.93 2.562 20.547 1 41.62 117 ILE B CA 1
ATOM 5319 C C . ILE B 1 117 ? -14.18 2.016 21.75 1 41.62 117 ILE B C 1
ATOM 5321 O O . ILE B 1 117 ? -14.297 0.835 22.078 1 41.62 117 ILE B O 1
ATOM 5325 N N . GLY B 1 118 ? -12.977 2.182 21.891 1 39.34 118 GLY B N 1
ATOM 5326 C CA . GLY B 1 118 ? -12.352 1.884 23.172 1 39.34 118 GLY B CA 1
ATOM 5327 C C . GLY B 1 118 ? -13.016 2.596 24.328 1 39.34 118 GLY B C 1
ATOM 5328 O O . GLY B 1 118 ? -13.523 3.709 24.172 1 39.34 118 GLY B O 1
ATOM 5329 N N . LEU B 1 119 ? -13.68 1.884 25.125 1 38.62 119 LEU B N 1
ATOM 5330 C CA . LEU B 1 119 ? -14.008 2.473 26.422 1 38.62 119 LEU B CA 1
ATOM 5331 C C . LEU B 1 119 ? -12.75 2.949 27.141 1 38.62 119 LEU B C 1
ATOM 5333 O O . LEU B 1 119 ? -11.844 2.158 27.406 1 38.62 119 LEU B O 1
ATOM 5337 N N . ASP B 1 120 ? -12.383 4.086 26.922 1 39.16 120 ASP B N 1
ATOM 5338 C CA . ASP B 1 120 ? -11.422 4.66 27.859 1 39.16 120 ASP B CA 1
ATOM 5339 C C . ASP B 1 120 ? -11.898 4.508 29.297 1 39.16 120 ASP B C 1
ATOM 5341 O O . ASP B 1 120 ? -12.938 5.051 29.672 1 39.16 120 ASP B O 1
ATOM 5345 N N . ILE B 1 121 ? -11.617 3.459 29.953 1 37.44 121 ILE B N 1
ATOM 5346 C CA . ILE B 1 121 ? -11.844 3.416 31.391 1 37.44 121 ILE B CA 1
ATOM 5347 C C . ILE B 1 121 ? -10.727 4.16 32.125 1 37.44 121 ILE B C 1
ATOM 5349 O O . ILE B 1 121 ? -9.555 3.775 32.031 1 37.44 121 ILE B O 1
ATOM 5353 N N . ARG B 1 122 ? -11 5.367 32.344 1 37.84 122 ARG B N 1
ATOM 5354 C CA . ARG B 1 122 ? -10.148 6.113 33.25 1 37.84 122 ARG B CA 1
ATOM 5355 C C . ARG B 1 122 ? -10.188 5.512 34.656 1 37.84 122 ARG B C 1
ATOM 5357 O O . ARG B 1 122 ? -11.25 5.445 35.281 1 37.84 122 ARG B O 1
ATOM 5364 N N . LEU B 1 123 ? -9.211 4.645 34.844 1 39.19 123 LEU B N 1
ATOM 5365 C CA . LEU B 1 123 ? -9.109 4.246 36.25 1 39.19 123 LEU B CA 1
ATOM 5366 C C . LEU B 1 123 ? -8.656 5.414 37.094 1 39.19 123 LEU B C 1
ATOM 5368 O O . LEU B 1 123 ? -8.047 6.363 36.594 1 39.19 123 LEU B O 1
ATOM 5372 N N . PRO B 1 124 ? -9.031 5.516 38.344 1 37.97 124 PRO B N 1
ATOM 5373 C CA . PRO B 1 124 ? -8.805 6.664 39.219 1 37.97 124 PRO B CA 1
ATOM 5374 C C . PRO B 1 124 ? -7.418 7.273 39.062 1 37.97 124 PRO B C 1
ATOM 5376 O O . PRO B 1 124 ? -7.25 8.484 39.188 1 37.97 124 PRO B O 1
ATOM 5379 N N . LYS B 1 125 ? -6.281 6.594 39.156 1 46.94 125 LYS B N 1
ATOM 5380 C CA . LYS B 1 125 ? -4.934 7.145 39.219 1 46.94 125 LYS B CA 1
ATOM 5381 C C . LYS B 1 125 ? -4.355 7.348 37.812 1 46.94 125 LYS B C 1
ATOM 5383 O O . LYS B 1 125 ? -3.137 7.301 37.625 1 46.94 125 LYS B O 1
ATOM 5388 N N . GLY B 1 126 ? -5.012 7.676 36.719 1 39.84 126 GLY B N 1
ATOM 5389 C CA . GLY B 1 126 ? -4.586 8.172 35.438 1 39.84 126 GLY B CA 1
ATOM 5390 C C . GLY B 1 126 ? -4.375 7.074 34.406 1 39.84 126 GLY B C 1
ATOM 5391 O O . GLY B 1 126 ? -3.885 7.328 33.312 1 39.84 126 GLY B O 1
ATOM 5392 N N . TRP B 1 127 ? -4.367 5.859 34.938 1 36.62 127 TRP B N 1
ATOM 5393 C CA . TRP B 1 127 ? -4.09 4.828 33.938 1 36.62 127 TRP B CA 1
ATOM 5394 C C . TRP B 1 127 ? -5.234 4.719 32.938 1 36.62 127 TRP B C 1
ATOM 5396 O O . TRP B 1 127 ? -6.402 4.668 33.312 1 36.62 127 TRP B O 1
ATOM 5406 N N . ILE B 1 128 ? -5.199 5.406 31.828 1 36.59 128 ILE B N 1
ATOM 5407 C CA . ILE B 1 128 ? -6.148 5.234 30.734 1 36.59 128 ILE B CA 1
ATOM 5408 C C . ILE B 1 128 ? -5.945 3.869 30.078 1 36.59 128 ILE B C 1
ATOM 5410 O O . ILE B 1 128 ? -4.84 3.539 29.641 1 36.59 128 ILE B O 1
ATOM 5414 N N . THR B 1 129 ? -6.586 2.852 30.688 1 40 129 THR B N 1
ATOM 5415 C CA . THR B 1 129 ? -6.582 1.634 29.891 1 40 129 THR B CA 1
ATOM 5416 C C . THR B 1 129 ? -7.605 1.724 28.75 1 40 129 THR B C 1
ATOM 5418 O O . THR B 1 129 ? -8.711 2.238 28.953 1 40 129 THR B O 1
ATOM 5421 N N . ASN B 1 130 ? -7.234 1.95 27.625 1 38.97 130 ASN B N 1
ATOM 5422 C CA . ASN B 1 130 ? -8.094 1.854 26.453 1 38.97 130 ASN B CA 1
ATOM 5423 C C . ASN B 1 130 ? -8.727 0.474 26.328 1 38.97 130 ASN B C 1
ATOM 5425 O O . ASN B 1 130 ? -8.031 -0.522 26.125 1 38.97 130 ASN B O 1
ATOM 5429 N N . ALA B 1 131 ? -9.609 0.206 27.281 1 38.25 131 ALA B N 1
ATOM 5430 C CA . ALA B 1 131 ? -10.43 -0.969 27 1 38.25 131 ALA B CA 1
ATOM 5431 C C . ALA B 1 131 ? -11.094 -0.849 25.625 1 38.25 131 ALA B C 1
ATOM 5433 O O . ALA B 1 131 ? -12.125 -0.189 25.484 1 38.25 131 ALA B O 1
ATOM 5434 N N . CYS B 1 132 ? -10.406 -0.752 24.625 1 39 132 CYS B N 1
ATOM 5435 C CA . CYS B 1 132 ? -10.75 -0.472 23.234 1 39 132 CYS B CA 1
ATOM 5436 C C . CYS B 1 132 ? -11.93 -1.326 22.781 1 39 132 CYS B C 1
ATOM 5438 O O . CYS B 1 132 ? -12.773 -0.87 22 1 39 132 CYS B O 1
ATOM 5440 N N . CYS B 1 133 ? -12.062 -2.68 23.125 1 38.75 133 CYS B N 1
ATOM 5441 C CA . CYS B 1 133 ? -12.68 -3.676 22.25 1 38.75 133 CYS B CA 1
ATOM 5442 C C . CYS B 1 133 ? -14.156 -3.855 22.594 1 38.75 133 CYS B C 1
ATOM 5444 O O . CYS B 1 133 ? -14.773 -4.848 22.203 1 38.75 133 CYS B O 1
ATOM 5446 N N . LEU B 1 134 ? -14.68 -3.207 23.516 1 39.09 134 LEU B N 1
ATOM 5447 C CA . LEU B 1 134 ? -15.977 -3.793 23.859 1 39.09 134 LEU B CA 1
ATOM 5448 C C . LEU B 1 134 ? -16.953 -3.645 22.703 1 39.09 134 LEU B C 1
ATOM 5450 O O . LEU B 1 134 ? -17.797 -4.516 22.484 1 39.09 134 LEU B O 1
ATOM 5454 N N . LEU B 1 135 ? -17.359 -2.412 22.266 1 38.78 135 LEU B N 1
ATOM 5455 C CA . LEU B 1 135 ? -18.484 -2.309 21.359 1 38.78 135 LEU B CA 1
ATOM 5456 C C . LEU B 1 135 ? -18.016 -2.088 19.922 1 38.78 135 LEU B C 1
ATOM 5458 O O . LEU B 1 135 ? -17.266 -1.146 19.641 1 38.78 135 LEU B O 1
ATOM 5462 N N . LEU B 1 136 ? -17.844 -3.123 19.25 1 41 136 LEU B N 1
ATOM 5463 C CA . LEU B 1 136 ? -17.797 -3.086 17.797 1 41 136 LEU B CA 1
ATOM 5464 C C . LEU B 1 136 ? -18.969 -2.299 17.234 1 41 136 LEU B C 1
ATOM 5466 O O . LEU B 1 136 ? -19.938 -2.887 16.734 1 41 136 LEU B O 1
ATOM 5470 N N . GLU B 1 137 ? -19.656 -1.502 17.938 1 40.28 137 GLU B N 1
ATOM 5471 C CA . GLU B 1 137 ? -20.859 -0.901 17.359 1 40.28 137 GLU B CA 1
ATOM 5472 C C . GLU B 1 137 ? -20.578 -0.327 15.969 1 40.28 137 GLU B C 1
ATOM 5474 O O . GLU B 1 137 ? -21.438 -0.375 15.086 1 40.28 137 GLU B O 1
ATOM 5479 N N . SER B 1 138 ? -19.609 0.529 15.898 1 44.34 138 SER B N 1
ATOM 5480 C CA . SER B 1 138 ? -19.766 1.632 14.953 1 44.34 138 SER B CA 1
ATOM 5481 C C . SER B 1 138 ? -19.766 1.133 13.516 1 44.34 138 SER B C 1
ATOM 5483 O O . SER B 1 138 ? -20.203 1.843 12.609 1 44.34 138 SER B O 1
ATOM 5485 N N . TYR B 1 139 ? -18.75 0.378 13.062 1 50.06 139 TYR B N 1
ATOM 5486 C CA . TYR B 1 139 ? -18.609 0.538 11.617 1 50.06 139 TYR B CA 1
ATOM 5487 C C . TYR B 1 139 ? -19.5 -0.449 10.867 1 50.06 139 TYR B C 1
ATOM 5489 O O . TYR B 1 139 ? -19.031 -1.512 10.445 1 50.06 139 TYR B O 1
ATOM 5497 N N . LEU B 1 140 ? -20.75 -0.233 11.117 1 62.5 140 LEU B N 1
ATOM 5498 C CA . LEU B 1 140 ? -21.609 -1.214 10.469 1 62.5 140 LEU B CA 1
ATOM 5499 C C . LEU B 1 140 ? -21.656 -0.989 8.961 1 62.5 140 LEU B C 1
ATOM 5501 O O . LEU B 1 140 ? -21.891 0.131 8.5 1 62.5 140 LEU B O 1
ATOM 5505 N N . VAL B 1 141 ? -20.953 -1.659 8.273 1 75.12 141 VAL B N 1
ATOM 5506 C CA . VAL B 1 141 ? -21.203 -1.765 6.836 1 75.12 141 VAL B CA 1
ATOM 5507 C C . VAL B 1 141 ? -22.172 -2.91 6.559 1 75.12 141 VAL B C 1
ATOM 5509 O O . VAL B 1 141 ? -22.297 -3.83 7.367 1 75.12 141 VAL B O 1
ATOM 5512 N N . PRO B 1 142 ? -23 -2.67 5.562 1 77.81 142 PRO B N 1
ATOM 5513 C CA . PRO B 1 142 ? -23.906 -3.764 5.215 1 77.81 142 PRO B CA 1
ATOM 5514 C C . PRO B 1 142 ? -23.188 -5.102 5.062 1 77.81 142 PRO B C 1
ATOM 5516 O O . PRO B 1 142 ? -21.984 -5.137 4.801 1 77.81 142 PRO B O 1
ATOM 5519 N N . ASP B 1 143 ? -23.969 -6.105 5.258 1 81.88 143 ASP B N 1
ATOM 5520 C CA . ASP B 1 143 ? -23.422 -7.445 5.059 1 81.88 143 ASP B CA 1
ATOM 5521 C C . ASP B 1 143 ? -22.906 -7.621 3.631 1 81.88 143 ASP B C 1
ATOM 5523 O O . ASP B 1 143 ? -23.562 -7.188 2.676 1 81.88 143 ASP B O 1
ATOM 5527 N N . GLY B 1 144 ? -21.859 -8.195 3.557 1 87.12 144 GLY B N 1
ATOM 5528 C CA . GLY B 1 144 ? -21.266 -8.438 2.25 1 87.12 144 GLY B CA 1
ATOM 5529 C C . GLY B 1 144 ? -20.375 -7.297 1.781 1 87.12 144 GLY B C 1
ATOM 5530 O O . GLY B 1 144 ? -19.875 -7.324 0.661 1 87.12 144 GLY B O 1
ATOM 5531 N N . PHE B 1 145 ? -20.281 -6.332 2.619 1 89.75 145 PHE B N 1
ATOM 5532 C CA . PHE B 1 145 ? -19.422 -5.211 2.27 1 89.75 145 PHE B CA 1
ATOM 5533 C C . PHE B 1 145 ? -18.281 -5.074 3.277 1 89.75 145 PHE B C 1
ATOM 5535 O O . PHE B 1 145 ? -18.422 -5.465 4.438 1 89.75 145 PHE B O 1
ATOM 5542 N N . LEU B 1 146 ? -17.219 -4.582 2.799 1 89.5 146 LEU B N 1
ATOM 5543 C CA . LEU B 1 146 ? -16.078 -4.258 3.656 1 89.5 146 LEU B CA 1
ATOM 5544 C C . LEU B 1 146 ? -15.547 -2.865 3.344 1 89.5 146 LEU B C 1
ATOM 5546 O O . LEU B 1 146 ? -15.469 -2.475 2.176 1 89.5 146 LEU B O 1
ATOM 5550 N N . PRO B 1 147 ? -15.195 -2.133 4.398 1 89.56 147 PRO B N 1
ATOM 5551 C CA . PRO B 1 147 ? -14.625 -0.804 4.156 1 89.56 147 PRO B CA 1
ATOM 5552 C C . PRO B 1 147 ? -13.219 -0.862 3.566 1 89.56 147 PRO B C 1
ATOM 5554 O O . PRO B 1 147 ? -12.438 -1.757 3.904 1 89.56 147 PRO B O 1
ATOM 5557 N N . PHE B 1 148 ? -12.883 0.04 2.676 1 88.06 148 PHE B N 1
ATOM 5558 C CA . PHE B 1 148 ? -11.547 0.108 2.09 1 88.06 148 PHE B CA 1
ATOM 5559 C C . PHE B 1 148 ? -10.938 1.493 2.279 1 88.06 148 PHE B C 1
ATOM 5561 O O . PHE B 1 148 ? -9.82 1.752 1.842 1 88.06 148 PHE B O 1
ATOM 5568 N N . GLY B 1 149 ? -11.617 2.381 2.928 1 88.81 149 GLY B N 1
ATOM 5569 C CA . GLY B 1 149 ? -11.227 3.752 3.209 1 88.81 149 GLY B CA 1
ATOM 5570 C C . GLY B 1 149 ? -12.367 4.613 3.711 1 88.81 149 GLY B C 1
ATOM 5571 O O . GLY B 1 149 ? -13.445 4.105 4.02 1 88.81 149 GLY B O 1
ATOM 5572 N N . SER B 1 150 ? -12.086 5.871 3.799 1 91.62 150 SER B N 1
ATOM 5573 C CA . SER B 1 150 ? -13.109 6.793 4.281 1 91.62 150 SER B CA 1
ATOM 5574 C C . SER B 1 150 ? -12.969 8.164 3.631 1 91.62 150 SER B C 1
ATOM 5576 O O . SER B 1 150 ? -11.938 8.469 3.029 1 91.62 150 SER B O 1
ATOM 5578 N N . ILE B 1 151 ? -14.023 8.836 3.676 1 94.25 151 ILE B N 1
ATOM 5579 C CA . ILE B 1 151 ? -14.016 10.234 3.262 1 94.25 151 ILE B CA 1
ATOM 5580 C C . ILE B 1 151 ? -14.047 11.133 4.492 1 94.25 151 ILE B C 1
ATOM 5582 O O . ILE B 1 151 ? -14.898 10.969 5.367 1 94.25 151 ILE B O 1
ATOM 5586 N N . ARG B 1 152 ? -13.125 11.969 4.543 1 96 152 ARG B N 1
ATOM 5587 C CA . ARG B 1 152 ? -13.109 13.008 5.57 1 96 152 ARG B CA 1
ATOM 5588 C C . ARG B 1 152 ? -13.641 14.328 5.023 1 96 152 ARG B C 1
ATOM 5590 O O . ARG B 1 152 ? -13.094 14.867 4.059 1 96 152 ARG B O 1
ATOM 5597 N N . ILE B 1 153 ? -14.625 14.836 5.652 1 97.38 153 ILE B N 1
ATOM 5598 C CA . ILE B 1 153 ? -15.281 16.062 5.207 1 97.38 153 ILE B CA 1
ATOM 5599 C C . ILE B 1 153 ? -15.031 17.172 6.219 1 97.38 153 ILE B C 1
ATOM 5601 O O . ILE B 1 153 ? -15.188 16.969 7.426 1 97.38 153 ILE B O 1
ATOM 5605 N N . PHE B 1 154 ? -14.641 18.281 5.762 1 97.75 154 PHE B N 1
ATOM 5606 C CA . PHE B 1 154 ? -14.406 19.438 6.625 1 97.75 154 PHE B CA 1
ATOM 5607 C C . PHE B 1 154 ? -15.586 20.406 6.559 1 97.75 154 PHE B C 1
ATOM 5609 O O . PHE B 1 154 ? -16.016 20.781 5.469 1 97.75 154 PHE B O 1
ATOM 5616 N N . ALA B 1 155 ? -16.062 20.797 7.723 1 97.5 155 ALA B N 1
ATOM 5617 C CA . ALA B 1 155 ? -17.266 21.609 7.82 1 97.5 155 ALA B CA 1
ATOM 5618 C C . ALA B 1 155 ? -17.25 22.484 9.07 1 97.5 155 ALA B C 1
ATOM 5620 O O . ALA B 1 155 ? -16.328 22.375 9.891 1 97.5 155 ALA B O 1
ATOM 5621 N N . ILE B 1 156 ? -18.109 23.453 9.086 1 96.69 156 ILE B N 1
ATOM 5622 C CA . ILE B 1 156 ? -18.484 24.172 10.297 1 96.69 156 ILE B CA 1
ATOM 5623 C C . ILE B 1 156 ? -19.891 23.75 10.734 1 96.69 156 ILE B C 1
ATOM 5625 O O . ILE B 1 156 ? -20.859 23.922 9.984 1 96.69 156 ILE B O 1
ATOM 5629 N N . LEU B 1 157 ? -19.969 23.172 11.891 1 96.5 157 LEU B N 1
ATOM 5630 C CA . LEU B 1 157 ? -21.234 22.688 12.445 1 96.5 157 LEU B CA 1
ATOM 5631 C C . LEU B 1 157 ? -21.438 23.219 13.867 1 96.5 157 LEU B C 1
ATOM 5633 O O . LEU B 1 157 ? -20.469 23.609 14.531 1 96.5 157 LEU B O 1
ATOM 5637 N N . PRO B 1 158 ? -22.703 23.234 14.305 1 95.38 158 PRO B N 1
ATOM 5638 C CA . PRO B 1 158 ? -22.906 23.547 15.727 1 95.38 158 PRO B CA 1
ATOM 5639 C C . PRO B 1 158 ? -22.203 22.547 16.641 1 95.38 158 PRO B C 1
ATOM 5641 O O . PRO B 1 158 ? -22.172 21.359 16.359 1 95.38 158 PRO B O 1
ATOM 5644 N N . LEU B 1 159 ? -21.641 23.094 17.688 1 94.44 159 LEU B N 1
ATOM 5645 C CA . LEU B 1 159 ? -20.906 22.25 18.625 1 94.44 159 LEU B CA 1
ATOM 5646 C C . LEU B 1 159 ? -21.797 21.125 19.156 1 94.44 159 LEU B C 1
ATOM 5648 O O . LEU B 1 159 ? -21.328 20 19.344 1 94.44 159 LEU B O 1
ATOM 5652 N N . LYS B 1 160 ? -23.078 21.344 19.359 1 91.81 160 LYS B N 1
ATOM 5653 C CA . LYS B 1 160 ? -23.984 20.375 19.969 1 91.81 160 LYS B CA 1
ATOM 5654 C C . LYS B 1 160 ? -24.828 19.672 18.906 1 91.81 160 LYS B C 1
ATOM 5656 O O . LYS B 1 160 ? -25.906 19.172 19.188 1 91.81 160 LYS B O 1
ATOM 5661 N N . VAL B 1 161 ? -24.344 19.625 17.75 1 92.94 161 VAL B N 1
ATOM 5662 C CA . VAL B 1 161 ? -25.078 18.953 16.688 1 92.94 161 VAL B CA 1
ATOM 5663 C C . VAL B 1 161 ? -25.25 17.469 17.031 1 92.94 161 VAL B C 1
ATOM 5665 O O . VAL B 1 161 ? -24.375 16.875 17.672 1 92.94 161 VAL B O 1
ATOM 5668 N N . GLN B 1 162 ? -26.391 16.922 16.688 1 89.62 162 GLN B N 1
ATOM 5669 C CA . GLN B 1 162 ? -26.625 15.492 16.906 1 89.62 162 GLN B CA 1
ATOM 5670 C C . GLN B 1 162 ? -25.938 14.641 15.836 1 89.62 162 GLN B C 1
ATOM 5672 O O . GLN B 1 162 ? -26.469 14.492 14.734 1 89.62 162 GLN B O 1
ATOM 5677 N N . LYS B 1 163 ? -24.969 13.977 16.219 1 89 163 LYS B N 1
ATOM 5678 C CA . LYS B 1 163 ? -24.109 13.266 15.289 1 89 163 LYS B CA 1
ATOM 5679 C C . LYS B 1 163 ? -24.859 12.156 14.57 1 89 163 LYS B C 1
ATOM 5681 O O . LYS B 1 163 ? -24.625 11.891 13.391 1 89 163 LYS B O 1
ATOM 5686 N N . VAL B 1 164 ? -25.859 11.57 15.188 1 88.38 164 VAL B N 1
ATOM 5687 C CA . VAL B 1 164 ? -26.594 10.438 14.648 1 88.38 164 VAL B CA 1
ATOM 5688 C C . VAL B 1 164 ? -27.469 10.898 13.484 1 88.38 164 VAL B C 1
ATOM 5690 O O . VAL B 1 164 ? -27.906 10.086 12.664 1 88.38 164 VAL B O 1
ATOM 5693 N N . ASN B 1 165 ? -27.672 12.211 13.422 1 92.62 165 ASN B N 1
ATOM 5694 C CA . ASN B 1 165 ? -28.578 12.734 12.406 1 92.62 165 ASN B CA 1
ATOM 5695 C C . ASN B 1 165 ? -27.812 13.305 11.211 1 92.62 165 ASN B C 1
ATOM 5697 O O . ASN B 1 165 ? -28.406 13.93 10.328 1 92.62 165 ASN B O 1
ATOM 5701 N N . ILE B 1 166 ? -26.5 13.125 11.211 1 94.81 166 ILE B N 1
ATOM 5702 C CA . ILE B 1 166 ? -25.688 13.617 10.102 1 94.81 166 ILE B CA 1
ATOM 5703 C C . ILE B 1 166 ? -25.438 12.477 9.109 1 94.81 166 ILE B C 1
ATOM 5705 O O . ILE B 1 166 ? -25.047 11.383 9.5 1 94.81 166 ILE B O 1
ATOM 5709 N N . PHE B 1 167 ? -25.688 12.781 7.801 1 94 167 PHE B N 1
ATOM 5710 C CA . PHE B 1 167 ? -25.516 11.781 6.746 1 94 167 PHE B CA 1
ATOM 5711 C C . PHE B 1 167 ? -24.578 12.297 5.66 1 94 167 PHE B C 1
ATOM 5713 O O . PHE B 1 167 ? -24.578 13.492 5.348 1 94 167 PHE B O 1
ATOM 5720 N N . CYS B 1 168 ? -23.781 11.391 5.129 1 94.94 168 CYS B N 1
ATOM 5721 C CA . CYS B 1 168 ? -22.984 11.641 3.93 1 94.94 168 CYS B CA 1
ATOM 5722 C C . CYS B 1 168 ? -23.719 11.188 2.68 1 94.94 168 CYS B C 1
ATOM 5724 O O . CYS B 1 168 ? -24.172 10.039 2.604 1 94.94 168 CYS B O 1
ATOM 5726 N N . ASN B 1 169 ? -23.891 12.094 1.775 1 93.94 169 ASN B N 1
ATOM 5727 C CA . ASN B 1 169 ? -24.516 11.812 0.482 1 93.94 169 ASN B CA 1
ATOM 5728 C C . ASN B 1 169 ? -23.484 11.812 -0.642 1 93.94 169 ASN B C 1
ATOM 5730 O O . ASN B 1 169 ? -22.875 12.852 -0.944 1 93.94 169 ASN B O 1
ATOM 5734 N N . PHE B 1 170 ? -23.312 10.633 -1.224 1 92.12 170 PHE B N 1
ATOM 5735 C CA . PHE B 1 170 ? -22.312 10.484 -2.266 1 92.12 170 PHE B CA 1
ATOM 5736 C C . PHE B 1 170 ? -22.953 10.492 -3.646 1 92.12 170 PHE B C 1
ATOM 5738 O O . PHE B 1 170 ? -24.062 9.984 -3.824 1 92.12 170 PHE B O 1
ATOM 5745 N N . ARG B 1 171 ? -22.25 11.141 -4.598 1 88.25 171 ARG B N 1
ATOM 5746 C CA . ARG B 1 171 ? -22.734 11.094 -5.973 1 88.25 171 ARG B CA 1
ATOM 5747 C C . ARG B 1 171 ? -21.578 10.953 -6.957 1 88.25 171 ARG B C 1
ATOM 5749 O O . ARG B 1 171 ? -20.453 11.344 -6.652 1 88.25 171 ARG B O 1
ATOM 5756 N N . SER B 1 172 ? -21.797 10.078 -7.898 1 80.88 172 SER B N 1
ATOM 5757 C CA . SER B 1 172 ? -20.922 10.023 -9.062 1 80.88 172 SER B CA 1
ATOM 5758 C C . SER B 1 172 ? -21.672 10.391 -10.336 1 80.88 172 SER B C 1
ATOM 5760 O O . SER B 1 172 ? -22.906 10.398 -10.359 1 80.88 172 SER B O 1
ATOM 5762 N N . ASP B 1 173 ? -21.078 11.094 -11.367 1 60.19 173 ASP B N 1
ATOM 5763 C CA . ASP B 1 173 ? -21.719 11.602 -12.57 1 60.19 173 ASP B CA 1
ATOM 5764 C C . ASP B 1 173 ? -22.719 10.594 -13.133 1 60.19 173 ASP B C 1
ATOM 5766 O O . ASP B 1 173 ? -23.797 10.969 -13.578 1 60.19 173 ASP B O 1
ATOM 5770 N N . ASN B 1 174 ? -22.281 9.375 -13.148 1 51.06 174 ASN B N 1
ATOM 5771 C CA . ASN B 1 174 ? -23.125 8.445 -13.891 1 51.06 174 ASN B CA 1
ATOM 5772 C C . ASN B 1 174 ? -24.109 7.73 -12.977 1 51.06 174 ASN B C 1
ATOM 5774 O O . ASN B 1 174 ? -24.297 6.516 -13.086 1 51.06 174 ASN B O 1
ATOM 5778 N N . ASP B 1 175 ? -24.75 8.438 -12.094 1 58.66 175 ASP B N 1
ATOM 5779 C CA . ASP B 1 175 ? -25.969 7.922 -11.492 1 58.66 175 ASP B CA 1
ATOM 5780 C C . ASP B 1 175 ? -25.703 7.359 -10.094 1 58.66 175 ASP B C 1
ATOM 5782 O O . ASP B 1 175 ? -26.609 6.859 -9.438 1 58.66 175 ASP B O 1
ATOM 5786 N N . TYR B 1 176 ? -24.516 7.312 -9.719 1 61.06 176 TYR B N 1
ATOM 5787 C CA . TYR B 1 176 ? -24.281 6.715 -8.414 1 61.06 176 TYR B CA 1
ATOM 5788 C C . TYR B 1 176 ? -24.703 7.664 -7.297 1 61.06 176 TYR B C 1
ATOM 5790 O O . TYR B 1 176 ? -24.266 8.812 -7.246 1 61.06 176 TYR B O 1
ATOM 5798 N N . LEU B 1 177 ? -25.875 7.309 -6.574 1 71.44 177 LEU B N 1
ATOM 5799 C CA . LEU B 1 177 ? -26.297 8.023 -5.379 1 71.44 177 LEU B CA 1
ATOM 5800 C C . LEU B 1 177 ? -26.312 7.094 -4.168 1 71.44 177 LEU B C 1
ATOM 5802 O O . LEU B 1 177 ? -26.828 5.98 -4.234 1 71.44 177 LEU B O 1
ATOM 5806 N N . ALA B 1 178 ? -25.453 7.43 -3.182 1 77.56 178 ALA B N 1
ATOM 5807 C CA . ALA B 1 178 ? -25.484 6.672 -1.934 1 77.56 178 ALA B CA 1
ATOM 5808 C C . ALA B 1 178 ? -25.562 7.605 -0.728 1 77.56 178 ALA B C 1
ATOM 5810 O O . ALA B 1 178 ? -25.031 8.719 -0.767 1 77.56 178 ALA B O 1
ATOM 5811 N N . GLN B 1 179 ? -26.391 7.227 0.238 1 85.06 179 GLN B N 1
ATOM 5812 C CA . GLN B 1 179 ? -26.469 7.941 1.508 1 85.06 179 GLN B CA 1
ATOM 5813 C C . GLN B 1 179 ? -26.078 7.035 2.674 1 85.06 179 GLN B C 1
ATOM 5815 O O . GLN B 1 179 ? -26.562 5.902 2.771 1 85.06 179 GLN B O 1
ATOM 5820 N N . HIS B 1 180 ? -25.172 7.488 3.408 1 87.56 180 HIS B N 1
ATOM 5821 C CA . HIS B 1 180 ? -24.703 6.773 4.59 1 87.56 180 HIS B CA 1
ATOM 5822 C C . HIS B 1 180 ? -24.719 7.676 5.82 1 87.56 180 HIS B C 1
ATOM 5824 O O . HIS B 1 180 ? -24.391 8.859 5.727 1 87.56 180 HIS B O 1
ATOM 5830 N N . ARG B 1 181 ? -25.141 7.07 6.906 1 90 181 ARG B N 1
ATOM 5831 C CA . ARG B 1 181 ? -24.953 7.797 8.156 1 90 181 ARG B CA 1
ATOM 5832 C C . ARG B 1 181 ? -23.469 8.031 8.438 1 90 181 ARG B C 1
ATOM 5834 O O . ARG B 1 181 ? -22.641 7.141 8.219 1 90 181 ARG B O 1
ATOM 5841 N N . ALA B 1 182 ? -23.172 9.273 8.906 1 92.88 182 ALA B N 1
ATOM 5842 C CA . ALA B 1 182 ? -21.781 9.578 9.227 1 92.88 182 ALA B CA 1
ATOM 5843 C C . ALA B 1 182 ? -21.25 8.617 10.281 1 92.88 182 ALA B C 1
ATOM 5845 O O . ALA B 1 182 ? -21.953 8.281 11.242 1 92.88 182 ALA B O 1
ATOM 5846 N N . ASP B 1 183 ? -20.062 8.141 10.07 1 90.44 183 ASP B N 1
ATOM 5847 C CA . ASP B 1 183 ? -19.406 7.258 11.047 1 90.44 183 ASP B CA 1
ATOM 5848 C C . ASP B 1 183 ? -18.875 8.055 12.227 1 90.44 183 ASP B C 1
ATOM 5850 O O . ASP B 1 183 ? -18.875 7.562 13.359 1 90.44 183 ASP B O 1
ATOM 5854 N N . GLU B 1 184 ? -18.375 9.18 11.969 1 91.12 184 GLU B N 1
ATOM 5855 C CA . GLU B 1 184 ? -17.859 10.062 13 1 91.12 184 GLU B CA 1
ATOM 5856 C C . GLU B 1 184 ? -18.172 11.523 12.688 1 91.12 184 GLU B C 1
ATOM 5858 O O . GLU B 1 184 ? -18.094 11.945 11.531 1 91.12 184 GLU B O 1
ATOM 5863 N N . VAL B 1 185 ? -18.594 12.242 13.625 1 94.38 185 VAL B N 1
ATOM 5864 C CA . VAL B 1 185 ? -18.75 13.695 13.602 1 94.38 185 VAL B CA 1
ATOM 5865 C C . VAL B 1 185 ? -18.047 14.297 14.82 1 94.38 185 VAL B C 1
ATOM 5867 O O . VAL B 1 185 ? -18.453 14.078 15.953 1 94.38 185 VAL B O 1
ATOM 5870 N N . GLU B 1 186 ? -16.984 14.984 14.539 1 93.31 186 GLU B N 1
ATOM 5871 C CA . GLU B 1 186 ? -16.172 15.477 15.648 1 93.31 186 GLU B CA 1
ATOM 5872 C C . GLU B 1 186 ? -15.859 16.953 15.492 1 93.31 186 GLU B C 1
ATOM 5874 O O . GLU B 1 186 ? -15.523 17.422 14.398 1 93.31 186 GLU B O 1
ATOM 5879 N N . ALA B 1 187 ? -16.062 17.688 16.609 1 95.06 187 ALA B N 1
ATOM 5880 C CA . ALA B 1 187 ? -15.531 19.062 16.672 1 95.06 187 ALA B CA 1
ATOM 5881 C C . ALA B 1 187 ? -14.039 19.047 16.953 1 95.06 187 ALA B C 1
ATOM 5883 O O . ALA B 1 187 ? -13.57 18.359 17.859 1 95.06 187 ALA B O 1
ATOM 5884 N N . VAL B 1 188 ? -13.32 19.734 16.094 1 93.88 188 VAL B N 1
ATOM 5885 C CA . VAL B 1 188 ? -11.883 19.828 16.312 1 93.88 188 VAL B CA 1
ATOM 5886 C C . VAL B 1 188 ? -11.609 20.438 17.688 1 93.88 188 VAL B C 1
ATOM 5888 O O . VAL B 1 188 ? -12.312 21.359 18.125 1 93.88 188 VAL B O 1
ATOM 5891 N N . HIS B 1 189 ? -10.562 19.906 18.266 1 91.81 189 HIS B N 1
ATOM 5892 C CA . HIS B 1 189 ? -10.18 20.438 19.578 1 91.81 189 HIS B CA 1
ATOM 5893 C C . HIS B 1 189 ? -9.914 21.938 19.5 1 91.81 189 HIS B C 1
ATOM 5895 O O . HIS B 1 189 ? -9.734 22.5 18.406 1 91.81 189 HIS B O 1
ATOM 5901 N N . GLU B 1 190 ? -10.008 22.672 20.609 1 90.88 190 GLU B N 1
ATOM 5902 C CA . GLU B 1 190 ? -9.758 24.109 20.75 1 90.88 190 GLU B CA 1
ATOM 5903 C C . GLU B 1 190 ? -10.938 24.922 20.234 1 90.88 190 GLU B C 1
ATOM 5905 O O . GLU B 1 190 ? -10.742 25.984 19.625 1 90.88 190 GLU B O 1
ATOM 5910 N N . HIS B 1 191 ? -12.109 24.359 20.297 1 90.88 191 HIS B N 1
ATOM 5911 C CA . HIS B 1 191 ? -13.32 25.062 19.906 1 90.88 191 HIS B CA 1
ATOM 5912 C C . HIS B 1 191 ? -13.805 26.016 21 1 90.88 191 HIS B C 1
ATOM 5914 O O . HIS B 1 191 ? -14.664 26.859 20.75 1 90.88 191 HIS B O 1
ATOM 5920 N N . TRP B 1 192 ? -13.25 25.891 22.234 1 91.25 192 TRP B N 1
ATOM 5921 C CA . TRP B 1 192 ? -13.508 26.766 23.359 1 91.25 192 TRP B CA 1
ATOM 5922 C C . TRP B 1 192 ? -15 26.812 23.688 1 91.25 192 TRP B C 1
ATOM 5924 O O . TRP B 1 192 ? -15.523 27.875 24.047 1 91.25 192 TRP B O 1
ATOM 5934 N N . ASN B 1 193 ? -15.727 25.828 23.281 1 91.5 193 ASN B N 1
ATOM 5935 C CA . ASN B 1 193 ? -17.156 25.625 23.562 1 91.5 193 ASN B CA 1
ATOM 5936 C C . ASN B 1 193 ? -18 26.719 22.906 1 91.5 193 ASN B C 1
ATOM 5938 O O . ASN B 1 193 ? -19.047 27.078 23.422 1 91.5 193 ASN B O 1
ATOM 5942 N N . MET B 1 194 ? -17.547 27.25 21.859 1 94.31 194 MET B N 1
ATOM 5943 C CA . MET B 1 194 ? -18.328 28.203 21.094 1 94.31 194 MET B CA 1
ATOM 5944 C C . MET B 1 194 ? -19.516 27.516 20.406 1 94.31 194 MET B C 1
ATOM 5946 O O . MET B 1 194 ? -19.562 26.297 20.344 1 94.31 194 MET B O 1
ATOM 5950 N N . GLU B 1 195 ? -20.453 28.359 20 1 94.25 195 GLU B N 1
ATOM 5951 C CA . GLU B 1 195 ? -21.703 27.844 19.438 1 94.25 195 GLU B CA 1
ATOM 5952 C C . GLU B 1 195 ? -21.438 26.984 18.219 1 94.25 195 GLU B C 1
ATOM 5954 O O . GLU B 1 195 ? -22.078 25.938 18.031 1 94.25 195 GLU B O 1
ATOM 5959 N N . TYR B 1 196 ? -20.609 27.469 17.328 1 95.19 196 TYR B N 1
ATOM 5960 C CA . TYR B 1 196 ? -20.203 26.719 16.141 1 95.19 196 TYR B CA 1
ATOM 5961 C C . TYR B 1 196 ? -18.734 26.297 16.25 1 95.19 196 TYR B C 1
ATOM 5963 O O . TYR B 1 196 ? -17.953 26.922 16.953 1 95.19 196 TYR B O 1
ATOM 5971 N N . ALA B 1 197 ? -18.422 25.172 15.625 1 94.88 197 ALA B N 1
ATOM 5972 C CA . ALA B 1 197 ? -17.062 24.641 15.695 1 94.88 197 ALA B CA 1
ATOM 5973 C C . ALA B 1 197 ? -16.594 24.125 14.336 1 94.88 197 ALA B C 1
ATOM 5975 O O . ALA B 1 197 ? -17.422 23.672 13.531 1 94.88 197 ALA B O 1
ATOM 5976 N N . ALA B 1 198 ? -15.242 24.281 14.109 1 93.75 198 ALA B N 1
ATOM 5977 C CA . ALA B 1 198 ? -14.617 23.469 13.062 1 93.75 198 ALA B CA 1
ATOM 5978 C C . ALA B 1 198 ? -14.852 21.984 13.305 1 93.75 198 ALA B C 1
ATOM 5980 O O . ALA B 1 198 ? -14.641 21.484 14.414 1 93.75 198 ALA B O 1
ATOM 5981 N N . SER B 1 199 ? -15.367 21.328 12.312 1 95.62 199 SER B N 1
ATOM 5982 C CA . SER B 1 199 ? -15.711 19.922 12.469 1 95.62 199 SER B CA 1
ATOM 5983 C C . SER B 1 199 ? -15.227 19.094 11.281 1 95.62 199 SER B C 1
ATOM 5985 O O . SER B 1 199 ? -15.078 19.609 10.18 1 95.62 199 SER B O 1
ATOM 5987 N N . TYR B 1 200 ? -14.906 17.891 11.555 1 95.19 200 TYR B N 1
ATOM 5988 C CA . TYR B 1 200 ? -14.758 16.938 10.469 1 95.19 200 TYR B CA 1
ATOM 5989 C C . TYR B 1 200 ? -15.742 15.781 10.617 1 95.19 200 TYR B C 1
ATOM 5991 O O . TYR B 1 200 ? -16.062 15.367 11.742 1 95.19 200 TYR B O 1
ATOM 5999 N N . VAL B 1 201 ? -16.266 15.406 9.5 1 95.75 201 VAL B N 1
ATOM 6000 C CA . VAL B 1 201 ? -17.172 14.266 9.383 1 95.75 201 VAL B CA 1
ATOM 6001 C C . VAL B 1 201 ? -16.5 13.141 8.602 1 95.75 201 VAL B C 1
ATOM 6003 O O . VAL B 1 201 ? -15.898 13.375 7.551 1 95.75 201 VAL B O 1
ATOM 6006 N N . ILE B 1 202 ? -16.547 11.953 9.156 1 94.75 202 ILE B N 1
ATOM 6007 C CA . ILE B 1 202 ? -15.93 10.805 8.5 1 94.75 202 ILE B CA 1
ATOM 6008 C C . ILE B 1 202 ? -17 9.812 8.078 1 94.75 202 ILE B C 1
ATOM 6010 O O . ILE B 1 202 ? -17.875 9.453 8.875 1 94.75 202 ILE B O 1
ATOM 6014 N N . CYS B 1 203 ? -16.969 9.43 6.848 1 93.44 203 CYS B N 1
ATOM 6015 C CA . CYS B 1 203 ? -17.844 8.391 6.309 1 93.44 203 CYS B CA 1
ATOM 6016 C C . CYS B 1 203 ? -17.031 7.324 5.578 1 93.44 203 CYS B C 1
ATOM 6018 O O . CYS B 1 203 ? -16.297 7.629 4.637 1 93.44 203 CYS B O 1
ATOM 6020 N N . LYS B 1 204 ? -17.25 6.129 5.965 1 91.25 204 LYS B N 1
ATOM 6021 C CA . LYS B 1 204 ? -16.516 5.027 5.355 1 91.25 204 LYS B CA 1
ATOM 6022 C C . LYS B 1 204 ? -17.016 4.734 3.949 1 91.25 204 LYS B C 1
ATOM 6024 O O . LYS B 1 204 ? -18.203 4.93 3.656 1 91.25 204 LYS B O 1
ATOM 6029 N N . LEU B 1 205 ? -16.109 4.309 3.125 1 90.12 205 LEU B N 1
ATOM 6030 C CA . LEU B 1 205 ? -16.453 3.713 1.836 1 90.12 205 LEU B CA 1
ATOM 6031 C C . LEU B 1 205 ? -16.297 2.195 1.881 1 90.12 205 LEU B C 1
ATOM 6033 O O . LEU B 1 205 ? -15.273 1.684 2.344 1 90.12 205 LEU B O 1
ATOM 6037 N N . ALA B 1 206 ? -17.297 1.567 1.512 1 89.69 206 ALA B N 1
ATOM 6038 C CA . ALA B 1 206 ? -17.281 0.107 1.526 1 89.69 206 ALA B CA 1
ATOM 6039 C C . ALA B 1 206 ? -17.609 -0.458 0.147 1 89.69 206 ALA B C 1
ATOM 6041 O O . ALA B 1 206 ? -18.359 0.161 -0.624 1 89.69 206 ALA B O 1
ATOM 6042 N N . GLY B 1 207 ? -17.016 -1.527 -0.161 1 88.62 207 GLY B N 1
ATOM 6043 C CA . GLY B 1 207 ? -17.281 -2.229 -1.408 1 88.62 207 GLY B CA 1
ATOM 6044 C C . GLY B 1 207 ? -17.812 -3.635 -1.201 1 88.62 207 GLY B C 1
ATOM 6045 O O . GLY B 1 207 ? -17.641 -4.215 -0.125 1 88.62 207 GLY B O 1
ATOM 6046 N N . ASN B 1 208 ? -18.469 -4.082 -2.201 1 89.75 208 ASN B N 1
ATOM 6047 C CA . ASN B 1 208 ? -18.984 -5.445 -2.197 1 89.75 208 ASN B CA 1
ATOM 6048 C C . ASN B 1 208 ? -17.859 -6.473 -2.279 1 89.75 208 ASN B C 1
ATOM 6050 O O . ASN B 1 208 ? -17.031 -6.418 -3.188 1 89.75 208 ASN B O 1
ATOM 6054 N N . VAL B 1 209 ? -17.891 -7.461 -1.377 1 89.44 209 VAL B N 1
ATOM 6055 C CA . VAL B 1 209 ? -16.766 -8.398 -1.242 1 89.44 209 VAL B CA 1
ATOM 6056 C C . VAL B 1 209 ? -16.766 -9.359 -2.424 1 89.44 209 VAL B C 1
ATOM 6058 O O . VAL B 1 209 ? -15.766 -10.047 -2.666 1 89.44 209 VAL B O 1
ATOM 6061 N N . THR B 1 210 ? -17.828 -9.469 -3.197 1 88.38 210 THR B N 1
ATOM 6062 C CA . THR B 1 210 ? -17.906 -10.391 -4.324 1 88.38 210 THR B CA 1
ATOM 6063 C C . THR B 1 210 ? -17.531 -9.688 -5.625 1 88.38 210 THR B C 1
ATOM 6065 O O . THR B 1 210 ? -17.547 -10.297 -6.695 1 88.38 210 THR B O 1
ATOM 6068 N N . LYS B 1 211 ? -17.219 -8.406 -5.539 1 87.94 211 LYS B N 1
ATOM 6069 C CA . LYS B 1 211 ? -16.828 -7.652 -6.723 1 87.94 211 LYS B CA 1
ATOM 6070 C C . LYS B 1 211 ? -15.336 -7.305 -6.68 1 87.94 211 LYS B C 1
ATOM 6072 O O . LYS B 1 211 ? -14.781 -7.051 -5.605 1 87.94 211 LYS B O 1
ATOM 6077 N N . ARG B 1 212 ? -14.758 -7.199 -7.836 1 86.06 212 ARG B N 1
ATOM 6078 C CA . ARG B 1 212 ? -13.328 -6.902 -7.949 1 86.06 212 ARG B CA 1
ATOM 6079 C C . ARG B 1 212 ? -13.078 -5.398 -7.918 1 86.06 212 ARG B C 1
ATOM 6081 O O . ARG B 1 212 ? -11.945 -4.957 -7.738 1 86.06 212 ARG B O 1
ATOM 6088 N N . GLU B 1 213 ? -14.156 -4.707 -8.141 1 84.31 213 GLU B N 1
ATOM 6089 C CA . GLU B 1 213 ? -14.008 -3.256 -8.211 1 84.31 213 GLU B CA 1
ATOM 6090 C C . GLU B 1 213 ? -14.875 -2.561 -7.168 1 84.31 213 GLU B C 1
ATOM 6092 O O . GLU B 1 213 ? -15.961 -3.039 -6.84 1 84.31 213 GLU B O 1
ATOM 6097 N N . ALA B 1 214 ? -14.359 -1.568 -6.621 1 85.44 214 ALA B N 1
ATOM 6098 C CA . ALA B 1 214 ? -15.117 -0.665 -5.762 1 85.44 214 ALA B CA 1
ATOM 6099 C C . ALA B 1 214 ? -15.188 0.735 -6.363 1 85.44 214 ALA B C 1
ATOM 6101 O O . ALA B 1 214 ? -14.172 1.285 -6.793 1 85.44 214 ALA B O 1
ATOM 6102 N N . ARG B 1 215 ? -16.281 1.271 -6.414 1 82.38 215 ARG B N 1
ATOM 6103 C CA . ARG B 1 215 ? -16.5 2.574 -7.035 1 82.38 215 ARG B CA 1
ATOM 6104 C C . ARG B 1 215 ? -16.219 3.703 -6.051 1 82.38 215 ARG B C 1
ATOM 6106 O O . ARG B 1 215 ? -16.609 3.633 -4.887 1 82.38 215 ARG B O 1
ATOM 6113 N N . LEU B 1 216 ? -15.516 4.637 -6.547 1 87.56 216 LEU B N 1
ATOM 6114 C CA . LEU B 1 216 ? -15.234 5.844 -5.773 1 87.56 216 LEU B CA 1
ATOM 6115 C C . LEU B 1 216 ? -16.203 6.965 -6.141 1 87.56 216 LEU B C 1
ATOM 6117 O O . LEU B 1 216 ? -16.391 7.266 -7.324 1 87.56 216 LEU B O 1
ATOM 6121 N N . PRO B 1 217 ? -16.797 7.547 -5.168 1 89.81 217 PRO B N 1
ATOM 6122 C CA . PRO B 1 217 ? -17.656 8.695 -5.473 1 89.81 217 PRO B CA 1
ATOM 6123 C C . PRO B 1 217 ? -16.859 9.93 -5.895 1 89.81 217 PRO B C 1
ATOM 6125 O O . PRO B 1 217 ? -15.711 10.094 -5.484 1 89.81 217 PRO B O 1
ATOM 6128 N N . ASP B 1 218 ? -17.516 10.797 -6.66 1 88.25 218 ASP B N 1
ATOM 6129 C CA . ASP B 1 218 ? -16.859 12.016 -7.137 1 88.25 218 ASP B CA 1
ATOM 6130 C C . ASP B 1 218 ? -17.078 13.172 -6.16 1 88.25 218 ASP B C 1
ATOM 6132 O O . ASP B 1 218 ? -16.234 14.055 -6.035 1 88.25 218 ASP B O 1
ATOM 6136 N N . GLU B 1 219 ? -18.266 13.156 -5.586 1 92.5 219 GLU B N 1
ATOM 6137 C CA . GLU B 1 219 ? -18.656 14.266 -4.715 1 92.5 219 GLU B CA 1
ATOM 6138 C C . GLU B 1 219 ? -19.375 13.758 -3.467 1 92.5 219 GLU B C 1
ATOM 6140 O O . GLU B 1 219 ? -19.875 12.633 -3.445 1 92.5 219 GLU B O 1
ATOM 6145 N N . VAL B 1 220 ? -19.391 14.57 -2.49 1 94.62 220 VAL B N 1
ATOM 6146 C CA . VAL B 1 220 ? -20.094 14.25 -1.252 1 94.62 220 VAL B CA 1
ATOM 6147 C C . VAL B 1 220 ? -20.797 15.492 -0.713 1 94.62 220 VAL B C 1
ATOM 6149 O O . VAL B 1 220 ? -20.328 16.609 -0.917 1 94.62 220 VAL B O 1
ATOM 6152 N N . ALA B 1 221 ? -21.922 15.297 -0.101 1 96 221 ALA B N 1
ATOM 6153 C CA . ALA B 1 221 ? -22.672 16.328 0.601 1 96 221 ALA B CA 1
ATOM 6154 C C . ALA B 1 221 ? -23.109 15.852 1.985 1 96 221 ALA B C 1
ATOM 6156 O O . ALA B 1 221 ? -23.172 14.641 2.238 1 96 221 ALA B O 1
ATOM 6157 N N . LEU B 1 222 ? -23.312 16.75 2.857 1 96.62 222 LEU B N 1
ATOM 6158 C CA . LEU B 1 222 ? -23.844 16.438 4.18 1 96.62 222 LEU B CA 1
ATOM 6159 C C . LEU B 1 222 ? -25.312 16.797 4.277 1 96.62 222 LEU B C 1
ATOM 6161 O O . LEU B 1 222 ? -25.75 17.812 3.713 1 96.62 222 LEU B O 1
ATOM 6165 N N . SER B 1 223 ? -26.016 15.984 4.922 1 95 223 SER B N 1
ATOM 6166 C CA . SER B 1 223 ? -27.391 16.281 5.305 1 95 223 SER B CA 1
ATOM 6167 C C . SER B 1 223 ? -27.609 16.062 6.797 1 95 223 SER B C 1
ATOM 6169 O O . SER B 1 223 ? -26.812 15.398 7.457 1 95 223 SER B O 1
ATOM 6171 N N . TYR B 1 224 ? -28.562 16.75 7.312 1 94.44 224 TYR B N 1
ATOM 6172 C CA . TYR B 1 224 ? -28.906 16.719 8.727 1 94.44 224 TYR B CA 1
ATOM 6173 C C . TYR B 1 224 ? -30.406 16.516 8.93 1 94.44 224 TYR B C 1
ATOM 6175 O O . TYR B 1 224 ? -31.203 17.422 8.648 1 94.44 224 TYR B O 1
ATOM 6183 N N . LEU B 1 225 ? -30.812 15.484 9.492 1 90.88 225 LEU B N 1
ATOM 6184 C CA . LEU B 1 225 ? -32.188 15.023 9.508 1 90.88 225 LEU B CA 1
ATOM 6185 C C . LEU B 1 225 ? -33.062 15.93 10.391 1 90.88 225 LEU B C 1
ATOM 6187 O O . LEU B 1 225 ? -34.25 16.109 10.125 1 90.88 225 LEU B O 1
ATOM 6191 N N . ASP B 1 226 ? -32.531 16.438 11.43 1 89.19 226 ASP B N 1
ATOM 6192 C CA . ASP B 1 226 ? -33.312 17.188 12.422 1 89.19 226 ASP B CA 1
ATOM 6193 C C . ASP B 1 226 ? -33.688 18.562 11.898 1 89.19 226 ASP B C 1
ATOM 6195 O O . ASP B 1 226 ? -34.469 19.281 12.531 1 89.19 226 ASP B O 1
ATOM 6199 N N . GLU B 1 227 ? -33.156 18.984 10.797 1 90.62 227 GLU B N 1
ATOM 6200 C CA . GLU B 1 227 ? -33.469 20.281 10.195 1 90.62 227 GLU B CA 1
ATOM 6201 C C . GLU B 1 227 ? -34.125 20.109 8.828 1 90.62 227 GLU B C 1
ATOM 6203 O O . GLU B 1 227 ? -33.469 19.688 7.867 1 90.62 227 GLU B O 1
ATOM 6208 N N . PRO B 1 228 ? -35.312 20.484 8.664 1 89.56 228 PRO B N 1
ATOM 6209 C CA . PRO B 1 228 ? -36.094 20.25 7.438 1 89.56 228 PRO B CA 1
ATOM 6210 C C . PRO B 1 228 ? -35.375 20.719 6.18 1 89.56 228 PRO B C 1
ATOM 6212 O O . PRO B 1 228 ? -35.406 20.031 5.156 1 89.56 228 PRO B O 1
ATOM 6215 N N . SER B 1 229 ? -34.719 21.828 6.254 1 88.62 229 SER B N 1
ATOM 6216 C CA . SER B 1 229 ? -34.062 22.375 5.07 1 88.62 229 SER B CA 1
ATOM 6217 C C . SER B 1 229 ? -32.812 21.578 4.703 1 88.62 229 SER B C 1
ATOM 6219 O O . SER B 1 229 ? -32.25 21.781 3.629 1 88.62 229 SER B O 1
ATOM 6221 N N . MET B 1 230 ? -32.375 20.594 5.586 1 90.81 230 MET B N 1
ATOM 6222 C CA . MET B 1 230 ? -31.125 19.891 5.418 1 90.81 230 MET B CA 1
ATOM 6223 C C . MET B 1 230 ? -31.344 18.391 5.238 1 90.81 230 MET B C 1
ATOM 6225 O O . MET B 1 230 ? -30.391 17.609 5.254 1 90.81 230 MET B O 1
ATOM 6229 N N . GLN B 1 231 ? -32.531 18.047 5.109 1 88.88 231 GLN B N 1
ATOM 6230 C CA . GLN B 1 231 ? -32.844 16.625 4.984 1 88.88 231 GLN B CA 1
ATOM 6231 C C . GLN B 1 231 ? -32.312 16.062 3.674 1 88.88 231 GLN B C 1
ATOM 6233 O O . GLN B 1 231 ? -31.844 14.922 3.625 1 88.88 231 GLN B O 1
ATOM 6238 N N . GLU B 1 232 ? -32.312 16.953 2.727 1 88.31 232 GLU B N 1
ATOM 6239 C CA . GLU B 1 232 ? -31.719 16.578 1.448 1 88.31 232 GLU B CA 1
ATOM 6240 C C . GLU B 1 232 ? -30.391 17.281 1.226 1 88.31 232 GLU B C 1
ATOM 6242 O O . GLU B 1 232 ? -30.219 18.438 1.648 1 88.31 232 GLU B O 1
ATOM 6247 N N . ALA B 1 233 ? -29.531 16.547 0.609 1 89.06 233 ALA B N 1
ATOM 6248 C CA . ALA B 1 233 ? -28.234 17.156 0.294 1 89.06 233 ALA B CA 1
ATOM 6249 C C . ALA B 1 233 ? -28.406 18.328 -0.661 1 89.06 233 ALA B C 1
ATOM 6251 O O . ALA B 1 233 ? -29.016 18.203 -1.724 1 89.06 233 ALA B O 1
ATOM 6252 N N . THR B 1 234 ? -27.844 19.391 -0.268 1 87.31 234 THR B N 1
ATOM 6253 C CA . THR B 1 234 ? -28.047 20.594 -1.062 1 87.31 234 THR B CA 1
ATOM 6254 C C . THR B 1 234 ? -26.734 21.062 -1.683 1 87.31 234 THR B C 1
ATOM 6256 O O . THR B 1 234 ? -26.734 21.75 -2.709 1 87.31 234 THR B O 1
ATOM 6259 N N . SER B 1 235 ? -25.641 20.875 -1.098 1 93.31 235 SER B N 1
ATOM 6260 C CA . SER B 1 235 ? -24.328 21.359 -1.547 1 93.31 235 SER B CA 1
ATOM 6261 C C . SER B 1 235 ? -23.312 20.219 -1.593 1 93.31 235 SER B C 1
ATOM 6263 O O . SER B 1 235 ? -22.984 19.641 -0.562 1 93.31 235 SER B O 1
ATOM 6265 N N . PHE B 1 236 ? -22.828 19.984 -2.809 1 93.5 236 PHE B N 1
ATOM 6266 C CA . PHE B 1 236 ? -21.844 18.938 -2.998 1 93.5 236 PHE B CA 1
ATOM 6267 C C . PHE B 1 236 ? -20.453 19.531 -3.201 1 93.5 236 PHE B C 1
ATOM 6269 O O . PHE B 1 236 ? -20.297 20.547 -3.887 1 93.5 236 PHE B O 1
ATOM 6276 N N . VAL B 1 237 ? -19.469 18.938 -2.555 1 94.81 237 VAL B N 1
ATOM 6277 C CA . VAL B 1 237 ? -18.078 19.281 -2.797 1 94.81 237 VAL B CA 1
ATOM 6278 C C . VAL B 1 237 ? -17.359 18.109 -3.457 1 94.81 237 VAL B C 1
ATOM 6280 O O . VAL B 1 237 ? -17.719 16.953 -3.24 1 94.81 237 VAL B O 1
ATOM 6283 N N . ARG B 1 238 ? -16.406 18.438 -4.227 1 92.06 238 ARG B N 1
ATOM 6284 C CA . ARG B 1 238 ? -15.633 17.391 -4.895 1 92.06 238 ARG B CA 1
ATOM 6285 C C . ARG B 1 238 ? -14.688 16.703 -3.918 1 92.06 238 ARG B C 1
ATOM 6287 O O . ARG B 1 238 ? -14.031 17.359 -3.109 1 92.06 238 ARG B O 1
ATOM 6294 N N . ILE B 1 239 ? -14.68 15.391 -3.988 1 92.12 239 ILE B N 1
ATOM 6295 C CA . ILE B 1 239 ? -13.758 14.633 -3.156 1 92.12 239 ILE B CA 1
ATOM 6296 C C . ILE B 1 239 ? -12.359 14.648 -3.783 1 92.12 239 ILE B C 1
ATOM 6298 O O . ILE B 1 239 ? -12.211 14.406 -4.984 1 92.12 239 ILE B O 1
ATOM 6302 N N . LYS B 1 240 ? -11.375 15.023 -3.023 1 91.56 240 LYS B N 1
ATOM 6303 C CA . LYS B 1 240 ? -9.992 14.984 -3.49 1 91.56 240 LYS B CA 1
ATOM 6304 C C . LYS B 1 240 ? -9.359 13.625 -3.213 1 91.56 240 LYS B C 1
ATOM 6306 O O . LYS B 1 240 ? -9.398 13.133 -2.082 1 91.56 240 LYS B O 1
ATOM 6311 N N . TYR B 1 241 ? -8.805 13.016 -4.227 1 85.94 241 TYR B N 1
ATOM 6312 C CA . TYR B 1 241 ? -8.125 11.727 -4.148 1 85.94 241 TYR B CA 1
ATOM 6313 C C . TYR B 1 241 ? -6.625 11.883 -4.367 1 85.94 241 TYR B C 1
ATOM 6315 O O . TYR B 1 241 ? -6.188 12.781 -5.094 1 85.94 241 TYR B O 1
ATOM 6323 N N . PRO B 1 242 ? -5.855 10.969 -3.645 1 79.25 242 PRO B N 1
ATOM 6324 C CA . PRO B 1 242 ? -4.426 10.969 -3.969 1 79.25 242 PRO B CA 1
ATOM 6325 C C . PRO B 1 242 ? -4.148 10.516 -5.398 1 79.25 242 PRO B C 1
ATOM 6327 O O . PRO B 1 242 ? -4.918 9.734 -5.965 1 79.25 242 PRO B O 1
ATOM 6330 N N . LYS B 1 243 ? -3.16 11.062 -5.988 1 69.5 243 LYS B N 1
ATOM 6331 C CA . LYS B 1 243 ? -2.787 10.594 -7.316 1 69.5 243 LYS B CA 1
ATOM 6332 C C . LYS B 1 243 ? -2.482 9.102 -7.305 1 69.5 243 LYS B C 1
ATOM 6334 O O . LYS B 1 243 ? -2.008 8.562 -6.301 1 69.5 243 LYS B O 1
ATOM 6339 N N . THR B 1 244 ? -3.129 8.344 -8.227 1 57.97 244 THR B N 1
ATOM 6340 C CA . THR B 1 244 ? -3.287 6.898 -8.359 1 57.97 244 THR B CA 1
ATOM 6341 C C . THR B 1 244 ? -2.088 6.168 -7.766 1 57.97 244 THR B C 1
ATOM 6343 O O . THR B 1 244 ? -2.248 5.164 -7.066 1 57.97 244 THR B O 1
ATOM 6346 N N . ASP B 1 245 ? -0.882 6.512 -8.078 1 50.94 245 ASP B N 1
ATOM 6347 C CA . ASP B 1 245 ? 0.23 5.688 -7.617 1 50.94 245 ASP B CA 1
ATOM 6348 C C . ASP B 1 245 ? 0.43 5.832 -6.113 1 50.94 245 ASP B C 1
ATOM 6350 O O . ASP B 1 245 ? 1.172 5.055 -5.504 1 50.94 245 ASP B O 1
ATOM 6354 N N . ARG B 1 246 ? -0.34 6.793 -5.512 1 47.56 246 ARG B N 1
ATOM 6355 C CA . ARG B 1 246 ? 0.103 7.242 -4.195 1 47.56 246 ARG B CA 1
ATOM 6356 C C . ARG B 1 246 ? -0.689 6.562 -3.086 1 47.56 246 ARG B C 1
ATOM 6358 O O . ARG B 1 246 ? -0.299 6.609 -1.918 1 47.56 246 ARG B O 1
ATOM 6365 N N . LEU B 1 247 ? -1.976 6.168 -3.352 1 47.06 247 LEU B N 1
ATOM 6366 C CA . LEU B 1 247 ? -2.82 5.82 -2.213 1 47.06 247 LEU B CA 1
ATOM 6367 C C . LEU B 1 247 ? -2.104 4.852 -1.277 1 47.06 247 LEU B C 1
ATOM 6369 O O . LEU B 1 247 ? -2.281 4.914 -0.059 1 47.06 247 LEU B O 1
ATOM 6373 N N . PHE B 1 248 ? -1.461 3.904 -1.728 1 48.41 248 PHE B N 1
ATOM 6374 C CA . PHE B 1 248 ? -1.075 2.908 -0.734 1 48.41 248 PHE B CA 1
ATOM 6375 C C . PHE B 1 248 ? 0.427 2.951 -0.48 1 48.41 248 PHE B C 1
ATOM 6377 O O . PHE B 1 248 ? 0.887 2.609 0.611 1 48.41 248 PHE B O 1
ATOM 6384 N N . ARG B 1 249 ? 1.395 2.805 -1.312 1 52.69 249 ARG B N 1
ATOM 6385 C CA . ARG B 1 249 ? 2.75 2.434 -0.919 1 52.69 249 ARG B CA 1
ATOM 6386 C C . ARG B 1 249 ? 3.666 3.654 -0.893 1 52.69 249 ARG B C 1
ATOM 6388 O O . ARG B 1 249 ? 4.711 3.637 -0.242 1 52.69 249 ARG B O 1
ATOM 6395 N N . ALA B 1 250 ? 3.713 4.586 -1.912 1 54.19 250 ALA B N 1
ATOM 6396 C CA . ALA B 1 250 ? 5 5.234 -2.135 1 54.19 250 ALA B CA 1
ATOM 6397 C C . ALA B 1 250 ? 5.207 6.391 -1.165 1 54.19 250 ALA B C 1
ATOM 6399 O O . ALA B 1 250 ? 4.242 6.973 -0.665 1 54.19 250 ALA B O 1
ATOM 6400 N N . ALA B 1 251 ? 6.426 6.355 -0.5 1 63.66 251 ALA B N 1
ATOM 6401 C CA . ALA B 1 251 ? 6.879 7.535 0.234 1 63.66 251 ALA B CA 1
ATOM 6402 C C . ALA B 1 251 ? 6.48 8.82 -0.492 1 63.66 251 ALA B C 1
ATOM 6404 O O . ALA B 1 251 ? 6.375 8.836 -1.721 1 63.66 251 ALA B O 1
ATOM 6405 N N . PRO B 1 252 ? 5.957 9.805 0.324 1 70.44 252 PRO B N 1
ATOM 6406 C CA . PRO B 1 252 ? 5.598 11.086 -0.292 1 70.44 252 PRO B CA 1
ATOM 6407 C C . PRO B 1 252 ? 6.641 11.57 -1.295 1 70.44 252 PRO B C 1
ATOM 6409 O O . PRO B 1 252 ? 7.844 11.391 -1.076 1 70.44 252 PRO B O 1
ATOM 6412 N N . THR B 1 253 ? 6.211 12.07 -2.338 1 74.5 253 THR B N 1
ATOM 6413 C CA . THR B 1 253 ? 7.086 12.477 -3.434 1 74.5 253 THR B CA 1
ATOM 6414 C C . THR B 1 253 ? 7.605 13.891 -3.219 1 74.5 253 THR B C 1
ATOM 6416 O O . THR B 1 253 ? 8.594 14.297 -3.83 1 74.5 253 THR B O 1
ATOM 6419 N N . ARG B 1 254 ? 6.914 14.609 -2.357 1 87.88 254 ARG B N 1
ATOM 6420 C CA . ARG B 1 254 ? 7.309 15.984 -2.082 1 87.88 254 ARG B CA 1
ATOM 6421 C C . ARG B 1 254 ? 7.691 16.156 -0.617 1 87.88 254 ARG B C 1
ATOM 6423 O O . ARG B 1 254 ? 7.477 15.266 0.199 1 87.88 254 ARG B O 1
ATOM 6430 N N . SER B 1 255 ? 8.32 17.281 -0.366 1 93.25 255 SER B N 1
ATOM 6431 C CA . SER B 1 255 ? 8.977 17.328 0.935 1 93.25 255 SER B CA 1
ATOM 6432 C C . SER B 1 255 ? 8.258 18.266 1.892 1 93.25 255 SER B C 1
ATOM 6434 O O . SER B 1 255 ? 7.414 17.844 2.682 1 93.25 255 SER B O 1
ATOM 6436 N N . LEU B 1 256 ? 8.305 19.531 1.673 1 97.81 256 LEU B N 1
ATOM 6437 C CA . LEU B 1 256 ? 7.855 20.438 2.729 1 97.81 256 LEU B CA 1
ATOM 6438 C C . LEU B 1 256 ? 6.828 21.438 2.197 1 97.81 256 LEU B C 1
ATOM 6440 O O . LEU B 1 256 ? 7.109 22.172 1.253 1 97.81 256 LEU B O 1
ATOM 6444 N N . ALA B 1 257 ? 5.648 21.391 2.762 1 98.31 257 ALA B N 1
ATOM 6445 C CA . ALA B 1 257 ? 4.613 22.391 2.551 1 98.31 257 ALA B CA 1
ATOM 6446 C C . ALA B 1 257 ? 4.422 23.25 3.799 1 98.31 257 ALA B C 1
ATOM 6448 O O . ALA B 1 257 ? 4.852 22.875 4.891 1 98.31 257 ALA B O 1
ATOM 6449 N N . VAL B 1 258 ? 3.84 24.406 3.609 1 98.69 258 VAL B N 1
ATOM 6450 C CA . VAL B 1 258 ? 3.574 25.312 4.727 1 98.69 258 VAL B CA 1
ATOM 6451 C C . VAL B 1 258 ? 2.104 25.719 4.719 1 98.69 258 VAL B C 1
ATOM 6453 O O . VAL B 1 258 ? 1.583 26.172 3.693 1 98.69 258 VAL B O 1
ATOM 6456 N N . CYS B 1 259 ? 1.466 25.484 5.824 1 98 259 CYS B N 1
ATOM 6457 C CA . CYS B 1 259 ? 0.098 25.938 6.055 1 98 259 CYS B CA 1
ATOM 6458 C C . CYS B 1 259 ? 0.073 27.172 6.949 1 98 259 CYS B C 1
ATOM 6460 O O . CYS B 1 259 ? 0.586 27.141 8.07 1 98 259 CYS B O 1
ATOM 6462 N N . VAL B 1 260 ? -0.543 28.156 6.434 1 95.5 260 VAL B N 1
ATOM 6463 C CA . VAL B 1 260 ? -0.596 29.406 7.191 1 95.5 260 VAL B CA 1
ATOM 6464 C C . VAL B 1 260 ? -2.033 29.688 7.629 1 95.5 260 VAL B C 1
ATOM 6466 O O . VAL B 1 260 ? -2.982 29.344 6.914 1 95.5 260 VAL B O 1
ATOM 6469 N N . GLY B 1 261 ? -2.191 30.266 8.797 1 90.31 261 GLY B N 1
ATOM 6470 C CA . GLY B 1 261 ? -3.518 30.672 9.25 1 90.31 261 GLY B CA 1
ATOM 6471 C C . GLY B 1 261 ? -4.242 31.562 8.258 1 90.31 261 GLY B C 1
ATOM 6472 O O . GLY B 1 261 ? -3.609 32.188 7.418 1 90.31 261 GLY B O 1
ATOM 6473 N N . PRO B 1 262 ? -5.508 31.625 8.344 1 93.56 262 PRO B N 1
ATOM 6474 C CA . PRO B 1 262 ? -6.285 32.406 7.379 1 93.56 262 PRO B CA 1
ATOM 6475 C C . PRO B 1 262 ? -5.992 33.906 7.461 1 93.56 262 PRO B C 1
ATOM 6477 O O . PRO B 1 262 ? -5.855 34.438 8.555 1 93.56 262 PRO B O 1
ATOM 6480 N N . LEU B 1 263 ? -5.898 34.5 6.289 1 94.94 263 LEU B N 1
ATOM 6481 C CA . LEU B 1 263 ? -5.883 35.969 6.215 1 94.94 263 LEU B CA 1
ATOM 6482 C C . LEU B 1 263 ? -7.258 36.531 6.527 1 94.94 263 LEU B C 1
ATOM 6484 O O . LEU B 1 263 ? -8.273 36.031 6.027 1 94.94 263 LEU B O 1
ATOM 6488 N N . HIS B 1 264 ? -7.215 37.531 7.367 1 92 264 HIS B N 1
ATOM 6489 C CA . HIS B 1 264 ? -8.477 38.156 7.742 1 92 264 HIS B CA 1
ATOM 6490 C C . HIS B 1 264 ? -8.273 39.594 8.18 1 92 264 HIS B C 1
ATOM 6492 O O . HIS B 1 264 ? -7.141 40.094 8.203 1 92 264 HIS B O 1
ATOM 6498 N N . HIS B 1 265 ? -9.383 40.344 8.383 1 90 265 HIS B N 1
ATOM 6499 C CA . HIS B 1 265 ? -9.367 41.75 8.82 1 90 265 HIS B CA 1
ATOM 6500 C C . HIS B 1 265 ? -8.555 42.625 7.859 1 90 265 HIS B C 1
ATOM 6502 O O . HIS B 1 265 ? -7.719 43.406 8.289 1 90 265 HIS B O 1
ATOM 6508 N N . ASN B 1 266 ? -8.75 42.344 6.625 1 93.12 266 ASN B N 1
ATOM 6509 C CA . ASN B 1 266 ? -8.07 43.094 5.57 1 93.12 266 ASN B CA 1
ATOM 6510 C C . ASN B 1 266 ? -6.559 43.125 5.805 1 93.12 266 ASN B C 1
ATOM 6512 O O . ASN B 1 266 ? -5.965 44.219 5.852 1 93.12 266 ASN B O 1
ATOM 6516 N N . PHE B 1 267 ? -6.059 41.969 5.945 1 94.56 267 PHE B N 1
ATOM 6517 C CA . PHE B 1 267 ? -4.629 41.812 6.188 1 94.56 267 PHE B CA 1
ATOM 6518 C C . PHE B 1 267 ? -3.814 42.656 5.23 1 94.56 267 PHE B C 1
ATOM 6520 O O . PHE B 1 267 ? -3.99 42.594 4.012 1 94.56 267 PHE B O 1
ATOM 6527 N N . ALA B 1 268 ? -2.795 43.438 5.684 1 95.31 268 ALA B N 1
ATOM 6528 C CA . ALA B 1 268 ? -2.27 44.5 4.863 1 95.31 268 ALA B CA 1
ATOM 6529 C C . ALA B 1 268 ? -0.747 44.438 4.777 1 95.31 268 ALA B C 1
ATOM 6531 O O . ALA B 1 268 ? -0.115 45.312 4.176 1 95.31 268 ALA B O 1
ATOM 6532 N N . TYR B 1 269 ? -0.117 43.438 5.25 1 94.81 269 TYR B N 1
ATOM 6533 C CA . TYR B 1 269 ? 1.333 43.438 5.402 1 94.81 269 TYR B CA 1
ATOM 6534 C C . TYR B 1 269 ? 2.012 42.75 4.227 1 94.81 269 TYR B C 1
ATOM 6536 O O . TYR B 1 269 ? 2.588 41.688 4.375 1 94.81 269 TYR B O 1
ATOM 6544 N N . ALA B 1 270 ? 2.109 43.438 3.131 1 97.56 270 ALA B N 1
ATOM 6545 C CA . ALA B 1 270 ? 2.643 42.875 1.888 1 97.56 270 ALA B CA 1
ATOM 6546 C C . ALA B 1 270 ? 4.113 42.5 2.043 1 97.56 270 ALA B C 1
ATOM 6548 O O . ALA B 1 270 ? 4.523 41.406 1.635 1 97.56 270 ALA B O 1
ATOM 6549 N N . LEU B 1 271 ? 4.914 43.406 2.639 1 97.81 271 LEU B N 1
ATOM 6550 C CA . LEU B 1 271 ? 6.332 43.125 2.805 1 97.81 271 LEU B CA 1
ATOM 6551 C C . LEU B 1 271 ? 6.539 41.875 3.652 1 97.81 271 LEU B C 1
ATOM 6553 O O . LEU B 1 271 ? 7.414 41.062 3.359 1 97.81 271 LEU B O 1
ATOM 6557 N N . ARG B 1 272 ? 5.75 41.719 4.695 1 96.44 272 ARG B N 1
ATOM 6558 C CA . ARG B 1 272 ? 5.836 40.562 5.582 1 96.44 272 ARG B CA 1
ATOM 6559 C C . ARG B 1 272 ? 5.551 39.25 4.82 1 96.44 272 ARG B C 1
ATOM 6561 O O . ARG B 1 272 ? 6.227 38.25 5.031 1 96.44 272 ARG B O 1
ATOM 6568 N N . VAL B 1 273 ? 4.594 39.312 4 1 98.19 273 VAL B N 1
ATOM 6569 C CA . VAL B 1 273 ? 4.203 38.125 3.242 1 98.19 273 VAL B CA 1
ATOM 6570 C C . VAL B 1 273 ? 5.324 37.75 2.283 1 98.19 273 VAL B C 1
ATOM 6572 O O . VAL B 1 273 ? 5.676 36.562 2.182 1 98.19 273 VAL B O 1
ATOM 6575 N N . VAL B 1 274 ? 5.93 38.688 1.604 1 98.69 274 VAL B N 1
ATOM 6576 C CA . VAL B 1 274 ? 7.035 38.406 0.693 1 98.69 274 VAL B CA 1
ATOM 6577 C C . VAL B 1 274 ? 8.211 37.812 1.471 1 98.69 274 VAL B C 1
ATOM 6579 O O . VAL B 1 274 ? 8.797 36.812 1.065 1 98.69 274 VAL B O 1
ATOM 6582 N N . GLU B 1 275 ? 8.555 38.531 2.574 1 98.5 275 GLU B N 1
ATOM 6583 C CA . GLU B 1 275 ? 9.656 38.062 3.4 1 98.5 275 GLU B CA 1
ATOM 6584 C C . GLU B 1 275 ? 9.414 36.625 3.889 1 98.5 275 GLU B C 1
ATOM 6586 O O . GLU B 1 275 ? 10.32 35.781 3.883 1 98.5 275 GLU B O 1
ATOM 6591 N N . PHE B 1 276 ? 8.195 36.375 4.285 1 98.38 276 PHE B N 1
ATOM 6592 C CA . PHE B 1 276 ? 7.789 35.062 4.797 1 98.38 276 PHE B CA 1
ATOM 6593 C C . PHE B 1 276 ? 7.988 33.969 3.736 1 98.38 276 PHE B C 1
ATOM 6595 O O . PHE B 1 276 ? 8.625 32.969 3.996 1 98.38 276 PHE B O 1
ATOM 6602 N N . PHE B 1 277 ? 7.441 34.188 2.518 1 98.69 277 PHE B N 1
ATOM 6603 C CA . PHE B 1 277 ? 7.559 33.188 1.445 1 98.69 277 PHE B CA 1
ATOM 6604 C C . PHE B 1 277 ? 9.023 32.938 1.102 1 98.69 277 PHE B C 1
ATOM 6606 O O . PHE B 1 277 ? 9.445 31.781 0.974 1 98.69 277 PHE B O 1
ATOM 6613 N N . GLU B 1 278 ? 9.781 34 0.994 1 98.69 278 GLU B N 1
ATOM 6614 C CA . GLU B 1 278 ? 11.18 33.844 0.593 1 98.69 278 GLU B CA 1
ATOM 6615 C C . GLU B 1 278 ? 11.992 33.156 1.674 1 98.69 278 GLU B C 1
ATOM 6617 O O . GLU B 1 278 ? 12.898 32.375 1.367 1 98.69 278 GLU B O 1
ATOM 6622 N N . TYR B 1 279 ? 11.672 33.438 2.924 1 98.19 279 TYR B N 1
ATOM 6623 C CA . TYR B 1 279 ? 12.359 32.781 4.016 1 98.19 279 TYR B CA 1
ATOM 6624 C C . TYR B 1 279 ? 12.125 31.266 3.951 1 98.19 279 TYR B C 1
ATOM 6626 O O . TYR B 1 279 ? 13.078 30.484 3.992 1 98.19 279 TYR B O 1
ATOM 6634 N N . TYR B 1 280 ? 10.914 30.859 3.857 1 98.56 280 TYR B N 1
ATOM 6635 C CA . TYR B 1 280 ? 10.609 29.438 3.908 1 98.56 280 TYR B CA 1
ATOM 6636 C C . TYR B 1 280 ? 11.047 28.734 2.627 1 98.56 280 TYR B C 1
ATOM 6638 O O . TYR B 1 280 ? 11.375 27.547 2.641 1 98.56 280 TYR B O 1
ATOM 6646 N N . LYS B 1 281 ? 11.016 29.469 1.532 1 97.75 281 LYS B N 1
ATOM 6647 C CA . LYS B 1 281 ? 11.633 28.906 0.329 1 97.75 281 LYS B CA 1
ATOM 6648 C C . LYS B 1 281 ? 13.094 28.531 0.582 1 97.75 281 LYS B C 1
ATOM 6650 O O . LYS B 1 281 ? 13.531 27.453 0.194 1 97.75 281 LYS B O 1
ATOM 6655 N N . LEU B 1 282 ? 13.812 29.422 1.246 1 96.31 282 LEU B N 1
ATOM 6656 C CA . LEU B 1 282 ? 15.203 29.156 1.596 1 96.31 282 LEU B CA 1
ATOM 6657 C C . LEU B 1 282 ? 15.305 27.969 2.547 1 96.31 282 LEU B C 1
ATOM 6659 O O . LEU B 1 282 ? 16.328 27.266 2.57 1 96.31 282 LEU B O 1
ATOM 6663 N N . GLN B 1 283 ? 14.219 27.75 3.295 1 97.31 283 GLN B N 1
ATOM 6664 C CA . GLN B 1 283 ? 14.195 26.672 4.273 1 97.31 283 GLN B CA 1
ATOM 6665 C C . GLN B 1 283 ? 13.773 25.359 3.627 1 97.31 283 GLN B C 1
ATOM 6667 O O . GLN B 1 283 ? 13.68 24.328 4.305 1 97.31 283 GLN B O 1
ATOM 6672 N N . GLY B 1 284 ? 13.422 25.312 2.352 1 97.12 284 GLY B N 1
ATOM 6673 C CA . GLY B 1 284 ? 13.141 24.094 1.617 1 97.12 284 GLY B CA 1
ATOM 6674 C C . GLY B 1 284 ? 11.664 23.906 1.316 1 97.12 284 GLY B C 1
ATOM 6675 O O . GLY B 1 284 ? 11.258 22.859 0.822 1 97.12 284 GLY B O 1
ATOM 6676 N N . ALA B 1 285 ? 10.875 24.938 1.56 1 98.31 285 ALA B N 1
ATOM 6677 C CA . ALA B 1 285 ? 9.445 24.812 1.289 1 98.31 285 ALA B CA 1
ATOM 6678 C C . ALA B 1 285 ? 9.164 24.797 -0.212 1 98.31 285 ALA B C 1
ATOM 6680 O O . ALA B 1 285 ? 9.758 25.578 -0.963 1 98.31 285 ALA B O 1
ATOM 6681 N N . GLU B 1 286 ? 8.211 23.891 -0.599 1 97.44 286 GLU B N 1
ATOM 6682 C CA . GLU B 1 286 ? 7.879 23.734 -2.012 1 97.44 286 GLU B CA 1
ATOM 6683 C C . GLU B 1 286 ? 6.504 24.312 -2.32 1 97.44 286 GLU B C 1
ATOM 6685 O O . GLU B 1 286 ? 6.199 24.625 -3.475 1 97.44 286 GLU B O 1
ATOM 6690 N N . ARG B 1 287 ? 5.719 24.453 -1.299 1 97.12 287 ARG B N 1
ATOM 6691 C CA . ARG B 1 287 ? 4.344 24.891 -1.481 1 97.12 287 ARG B CA 1
ATOM 6692 C C . ARG B 1 287 ? 3.82 25.594 -0.229 1 97.12 287 ARG B C 1
ATOM 6694 O O . ARG B 1 287 ? 4.121 25.172 0.891 1 97.12 287 ARG B O 1
ATOM 6701 N N . PHE B 1 288 ? 3.043 26.625 -0.54 1 98.19 288 PHE B N 1
ATOM 6702 C CA . PHE B 1 288 ? 2.322 27.312 0.522 1 98.19 288 PHE B CA 1
ATOM 6703 C C . PHE B 1 288 ? 0.818 27.25 0.29 1 98.19 288 PHE B C 1
ATOM 6705 O O . PHE B 1 288 ? 0.354 27.375 -0.846 1 98.19 288 PHE B O 1
ATOM 6712 N N . TYR B 1 289 ? 0.09 27 1.355 1 97.88 289 TYR B N 1
ATOM 6713 C CA . TYR B 1 289 ? -1.365 27.109 1.319 1 97.88 289 TYR B CA 1
ATOM 6714 C C . TYR B 1 289 ? -1.851 28.297 2.137 1 97.88 289 TYR B C 1
ATOM 6716 O O . TYR B 1 289 ? -1.59 28.375 3.34 1 97.88 289 TYR B O 1
ATOM 6724 N N . VAL B 1 290 ? -2.531 29.156 1.459 1 97.44 290 VAL B N 1
ATOM 6725 C CA . VAL B 1 290 ? -3.018 30.375 2.111 1 97.44 290 VAL B CA 1
ATOM 6726 C C . VAL B 1 290 ? -4.539 30.453 1.981 1 97.44 290 VAL B C 1
ATOM 6728 O O . VAL B 1 290 ? -5.07 30.5 0.87 1 97.44 290 VAL B O 1
ATOM 6731 N N . TYR B 1 291 ? -5.211 30.453 3.084 1 97.12 291 TYR B N 1
ATOM 6732 C CA . TYR B 1 291 ? -6.656 30.672 3.131 1 97.12 291 TYR B CA 1
ATOM 6733 C C . TYR B 1 291 ? -6.98 32.156 3.25 1 97.12 291 TYR B C 1
ATOM 6735 O O . TYR B 1 291 ? -6.703 32.781 4.277 1 97.12 291 TYR B O 1
ATOM 6743 N N . ASN B 1 292 ? -7.598 32.656 2.197 1 96.69 292 ASN B N 1
ATOM 6744 C CA . ASN B 1 292 ? -7.762 34.094 2.082 1 96.69 292 ASN B CA 1
ATOM 6745 C C . ASN B 1 292 ? -9.203 34.531 2.336 1 96.69 292 ASN B C 1
ATOM 6747 O O . ASN B 1 292 ? -10.055 34.438 1.446 1 96.69 292 ASN B O 1
ATOM 6751 N N . LYS B 1 293 ? -9.43 35 3.48 1 95.31 293 LYS B N 1
ATOM 6752 C CA . LYS B 1 293 ? -10.742 35.562 3.781 1 95.31 293 LYS B CA 1
ATOM 6753 C C . LYS B 1 293 ? -10.797 37.062 3.387 1 95.31 293 LYS B C 1
ATOM 6755 O O . LYS B 1 293 ? -11.766 37.5 2.76 1 95.31 293 LYS B O 1
ATOM 6760 N N . SER B 1 294 ? -9.766 37.844 3.818 1 95.19 294 SER B N 1
ATOM 6761 C CA . SER B 1 294 ? -9.688 39.219 3.41 1 95.19 294 SER B CA 1
ATOM 6762 C C . SER B 1 294 ? -8.258 39.75 3.506 1 95.19 294 SER B C 1
ATOM 6764 O O . SER B 1 294 ? -7.582 39.531 4.516 1 95.19 294 SER B O 1
ATOM 6766 N N . ALA B 1 295 ? -7.867 40.438 2.43 1 96.31 295 ALA B N 1
ATOM 6767 C CA . ALA B 1 295 ? -6.566 41.094 2.35 1 96.31 295 ALA B CA 1
ATOM 6768 C C . ALA B 1 295 ? -6.637 42.375 1.494 1 96.31 295 ALA B C 1
ATOM 6770 O O . ALA B 1 295 ? -7.562 42.531 0.692 1 96.31 295 ALA B O 1
ATOM 6771 N N . THR B 1 296 ? -5.691 43.25 1.727 1 96.69 296 THR B N 1
ATOM 6772 C CA . THR B 1 296 ? -5.613 44.469 0.928 1 96.69 296 THR B CA 1
ATOM 6773 C C . THR B 1 296 ? -5.211 44.156 -0.508 1 96.69 296 THR B C 1
ATOM 6775 O O . THR B 1 296 ? -4.707 43.062 -0.79 1 96.69 296 THR B O 1
ATOM 6778 N N . PRO B 1 297 ? -5.477 45.062 -1.378 1 96.88 297 PRO B N 1
ATOM 6779 C CA . PRO B 1 297 ? -5.066 44.844 -2.771 1 96.88 297 PRO B CA 1
ATOM 6780 C C . PRO B 1 297 ? -3.57 44.594 -2.916 1 96.88 297 PRO B C 1
ATOM 6782 O O . PRO B 1 297 ? -3.156 43.844 -3.803 1 96.88 297 PRO B O 1
ATOM 6785 N N . GLU B 1 298 ? -2.793 45.219 -2.057 1 96.94 298 GLU B N 1
ATOM 6786 C CA . GLU B 1 298 ? -1.348 45.031 -2.117 1 96.94 298 GLU B CA 1
ATOM 6787 C C . GLU B 1 298 ? -0.964 43.594 -1.771 1 96.94 298 GLU B C 1
ATOM 6789 O O . GLU B 1 298 ? -0.142 42.969 -2.457 1 96.94 298 GLU B O 1
ATOM 6794 N N . VAL B 1 299 ? -1.607 43.125 -0.748 1 97.94 299 VAL B N 1
ATOM 6795 C CA . VAL B 1 299 ? -1.327 41.75 -0.36 1 97.94 299 VAL B CA 1
ATOM 6796 C C . VAL B 1 299 ? -1.865 40.781 -1.421 1 97.94 299 VAL B C 1
ATOM 6798 O O . VAL B 1 299 ? -1.236 39.781 -1.727 1 97.94 299 VAL B O 1
ATOM 6801 N N . GLN B 1 300 ? -2.953 41.125 -1.961 1 98.06 300 GLN B N 1
ATOM 6802 C CA . GLN B 1 300 ? -3.498 40.312 -3.047 1 98.06 300 GLN B CA 1
ATOM 6803 C C . GLN B 1 300 ? -2.525 40.25 -4.223 1 98.06 300 GLN B C 1
ATOM 6805 O O . GLN B 1 300 ? -2.395 39.188 -4.863 1 98.06 300 GLN B O 1
ATOM 6810 N N . ALA B 1 301 ? -1.904 41.312 -4.5 1 98.31 301 ALA B N 1
ATOM 6811 C CA . ALA B 1 301 ? -0.917 41.344 -5.574 1 98.31 301 ALA B CA 1
ATOM 6812 C C . ALA B 1 301 ? 0.246 40.406 -5.277 1 98.31 301 ALA B C 1
ATOM 6814 O O . ALA B 1 301 ? 0.744 39.719 -6.172 1 98.31 301 ALA B O 1
ATOM 6815 N N . VAL B 1 302 ? 0.651 40.375 -4.043 1 98.62 302 VAL B N 1
ATOM 6816 C CA . VAL B 1 302 ? 1.723 39.469 -3.625 1 98.62 302 VAL B CA 1
ATOM 6817 C C . VAL B 1 302 ? 1.287 38.031 -3.818 1 98.62 302 VAL B C 1
ATOM 6819 O O . VAL B 1 302 ? 2.031 37.219 -4.375 1 98.62 302 VAL B O 1
ATOM 6822 N N . LEU B 1 303 ? 0.104 37.688 -3.383 1 98.19 303 LEU B N 1
ATOM 6823 C CA . LEU B 1 303 ? -0.413 36.344 -3.484 1 98.19 303 LEU B CA 1
ATOM 6824 C C . LEU B 1 303 ? -0.528 35.906 -4.941 1 98.19 303 LEU B C 1
ATOM 6826 O O . LEU B 1 303 ? -0.153 34.781 -5.297 1 98.19 303 LEU B O 1
ATOM 6830 N N . ARG B 1 304 ? -0.994 36.781 -5.797 1 97.88 304 ARG B N 1
ATOM 6831 C CA . ARG B 1 304 ? -1.118 36.5 -7.219 1 97.88 304 ARG B CA 1
ATOM 6832 C C . ARG B 1 304 ? 0.243 36.188 -7.836 1 97.88 304 ARG B C 1
ATOM 6834 O O . ARG B 1 304 ? 0.369 35.281 -8.656 1 97.88 304 ARG B O 1
ATOM 6841 N N . HIS B 1 305 ? 1.193 36.906 -7.469 1 98.31 305 HIS B N 1
ATOM 6842 C CA . HIS B 1 305 ? 2.543 36.75 -7.992 1 98.31 305 HIS B CA 1
ATOM 6843 C C . HIS B 1 305 ? 3.086 35.344 -7.672 1 98.31 305 HIS B C 1
ATOM 6845 O O . HIS B 1 305 ? 3.568 34.656 -8.562 1 98.31 305 HIS B O 1
ATOM 6851 N N . TYR B 1 306 ? 2.977 35 -6.453 1 98.19 306 TYR B N 1
ATOM 6852 C CA . TYR B 1 306 ? 3.555 33.719 -6.035 1 98.19 306 TYR B CA 1
ATOM 6853 C C . TYR B 1 306 ? 2.688 32.562 -6.484 1 98.19 306 TYR B C 1
ATOM 6855 O O . TYR B 1 306 ? 3.184 31.438 -6.668 1 98.19 306 TYR B O 1
ATOM 6863 N N . GLU B 1 307 ? 1.398 32.781 -6.57 1 97.06 307 GLU B N 1
ATOM 6864 C CA . GLU B 1 307 ? 0.528 31.75 -7.145 1 97.06 307 GLU B CA 1
ATOM 6865 C C . GLU B 1 307 ? 0.896 31.469 -8.602 1 97.06 307 GLU B C 1
ATOM 6867 O O . GLU B 1 307 ? 0.939 30.312 -9.016 1 97.06 307 GLU B O 1
ATOM 6872 N N . ALA B 1 308 ? 1.153 32.469 -9.367 1 96.44 308 ALA B N 1
ATOM 6873 C CA . ALA B 1 308 ? 1.547 32.344 -10.766 1 96.44 308 ALA B CA 1
ATOM 6874 C C . ALA B 1 308 ? 2.865 31.594 -10.891 1 96.44 308 ALA B C 1
ATOM 6876 O O . ALA B 1 308 ? 3.082 30.875 -11.875 1 96.44 308 ALA B O 1
ATOM 6877 N N . ALA B 1 309 ? 3.668 31.734 -9.898 1 96 309 ALA B N 1
ATOM 6878 C CA . ALA B 1 309 ? 4.961 31.062 -9.906 1 96 309 ALA B CA 1
ATOM 6879 C C . ALA B 1 309 ? 4.82 29.609 -9.453 1 96 309 ALA B C 1
ATOM 6881 O O . ALA B 1 309 ? 5.793 28.844 -9.477 1 96 309 ALA B O 1
ATOM 6882 N N . GLY B 1 310 ? 3.658 29.219 -8.977 1 94.25 310 GLY B N 1
ATOM 6883 C CA . GLY B 1 310 ? 3.408 27.844 -8.57 1 94.25 310 GLY B CA 1
ATOM 6884 C C . GLY B 1 310 ? 3.811 27.562 -7.133 1 94.25 310 GLY B C 1
ATOM 6885 O O . GLY B 1 310 ? 3.83 26.406 -6.703 1 94.25 310 GLY B O 1
ATOM 6886 N N . LEU B 1 311 ? 4.07 28.578 -6.395 1 96.69 311 LEU B N 1
ATOM 6887 C CA . LEU B 1 311 ? 4.59 28.422 -5.043 1 96.69 311 LEU B CA 1
ATOM 6888 C C . LEU B 1 311 ? 3.461 28.469 -4.016 1 96.69 311 LEU B C 1
ATOM 6890 O O . LEU B 1 311 ? 3.553 27.828 -2.963 1 96.69 311 LEU B O 1
ATOM 6894 N N . VAL B 1 312 ? 2.434 29.234 -4.332 1 97.25 312 VAL B N 1
ATOM 6895 C CA . VAL B 1 312 ? 1.367 29.438 -3.357 1 97.25 312 VAL B CA 1
ATOM 6896 C C . VAL B 1 312 ? 0.031 29 -3.951 1 97.25 312 VAL B C 1
ATOM 6898 O O . VAL B 1 312 ? -0.25 29.266 -5.125 1 97.25 312 VAL B O 1
ATOM 6901 N N . GLN B 1 313 ? -0.697 28.266 -3.225 1 96.62 313 GLN B N 1
ATOM 6902 C CA . GLN B 1 313 ? -2.109 28.031 -3.514 1 96.62 313 GLN B CA 1
ATOM 6903 C C . GLN B 1 313 ? -2.998 28.922 -2.646 1 96.62 313 GLN B C 1
ATOM 6905 O O . GLN B 1 313 ? -3.004 28.797 -1.421 1 96.62 313 GLN B O 1
ATOM 6910 N N . VAL B 1 314 ? -3.672 29.766 -3.303 1 97.12 314 VAL B N 1
ATOM 6911 C CA . VAL B 1 314 ? -4.582 30.656 -2.59 1 97.12 314 VAL B CA 1
ATOM 6912 C C . VAL B 1 314 ? -5.988 30.062 -2.578 1 97.12 314 VAL B C 1
ATOM 6914 O O . VAL B 1 314 ? -6.57 29.812 -3.637 1 97.12 314 VAL B O 1
ATOM 6917 N N . LEU B 1 315 ? -6.504 29.844 -1.43 1 97.06 315 LEU B N 1
ATOM 6918 C CA . LEU B 1 315 ? -7.801 29.203 -1.263 1 97.06 315 LEU B CA 1
ATOM 6919 C C . LEU B 1 315 ? -8.852 30.203 -0.787 1 97.06 315 LEU B C 1
ATOM 6921 O O . LEU B 1 315 ? -8.594 30.984 0.121 1 97.06 315 LEU B O 1
ATOM 6925 N N . ASP B 1 316 ? -10.008 30.156 -1.434 1 96.81 316 ASP B N 1
ATOM 6926 C CA . ASP B 1 316 ? -11.117 31.016 -1.037 1 96.81 316 ASP B CA 1
ATOM 6927 C C . ASP B 1 316 ? -11.633 30.641 0.352 1 96.81 316 ASP B C 1
ATOM 6929 O O . ASP B 1 316 ? -12.039 29.5 0.584 1 96.81 316 ASP B O 1
ATOM 6933 N N . TRP B 1 317 ? -11.609 31.656 1.265 1 96.81 317 TRP B N 1
ATOM 6934 C CA . TRP B 1 317 ? -12.016 31.375 2.637 1 96.81 317 TRP B CA 1
ATOM 6935 C C . TRP B 1 317 ? -13.141 32.312 3.078 1 96.81 317 TRP B C 1
ATOM 6937 O O . TRP B 1 317 ? -13.25 32.656 4.262 1 96.81 317 TRP B O 1
ATOM 6947 N N . HIS B 1 318 ? -13.891 32.719 2.123 1 93.19 318 HIS B N 1
ATOM 6948 C CA . HIS B 1 318 ? -14.961 33.688 2.41 1 93.19 318 HIS B CA 1
ATOM 6949 C C . HIS B 1 318 ? -16.203 32.969 2.938 1 93.19 318 HIS B C 1
ATOM 6951 O O . HIS B 1 318 ? -16.75 32.094 2.264 1 93.19 318 HIS B O 1
ATOM 6957 N N . PHE B 1 319 ? -16.531 33.281 4.117 1 89.25 319 PHE B N 1
ATOM 6958 C CA . PHE B 1 319 ? -17.812 32.906 4.703 1 89.25 319 PHE B CA 1
ATOM 6959 C C . PHE B 1 319 ? -18.328 34 5.625 1 89.25 319 PHE B C 1
ATOM 6961 O O . PHE B 1 319 ? -17.578 34.844 6.098 1 89.25 319 PHE B O 1
ATOM 6968 N N . GLU B 1 320 ? -19.641 34.031 5.727 1 84.81 320 GLU B N 1
ATOM 6969 C CA . GLU B 1 320 ? -20.266 35.062 6.559 1 84.81 320 GLU B CA 1
ATOM 6970 C C . GLU B 1 320 ? -21.234 34.438 7.555 1 84.81 320 GLU B C 1
ATOM 6972 O O . GLU B 1 320 ? -21.547 33.25 7.477 1 84.81 320 GLU B O 1
ATOM 6977 N N . GLY B 1 321 ? -21.469 35.25 8.539 1 83.12 321 GLY B N 1
ATOM 6978 C CA . GLY B 1 321 ? -22.578 34.875 9.398 1 83.12 321 GLY B CA 1
ATOM 6979 C C . GLY B 1 321 ? -22.156 34.531 10.812 1 83.12 321 GLY B C 1
ATOM 6980 O O . GLY B 1 321 ? -23 34.219 11.664 1 83.12 321 GLY B O 1
ATOM 6981 N N . TYR B 1 322 ? -20.891 34.531 11 1 89.31 322 TYR B N 1
ATOM 6982 C CA . TYR B 1 322 ? -20.438 34.219 12.344 1 89.31 322 TYR B CA 1
ATOM 6983 C C . TYR B 1 322 ? -19.859 35.438 13.039 1 89.31 322 TYR B C 1
ATOM 6985 O O . TYR B 1 322 ? -19.094 36.188 12.438 1 89.31 322 TYR B O 1
ATOM 6993 N N . ARG B 1 323 ? -20.281 35.625 14.273 1 84.94 323 ARG B N 1
ATOM 6994 C CA . ARG B 1 323 ? -19.641 36.656 15.062 1 84.94 323 ARG B CA 1
ATOM 6995 C C . ARG B 1 323 ? -18.219 36.25 15.469 1 84.94 323 ARG B C 1
ATOM 6997 O O . ARG B 1 323 ? -18.031 35.188 16.062 1 84.94 323 ARG B O 1
ATOM 7004 N N . PHE B 1 324 ? -17.25 37.031 15.117 1 80.06 324 PHE B N 1
ATOM 7005 C CA . PHE B 1 324 ? -15.828 36.781 15.312 1 80.06 324 PHE B CA 1
ATOM 7006 C C . PHE B 1 324 ? -15.531 36.5 16.781 1 80.06 324 PHE B C 1
ATOM 7008 O O . PHE B 1 324 ? -15.945 37.25 17.656 1 80.06 324 PHE B O 1
ATOM 7015 N N . GLU B 1 325 ? -14.844 35.344 17.109 1 82.62 325 GLU B N 1
ATOM 7016 C CA . GLU B 1 325 ? -14.383 34.938 18.422 1 82.62 325 GLU B CA 1
ATOM 7017 C C . GLU B 1 325 ? -15.539 34.812 19.406 1 82.62 325 GLU B C 1
ATOM 7019 O O . GLU B 1 325 ? -15.359 35 20.609 1 82.62 325 GLU B O 1
ATOM 7024 N N . SER B 1 326 ? -16.672 34.656 18.969 1 86.94 326 SER B N 1
ATOM 7025 C CA . SER B 1 326 ? -17.859 34.469 19.797 1 86.94 326 SER B CA 1
ATOM 7026 C C . SER B 1 326 ? -18.641 33.219 19.344 1 86.94 326 SER B C 1
ATOM 7028 O O . SER B 1 326 ? -18.812 32.281 20.109 1 86.94 326 SER B O 1
ATOM 7030 N N . GLU B 1 327 ? -18.922 33.281 18.094 1 91.44 327 GLU B N 1
ATOM 7031 C CA . GLU B 1 327 ? -19.688 32.156 17.578 1 91.44 327 GLU B CA 1
ATOM 7032 C C . GLU B 1 327 ? -18.766 31.109 16.922 1 91.44 327 GLU B C 1
ATOM 7034 O O . GLU B 1 327 ? -19.094 29.922 16.891 1 91.44 327 GLU B O 1
ATOM 7039 N N . LEU B 1 328 ? -17.734 31.562 16.375 1 91.06 328 LEU B N 1
ATOM 7040 C CA . LEU B 1 328 ? -16.734 30.734 15.727 1 91.06 328 LEU B CA 1
ATOM 7041 C C . LEU B 1 328 ? -15.328 31.25 16.016 1 91.06 328 LEU B C 1
ATOM 7043 O O . LEU B 1 328 ? -15.062 32.438 15.906 1 91.06 328 LEU B O 1
ATOM 7047 N N . ARG B 1 329 ? -14.523 30.297 16.344 1 87.94 329 ARG B N 1
ATOM 7048 C CA . ARG B 1 329 ? -13.172 30.672 16.75 1 87.94 329 ARG B CA 1
ATOM 7049 C C . ARG B 1 329 ? -12.352 31.125 15.539 1 87.94 329 ARG B C 1
ATOM 7051 O O . ARG B 1 329 ? -12.219 30.391 14.562 1 87.94 329 ARG B O 1
ATOM 7058 N N . TYR B 1 330 ? -11.727 32.312 15.703 1 87.56 330 TYR B N 1
ATOM 7059 C CA . TYR B 1 330 ? -10.656 32.875 14.891 1 87.56 330 TYR B CA 1
ATOM 7060 C C . TYR B 1 330 ? -10.859 32.562 13.414 1 87.56 330 TYR B C 1
ATOM 7062 O O . TYR B 1 330 ? -9.984 31.984 12.766 1 87.56 330 TYR B O 1
ATOM 7070 N N . GLU B 1 331 ? -12.039 32.844 12.867 1 87.31 331 GLU B N 1
ATOM 7071 C CA . GLU B 1 331 ? -12.391 32.75 11.453 1 87.31 331 GLU B CA 1
ATOM 7072 C C . GLU B 1 331 ? -12.227 31.312 10.953 1 87.31 331 GLU B C 1
ATOM 7074 O O . GLU B 1 331 ? -11.758 31.078 9.844 1 87.31 331 GLU B O 1
ATOM 7079 N N . GLY B 1 332 ? -12.461 30.359 11.82 1 90.62 332 GLY B N 1
ATOM 7080 C CA . GLY B 1 332 ? -12.414 28.953 11.406 1 90.62 332 GLY B CA 1
ATOM 7081 C C . GLY B 1 332 ? -11 28.422 11.266 1 90.62 332 GLY B C 1
ATOM 7082 O O . GLY B 1 332 ? -10.742 27.562 10.43 1 90.62 332 GLY B O 1
ATOM 7083 N N . ILE B 1 333 ? -10.055 28.922 12 1 92.25 333 ILE B N 1
ATOM 7084 C CA . ILE B 1 333 ? -8.641 28.578 11.867 1 92.25 333 ILE B CA 1
ATOM 7085 C C . ILE B 1 333 ? -8.461 27.062 11.992 1 92.25 333 ILE B C 1
ATOM 7087 O O . ILE B 1 333 ? -7.629 26.484 11.289 1 92.25 333 ILE B O 1
ATOM 7091 N N . PHE B 1 334 ? -9.219 26.453 12.789 1 93.38 334 PHE B N 1
ATOM 7092 C CA . PHE B 1 334 ? -8.977 25.047 13.047 1 93.38 334 PHE B CA 1
ATOM 7093 C C . PHE B 1 334 ? -9.477 24.188 11.891 1 93.38 334 PHE B C 1
ATOM 7095 O O . PHE B 1 334 ? -8.953 23.109 11.641 1 93.38 334 PHE B O 1
ATOM 7102 N N . VAL B 1 335 ? -10.484 24.641 11.195 1 94.19 335 VAL B N 1
ATOM 7103 C CA . VAL B 1 335 ? -10.836 23.984 9.945 1 94.19 335 VAL B CA 1
ATOM 7104 C C . VAL B 1 335 ? -9.719 24.172 8.922 1 94.19 335 VAL B C 1
ATOM 7106 O O . VAL B 1 335 ? -9.336 23.234 8.227 1 94.19 335 VAL B O 1
ATOM 7109 N N . ALA B 1 336 ? -9.227 25.359 8.906 1 95.75 336 ALA B N 1
ATOM 7110 C CA . ALA B 1 336 ? -8.195 25.688 7.93 1 95.75 336 ALA B CA 1
ATOM 7111 C C . ALA B 1 336 ? -6.953 24.828 8.133 1 95.75 336 ALA B C 1
ATOM 7113 O O . ALA B 1 336 ? -6.414 24.266 7.184 1 95.75 336 ALA B O 1
ATOM 7114 N N . LEU B 1 337 ? -6.508 24.734 9.391 1 96.44 337 LEU B N 1
ATOM 7115 C CA . LEU B 1 337 ? -5.301 23.969 9.688 1 96.44 337 LEU B CA 1
ATOM 7116 C C . LEU B 1 337 ? -5.477 22.5 9.32 1 96.44 337 LEU B C 1
ATOM 7118 O O . LEU B 1 337 ? -4.59 21.891 8.711 1 96.44 337 LEU B O 1
ATOM 7122 N N . ASN B 1 338 ? -6.543 21.906 9.641 1 97 338 ASN B N 1
ATOM 7123 C CA . ASN B 1 338 ? -6.789 20.5 9.367 1 97 338 ASN B CA 1
ATOM 7124 C C . ASN B 1 338 ? -7.055 20.25 7.887 1 97 338 ASN B C 1
ATOM 7126 O O . ASN B 1 338 ? -6.535 19.297 7.312 1 97 338 ASN B O 1
ATOM 7130 N N . GLU B 1 339 ? -7.859 21.125 7.324 1 97 339 GLU B N 1
ATOM 7131 C CA . GLU B 1 339 ? -8.055 21.047 5.879 1 97 339 GLU B CA 1
ATOM 7132 C C . GLU B 1 339 ? -6.734 21.172 5.133 1 97 339 GLU B C 1
ATOM 7134 O O . GLU B 1 339 ? -6.477 20.422 4.18 1 97 339 GLU B O 1
ATOM 7139 N N . CYS B 1 340 ? -5.922 22.016 5.559 1 97.44 340 CYS B N 1
ATOM 7140 C CA . CYS B 1 340 ? -4.645 22.297 4.914 1 97.44 340 CYS B CA 1
ATOM 7141 C C . CYS B 1 340 ? -3.734 21.078 4.953 1 97.44 340 CYS B C 1
ATOM 7143 O O . CYS B 1 340 ? -3.164 20.688 3.932 1 97.44 340 CYS B O 1
ATOM 7145 N N . PHE B 1 341 ? -3.549 20.484 6.148 1 95.06 341 PHE B N 1
ATOM 7146 C CA . PHE B 1 341 ? -2.574 19.391 6.172 1 95.06 341 PHE B CA 1
ATOM 7147 C C . PHE B 1 341 ? -3.092 18.188 5.406 1 95.06 341 PHE B C 1
ATOM 7149 O O . PHE B 1 341 ? -2.309 17.422 4.844 1 95.06 341 PHE B O 1
ATOM 7156 N N . TYR B 1 342 ? -4.426 18.016 5.344 1 94.94 342 TYR B N 1
ATOM 7157 C CA . TYR B 1 342 ? -4.957 16.953 4.496 1 94.94 342 TYR B CA 1
ATOM 7158 C C . TYR B 1 342 ? -4.723 17.25 3.021 1 94.94 342 TYR B C 1
ATOM 7160 O O . TYR B 1 342 ? -4.367 16.375 2.244 1 94.94 342 TYR B O 1
ATOM 7168 N N . ARG B 1 343 ? -5.004 18.5 2.645 1 95.12 343 ARG B N 1
ATOM 7169 C CA . ARG B 1 343 ? -4.742 18.906 1.27 1 95.12 343 ARG B CA 1
ATOM 7170 C C . ARG B 1 343 ? -3.279 18.688 0.9 1 95.12 343 ARG B C 1
ATOM 7172 O O . ARG B 1 343 ? -2.979 18.125 -0.155 1 95.12 343 ARG B O 1
ATOM 7179 N N . ALA B 1 344 ? -2.395 19.094 1.778 1 95.06 344 ALA B N 1
ATOM 7180 C CA . ALA B 1 344 ? -0.96 18.938 1.543 1 95.06 344 ALA B CA 1
ATOM 7181 C C . ALA B 1 344 ? -0.572 17.469 1.457 1 95.06 344 ALA B C 1
ATOM 7183 O O . ALA B 1 344 ? 0.236 17.078 0.609 1 95.06 344 ALA B O 1
ATOM 7184 N N . THR B 1 345 ? -1.166 16.688 2.279 1 91.31 345 THR B N 1
ATOM 7185 C CA . THR B 1 345 ? -0.779 15.289 2.389 1 91.31 345 THR B CA 1
ATOM 7186 C C . THR B 1 345 ? -1.446 14.453 1.297 1 91.31 345 THR B C 1
ATOM 7188 O O . THR B 1 345 ? -0.768 13.766 0.531 1 91.31 345 THR B O 1
ATOM 7191 N N . VAL B 1 346 ? -2.744 14.586 1.188 1 86.31 346 VAL B N 1
ATOM 7192 C CA . VAL B 1 346 ? -3.521 13.688 0.339 1 86.31 346 VAL B CA 1
ATOM 7193 C C . VAL B 1 346 ? -3.443 14.156 -1.113 1 86.31 346 VAL B C 1
ATOM 7195 O O . VAL B 1 346 ? -3.057 13.391 -1.998 1 86.31 346 VAL B O 1
ATOM 7198 N N . ALA B 1 347 ? -3.744 15.367 -1.312 1 84.62 347 ALA B N 1
ATOM 7199 C CA . ALA B 1 347 ? -3.771 15.891 -2.678 1 84.62 347 ALA B CA 1
ATOM 7200 C C . ALA B 1 347 ? -2.381 16.328 -3.125 1 84.62 347 ALA B C 1
ATOM 7202 O O . ALA B 1 347 ? -2.016 16.156 -4.289 1 84.62 347 ALA B O 1
ATOM 7203 N N . GLY B 1 348 ? -1.62 16.844 -2.217 1 88.75 348 GLY B N 1
ATOM 7204 C CA . GLY B 1 348 ? -0.34 17.438 -2.586 1 88.75 348 GLY B CA 1
ATOM 7205 C C . GLY B 1 348 ? 0.799 16.438 -2.574 1 88.75 348 GLY B C 1
ATOM 7206 O O . GLY B 1 348 ? 1.808 16.625 -3.256 1 88.75 348 GLY B O 1
ATOM 7207 N N . GLY B 1 349 ? 0.718 15.438 -1.679 1 88.25 349 GLY B N 1
ATOM 7208 C CA . GLY B 1 349 ? 1.75 14.414 -1.61 1 88.25 349 GLY B CA 1
ATOM 7209 C C . GLY B 1 349 ? 2.965 14.852 -0.809 1 88.25 349 GLY B C 1
ATOM 7210 O O . GLY B 1 349 ? 4.078 14.383 -1.059 1 88.25 349 GLY B O 1
ATOM 7211 N N . PHE B 1 350 ? 2.803 15.734 0.11 1 93 350 PHE B N 1
ATOM 7212 C CA . PHE B 1 350 ? 3.922 16.25 0.895 1 93 350 PHE B CA 1
ATOM 7213 C C . PHE B 1 350 ? 4.152 15.383 2.131 1 93 350 PHE B C 1
ATOM 7215 O O . PHE B 1 350 ? 3.195 14.945 2.773 1 93 350 PHE B O 1
ATOM 7222 N N . ARG B 1 351 ? 5.43 15.219 2.438 1 93.19 351 ARG B N 1
ATOM 7223 C CA . ARG B 1 351 ? 5.805 14.477 3.637 1 93.19 351 ARG B CA 1
ATOM 7224 C C . ARG B 1 351 ? 5.625 15.328 4.887 1 93.19 351 ARG B C 1
ATOM 7226 O O . ARG B 1 351 ? 5.105 14.859 5.898 1 93.19 351 ARG B O 1
ATOM 7233 N N . TYR B 1 352 ? 6.102 16.562 4.777 1 97 352 TYR B N 1
ATOM 7234 C CA . TYR B 1 352 ? 6.086 17.484 5.906 1 97 352 TYR B CA 1
ATOM 7235 C C . TYR B 1 352 ? 5.172 18.672 5.625 1 97 352 TYR B C 1
ATOM 7237 O O . TYR B 1 352 ? 5.109 19.156 4.496 1 97 352 TYR B O 1
ATOM 7245 N N . THR B 1 353 ? 4.512 19.078 6.656 1 98.38 353 THR B N 1
ATOM 7246 C CA . THR B 1 353 ? 3.719 20.297 6.59 1 98.38 353 THR B CA 1
ATOM 7247 C C . THR B 1 353 ? 3.953 21.156 7.828 1 98.38 353 THR B C 1
ATOM 7249 O O . THR B 1 353 ? 3.684 20.734 8.953 1 98.38 353 THR B O 1
ATOM 7252 N N . ALA B 1 354 ? 4.445 22.344 7.617 1 98.81 354 ALA B N 1
ATOM 7253 C CA . ALA B 1 354 ? 4.609 23.297 8.719 1 98.81 354 ALA B CA 1
ATOM 7254 C C . ALA B 1 354 ? 3.307 24.047 9 1 98.81 354 ALA B C 1
ATOM 7256 O O . ALA B 1 354 ? 2.631 24.5 8.07 1 98.81 354 ALA B O 1
ATOM 7257 N N . ILE B 1 355 ? 2.967 24.094 10.242 1 98.31 355 ILE B N 1
ATOM 7258 C CA . ILE B 1 355 ? 1.828 24.875 10.711 1 98.31 355 ILE B CA 1
ATOM 7259 C C . ILE B 1 355 ? 2.322 26.125 11.43 1 98.31 355 ILE B C 1
ATOM 7261 O O . ILE B 1 355 ? 2.771 26.062 12.578 1 98.31 355 ILE B O 1
ATOM 7265 N N . VAL B 1 356 ? 2.205 27.297 10.742 1 97.94 356 VAL B N 1
ATOM 7266 C CA . VAL B 1 356 ? 2.762 28.531 11.281 1 97.94 356 VAL B CA 1
ATOM 7267 C C . VAL B 1 356 ? 1.915 29.719 10.836 1 97.94 356 VAL B C 1
ATOM 7269 O O . VAL B 1 356 ? 1.104 29.594 9.914 1 97.94 356 VAL B O 1
ATOM 7272 N N . ASP B 1 357 ? 2.09 30.828 11.461 1 95.31 357 ASP B N 1
ATOM 7273 C CA . ASP B 1 357 ? 1.53 32.094 11.031 1 95.31 357 ASP B CA 1
ATOM 7274 C C . ASP B 1 357 ? 2.574 32.938 10.289 1 95.31 357 ASP B C 1
ATOM 7276 O O . ASP B 1 357 ? 3.762 32.625 10.305 1 95.31 357 ASP B O 1
ATOM 7280 N N . PHE B 1 358 ? 2.16 34.031 9.742 1 95.31 358 PHE B N 1
ATOM 7281 C CA . PHE B 1 358 ? 3.025 34.844 8.898 1 95.31 358 PHE B CA 1
ATOM 7282 C C . PHE B 1 358 ? 4.117 35.531 9.727 1 95.31 358 PHE B C 1
ATOM 7284 O O . PHE B 1 358 ? 5.117 36 9.18 1 95.31 358 PHE B O 1
ATOM 7291 N N . ASP B 1 359 ? 3.926 35.625 11.016 1 95 359 ASP B N 1
ATOM 7292 C CA . ASP B 1 359 ? 4.934 36.25 11.859 1 95 359 ASP B CA 1
ATOM 7293 C C . ASP B 1 359 ? 5.762 35.219 12.602 1 95 359 ASP B C 1
ATOM 7295 O O . ASP B 1 359 ? 6.461 35.531 13.57 1 95 359 ASP B O 1
ATOM 7299 N N . GLU B 1 360 ? 5.637 34 12.172 1 97.44 360 GLU B N 1
ATOM 7300 C CA . GLU B 1 360 ? 6.309 32.906 12.836 1 97.44 360 GLU B CA 1
ATOM 7301 C C . GLU B 1 360 ? 7.273 32.188 11.891 1 97.44 360 GLU B C 1
ATOM 7303 O O . GLU B 1 360 ? 6.875 31.719 10.828 1 97.44 360 GLU B O 1
ATOM 7308 N N . LEU B 1 361 ? 8.539 32.094 12.344 1 98.31 361 LEU B N 1
ATOM 7309 C CA . LEU B 1 361 ? 9.562 31.469 11.531 1 98.31 361 LEU B CA 1
ATOM 7310 C C . LEU B 1 361 ? 10.242 30.344 12.297 1 98.31 361 LEU B C 1
ATOM 7312 O O . LEU B 1 361 ? 10.812 30.562 13.367 1 98.31 361 LEU B O 1
ATOM 7316 N N . LEU B 1 362 ? 10.133 29.125 11.75 1 98.5 362 LEU B N 1
ATOM 7317 C CA . LEU B 1 362 ? 10.891 28 12.305 1 98.5 362 LEU B CA 1
ATOM 7318 C C . LEU B 1 362 ? 12.352 28.078 11.875 1 98.5 362 LEU B C 1
ATOM 7320 O O . LEU B 1 362 ? 12.648 28.188 10.688 1 98.5 362 LEU B O 1
ATOM 7324 N N . PHE B 1 363 ? 13.227 27.938 12.883 1 97.19 363 PHE B N 1
ATOM 7325 C CA . PHE B 1 363 ? 14.648 28.141 12.602 1 97.19 363 PHE B CA 1
ATOM 7326 C C . PHE B 1 363 ? 15.484 27.031 13.211 1 97.19 363 PHE B C 1
ATOM 7328 O O . PHE B 1 363 ? 15.594 26.922 14.438 1 97.19 363 PHE B O 1
ATOM 7335 N N . PRO B 1 364 ? 16.062 26.125 12.375 1 95.81 364 PRO B N 1
ATOM 7336 C CA . PRO B 1 364 ? 17.031 25.156 12.875 1 95.81 364 PRO B CA 1
ATOM 7337 C C . PRO B 1 364 ? 18.375 25.812 13.234 1 95.81 364 PRO B C 1
ATOM 7339 O O . PRO B 1 364 ? 18.891 26.609 12.469 1 95.81 364 PRO B O 1
ATOM 7342 N N . SER B 1 365 ? 18.938 25.469 14.32 1 88.38 365 SER B N 1
ATOM 7343 C CA . SER B 1 365 ? 20.094 26.156 14.852 1 88.38 365 SER B CA 1
ATOM 7344 C C . SER B 1 365 ? 21.391 25.562 14.305 1 88.38 365 SER B C 1
ATOM 7346 O O . SER B 1 365 ? 22.469 26.125 14.5 1 88.38 365 SER B O 1
ATOM 7348 N N . GLY B 1 366 ? 21.344 24.391 13.719 1 81.31 366 GLY B N 1
ATOM 7349 C CA . GLY B 1 366 ? 22.547 23.766 13.18 1 81.31 366 GLY B CA 1
ATOM 7350 C C . GLY B 1 366 ? 23.172 24.562 12.047 1 81.31 366 GLY B C 1
ATOM 7351 O O . GLY B 1 366 ? 22.469 25.281 11.328 1 81.31 366 GLY B O 1
ATOM 7352 N N . ASP B 1 367 ? 24.484 24.438 12.023 1 75.06 367 ASP B N 1
ATOM 7353 C CA . ASP B 1 367 ? 25.25 25.234 11.062 1 75.06 367 ASP B CA 1
ATOM 7354 C C . ASP B 1 367 ? 24.938 24.812 9.625 1 75.06 367 ASP B C 1
ATOM 7356 O O . ASP B 1 367 ? 25.203 23.672 9.234 1 75.06 367 ASP B O 1
ATOM 7360 N N . LYS B 1 368 ? 24.297 25.688 8.836 1 75.56 368 LYS B N 1
ATOM 7361 C CA . LYS B 1 368 ? 24.109 25.688 7.391 1 75.56 368 LYS B CA 1
ATOM 7362 C C . LYS B 1 368 ? 23.062 24.656 6.98 1 75.56 368 LYS B C 1
ATOM 7364 O O . LYS B 1 368 ? 23.047 24.203 5.836 1 75.56 368 LYS B O 1
ATOM 7369 N N . GLU B 1 369 ? 22.25 24.359 7.957 1 90.62 369 GLU B N 1
ATOM 7370 C CA . GLU B 1 369 ? 21.188 23.422 7.57 1 90.62 369 GLU B CA 1
ATOM 7371 C C . GLU B 1 369 ? 19.859 24.156 7.398 1 90.62 369 GLU B C 1
ATOM 7373 O O . GLU B 1 369 ? 19.547 25.078 8.156 1 90.62 369 GLU B O 1
ATOM 7378 N N . THR B 1 370 ? 19.156 23.859 6.359 1 95.81 370 THR B N 1
ATOM 7379 C CA . THR B 1 370 ? 17.797 24.328 6.172 1 95.81 370 THR B CA 1
ATOM 7380 C C . THR B 1 370 ? 16.828 23.578 7.066 1 95.81 370 THR B C 1
ATOM 7382 O O . THR B 1 370 ? 17.188 22.547 7.648 1 95.81 370 THR B O 1
ATOM 7385 N N . LEU B 1 371 ? 15.664 24.125 7.215 1 97.94 371 LEU B N 1
ATOM 7386 C CA . LEU B 1 371 ? 14.633 23.438 7.969 1 97.94 371 LEU B CA 1
ATOM 7387 C C . LEU B 1 371 ? 14.383 22.031 7.402 1 97.94 371 LEU B C 1
ATOM 7389 O O . LEU B 1 371 ? 14.305 21.062 8.148 1 97.94 371 LEU B O 1
ATOM 7393 N N . LEU B 1 372 ? 14.297 21.938 6.09 1 97.44 372 LEU B N 1
ATOM 7394 C CA . LEU B 1 372 ? 14.062 20.656 5.445 1 97.44 372 LEU B CA 1
ATOM 7395 C C . LEU B 1 372 ? 15.18 19.672 5.766 1 97.44 372 LEU B C 1
ATOM 7397 O O . LEU B 1 372 ? 14.914 18.516 6.113 1 97.44 372 LEU B O 1
ATOM 7401 N N . GLU B 1 373 ? 16.391 20.125 5.637 1 96 373 GLU B N 1
ATOM 7402 C CA . GLU B 1 373 ? 17.516 19.25 5.938 1 96 373 GLU B CA 1
ATOM 7403 C C . GLU B 1 373 ? 17.484 18.781 7.387 1 96 373 GLU B C 1
ATOM 7405 O O . GLU B 1 373 ? 17.797 17.625 7.68 1 96 373 GLU B O 1
ATOM 7410 N N . TYR B 1 374 ? 17.188 19.719 8.289 1 96.62 374 TYR B N 1
ATOM 7411 C CA . TYR B 1 374 ? 17.078 19.359 9.703 1 96.62 374 TYR B CA 1
ATOM 7412 C C . TYR B 1 374 ? 16.016 18.297 9.922 1 96.62 374 TYR B C 1
ATOM 7414 O O . TYR B 1 374 ? 16.266 17.297 10.594 1 96.62 374 TYR B O 1
ATOM 7422 N N . LEU B 1 375 ? 14.812 18.5 9.328 1 96.69 375 LEU B N 1
ATOM 7423 C CA . LEU B 1 375 ? 13.719 17.531 9.453 1 96.69 375 LEU B CA 1
ATOM 7424 C C . LEU B 1 375 ? 14.133 16.172 8.914 1 96.69 375 LEU B C 1
ATOM 7426 O O . LEU B 1 375 ? 13.883 15.148 9.562 1 96.69 375 LEU B O 1
ATOM 7430 N N . GLN B 1 376 ? 14.781 16.172 7.777 1 94.06 376 GLN B N 1
ATOM 7431 C CA . GLN B 1 376 ? 15.203 14.93 7.145 1 94.06 376 GLN B CA 1
ATOM 7432 C C . GLN B 1 376 ? 16.25 14.203 7.984 1 94.06 376 GLN B C 1
ATOM 7434 O O . GLN B 1 376 ? 16.281 12.977 8.031 1 94.06 376 GLN B O 1
ATOM 7439 N N . ALA B 1 377 ? 17.062 14.961 8.656 1 93.25 377 ALA B N 1
ATOM 7440 C CA . ALA B 1 377 ? 18.125 14.375 9.477 1 93.25 377 ALA B CA 1
ATOM 7441 C C . ALA B 1 377 ? 17.562 13.773 10.758 1 93.25 377 ALA B C 1
ATOM 7443 O O . ALA B 1 377 ? 18.078 12.773 11.258 1 93.25 377 ALA B O 1
ATOM 7444 N N . LYS B 1 378 ? 16.484 14.391 11.25 1 93.62 378 LYS B N 1
ATOM 7445 C CA . LYS B 1 378 ? 15.961 13.977 12.547 1 93.62 378 LYS B CA 1
ATOM 7446 C C . LYS B 1 378 ? 14.781 13.031 12.383 1 93.62 378 LYS B C 1
ATOM 7448 O O . LYS B 1 378 ? 14.32 12.422 13.352 1 93.62 378 LYS B O 1
ATOM 7453 N N . ASP B 1 379 ? 14.328 12.867 11.195 1 93.31 379 ASP B N 1
ATOM 7454 C CA . ASP B 1 379 ? 13.109 12.117 10.922 1 93.31 379 ASP B CA 1
ATOM 7455 C C . ASP B 1 379 ? 13.281 10.641 11.242 1 93.31 379 ASP B C 1
ATOM 7457 O O . ASP B 1 379 ? 14.391 10.109 11.18 1 93.31 379 ASP B O 1
ATOM 7461 N N . ARG B 1 380 ? 12.234 10.07 11.703 1 93.06 380 ARG B N 1
ATOM 7462 C CA . ARG B 1 380 ? 12.055 8.648 11.953 1 93.06 380 ARG B CA 1
ATOM 7463 C C . ARG B 1 380 ? 10.656 8.195 11.555 1 93.06 380 ARG B C 1
ATOM 7465 O O . ARG B 1 380 ? 9.734 9.008 11.469 1 93.06 380 ARG B O 1
ATOM 7472 N N . TYR B 1 381 ? 10.5 6.859 11.383 1 90.31 381 TYR B N 1
ATOM 7473 C CA . TYR B 1 381 ? 9.219 6.32 10.93 1 90.31 381 TYR B CA 1
ATOM 7474 C C . TYR B 1 381 ? 8.117 6.598 11.945 1 90.31 381 TYR B C 1
ATOM 7476 O O . TYR B 1 381 ? 6.949 6.73 11.578 1 90.31 381 TYR B O 1
ATOM 7484 N N . ASP B 1 382 ? 8.43 6.738 13.258 1 92.94 382 ASP B N 1
ATOM 7485 C CA . ASP B 1 382 ? 7.422 6.805 14.312 1 92.94 382 ASP B CA 1
ATOM 7486 C C . ASP B 1 382 ? 7.289 8.227 14.852 1 92.94 382 ASP B C 1
ATOM 7488 O O . ASP B 1 382 ? 6.73 8.438 15.93 1 92.94 382 ASP B O 1
ATOM 7492 N N . VAL B 1 383 ? 7.785 9.172 14.133 1 96.25 383 VAL B N 1
ATOM 7493 C CA . VAL B 1 383 ? 7.57 10.578 14.477 1 96.25 383 VAL B CA 1
ATOM 7494 C C . VAL B 1 383 ? 6.34 11.109 13.742 1 96.25 383 VAL B C 1
ATOM 7496 O O . VAL B 1 383 ? 6.184 10.883 12.539 1 96.25 383 VAL B O 1
ATOM 7499 N N . HIS B 1 384 ? 5.461 11.781 14.516 1 97.19 384 HIS B N 1
ATOM 7500 C CA . HIS B 1 384 ? 4.312 12.352 13.812 1 97.19 384 HIS B CA 1
ATOM 7501 C C . HIS B 1 384 ? 4.441 13.867 13.688 1 97.19 384 HIS B C 1
ATOM 7503 O O . HIS B 1 384 ? 3.725 14.492 12.906 1 97.19 384 HIS B O 1
ATOM 7509 N N . SER B 1 385 ? 5.344 14.484 14.523 1 98.62 385 SER B N 1
ATOM 7510 C CA . SER B 1 385 ? 5.531 15.922 14.406 1 98.62 385 SER B CA 1
ATOM 7511 C C . SER B 1 385 ? 6.801 16.375 15.117 1 98.62 385 SER B C 1
ATOM 7513 O O . SER B 1 385 ? 7.32 15.672 15.984 1 98.62 385 SER B O 1
ATOM 7515 N N . PHE B 1 386 ? 7.309 17.469 14.695 1 98.75 386 PHE B N 1
ATOM 7516 C CA . PHE B 1 386 ? 8.414 18.203 15.305 1 98.75 386 PHE B CA 1
ATOM 7517 C C . PHE B 1 386 ? 7.93 19.5 15.93 1 98.75 386 PHE B C 1
ATOM 7519 O O . PHE B 1 386 ? 7.484 20.406 15.227 1 98.75 386 PHE B O 1
ATOM 7526 N N . ASN B 1 387 ? 8.047 19.578 17.219 1 98.81 387 ASN B N 1
ATOM 7527 C CA . ASN B 1 387 ? 7.5 20.734 17.922 1 98.81 387 ASN B CA 1
ATOM 7528 C C . ASN B 1 387 ? 8.602 21.672 18.391 1 98.81 387 ASN B C 1
ATOM 7530 O O . ASN B 1 387 ? 9.508 21.266 19.125 1 98.81 387 ASN B O 1
ATOM 7534 N N . PHE B 1 388 ? 8.531 22.938 17.984 1 98.75 388 PHE B N 1
ATOM 7535 C CA . PHE B 1 388 ? 9.531 23.953 18.266 1 98.75 388 PHE B CA 1
ATOM 7536 C C . PHE B 1 388 ? 9.047 24.906 19.359 1 98.75 388 PHE B C 1
ATOM 7538 O O . PHE B 1 388 ? 7.965 25.484 19.25 1 98.75 388 PHE B O 1
ATOM 7545 N N . GLN B 1 389 ? 9.883 25.094 20.344 1 98 389 GLN B N 1
ATOM 7546 C CA . GLN B 1 389 ? 9.578 26.094 21.375 1 98 389 GLN B CA 1
ATOM 7547 C C . GLN B 1 389 ? 9.711 27.5 20.828 1 98 389 GLN B C 1
ATOM 7549 O O . GLN B 1 389 ? 10.555 27.766 19.969 1 98 389 GLN B O 1
ATOM 7554 N N . GLY B 1 390 ? 8.859 28.391 21.391 1 96.88 390 GLY B N 1
ATOM 7555 C CA . GLY B 1 390 ? 8.789 29.734 20.828 1 96.88 390 GLY B CA 1
ATOM 7556 C C . GLY B 1 390 ? 9.547 30.766 21.656 1 96.88 390 GLY B C 1
ATOM 7557 O O . GLY B 1 390 ? 9.539 30.703 22.891 1 96.88 390 GLY B O 1
ATOM 7558 N N . VAL B 1 391 ? 10.281 31.656 21.031 1 96.56 391 VAL B N 1
ATOM 7559 C CA . VAL B 1 391 ? 10.82 32.906 21.578 1 96.56 391 VAL B CA 1
ATOM 7560 C C . VAL B 1 391 ? 10.195 34.094 20.844 1 96.56 391 VAL B C 1
ATOM 7562 O O . VAL B 1 391 ? 9.656 33.938 19.75 1 96.56 391 VAL B O 1
ATOM 7565 N N . PHE B 1 392 ? 10.305 35.281 21.453 1 96.5 392 PHE B N 1
ATOM 7566 C CA . PHE B 1 392 ? 9.5 36.375 20.953 1 96.5 392 PHE B CA 1
ATOM 7567 C C . PHE B 1 392 ? 10.367 37.594 20.672 1 96.5 392 PHE B C 1
ATOM 7569 O O . PHE B 1 392 ? 11.211 37.969 21.5 1 96.5 392 PHE B O 1
ATOM 7576 N N . TYR B 1 393 ? 10.188 38.125 19.484 1 96.25 393 TYR B N 1
ATOM 7577 C CA . TYR B 1 393 ? 10.688 39.438 19.109 1 96.25 393 TYR B CA 1
ATOM 7578 C C . TYR B 1 393 ? 9.602 40.5 19.25 1 96.25 393 TYR B C 1
ATOM 7580 O O . TYR B 1 393 ? 8.805 40.719 18.328 1 96.25 393 TYR B O 1
ATOM 7588 N N . TYR B 1 394 ? 9.688 41.188 20.406 1 94.5 394 TYR B N 1
ATOM 7589 C CA . TYR B 1 394 ? 8.656 42.188 20.641 1 94.5 394 TYR B CA 1
ATOM 7590 C C . TYR B 1 394 ? 9.016 43.531 19.969 1 94.5 394 TYR B C 1
ATOM 7592 O O . TYR B 1 394 ? 10.195 43.844 19.812 1 94.5 394 TYR B O 1
ATOM 7600 N N . ASP B 1 395 ? 7.98 44.219 19.531 1 91.38 395 ASP B N 1
ATOM 7601 C CA . ASP B 1 395 ? 8.211 45.438 18.781 1 91.38 395 ASP B CA 1
ATOM 7602 C C . ASP B 1 395 ? 8.688 46.562 19.688 1 91.38 395 ASP B C 1
ATOM 7604 O O . ASP B 1 395 ? 9.078 47.625 19.203 1 91.38 395 ASP B O 1
ATOM 7608 N N . ILE B 1 396 ? 8.766 46.375 20.984 1 91.25 396 ILE B N 1
ATOM 7609 C CA . ILE B 1 396 ? 9.289 47.375 21.906 1 91.25 396 ILE B CA 1
ATOM 7610 C C . ILE B 1 396 ? 10.812 47.438 21.812 1 91.25 396 ILE B C 1
ATOM 7612 O O . ILE B 1 396 ? 11.445 48.375 22.266 1 91.25 396 ILE B O 1
ATOM 7616 N N . TYR B 1 397 ? 11.406 46.375 21.344 1 93.75 397 TYR B N 1
ATOM 7617 C CA . TYR B 1 397 ? 12.859 46.344 21.219 1 93.75 397 TYR B CA 1
ATOM 7618 C C . TYR B 1 397 ? 13.32 47.125 20 1 93.75 397 TYR B C 1
ATOM 7620 O O . TYR B 1 397 ? 12.703 47.094 18.938 1 93.75 397 TYR B O 1
ATOM 7628 N N . ALA B 1 398 ? 14.398 47.875 20.156 1 92.38 398 ALA B N 1
ATOM 7629 C CA . ALA B 1 398 ? 14.891 48.719 19.078 1 92.38 398 ALA B CA 1
ATOM 7630 C C . ALA B 1 398 ? 15.43 47.906 17.922 1 92.38 398 ALA B C 1
ATOM 7632 O O . ALA B 1 398 ? 16.234 47 18.109 1 92.38 398 ALA B O 1
ATOM 7633 N N . PRO B 1 399 ? 14.961 48.219 16.734 1 94.94 399 PRO B N 1
ATOM 7634 C CA . PRO B 1 399 ? 15.547 47.562 15.562 1 94.94 399 PRO B CA 1
ATOM 7635 C C . PRO B 1 399 ? 16.969 48.031 15.273 1 94.94 399 PRO B C 1
ATOM 7637 O O . PRO B 1 399 ? 17.375 49.125 15.695 1 94.94 399 PRO B O 1
ATOM 7640 N N . ASP B 1 400 ? 17.75 47.219 14.664 1 95.94 400 ASP B N 1
ATOM 7641 C CA . ASP B 1 400 ? 19.109 47.531 14.242 1 95.94 400 ASP B CA 1
ATOM 7642 C C . ASP B 1 400 ? 19.188 47.656 12.727 1 95.94 400 ASP B C 1
ATOM 7644 O O . ASP B 1 400 ? 19.141 46.656 12 1 95.94 400 ASP B O 1
ATOM 7648 N N . PHE B 1 401 ? 19.453 48.875 12.219 1 95.69 401 PHE B N 1
ATOM 7649 C CA . PHE B 1 401 ? 19.469 49.125 10.789 1 95.69 401 PHE B CA 1
ATOM 7650 C C . PHE B 1 401 ? 20.906 49.156 10.258 1 95.69 401 PHE B C 1
ATOM 7652 O O . PHE B 1 401 ? 21.125 49.531 9.102 1 95.69 401 PHE B O 1
ATOM 7659 N N . SER B 1 402 ? 21.797 48.812 11.078 1 94.88 402 SER B N 1
ATOM 7660 C CA . SER B 1 402 ? 23.219 48.969 10.766 1 94.88 402 SER B CA 1
ATOM 7661 C C . SER B 1 402 ? 23.641 48.094 9.594 1 94.88 402 SER B C 1
ATOM 7663 O O . SER B 1 402 ? 24.641 48.375 8.922 1 94.88 402 SER B O 1
ATOM 7665 N N . HIS B 1 403 ? 22.859 47.031 9.289 1 94.69 403 HIS B N 1
ATOM 7666 C CA . HIS B 1 403 ? 23.281 46.125 8.25 1 94.69 403 HIS B CA 1
ATOM 7667 C C . HIS B 1 403 ? 22.391 46.219 7.016 1 94.69 403 HIS B C 1
ATOM 7669 O O . HIS B 1 403 ? 22.453 45.375 6.121 1 94.69 403 HIS B O 1
ATOM 7675 N N . VAL B 1 404 ? 21.594 47.188 6.965 1 96.75 404 VAL B N 1
ATOM 7676 C CA . VAL B 1 404 ? 20.75 47.406 5.793 1 96.75 404 VAL B CA 1
ATOM 7677 C C . VAL B 1 404 ? 21.609 47.844 4.613 1 96.75 404 VAL B C 1
ATOM 7679 O O . VAL B 1 404 ? 22.375 48.812 4.715 1 96.75 404 VAL B O 1
ATOM 7682 N N . PRO B 1 405 ? 21.5 47.125 3.527 1 97.06 405 PRO B N 1
ATOM 7683 C CA . PRO B 1 405 ? 22.266 47.594 2.363 1 97.06 405 PRO B CA 1
ATOM 7684 C C . PRO B 1 405 ? 21.781 48.938 1.833 1 97.06 405 PRO B C 1
ATOM 7686 O O . PRO B 1 405 ? 20.578 49.188 1.802 1 97.06 405 PRO B O 1
ATOM 7689 N N . PRO B 1 406 ? 22.75 49.656 1.303 1 95.94 406 PRO B N 1
ATOM 7690 C CA . PRO B 1 406 ? 22.391 50.969 0.8 1 95.94 406 PRO B CA 1
ATOM 7691 C C . PRO B 1 406 ? 21.438 50.906 -0.39 1 95.94 406 PRO B C 1
ATOM 7693 O O . PRO B 1 406 ? 20.641 51.812 -0.595 1 95.94 406 PRO B O 1
ATOM 7696 N N . TRP B 1 407 ? 21.516 49.844 -1.075 1 96.12 407 TRP B N 1
ATOM 7697 C CA . TRP B 1 407 ? 20.719 49.75 -2.301 1 96.12 407 TRP B CA 1
ATOM 7698 C C . TRP B 1 407 ? 19.297 49.281 -1.995 1 96.12 407 TRP B C 1
ATOM 7700 O O . TRP B 1 407 ? 18.438 49.312 -2.867 1 96.12 407 TRP B O 1
ATOM 7710 N N . ALA B 1 408 ? 19.031 48.875 -0.767 1 96.75 408 ALA B N 1
ATOM 7711 C CA . ALA B 1 408 ? 17.75 48.25 -0.429 1 96.75 408 ALA B CA 1
ATOM 7712 C C . ALA B 1 408 ? 16.641 49.281 -0.338 1 96.75 408 ALA B C 1
ATOM 7714 O O . ALA B 1 408 ? 16.797 50.312 0.365 1 96.75 408 ALA B O 1
ATOM 7715 N N . ASN B 1 409 ? 15.523 49.094 -1.077 1 95.88 409 ASN B N 1
ATOM 7716 C CA . ASN B 1 409 ? 14.344 49.938 -0.978 1 95.88 409 ASN B CA 1
ATOM 7717 C C . ASN B 1 409 ? 13.438 49.5 0.172 1 95.88 409 ASN B C 1
ATOM 7719 O O . ASN B 1 409 ? 12.812 50.344 0.828 1 95.88 409 ASN B O 1
ATOM 7723 N N . ASN B 1 410 ? 13.336 48.219 0.343 1 97.25 410 ASN B N 1
ATOM 7724 C CA . ASN B 1 410 ? 12.633 47.625 1.466 1 97.25 410 ASN B CA 1
ATOM 7725 C C . ASN B 1 410 ? 13.57 47.312 2.631 1 97.25 410 ASN B C 1
ATOM 7727 O O . ASN B 1 410 ? 14.258 46.312 2.641 1 97.25 410 ASN B O 1
ATOM 7731 N N . THR B 1 411 ? 13.516 48.188 3.686 1 95.81 411 THR B N 1
ATOM 7732 C CA . THR B 1 411 ? 14.609 48.219 4.648 1 95.81 411 THR B CA 1
ATOM 7733 C C . THR B 1 411 ? 14.188 47.562 5.965 1 95.81 411 THR B C 1
ATOM 7735 O O . THR B 1 411 ? 15.016 47.344 6.848 1 95.81 411 THR B O 1
ATOM 7738 N N . TYR B 1 412 ? 12.93 47.25 6.113 1 95.5 412 TYR B N 1
ATOM 7739 C CA . TYR B 1 412 ? 12.453 46.75 7.402 1 95.5 412 TYR B CA 1
ATOM 7740 C C . TYR B 1 412 ? 12.086 45.281 7.32 1 95.5 412 TYR B C 1
ATOM 7742 O O . TYR B 1 412 ? 10.93 44.906 7.527 1 95.5 412 TYR B O 1
ATOM 7750 N N . LEU B 1 413 ? 13.07 44.531 7.117 1 97.06 413 LEU B N 1
ATOM 7751 C CA . LEU B 1 413 ? 12.867 43.062 7.188 1 97.06 413 LEU B CA 1
ATOM 7752 C C . LEU B 1 413 ? 12.992 42.594 8.625 1 97.06 413 LEU B C 1
ATOM 7754 O O . LEU B 1 413 ? 14.023 42.781 9.266 1 97.06 413 LEU B O 1
ATOM 7758 N N . TYR B 1 414 ? 11.922 41.938 9.117 1 96 414 TYR B N 1
ATOM 7759 C CA . TYR B 1 414 ? 11.906 41.438 10.484 1 96 414 TYR B CA 1
ATOM 7760 C C . TYR B 1 414 ? 13.164 40.625 10.781 1 96 414 TYR B C 1
ATOM 7762 O O . TYR B 1 414 ? 13.852 40.875 11.773 1 96 414 TYR B O 1
ATOM 7770 N N . THR B 1 415 ? 13.594 39.719 9.93 1 96.62 415 THR B N 1
ATOM 7771 C CA . THR B 1 415 ? 14.672 38.781 10.133 1 96.62 415 THR B CA 1
ATOM 7772 C C . THR B 1 415 ? 16.031 39.469 10.156 1 96.62 415 THR B C 1
ATOM 7774 O O . THR B 1 415 ? 17.031 38.906 10.594 1 96.62 415 THR B O 1
ATOM 7777 N N . GLN B 1 416 ? 16.031 40.688 9.711 1 97.31 416 GLN B N 1
ATOM 7778 C CA . GLN B 1 416 ? 17.312 41.344 9.516 1 97.31 416 GLN B CA 1
ATOM 7779 C C . GLN B 1 416 ? 17.5 42.5 10.508 1 97.31 416 GLN B C 1
ATOM 7781 O O . GLN B 1 416 ? 18.625 42.781 10.922 1 97.31 416 GLN B O 1
ATOM 7786 N N . VAL B 1 417 ? 16.391 43.125 10.883 1 97 417 VAL B N 1
ATOM 7787 C CA . VAL B 1 417 ? 16.578 44.344 11.672 1 97 417 VAL B CA 1
ATOM 7788 C C . VAL B 1 417 ? 16.094 44.094 13.102 1 97 417 VAL B C 1
ATOM 7790 O O . VAL B 1 417 ? 16.438 44.844 14.016 1 97 417 VAL B O 1
ATOM 7793 N N . ARG B 1 418 ? 15.195 43.125 13.32 1 96.81 418 ARG B N 1
ATOM 7794 C CA . ARG B 1 418 ? 14.742 42.781 14.664 1 96.81 418 ARG B CA 1
ATOM 7795 C C . ARG B 1 418 ? 15.547 41.625 15.227 1 96.81 418 ARG B C 1
ATOM 7797 O O . ARG B 1 418 ? 15.227 40.469 14.969 1 96.81 418 ARG B O 1
ATOM 7804 N N . ASN B 1 419 ? 16.547 41.938 16.094 1 97.06 419 ASN B N 1
ATOM 7805 C CA . ASN B 1 419 ? 17.5 40.906 16.5 1 97.06 419 ASN B CA 1
ATOM 7806 C C . ASN B 1 419 ? 17.547 40.75 18.016 1 97.06 419 ASN B C 1
ATOM 7808 O O . ASN B 1 419 ? 18.453 40.094 18.562 1 97.06 419 ASN B O 1
ATOM 7812 N N . VAL B 1 420 ? 16.578 41.375 18.703 1 97.12 420 VAL B N 1
ATOM 7813 C CA . VAL B 1 420 ? 16.438 41.188 20.141 1 97.12 420 VAL B CA 1
ATOM 7814 C C . VAL B 1 420 ? 15.188 40.344 20.422 1 97.12 420 VAL B C 1
ATOM 7816 O O . VAL B 1 420 ? 14.102 40.656 19.906 1 97.12 420 VAL B O 1
ATOM 7819 N N . ARG B 1 421 ? 15.375 39.312 21.203 1 96.19 421 ARG B N 1
ATOM 7820 C CA . ARG B 1 421 ? 14.258 38.438 21.531 1 96.19 421 ARG B CA 1
ATOM 7821 C C . ARG B 1 421 ? 14.305 38 23 1 96.19 421 ARG B C 1
ATOM 7823 O O . ARG B 1 421 ? 15.305 38.219 23.672 1 96.19 421 ARG B O 1
ATOM 7830 N N . THR B 1 422 ? 13.18 37.469 23.453 1 96.19 422 THR B N 1
ATOM 7831 C CA . THR B 1 422 ? 13.156 36.906 24.797 1 96.19 422 THR B CA 1
ATOM 7832 C C . THR B 1 422 ? 14.234 35.844 24.969 1 96.19 422 THR B C 1
ATOM 7834 O O . THR B 1 422 ? 14.531 35.094 24.047 1 96.19 422 THR B O 1
ATOM 7837 N N . LYS B 1 423 ? 14.773 35.812 26.125 1 96.38 423 LYS B N 1
ATOM 7838 C CA . LYS B 1 423 ? 15.891 34.906 26.422 1 96.38 423 LYS B CA 1
ATOM 7839 C C . LYS B 1 423 ? 15.414 33.469 26.5 1 96.38 423 LYS B C 1
ATOM 7841 O O . LYS B 1 423 ? 16.016 32.562 25.891 1 96.38 423 LYS B O 1
ATOM 7846 N N . ASN B 1 424 ? 14.375 33.281 27.219 1 94.88 424 ASN B N 1
ATOM 7847 C CA . ASN B 1 424 ? 13.922 31.906 27.5 1 94.88 424 ASN B CA 1
ATOM 7848 C C . ASN B 1 424 ? 12.734 31.531 26.625 1 94.88 424 ASN B C 1
ATOM 7850 O O . ASN B 1 424 ? 11.742 32.25 26.562 1 94.88 424 ASN B O 1
ATOM 7854 N N . PRO B 1 425 ? 12.859 30.375 25.969 1 95.88 425 PRO B N 1
ATOM 7855 C CA . PRO B 1 425 ? 11.68 29.922 25.234 1 95.88 425 PRO B CA 1
ATOM 7856 C C . PRO B 1 425 ? 10.555 29.438 26.156 1 95.88 425 PRO B C 1
ATOM 7858 O O . PRO B 1 425 ? 10.82 29.016 27.281 1 95.88 425 PRO B O 1
ATOM 7861 N N . LEU B 1 426 ? 9.375 29.562 25.672 1 95.38 426 LEU B N 1
ATOM 7862 C CA . LEU B 1 426 ? 8.258 28.953 26.391 1 95.38 426 LEU B CA 1
ATOM 7863 C C . LEU B 1 426 ? 8.289 27.438 26.266 1 95.38 426 LEU B C 1
ATOM 7865 O O . LEU B 1 426 ? 9.016 26.891 25.422 1 95.38 426 LEU B O 1
ATOM 7869 N N . LEU B 1 427 ? 7.5 26.781 27.125 1 94.44 427 LEU B N 1
ATOM 7870 C CA . LEU B 1 427 ? 7.445 25.328 27.109 1 94.44 427 LEU B CA 1
ATOM 7871 C C . LEU B 1 427 ? 6.801 24.812 25.828 1 94.44 427 LEU B C 1
ATOM 7873 O O . LEU B 1 427 ? 6.012 25.531 25.203 1 94.44 427 LEU B O 1
ATOM 7877 N N . HIS B 1 428 ? 7.195 23.609 25.469 1 96.38 428 HIS B N 1
ATOM 7878 C CA . HIS B 1 428 ? 6.469 22.969 24.391 1 96.38 428 HIS B CA 1
ATOM 7879 C C . HIS B 1 428 ? 4.969 22.969 24.656 1 96.38 428 HIS B C 1
ATOM 7881 O O . HIS B 1 428 ? 4.535 22.844 25.797 1 96.38 428 HIS B O 1
ATOM 7887 N N . HIS B 1 429 ? 4.168 23.172 23.578 1 95.06 429 HIS B N 1
ATOM 7888 C CA . HIS B 1 429 ? 2.707 23.172 23.578 1 95.06 429 HIS B CA 1
ATOM 7889 C C . HIS B 1 429 ? 2.156 24.484 24.125 1 95.06 429 HIS B C 1
ATOM 7891 O O . HIS B 1 429 ? 0.941 24.688 24.141 1 95.06 429 HIS B O 1
ATOM 7897 N N . ASN B 1 430 ? 3.094 25.344 24.547 1 94.31 430 ASN B N 1
ATOM 7898 C CA . ASN B 1 430 ? 2.723 26.703 24.906 1 94.31 430 ASN B CA 1
ATOM 7899 C C . ASN B 1 430 ? 3.18 27.703 23.844 1 94.31 430 ASN B C 1
ATOM 7901 O O . ASN B 1 430 ? 4.309 28.203 23.906 1 94.31 430 ASN B O 1
ATOM 7905 N N . ARG B 1 431 ? 2.318 28.031 23.016 1 93.5 431 ARG B N 1
ATOM 7906 C CA . ARG B 1 431 ? 2.576 28.953 21.922 1 93.5 431 ARG B CA 1
ATOM 7907 C C . ARG B 1 431 ? 3.709 28.438 21.031 1 93.5 431 ARG B C 1
ATOM 7909 O O . ARG B 1 431 ? 4.488 29.234 20.5 1 93.5 431 ARG B O 1
ATOM 7916 N N . SER B 1 432 ? 3.951 27.156 21.078 1 97.12 432 SER B N 1
ATOM 7917 C CA . SER B 1 432 ? 4.875 26.5 20.172 1 97.12 432 SER B CA 1
ATOM 7918 C C . SER B 1 432 ? 4.238 26.281 18.797 1 97.12 432 SER B C 1
ATOM 7920 O O . SER B 1 432 ? 3.043 26.531 18.625 1 97.12 432 SER B O 1
ATOM 7922 N N . LYS B 1 433 ? 5.031 26.047 17.859 1 98.25 433 LYS B N 1
ATOM 7923 C CA . LYS B 1 433 ? 4.562 25.609 16.562 1 98.25 433 LYS B CA 1
ATOM 7924 C C . LYS B 1 433 ? 5.309 24.359 16.109 1 98.25 433 LYS B C 1
ATOM 7926 O O . LYS B 1 433 ? 6.215 23.875 16.797 1 98.25 433 LYS B O 1
ATOM 7931 N N . TYR B 1 434 ? 4.859 23.766 15 1 98.62 434 TYR B N 1
ATOM 7932 C CA . TYR B 1 434 ? 5.387 22.438 14.688 1 98.62 434 TYR B CA 1
ATOM 7933 C C . TYR B 1 434 ? 5.309 22.172 13.188 1 98.62 434 TYR B C 1
ATOM 7935 O O . TYR B 1 434 ? 4.664 22.906 12.445 1 98.62 434 TYR B O 1
ATOM 7943 N N . VAL B 1 435 ? 6.094 21.219 12.773 1 98.81 435 VAL B N 1
ATOM 7944 C CA . VAL B 1 435 ? 5.996 20.562 11.477 1 98.81 435 VAL B CA 1
ATOM 7945 C C . VAL B 1 435 ? 5.441 19.156 11.656 1 98.8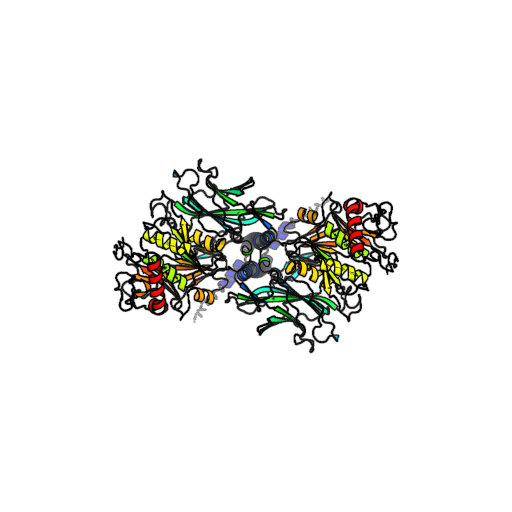1 435 VAL B C 1
ATOM 7947 O O . VAL B 1 435 ? 5.93 18.375 12.484 1 98.81 435 VAL B O 1
ATOM 7950 N N . LEU B 1 436 ? 4.363 18.875 10.945 1 98.44 436 LEU B N 1
ATOM 7951 C CA . LEU B 1 436 ? 3.791 17.547 11.102 1 98.44 436 LEU B CA 1
ATOM 7952 C C . LEU B 1 436 ? 4.07 16.688 9.875 1 98.44 436 LEU B C 1
ATOM 7954 O O . LEU B 1 436 ? 4.34 17.203 8.789 1 98.44 436 LEU B O 1
ATOM 7958 N N . LYS B 1 437 ? 4.102 15.375 10.062 1 95.56 437 LYS B N 1
ATOM 7959 C CA . LYS B 1 437 ? 4.074 14.367 9 1 95.56 437 LYS B CA 1
ATOM 7960 C C . LYS B 1 437 ? 2.645 13.93 8.695 1 95.56 437 LYS B C 1
ATOM 7962 O O . LYS B 1 437 ? 2.055 13.148 9.453 1 95.56 437 LYS B O 1
ATOM 7967 N N . GLY B 1 438 ? 2.152 14.359 7.609 1 93.06 438 GLY B N 1
ATOM 7968 C CA . GLY B 1 438 ? 0.734 14.258 7.301 1 93.06 438 GLY B CA 1
ATOM 7969 C C . GLY B 1 438 ? 0.202 12.844 7.398 1 93.06 438 GLY B C 1
ATOM 7970 O O . GLY B 1 438 ? -0.916 12.625 7.871 1 93.06 438 GLY B O 1
ATOM 7971 N N . ARG B 1 439 ? 0.915 11.844 7.082 1 89.88 439 ARG B N 1
ATOM 7972 C CA . ARG B 1 439 ? 0.443 10.461 7.07 1 89.88 439 ARG B CA 1
ATOM 7973 C C . ARG B 1 439 ? 0.321 9.914 8.484 1 89.88 439 ARG B C 1
ATOM 7975 O O . ARG B 1 439 ? -0.353 8.906 8.711 1 89.88 439 ARG B O 1
ATOM 7982 N N . ASN B 1 440 ? 1.003 10.57 9.453 1 93.56 440 ASN B N 1
ATOM 7983 C CA . ASN B 1 440 ? 0.989 10.094 10.828 1 93.56 440 ASN B CA 1
ATOM 7984 C C . ASN B 1 440 ? 0.066 10.938 11.703 1 93.56 440 ASN B C 1
ATOM 7986 O O . ASN B 1 440 ? 0.019 10.75 12.922 1 93.56 440 ASN B O 1
ATOM 7990 N N . VAL B 1 441 ? -0.642 11.852 11.102 1 96.25 441 VAL B N 1
ATOM 7991 C CA . VAL B 1 441 ? -1.465 12.758 11.898 1 96.25 441 VAL B CA 1
ATOM 7992 C C . VAL B 1 441 ? -2.932 12.602 11.5 1 96.25 441 VAL B C 1
ATOM 7994 O O . VAL B 1 441 ? -3.248 12.422 10.32 1 96.25 441 VAL B O 1
ATOM 7997 N N . LEU B 1 442 ? -3.83 12.727 12.539 1 94.75 442 LEU B N 1
ATOM 7998 C CA . LEU B 1 442 ? -5.266 12.617 12.312 1 94.75 442 LEU B CA 1
ATOM 7999 C C . LEU B 1 442 ? -5.957 13.953 12.594 1 94.75 442 LEU B C 1
ATOM 8001 O O . LEU B 1 442 ? -6.992 14.258 11.992 1 94.75 442 LEU B O 1
ATOM 8005 N N . GLU B 1 443 ? -5.398 14.727 13.492 1 96.56 443 GLU B N 1
ATOM 8006 C CA . GLU B 1 443 ? -5.969 16.016 13.859 1 96.56 443 GLU B CA 1
ATOM 8007 C C . GLU B 1 443 ? -4.879 17 14.289 1 96.56 443 GLU B C 1
ATOM 8009 O O . GLU B 1 443 ? -4.109 16.719 15.211 1 96.56 443 GLU B O 1
ATOM 8014 N N . ALA B 1 444 ? -4.902 18.062 13.641 1 97.06 444 ALA B N 1
ATOM 8015 C CA . ALA B 1 444 ? -3.924 19.109 13.93 1 97.06 444 ALA B CA 1
ATOM 8016 C C . ALA B 1 444 ? -4.504 20.156 14.875 1 97.06 444 ALA B C 1
ATOM 8018 O O . ALA B 1 444 ? -5.688 20.5 14.789 1 97.06 444 ALA B O 1
ATOM 8019 N N . GLY B 1 445 ? -3.65 20.625 15.734 1 96.38 445 GLY B N 1
ATOM 8020 C CA . GLY B 1 445 ? -3.969 21.781 16.562 1 96.38 445 GLY B CA 1
ATOM 8021 C C . GLY B 1 445 ? -3.17 23.016 16.203 1 96.38 445 GLY B C 1
ATOM 8022 O O . GLY B 1 445 ? -2.436 23.016 15.211 1 96.38 445 GLY B O 1
ATOM 8023 N N . ASN B 1 446 ? -3.416 24.047 16.953 1 95.19 446 ASN B N 1
ATOM 8024 C CA . ASN B 1 446 ? -2.707 25.297 16.688 1 95.19 446 ASN B CA 1
ATOM 8025 C C . ASN B 1 446 ? -1.242 25.203 17.109 1 95.19 446 ASN B C 1
ATOM 8027 O O . ASN B 1 446 ? -0.366 25.734 16.422 1 95.19 446 ASN B O 1
ATOM 8031 N N . HIS B 1 447 ? -0.993 24.516 18.234 1 96.81 447 HIS B N 1
ATOM 8032 C CA . HIS B 1 447 ? 0.348 24.562 18.812 1 96.81 447 HIS B CA 1
ATOM 8033 C C . HIS B 1 447 ? 0.987 23.172 18.812 1 96.81 447 HIS B C 1
ATOM 8035 O O . HIS B 1 447 ? 2.197 23.047 19 1 96.81 447 HIS B O 1
ATOM 8041 N N . PHE B 1 448 ? 0.178 22.188 18.672 1 97.19 448 PHE B N 1
ATOM 8042 C CA . PHE B 1 448 ? 0.649 20.812 18.641 1 97.19 448 PHE B CA 1
ATOM 8043 C C . PHE B 1 448 ? -0.391 19.906 18 1 97.19 448 PHE B C 1
ATOM 8045 O O . PHE B 1 448 ? -1.502 20.344 17.688 1 97.19 448 PHE B O 1
ATOM 8052 N N . VAL B 1 449 ? -0.035 18.672 17.75 1 97.62 449 VAL B N 1
ATOM 8053 C CA . VAL B 1 449 ? -0.92 17.672 17.172 1 97.62 449 VAL B CA 1
ATOM 8054 C C . VAL B 1 449 ? -1.816 17.094 18.266 1 97.62 449 VAL B C 1
ATOM 8056 O O . VAL B 1 449 ? -1.334 16.703 19.344 1 97.62 449 VAL B O 1
ATOM 8059 N N . TRP B 1 450 ? -3.127 17.031 18.031 1 96.19 450 TRP B N 1
ATOM 8060 C CA . TRP B 1 450 ? -4.066 16.516 19.016 1 96.19 450 TRP B CA 1
ATOM 8061 C C . TRP B 1 450 ? -4.207 15 18.875 1 96.19 450 TRP B C 1
ATOM 8063 O O . TRP B 1 450 ? -4.289 14.281 19.875 1 96.19 450 TRP B O 1
ATOM 8073 N N . LYS B 1 451 ? -4.348 14.516 17.641 1 94.5 451 LYS B N 1
ATOM 8074 C CA . LYS B 1 451 ? -4.516 13.086 17.391 1 94.5 451 LYS B CA 1
ATOM 8075 C C . LYS B 1 451 ? -3.545 12.609 16.312 1 94.5 451 LYS B C 1
ATOM 8077 O O . LYS B 1 451 ? -3.395 13.258 15.266 1 94.5 451 LYS B O 1
ATOM 8082 N N . ALA B 1 452 ? -2.857 11.523 16.594 1 95.12 452 ALA B N 1
ATOM 8083 C CA . ALA B 1 452 ? -1.922 10.906 15.648 1 95.12 452 ALA B CA 1
ATOM 8084 C C . ALA B 1 452 ? -2.131 9.398 15.57 1 95.12 452 ALA B C 1
ATOM 8086 O O . ALA B 1 452 ? -2.85 8.82 16.391 1 95.12 452 ALA B O 1
ATOM 8087 N N . VAL B 1 453 ? -1.579 8.828 14.531 1 90.06 453 VAL B N 1
ATOM 8088 C CA . VAL B 1 453 ? -1.603 7.379 14.367 1 90.06 453 VAL B CA 1
ATOM 8089 C C . VAL B 1 453 ? -0.95 6.715 15.578 1 90.06 453 VAL B C 1
ATOM 8091 O O . VAL B 1 453 ? 0.005 7.246 16.141 1 90.06 453 VAL B O 1
ATOM 8094 N N . ARG B 1 454 ? -1.385 5.566 15.836 1 83.12 454 ARG B N 1
ATOM 8095 C CA . ARG B 1 454 ? -0.896 4.836 17 1 83.12 454 ARG B CA 1
ATOM 8096 C C . ARG B 1 454 ? 0.6 4.562 16.891 1 83.12 454 ARG B C 1
ATOM 8098 O O . ARG B 1 454 ? 1.12 4.367 15.789 1 83.12 454 ARG B O 1
ATOM 8105 N N . ASP B 1 455 ? 1.264 4.594 18 1 83 455 ASP B N 1
ATOM 8106 C CA . ASP B 1 455 ? 2.67 4.238 18.156 1 83 455 ASP B CA 1
ATOM 8107 C C . ASP B 1 455 ? 3.576 5.281 17.5 1 83 455 ASP B C 1
ATOM 8109 O O . ASP B 1 455 ? 4.648 4.945 17 1 83 455 ASP B O 1
ATOM 8113 N N . THR B 1 456 ? 3.061 6.461 17.328 1 93.06 456 THR B N 1
ATOM 8114 C CA . THR B 1 456 ? 3.885 7.59 16.906 1 93.06 456 THR B CA 1
ATOM 8115 C C . THR B 1 456 ? 4.016 8.617 18.031 1 93.06 456 THR B C 1
ATOM 8117 O O . THR B 1 456 ? 3.248 8.586 19 1 93.06 456 THR B O 1
ATOM 8120 N N . TYR B 1 457 ? 5.023 9.438 17.922 1 95.75 457 TYR B N 1
ATOM 8121 C CA . TYR B 1 457 ? 5.238 10.414 18.984 1 95.75 457 TYR B CA 1
ATOM 8122 C C . TYR B 1 457 ? 5.676 11.758 18.422 1 95.75 457 TYR B C 1
ATOM 8124 O O . TYR B 1 457 ? 6.078 11.844 17.266 1 95.75 457 TYR B O 1
ATOM 8132 N N . GLU B 1 458 ? 5.527 12.758 19.219 1 98.12 458 GLU B N 1
ATOM 8133 C CA . GLU B 1 458 ? 6.039 14.094 18.922 1 98.12 458 GLU B CA 1
ATOM 8134 C C . GLU B 1 458 ? 7.52 14.203 19.266 1 98.12 458 GLU B C 1
ATOM 8136 O O . GLU B 1 458 ? 7.945 13.773 20.344 1 98.12 458 GLU B O 1
ATOM 8141 N N . TYR B 1 459 ? 8.297 14.688 18.359 1 98.25 459 TYR B N 1
ATOM 8142 C CA . TYR B 1 459 ? 9.68 15.016 18.641 1 98.25 459 TYR B CA 1
ATOM 8143 C C . TYR B 1 459 ? 9.805 16.422 19.203 1 98.25 459 TYR B C 1
ATOM 8145 O O . TYR B 1 459 ? 9.664 17.406 18.469 1 98.25 459 TYR B O 1
ATOM 8153 N N . PRO B 1 460 ? 10 16.516 20.5 1 98.44 460 PRO B N 1
ATOM 8154 C CA . PRO B 1 460 ? 10.25 17.859 21.047 1 98.44 460 PRO B CA 1
ATOM 8155 C C . PRO B 1 460 ? 11.625 18.406 20.641 1 98.44 460 PRO B C 1
ATOM 8157 O O . PRO B 1 460 ? 12.648 17.922 21.141 1 98.44 460 PRO B O 1
ATOM 8160 N N . VAL B 1 461 ? 11.641 19.359 19.797 1 98.44 461 VAL B N 1
ATOM 8161 C CA . VAL B 1 461 ? 12.891 19.938 19.312 1 98.44 461 VAL B CA 1
ATOM 8162 C C . VAL B 1 461 ? 13.594 20.672 20.438 1 98.44 461 VAL B C 1
ATOM 8164 O O . VAL B 1 461 ? 13.062 21.641 20.984 1 98.44 461 VAL B O 1
ATOM 8167 N N . PRO B 1 462 ? 14.727 20.203 20.734 1 97.12 462 PRO B N 1
ATOM 8168 C CA . PRO B 1 462 ? 15.469 20.922 21.766 1 97.12 462 PRO B CA 1
ATOM 8169 C C . PRO B 1 462 ? 15.852 22.344 21.344 1 97.12 462 PRO B C 1
ATOM 8171 O O . PRO B 1 462 ? 16.125 22.578 20.172 1 97.12 462 PRO B O 1
ATOM 8174 N N . GLU B 1 463 ? 15.938 23.188 22.344 1 95.88 463 GLU B N 1
ATOM 8175 C CA . GLU B 1 463 ? 16.312 24.594 22.109 1 95.88 463 GLU B CA 1
ATOM 8176 C C . GLU B 1 463 ? 17.625 24.688 21.344 1 95.88 463 GLU B C 1
ATOM 8178 O O . GLU B 1 463 ? 17.797 25.562 20.5 1 95.88 463 GLU B O 1
ATOM 8183 N N . SER B 1 464 ? 18.547 23.797 21.594 1 95.12 464 SER B N 1
ATOM 8184 C CA . SER B 1 464 ? 19.859 23.797 20.969 1 95.12 464 SER B CA 1
ATOM 8185 C C . SER B 1 464 ? 19.781 23.422 19.5 1 95.12 464 SER B C 1
ATOM 8187 O O . SER B 1 464 ? 20.688 23.719 18.719 1 95.12 464 SER B O 1
ATOM 8189 N N . GLU B 1 465 ? 18.641 22.828 19.078 1 96.56 465 GLU B N 1
ATOM 8190 C CA . GLU B 1 465 ? 18.531 22.344 17.703 1 96.56 465 GLU B CA 1
ATOM 8191 C C . GLU B 1 465 ? 17.656 23.266 16.859 1 96.56 465 GLU B C 1
ATOM 8193 O O . GLU B 1 465 ? 17.797 23.328 15.641 1 96.56 465 GLU B O 1
ATOM 8198 N N . GLY B 1 466 ? 16.75 23.906 17.531 1 97.44 466 GLY B N 1
ATOM 8199 C CA . GLY B 1 466 ? 15.875 24.797 16.781 1 97.44 466 GLY B CA 1
ATOM 8200 C C . GLY B 1 466 ? 14.859 25.5 17.641 1 97.44 466 GLY B C 1
ATOM 8201 O O . GLY B 1 466 ? 14.547 25.062 18.75 1 97.44 466 GLY B O 1
ATOM 8202 N N . LEU B 1 467 ? 14.328 26.625 17.078 1 97.94 467 LEU B N 1
ATOM 8203 C CA . LEU B 1 467 ? 13.359 27.453 17.781 1 97.94 467 LEU B CA 1
ATOM 8204 C C . LEU B 1 467 ? 12.32 28.016 16.812 1 97.94 467 LEU B C 1
ATOM 8206 O O . LEU B 1 467 ? 12.562 28.078 15.609 1 97.94 467 LEU B O 1
ATOM 8210 N N . LEU B 1 468 ? 11.172 28.328 17.359 1 98.44 468 LEU B N 1
ATOM 8211 C CA . LEU B 1 468 ? 10.195 29.188 16.719 1 98.44 468 LEU B CA 1
ATOM 8212 C C . LEU B 1 468 ? 10.492 30.656 17 1 98.44 468 LEU B C 1
ATOM 8214 O O . LEU B 1 468 ? 10.461 31.094 18.156 1 98.44 468 LEU B O 1
ATOM 8218 N N . MET B 1 469 ? 10.852 31.391 15.945 1 97.88 469 MET B N 1
ATOM 8219 C CA . MET B 1 469 ? 11.07 32.844 16.031 1 97.88 469 MET B CA 1
ATOM 8220 C C . MET B 1 469 ? 9.773 33.594 15.781 1 97.88 469 MET B C 1
ATOM 8222 O O . MET B 1 469 ? 9.352 33.75 14.633 1 97.88 469 MET B O 1
ATOM 8226 N N . HIS B 1 470 ? 9.172 34.094 16.828 1 97.06 470 HIS B N 1
ATOM 8227 C CA . HIS B 1 470 ? 7.879 34.75 16.734 1 97.06 470 HIS B CA 1
ATOM 8228 C C . HIS B 1 470 ? 8.031 36.281 16.797 1 97.06 470 HIS B C 1
ATOM 8230 O O . HIS B 1 470 ? 8.336 36.844 17.859 1 97.06 470 HIS B O 1
ATOM 8236 N N . TYR B 1 471 ? 7.852 36.906 15.68 1 95.81 471 TYR B N 1
ATOM 8237 C CA . TYR B 1 471 ? 7.918 38.344 15.594 1 95.81 471 TYR B CA 1
ATOM 8238 C C . TYR B 1 471 ? 6.562 38.969 15.906 1 95.81 471 TYR B C 1
ATOM 8240 O O . TYR B 1 471 ? 5.746 39.188 15.008 1 95.81 471 TYR B O 1
ATOM 8248 N N . ARG B 1 472 ? 6.383 39.375 17.109 1 92.38 472 ARG B N 1
ATOM 8249 C CA . ARG B 1 472 ? 5.066 39.781 17.594 1 92.38 472 ARG B CA 1
ATOM 8250 C C . ARG B 1 472 ? 4.969 41.281 17.672 1 92.38 472 ARG B C 1
ATOM 8252 O O . ARG B 1 472 ? 5.766 41.938 18.359 1 92.38 472 ARG B O 1
ATOM 8259 N N . ASP B 1 473 ? 3.992 41.75 17.031 1 86.19 473 ASP B N 1
ATOM 8260 C CA . ASP B 1 473 ? 3.701 43.188 17.109 1 86.19 473 ASP B CA 1
ATOM 8261 C C . ASP B 1 473 ? 2.521 43.469 18.031 1 86.19 473 ASP B C 1
ATOM 8263 O O . ASP B 1 473 ? 1.551 42.688 18.062 1 86.19 473 ASP B O 1
ATOM 8267 N N . GLY B 1 474 ? 2.557 44.625 18.812 1 75.12 474 GLY B N 1
ATOM 8268 C CA . GLY B 1 474 ? 1.438 45.156 19.562 1 75.12 474 GLY B CA 1
ATOM 8269 C C . GLY B 1 474 ? 1.275 44.531 20.938 1 75.12 474 GLY B C 1
ATOM 82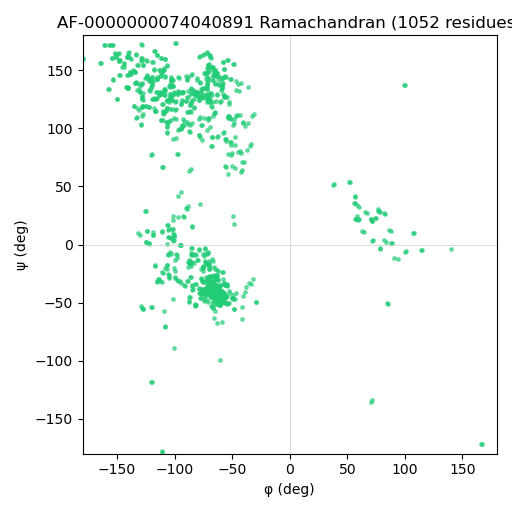70 O O . GLY B 1 474 ? 0.898 45.219 21.891 1 75.12 474 GLY B O 1
ATOM 8271 N N . ASN B 1 475 ? 1.252 43.25 21.031 1 73.06 475 ASN B N 1
ATOM 8272 C CA . ASN B 1 475 ? 0.949 42.594 22.312 1 73.06 475 ASN B CA 1
ATOM 8273 C C . ASN B 1 475 ? 2.209 42.031 22.969 1 73.06 475 ASN B C 1
ATOM 8275 O O . ASN B 1 475 ? 2.955 41.281 22.359 1 73.06 475 ASN B O 1
ATOM 8279 N N . LEU B 1 476 ? 2.391 42.75 24.234 1 71.69 476 LEU B N 1
ATOM 8280 C CA . LEU B 1 476 ? 3.498 42.219 25.031 1 71.69 476 LEU B CA 1
ATOM 8281 C C . LEU B 1 476 ? 3.068 40.969 25.797 1 71.69 476 LEU B C 1
ATOM 8283 O O . LEU B 1 476 ? 1.919 40.875 26.234 1 71.69 476 LEU B O 1
ATOM 8287 N N . GLY B 1 477 ? 3.826 40.031 25.688 1 72.69 477 GLY B N 1
ATOM 8288 C CA . GLY B 1 477 ? 3.463 38.812 26.359 1 72.69 477 GLY B CA 1
ATOM 8289 C C . GLY B 1 477 ? 4.477 38.375 27.391 1 72.69 477 GLY B C 1
ATOM 8290 O O . GLY B 1 477 ? 4.891 39.188 28.234 1 72.69 477 GLY B O 1
ATOM 8291 N N . TYR B 1 478 ? 5.039 37.25 27.188 1 78.56 478 TYR B N 1
ATOM 8292 C CA . TYR B 1 478 ? 5.75 36.438 28.188 1 78.56 478 TYR B CA 1
ATOM 8293 C C . TYR B 1 478 ? 7.207 36.875 28.297 1 78.56 478 TYR B C 1
ATOM 8295 O O . TYR B 1 478 ? 7.898 37 27.281 1 78.56 478 TYR B O 1
ATOM 8303 N N . ASP B 1 479 ? 7.77 37.156 29.516 1 84.5 479 ASP B N 1
ATOM 8304 C CA . ASP B 1 479 ? 9.18 37.312 29.859 1 84.5 479 ASP B CA 1
ATOM 8305 C C . ASP B 1 479 ? 9.836 38.375 29.016 1 84.5 479 ASP B C 1
ATOM 8307 O O . ASP B 1 479 ? 10.969 38.219 28.562 1 84.5 479 ASP B O 1
ATOM 8311 N N . PHE B 1 480 ? 9.133 39.531 28.625 1 90.5 480 PHE B N 1
ATOM 8312 C CA . PHE B 1 480 ? 9.633 40.531 27.688 1 90.5 480 PHE B CA 1
ATOM 8313 C C . PHE B 1 480 ? 10.812 41.281 28.281 1 90.5 480 PHE B C 1
ATOM 8315 O O . PHE B 1 480 ? 11.555 41.938 27.562 1 90.5 480 PHE B O 1
ATOM 8322 N N . GLU B 1 481 ? 11.07 41.156 29.578 1 92.25 481 GLU B N 1
ATOM 8323 C CA . GLU B 1 481 ? 12.141 41.906 30.219 1 92.25 481 GLU B CA 1
ATOM 8324 C C . GLU B 1 481 ? 13.469 41.188 30.109 1 92.25 481 GLU B C 1
ATOM 8326 O O . GLU B 1 481 ? 14.539 41.781 30.219 1 92.25 481 GLU B O 1
ATOM 8331 N N . ASN B 1 482 ? 13.461 39.969 30.016 1 95.12 482 ASN B N 1
ATOM 8332 C CA . ASN B 1 482 ? 14.656 39.156 29.875 1 95.12 482 ASN B CA 1
ATOM 8333 C C . ASN B 1 482 ? 14.977 38.875 28.406 1 95.12 482 ASN B C 1
ATOM 8335 O O . ASN B 1 482 ? 14.383 37.969 27.797 1 95.12 482 ASN B O 1
ATOM 8339 N N . VAL B 1 483 ? 15.953 39.625 27.891 1 96.12 483 VAL B N 1
ATOM 8340 C CA . VAL B 1 483 ? 16.141 39.562 26.438 1 96.12 483 VAL B CA 1
ATOM 8341 C C . VAL B 1 483 ? 17.578 39.188 26.109 1 96.12 483 VAL B C 1
ATOM 8343 O O . VAL B 1 483 ? 18.453 39.25 26.984 1 96.12 483 VAL B O 1
ATOM 8346 N N . VAL B 1 484 ? 17.812 38.688 24.922 1 97.31 484 VAL B N 1
ATOM 8347 C CA . VAL B 1 484 ? 19.141 38.406 24.359 1 97.31 484 VAL B CA 1
ATOM 8348 C C . VAL B 1 484 ? 19.188 38.906 22.906 1 97.31 484 VAL B C 1
ATOM 8350 O O . VAL B 1 484 ? 18.141 39 22.25 1 97.31 484 VAL B O 1
ATOM 8353 N N . LEU B 1 485 ? 20.391 39.312 22.469 1 97.25 485 LEU B N 1
ATOM 8354 C CA . LEU B 1 485 ? 20.625 39.562 21.062 1 97.25 485 LEU B CA 1
ATOM 8355 C C . LEU B 1 485 ? 20.781 38.281 20.266 1 97.25 485 LEU B C 1
ATOM 8357 O O . LEU B 1 485 ? 21.5 37.375 20.688 1 97.25 485 LEU B O 1
ATOM 8361 N N . ASP B 1 486 ? 20.016 38.094 19.172 1 96.06 486 ASP B N 1
ATOM 8362 C CA . ASP B 1 486 ? 20.047 36.906 18.328 1 96.06 486 ASP B CA 1
ATOM 8363 C C . ASP B 1 486 ? 20.203 37.281 16.859 1 96.06 486 ASP B C 1
ATOM 8365 O O . ASP B 1 486 ? 19.219 37.594 16.188 1 96.06 486 ASP B O 1
ATOM 8369 N N . ASN B 1 487 ? 21.391 37.125 16.328 1 94.75 487 ASN B N 1
ATOM 8370 C CA . ASN B 1 487 ? 21.703 37.531 14.953 1 94.75 487 ASN B CA 1
ATOM 8371 C C . ASN B 1 487 ? 21.797 36.344 14.016 1 94.75 487 ASN B C 1
ATOM 8373 O O . ASN B 1 487 ? 22.203 36.469 12.867 1 94.75 487 ASN B O 1
ATOM 8377 N N . ARG B 1 488 ? 21.375 35.219 14.398 1 93.56 488 ARG B N 1
ATOM 8378 C CA . ARG B 1 488 ? 21.656 34 13.672 1 93.56 488 ARG B CA 1
ATOM 8379 C C . ARG B 1 488 ? 20.953 34 12.312 1 93.56 488 ARG B C 1
ATOM 8381 O O . ARG B 1 488 ? 21.562 33.625 11.297 1 93.56 488 ARG B O 1
ATOM 8388 N N . ILE B 1 489 ? 19.688 34.406 12.289 1 94.38 489 ILE B N 1
ATOM 8389 C CA . ILE B 1 489 ? 18.969 34.438 11.016 1 94.38 489 ILE B CA 1
ATOM 8390 C C . ILE B 1 489 ? 19.594 35.469 10.094 1 94.38 489 ILE B C 1
ATOM 8392 O O . ILE B 1 489 ? 19.797 35.219 8.906 1 94.38 489 ILE B O 1
ATOM 8396 N N . ARG B 1 490 ? 19.891 36.625 10.633 1 94.88 490 ARG B N 1
ATOM 8397 C CA . ARG B 1 490 ? 20.5 37.688 9.852 1 94.88 490 ARG B CA 1
ATOM 8398 C C . ARG B 1 490 ? 21.844 37.219 9.273 1 94.88 490 ARG B C 1
ATOM 8400 O O . ARG B 1 490 ? 22.109 37.438 8.086 1 94.88 490 ARG B O 1
ATOM 8407 N N . ASP B 1 491 ? 22.625 36.625 10.07 1 93.19 491 ASP B N 1
ATOM 8408 C CA . ASP B 1 491 ? 23.969 36.219 9.648 1 93.19 491 ASP B CA 1
ATOM 8409 C C . ASP B 1 491 ? 23.906 35.094 8.602 1 93.19 491 ASP B C 1
ATOM 8411 O O . ASP B 1 491 ? 24.703 35.094 7.66 1 93.19 491 ASP B O 1
ATOM 8415 N N . ARG B 1 492 ? 23.047 34.25 8.742 1 92.56 492 ARG B N 1
ATOM 8416 C CA . ARG B 1 492 ? 22.969 33.062 7.871 1 92.56 492 ARG B CA 1
ATOM 8417 C C . ARG B 1 492 ? 22.328 33.406 6.535 1 92.56 492 ARG B C 1
ATOM 8419 O O . ARG B 1 492 ? 22.75 32.938 5.484 1 92.56 492 ARG B O 1
ATOM 8426 N N . PHE B 1 493 ? 21.281 34.312 6.605 1 93.12 493 PHE B N 1
ATOM 8427 C CA . PHE B 1 493 ? 20.469 34.469 5.402 1 93.12 493 PHE B CA 1
ATOM 8428 C C . PHE B 1 493 ? 20.469 35.906 4.934 1 93.12 493 PHE B C 1
ATOM 8430 O O . PHE B 1 493 ? 19.859 36.25 3.916 1 93.12 493 PHE B O 1
ATOM 8437 N N . GLY B 1 494 ? 21.141 36.75 5.59 1 94.06 494 GLY B N 1
ATOM 8438 C CA . GLY B 1 494 ? 21.016 38.188 5.383 1 94.06 494 GLY B CA 1
ATOM 8439 C C . GLY B 1 494 ? 21.25 38.594 3.939 1 94.06 494 GLY B C 1
ATOM 8440 O O . GLY B 1 494 ? 20.391 39.25 3.342 1 94.06 494 GLY B O 1
ATOM 8441 N N . LYS B 1 495 ? 22.328 38.156 3.34 1 94.88 495 LYS B N 1
ATOM 8442 C CA . LYS B 1 495 ? 22.656 38.531 1.97 1 94.88 495 LYS B CA 1
ATOM 8443 C C . LYS B 1 495 ? 21.547 38.094 1.004 1 94.88 495 LYS B C 1
ATOM 8445 O O . LYS B 1 495 ? 21.047 38.906 0.223 1 94.88 495 LYS B O 1
ATOM 8450 N N . THR B 1 496 ? 21.188 36.906 1.11 1 97.12 496 THR B N 1
ATOM 8451 C CA . THR B 1 496 ? 20.188 36.344 0.209 1 97.12 496 THR B CA 1
ATOM 8452 C C . THR B 1 496 ? 18.812 36.969 0.462 1 97.12 496 THR B C 1
ATOM 8454 O O . THR B 1 496 ? 18.094 37.312 -0.482 1 97.12 496 THR B O 1
ATOM 8457 N N . MET B 1 497 ? 18.438 37.219 1.708 1 97.75 497 MET B N 1
ATOM 8458 C CA . MET B 1 497 ? 17.125 37.75 2.064 1 97.75 497 MET B CA 1
ATOM 8459 C C . MET B 1 497 ? 16.969 39.188 1.544 1 97.75 497 MET B C 1
ATOM 8461 O O . MET B 1 497 ? 15.938 39.531 0.984 1 97.75 497 MET B O 1
ATOM 8465 N N . TRP B 1 498 ? 18.016 39.938 1.719 1 98.06 498 TRP B N 1
ATOM 8466 C CA . TRP B 1 498 ? 17.969 41.312 1.206 1 98.06 498 TRP B CA 1
ATOM 8467 C C . TRP B 1 498 ? 17.781 41.312 -0.307 1 98.06 498 TRP B C 1
ATOM 8469 O O . TRP B 1 498 ? 16.953 42.062 -0.831 1 98.06 498 TRP B O 1
ATOM 8479 N N . GLN B 1 499 ? 18.469 40.469 -0.975 1 98.25 499 GLN B N 1
ATOM 8480 C CA . GLN B 1 499 ? 18.422 40.438 -2.432 1 98.25 499 GLN B CA 1
ATOM 8481 C C . GLN B 1 499 ? 17.078 39.969 -2.932 1 98.25 499 GLN B C 1
ATOM 8483 O O . GLN B 1 499 ? 16.406 40.656 -3.695 1 98.25 499 GLN B O 1
ATOM 8488 N N . VAL B 1 500 ? 16.609 38.844 -2.465 1 98.44 500 VAL B N 1
ATOM 8489 C CA . VAL B 1 500 ? 15.445 38.219 -3.059 1 98.44 500 VAL B CA 1
ATOM 8490 C C . VAL B 1 500 ? 14.18 39 -2.695 1 98.44 500 VAL B C 1
ATOM 8492 O O . VAL B 1 500 ? 13.273 39.125 -3.516 1 98.44 500 VAL B O 1
ATOM 8495 N N . VAL B 1 501 ? 14.07 39.531 -1.494 1 98.62 501 VAL B N 1
ATOM 8496 C CA . VAL B 1 501 ? 12.867 40.25 -1.09 1 98.62 501 VAL B CA 1
ATOM 8497 C C . VAL B 1 501 ? 12.758 41.531 -1.892 1 98.62 501 VAL B C 1
ATOM 8499 O O . VAL B 1 501 ? 11.688 41.875 -2.406 1 98.62 501 VAL B O 1
ATOM 8502 N N . ASN B 1 502 ? 13.898 42.219 -2.012 1 98.44 502 ASN B N 1
ATOM 8503 C CA . ASN B 1 502 ? 13.859 43.438 -2.764 1 98.44 502 ASN B CA 1
ATOM 8504 C C . ASN B 1 502 ? 13.609 43.219 -4.25 1 98.44 502 ASN B C 1
ATOM 8506 O O . ASN B 1 502 ? 12.914 44 -4.906 1 98.44 502 ASN B O 1
ATOM 8510 N N . GLU B 1 503 ? 14.125 42.188 -4.758 1 98.5 503 GLU B N 1
ATOM 8511 C CA . GLU B 1 503 ? 13.867 41.812 -6.148 1 98.5 503 GLU B CA 1
ATOM 8512 C C . GLU B 1 503 ? 12.391 41.5 -6.379 1 98.5 503 GLU B C 1
ATOM 8514 O O . GLU B 1 503 ? 11.797 42 -7.34 1 98.5 503 GLU B O 1
ATOM 8519 N N . GLN B 1 504 ? 11.797 40.75 -5.484 1 98.69 504 GLN B N 1
ATOM 8520 C CA . GLN B 1 504 ? 10.391 40.375 -5.633 1 98.69 504 GLN B CA 1
ATOM 8521 C C . GLN B 1 504 ? 9.484 41.594 -5.473 1 98.69 504 GLN B C 1
ATOM 8523 O O . GLN B 1 504 ? 8.516 41.75 -6.215 1 98.69 504 GLN B O 1
ATOM 8528 N N . CYS B 1 505 ? 9.836 42.438 -4.504 1 98.56 505 CYS B N 1
ATOM 8529 C CA . CYS B 1 505 ? 9.047 43.625 -4.316 1 98.56 505 CYS B CA 1
ATOM 8530 C C . CYS B 1 505 ? 9.102 44.531 -5.551 1 98.56 505 CYS B C 1
ATOM 8532 O O . CYS B 1 505 ? 8.102 45.156 -5.926 1 98.56 505 CYS B O 1
ATOM 8534 N N . ALA B 1 506 ? 10.266 44.562 -6.23 1 98.38 506 ALA B N 1
ATOM 8535 C CA . ALA B 1 506 ? 10.422 45.344 -7.441 1 98.38 506 ALA B CA 1
ATOM 8536 C C . ALA B 1 506 ? 9.578 44.781 -8.578 1 98.38 506 ALA B C 1
ATOM 8538 O O . ALA B 1 506 ? 9.055 45.531 -9.406 1 98.38 506 ALA B O 1
ATOM 8539 N N . ILE B 1 507 ? 9.414 43.531 -8.617 1 98.44 507 ILE B N 1
ATOM 8540 C CA . ILE B 1 507 ? 8.633 42.875 -9.664 1 98.44 507 ILE B CA 1
ATOM 8541 C C . ILE B 1 507 ? 7.145 43.094 -9.398 1 98.44 507 ILE B C 1
ATOM 8543 O O . ILE B 1 507 ? 6.379 43.406 -10.312 1 98.44 507 ILE B O 1
ATOM 8547 N N . ILE B 1 508 ? 6.738 42.969 -8.18 1 98.5 508 ILE B N 1
ATOM 8548 C CA . ILE B 1 508 ? 5.328 43.031 -7.812 1 98.5 508 ILE B CA 1
ATOM 8549 C C . ILE B 1 508 ? 4.82 44.469 -7.875 1 98.5 508 ILE B C 1
ATOM 8551 O O . ILE B 1 508 ? 3.691 44.719 -8.297 1 98.5 508 ILE B O 1
ATOM 8555 N N . PHE B 1 509 ? 5.719 45.344 -7.367 1 97.88 509 PHE B N 1
ATOM 8556 C CA . PHE B 1 509 ? 5.383 46.781 -7.348 1 97.88 509 PHE B CA 1
ATOM 8557 C C . PHE B 1 509 ? 6.395 47.562 -8.156 1 97.88 509 PHE B C 1
ATOM 8559 O O . PHE B 1 509 ? 7.152 48.375 -7.59 1 97.88 509 PHE B O 1
ATOM 8566 N N . PRO B 1 510 ? 6.277 47.531 -9.414 1 97.06 510 PRO B N 1
ATOM 8567 C CA . PRO B 1 510 ? 7.309 48.125 -10.266 1 97.06 510 PRO B CA 1
ATOM 8568 C C . PRO B 1 510 ? 7.371 49.656 -10.148 1 97.06 510 PRO B C 1
ATOM 8570 O O . PRO B 1 510 ? 8.43 50.25 -10.359 1 97.06 510 PRO B O 1
ATOM 8573 N N . GLU B 1 511 ? 6.359 50.344 -9.828 1 96.56 511 GLU B N 1
ATOM 8574 C CA . GLU B 1 511 ? 6.348 51.812 -9.766 1 96.56 511 GLU B CA 1
ATOM 8575 C C . GLU B 1 511 ? 7.125 52.312 -8.547 1 96.56 511 GLU B C 1
ATOM 8577 O O . GLU B 1 511 ? 7.91 53.25 -8.656 1 96.56 511 GLU B O 1
ATOM 8582 N N . THR B 1 512 ? 6.945 51.656 -7.41 1 95.62 512 THR B N 1
ATOM 8583 C CA . THR B 1 512 ? 7.562 52.125 -6.18 1 95.62 512 THR B CA 1
ATOM 8584 C C . THR B 1 512 ? 8.766 51.25 -5.805 1 95.62 512 THR B C 1
ATOM 8586 O O . THR B 1 512 ? 9.656 51.688 -5.078 1 95.62 512 THR B O 1
ATOM 8589 N N . ARG B 1 513 ? 8.734 49.969 -6.258 1 97 513 ARG B N 1
ATOM 8590 C CA . ARG B 1 513 ? 9.719 48.938 -5.906 1 97 513 ARG B CA 1
ATOM 8591 C C . ARG B 1 513 ? 9.664 48.625 -4.414 1 97 513 ARG B C 1
ATOM 8593 O O . ARG B 1 513 ? 10.594 48.031 -3.867 1 97 513 ARG B O 1
ATOM 8600 N N . ILE B 1 514 ? 8.625 49.156 -3.773 1 96.94 514 ILE B N 1
ATOM 8601 C CA . ILE B 1 514 ? 8.453 49 -2.332 1 96.94 514 ILE B CA 1
ATOM 8602 C C . ILE B 1 514 ? 7.203 48.188 -2.045 1 96.94 514 ILE B C 1
ATOM 8604 O O . ILE B 1 514 ? 6.129 48.469 -2.58 1 96.94 514 ILE B O 1
ATOM 8608 N N . CYS B 1 515 ? 7.414 47.125 -1.253 1 97.5 515 CYS B N 1
ATOM 8609 C CA . CYS B 1 515 ? 6.27 46.406 -0.706 1 97.5 515 CYS B CA 1
ATOM 8610 C C . CYS B 1 515 ? 5.73 47.094 0.535 1 97.5 515 CYS B C 1
ATOM 8612 O O . CYS B 1 515 ? 6.473 47.344 1.489 1 97.5 515 CYS B O 1
ATOM 8614 N N . PRO B 1 516 ? 4.441 47.344 0.559 1 94.94 516 PRO B N 1
ATOM 8615 C CA . PRO B 1 516 ? 3.889 48.125 1.688 1 94.94 516 PRO B CA 1
ATOM 8616 C C . PRO B 1 516 ? 3.984 47.344 3.008 1 94.94 516 PRO B C 1
ATOM 8618 O O . PRO B 1 516 ? 3.768 46.125 3.043 1 94.94 516 PRO B O 1
ATOM 8621 N N . LEU B 1 517 ? 4.297 48.062 4.102 1 91 517 LEU B N 1
ATOM 8622 C CA . LEU B 1 517 ? 4.402 47.5 5.441 1 91 517 LEU B CA 1
ATOM 8623 C C . LEU B 1 517 ? 3.035 47.406 6.113 1 91 517 LEU B C 1
ATOM 8625 O O . LEU B 1 517 ? 2.859 46.719 7.109 1 91 517 LEU B O 1
ATOM 8629 N N . GLY B 1 518 ? 2.07 48.062 5.621 1 83.94 518 GLY B N 1
ATOM 8630 C CA . GLY B 1 518 ? 0.766 48.188 6.254 1 83.94 518 GLY B CA 1
ATOM 8631 C C . GLY B 1 518 ? 0.595 49.5 7.012 1 83.94 518 GLY B C 1
ATOM 8632 O O . GLY B 1 518 ? 1.579 50.094 7.434 1 83.94 518 GLY B O 1
ATOM 8633 N N . GLU B 1 519 ? -0.594 50.188 6.906 1 68.62 519 GLU B N 1
ATOM 8634 C CA . GLU B 1 519 ? -0.832 51.469 7.555 1 68.62 519 GLU B CA 1
ATOM 8635 C C . GLU B 1 519 ? -0.523 51.406 9.047 1 68.62 519 GLU B C 1
ATOM 8637 O O . GLU B 1 519 ? 0.033 52.375 9.609 1 68.62 519 GLU B O 1
ATOM 8642 N N . ASN B 1 520 ? -1.052 50.438 9.68 1 56.5 520 ASN B N 1
ATOM 8643 C CA . ASN B 1 520 ? -0.896 50.375 11.133 1 56.5 520 ASN B CA 1
ATOM 8644 C C . ASN B 1 520 ? 0.364 49.594 11.523 1 56.5 520 ASN B C 1
ATOM 8646 O O . ASN B 1 520 ? 0.442 49.062 12.625 1 56.5 520 ASN B O 1
ATOM 8650 N N . TYR B 1 521 ? 1.271 49.781 10.586 1 57.59 521 TYR B N 1
ATOM 8651 C CA . TYR B 1 521 ? 2.514 49.094 10.906 1 57.59 521 TYR B CA 1
ATOM 8652 C C . TYR B 1 521 ? 3.238 49.781 12.055 1 57.59 521 TYR B C 1
ATOM 8654 O O . TYR B 1 521 ? 3.311 51 12.102 1 57.59 521 TYR B O 1
ATOM 8662 N N . ASN B 1 522 ? 3.629 49.125 13.188 1 47.75 522 ASN B N 1
ATOM 8663 C CA . ASN B 1 522 ? 4.301 49.5 14.422 1 47.75 522 ASN B CA 1
ATOM 8664 C C . ASN B 1 522 ? 3.322 50.125 15.422 1 47.75 522 ASN B C 1
ATOM 8666 O O . ASN B 1 522 ? 3.736 50.75 16.391 1 47.75 522 ASN B O 1
ATOM 8670 N N . GLN B 1 523 ? 1.996 50.125 14.984 1 41.5 523 GLN B N 1
ATOM 8671 C CA . GLN B 1 523 ? 1.169 50.688 16.047 1 41.5 523 GLN B CA 1
ATOM 8672 C C . GLN B 1 523 ? 0.919 49.625 17.141 1 41.5 523 GLN B C 1
ATOM 8674 O O . GLN B 1 523 ? 0.469 48.531 16.844 1 41.5 523 GLN B O 1
ATOM 8679 N N . THR B 1 524 ? 1.663 49.594 18.109 1 36.72 524 THR B N 1
ATOM 8680 C CA . THR B 1 524 ? 1.521 48.812 19.344 1 36.72 524 THR B CA 1
ATOM 8681 C C . THR B 1 524 ? 0.071 48.812 19.828 1 36.72 524 THR B C 1
ATOM 8683 O O . THR B 1 524 ? -0.458 49.875 20.203 1 36.72 524 THR B O 1
ATOM 8686 N N . GLU B 1 525 ? -0.864 48.125 19.156 1 35.19 525 GLU B N 1
ATOM 8687 C CA . GLU B 1 525 ? -2.113 48.094 19.906 1 35.19 525 GLU B CA 1
ATOM 8688 C C . GLU B 1 525 ? -1.938 47.406 21.266 1 35.19 525 GLU B C 1
ATOM 8690 O O . GLU B 1 525 ? -1.281 46.375 21.359 1 35.19 525 GLU B O 1
ATOM 8695 N N . PRO B 1 526 ? -2.248 48.062 22.344 1 30.88 526 PRO B N 1
ATOM 8696 C CA . PRO B 1 526 ? -2.184 47.469 23.672 1 30.88 526 PRO B CA 1
ATOM 8697 C C . PRO B 1 526 ? -2.955 46.156 23.75 1 30.88 526 PRO B C 1
ATOM 8699 O O . PRO B 1 526 ? -3.924 45.938 23.016 1 30.88 526 PRO B O 1
ATOM 8702 N N . SER B 1 527 ? -2.301 45.094 24.125 1 31.36 527 SER B N 1
ATOM 8703 C CA . SER B 1 527 ? -2.883 43.781 24.391 1 31.36 527 SER B CA 1
ATOM 8704 C C . SER B 1 527 ? -4.273 43.906 25 1 31.36 527 SER B C 1
ATOM 8706 O O . SER B 1 527 ? -4.449 44.562 26.031 1 31.36 527 SER B O 1
ATOM 8708 N N . GLN B 1 528 ? -5.344 44.062 24.125 1 25.22 528 GLN B N 1
ATOM 8709 C CA . GLN B 1 528 ? -6.543 43.719 24.875 1 25.22 528 GLN B CA 1
ATOM 8710 C C . GLN B 1 528 ? -6.504 42.25 25.344 1 25.22 528 GLN B C 1
ATOM 8712 O O . GLN B 1 528 ? -6.082 41.375 24.594 1 25.22 528 GLN B O 1
#

Foldseek 3Di:
DPPPPPPPPDPPPPPVVVVVVVCVDPVNCVVVVVVVVVVVVVVVVLVVQVVVLCCCLPPVQVVLLVQAAEDELDPPDQPPACLQPPWDWDAQFDVQQVKTWTAKEWAQDSCVVSPFPQPQPQDPPRPRDRNGGDDPPFDDDDPQKDFRTKMKTKIKDFPPADQQQKWKWFAHPVDDTDIDRFRDKDFAPPFVNAGIGTIMTMGTAMDGSPDRYGYDTQWMFMAGCVDPRRNDGDDIHGYHAARVVPNDDDQQPAAEEEEAFEDDPQAEAQLLQLLLLLQVVLLVHQAYEYEYQHHHVLNVLSQVVCVVVVHYRYHHLHDDDDDECHRGDPSRRQSRVQVVLCCCVGSVRYFKYWQYYSQKDKDFQDDPHHNRRLCVVPDDPQAFKEKAFAKEQELVDFWAQPPADPVFLARDDCLATRFKIADDTDDQVVPIIMMGGSSFADGDDNRGGDGGHPRHDYHYDDPNTIHMYGYDYQEDDDRRVHMDGHNSSCVNCVVVSRVSSLVSCCVSPVVSSYRDRGPCRRVNNHDD/DPPPPPPPPDDPPPVVVVVVVVCVDPVNCVVVVVVVVVVVVVVVVLVVQVVVLCCCLVPVQVVLLVQAAEDELDPDDLPPACLQPPWDWDAQFDVQQVKTWTAKEKAQDSCVLSQQCQPQPQDPPRPRDRNRGDDPPFNDDDPQKHFRTKMKTKIKDFPPADQQQKWKWFAHPVDDTDIDRFRDKDFAPPFVNAGIGTIMTMDTAIDGSPDRYGYDTQWIFMAGCVDPRRNDGDDIHGYRAARVVPNPDDQQPAAEEEEAFEDDPQAEAQLLQLLLLLQVVLLVHQAYEYEYQHHHVLNVLSQVVCVVVVHYRYHHLHDDDDDECHRGDPSRRQSRVQVVLCCCVGSVRYFKYWQYYSQKDKDFQDDPHHNRRLCVVPDDPQAFKEKAFAKEQELVDFWAQPPADPVFPARDDCLATRFKIADDTDDQVVQIIMMGGSSFADGDDNRGGDGGHPRHDYHYDDPNTIHMYGYDYQEDDDRRVHMDGHNRSCVNCVVVSRVSSLVSCCVSPVVSSDRDRDPCRRVNNYDD